Protein AF-0000000081130870 (afdb_homodimer)

Sequence (834 aa):
MVTSLPSNSSTLLGGATMKSNFAAQFRLNAFSKQDESRVDEDEESRIDEEEECDRDNVDITVITSSSFINEKTHLLIKVMASNFSVEDAMNMKMKSSGISIHPYVPGELVIGTIEGIGSEVDSIFFDVELGDRVMGMVHGGGCSCFLSAEADNFVKAPTSSGMSNTAALALMHDWVPAYRALSVAKNAMSGASLFGMNILLTDAISAAGQAAIALASEEGANIYCCAEKTHHEYLKSLGSRITCVDLQPNSWLPELKEKMHIVIDNTCMDGYASSWEALGRDGFLICLPSNSLNDDKLFGLFDVGSLKSKINLTKARYLMSQTIIVDTKEDFKAFNVNKDESSAEKRVNFIRDFQYLAFLHEKGTIQPKISEKISLQELCSFFVIYSVAGRSGYNLFKYGMRGTGGTRVCLPWKNEAMVTSLPSNSSTLLGGATMKSNFAAQFRLNAFSKQDESRVDEDEESRIDEEEECDRDNVDITVITSSSFINEKTHLLIKVMASNFSVEDAMNMKMKSSGISIHPYVPGELVIGTIEGIGSEVDSIFFDVELGDRVMGMVHGGGCSCFLSAEADNFVKAPTSSGMSNTAALALMHDWVPAYRALSVAKNAMSGASLFGMNILLTDAISAAGQAAIALASEEGANIYCCAEKTHHEYLKSLGSRITCVDLQPNSWLPELKEKMHIVIDNTCMDGYASSWEALGRDGFLICLPSNSLNDDKLFGLFDVGSLKSKINLTKARYLMSQTIIVDTKEDFKAFNVNKDESSAEKRVNFIRDFQYLAFLHEKGTIQPKISEKISLQELCSFFVIYSVAGRSGYNLFKYGMRGTGGTRVCLPWKNEA

Radius of gyration: 34.1 Å; Cα contacts (8 Å, |Δi|>4): 1635; chains: 2; bounding box: 72×118×93 Å

Solvent-accessible surface area (backbone atoms only — not comparable to full-atom values): 44769 Å² total; per-residue (Å²): 135,83,77,70,78,80,75,88,73,78,72,78,60,75,91,69,69,64,36,89,18,45,30,28,31,36,36,73,56,74,78,75,81,73,80,79,68,77,78,74,81,74,86,78,84,71,71,78,75,69,71,67,69,75,76,73,50,66,46,55,42,72,40,81,43,78,36,54,64,81,42,47,42,11,27,20,29,42,30,56,29,13,34,66,51,69,64,41,54,44,59,63,62,55,51,72,94,67,70,62,66,67,69,35,29,40,9,34,38,32,33,28,29,32,74,39,75,27,87,60,54,78,56,91,86,52,89,86,50,80,65,40,49,32,31,32,58,48,97,41,38,26,36,11,32,46,38,56,42,57,45,74,40,45,44,75,45,82,74,61,90,75,68,48,69,66,52,52,48,35,40,60,68,24,34,35,46,27,49,48,47,54,35,53,50,23,35,75,56,78,36,48,76,45,44,70,37,33,34,38,28,55,44,26,46,25,36,34,30,44,38,34,48,51,59,40,47,75,42,47,22,33,38,36,30,15,32,57,76,92,46,38,69,63,57,39,69,73,44,92,46,50,43,71,41,50,54,49,58,85,72,37,38,82,80,38,50,45,60,21,43,34,28,43,38,34,34,44,73,66,76,43,48,60,58,55,51,19,31,24,96,87,19,35,35,32,36,32,58,94,69,11,82,54,36,61,83,51,59,71,82,43,51,74,63,48,52,55,44,45,50,46,45,48,47,58,65,39,60,38,97,42,40,47,78,49,51,56,66,56,33,51,47,36,29,72,73,66,68,40,70,69,28,46,51,38,31,51,52,49,50,49,50,40,52,41,52,51,48,37,36,74,71,61,77,47,77,81,53,71,53,42,79,34,28,42,66,52,47,32,53,51,49,47,55,37,57,67,36,52,92,62,12,57,52,37,46,55,47,50,57,33,60,55,53,18,35,53,36,34,24,44,72,51,71,84,124,134,83,77,71,77,78,75,88,74,80,75,81,61,76,89,72,71,68,36,87,18,46,30,28,32,36,35,76,53,77,77,77,82,74,81,80,68,76,77,76,80,71,83,77,82,69,67,82,71,67,72,68,66,75,75,72,50,66,45,56,43,73,41,80,43,76,36,56,65,80,43,48,40,11,25,21,28,42,30,56,30,12,32,66,52,70,64,43,54,45,58,64,62,55,53,70,93,67,70,61,68,65,69,36,29,40,8,36,37,33,33,26,30,30,74,39,75,27,88,60,55,78,56,92,85,50,88,87,49,81,64,40,49,31,32,33,57,48,97,43,38,28,38,11,33,46,37,56,40,57,45,73,39,46,45,75,46,83,72,61,92,74,69,49,69,68,52,51,49,37,39,59,66,26,33,36,46,28,48,48,47,54,34,52,50,23,36,75,56,77,34,47,76,47,45,70,36,34,33,37,29,55,43,27,46,24,36,33,29,42,38,36,48,53,60,40,48,76,43,46,23,34,37,36,30,15,32,55,76,91,48,38,68,62,56,38,68,72,41,92,48,51,45,71,42,50,55,49,58,85,73,38,40,83,80,38,50,45,60,21,42,34,29,43,37,32,35,44,73,67,75,42,48,62,57,55,52,20,31,23,95,89,19,37,36,32,36,32,55,93,70,10,81,54,36,61,83,51,60,69,82,44,51,73,66,49,52,53,45,47,51,47,46,47,47,58,66,38,60,37,95,42,43,46,78,48,51,56,66,57,34,52,49,37,31,71,74,66,70,40,68,70,28,46,49,37,31,52,52,48,51,49,50,40,52,40,51,51,48,37,36,75,73,61,77,48,77,81,53,71,53,42,81,33,29,42,66,52,46,31,53,51,49,46,54,40,58,66,44,48,89,58,11,57,52,37,46,56,46,50,56,34,60,54,54,18,35,54,35,34,24,42,72,52,70,83,122

Foldseek 3Di:
DPPDPDDPPQPCDPPFRWDKKKFWWKDFDPDPPPCPPPDDDDDDPPPDPVVPPPLRDIAIDIDIDTDTQPDLQKFKWQFQWFAFALVQLLLNPPPDPPPNPPRFTGGFKTWGFTQDHHNPHDEPADDDDGGFIKIFGHPGDRRMRIDIDGPLRIDGQDPPVDADPVQLRLLLPAQLLLVVQVQVQCVLVVNDFQAAFEEEELQLLFLNNVSNVLVSQVRHHQYEYEDDPVCQVVSCVSHPRYHYDHNDLVGCLVPQFQPHQEYEAAACQPLCVSVVRSHHPNHAYEYEDVRHPNHLVCPPPHDPVVSVVSVVVSCVVVCPSRYDYGYLVCLCCVCVPPVDPSSVVSNVVSVVSSVVVVVCVVVVSDDFDELEEEESRVVSVVSVVLSVVPSCSSVCCSCVVSVSSGGYMYRHPPDPD/DPPDDDDPPQPCDPPFRWDKKKFWWKDFDPDPPPCPPDDDDDDDPPPDPPPPPPLRDIAIDIDIDTDTQPDLQKFKWQFQWFAFAVVQLLLNPPPDPPPNPPRFTGGFKTWGFTQDHHNPHDEPADDDDGGFIKIFGHPGDRRMRMDIDGPLRIDGQDPPVDADPVQLRLLLPQQLLLVVQVQVQCVLVVNDFQAAFEEEELQLLFLNNVSNVLVSQVRHHQYEYEDDPVCQVVSCVSHPRYHYDHNDLVGCLVPQFQPHQEYEAAACQPVCVSVVRSHHPNHAYEYEDVRHPNHLVCPPPPDPVVSVVSVVVSCVVVCPSRYHYGYLVCLCCVCVPPVDDSSVVSNVVSVVSSVVVVVCVVVVSDDFDEQEEEESRVVSVVSVVLSVVDSCSSVCCSCVVSVSSGGYMYGHPPPPD

pLDDT: mean 75.15, std 22.6, range [20.77, 98.69]

Organism: NCBI:txid267567

Structure (mmCIF, N/CA/C/O backbone):
data_AF-0000000081130870-model_v1
#
loop_
_entity.id
_entity.type
_entity.pdbx_description
1 polymer 'Zinc-binding dehydrogenase'
#
loop_
_atom_site.group_PDB
_atom_site.id
_atom_site.type_symbol
_atom_site.label_atom_id
_atom_site.label_alt_id
_atom_site.label_comp_id
_atom_site.label_asym_id
_atom_site.label_entity_id
_atom_site.label_seq_id
_atom_site.pdbx_PDB_ins_code
_atom_site.Cartn_x
_atom_site.Cartn_y
_atom_site.Cartn_z
_atom_site.occupancy
_atom_site.B_iso_or_equiv
_atom_site.auth_seq_id
_atom_site.auth_comp_id
_atom_site.auth_asym_id
_atom_site.auth_atom_id
_atom_site.pdbx_PDB_model_num
ATOM 1 N N . MET A 1 1 ? -9.312 57.344 -0.333 1 21.02 1 MET A N 1
ATOM 2 C CA . MET A 1 1 ? -7.898 57.656 -0.526 1 21.02 1 MET A CA 1
ATOM 3 C C . MET A 1 1 ? -7.027 56.406 -0.273 1 21.02 1 MET A C 1
ATOM 5 O O . MET A 1 1 ? -6.883 55.969 0.87 1 21.02 1 MET A O 1
ATOM 9 N N . VAL A 1 2 ? -7.027 55.438 -1.19 1 23.48 2 VAL A N 1
ATOM 10 C CA . VAL A 1 2 ? -6.676 54.031 -1.283 1 23.48 2 VAL A CA 1
ATOM 11 C C . VAL A 1 2 ? -5.16 53.875 -1.223 1 23.48 2 VAL A C 1
ATOM 13 O O . VAL A 1 2 ? -4.445 54.312 -2.123 1 23.48 2 VAL A O 1
ATOM 16 N N . THR A 1 3 ? -4.617 54.125 0.065 1 24.2 3 THR A N 1
ATOM 17 C CA . THR A 1 3 ? -3.193 54.219 0.371 1 24.2 3 THR A CA 1
ATOM 18 C C . THR A 1 3 ? -2.424 53.062 -0.253 1 24.2 3 THR A C 1
ATOM 20 O O . THR A 1 3 ? -2.826 51.906 -0.127 1 24.2 3 THR A O 1
ATOM 23 N N . SER A 1 4 ? -1.679 53.375 -1.271 1 26.23 4 SER A N 1
ATOM 24 C CA . SER A 1 4 ? -0.784 52.625 -2.137 1 26.23 4 SER A CA 1
ATOM 25 C C . SER A 1 4 ? 0.223 51.812 -1.321 1 26.23 4 SER A C 1
ATOM 27 O O . SER A 1 4 ? 0.762 52.312 -0.329 1 26.23 4 SER A O 1
ATOM 29 N N . LEU A 1 5 ? 0.053 50.531 -1.299 1 30.38 5 LEU A N 1
ATOM 30 C CA . LEU A 1 5 ? 0.93 49.562 -0.65 1 30.38 5 LEU A CA 1
ATOM 31 C C . LEU A 1 5 ? 2.395 49.875 -0.941 1 30.38 5 LEU A C 1
ATOM 33 O O . LEU A 1 5 ? 2.76 50.156 -2.086 1 30.38 5 LEU A O 1
ATOM 37 N N . PRO A 1 6 ? 3.123 50.5 0.104 1 29.25 6 PRO A N 1
ATOM 38 C CA . PRO A 1 6 ? 4.469 51.031 -0.08 1 29.25 6 PRO A CA 1
ATOM 39 C C . PRO A 1 6 ? 5.363 50.125 -0.922 1 29.25 6 PRO A C 1
ATOM 41 O O . PRO A 1 6 ? 5.129 48.906 -0.998 1 29.25 6 PRO A O 1
ATOM 44 N N . SER A 1 7 ? 5.965 50.719 -1.958 1 28.33 7 SER A N 1
ATOM 45 C CA . SER A 1 7 ? 7.086 50.344 -2.816 1 28.33 7 SER A CA 1
ATOM 46 C C . SER A 1 7 ? 8.25 49.812 -2 1 28.33 7 SER A C 1
ATOM 48 O O . SER A 1 7 ? 8.406 50.156 -0.824 1 28.33 7 SER A O 1
ATOM 50 N N . ASN A 1 8 ? 8.914 48.75 -2.516 1 30.03 8 ASN A N 1
ATOM 51 C CA . ASN A 1 8 ? 10.031 47.906 -2.117 1 30.03 8 ASN A CA 1
ATOM 52 C C . ASN A 1 8 ? 11.266 48.75 -1.783 1 30.03 8 ASN A C 1
ATOM 54 O O . ASN A 1 8 ? 12.156 48.906 -2.621 1 30.03 8 ASN A O 1
ATOM 58 N N . SER A 1 9 ? 11.125 49.906 -1.163 1 27.48 9 SER A N 1
ATOM 59 C CA . SER A 1 9 ? 12.406 50.594 -1.011 1 27.48 9 SER A CA 1
ATOM 60 C C . SER A 1 9 ? 13.312 49.844 -0.036 1 27.48 9 SER A C 1
ATOM 62 O O . SER A 1 9 ? 12.953 49.656 1.129 1 27.48 9 SER A O 1
ATOM 64 N N . SER A 1 10 ? 14.266 48.969 -0.527 1 30.78 10 SER A N 1
ATOM 65 C CA . SER A 1 10 ? 15.375 48.281 0.125 1 30.78 10 SER A CA 1
ATOM 66 C C . SER A 1 10 ? 16.266 49.281 0.87 1 30.78 10 SER A C 1
ATOM 68 O O . SER A 1 10 ? 17.016 50.031 0.25 1 30.78 10 SER A O 1
ATOM 70 N N . THR A 1 11 ? 15.844 50 1.823 1 29.09 11 THR A N 1
ATOM 71 C CA . THR A 1 11 ? 16.891 50.75 2.486 1 29.09 11 THR A CA 1
ATOM 72 C C . THR A 1 11 ? 17.938 49.844 3.102 1 29.09 11 THR A C 1
ATOM 74 O O . THR A 1 11 ? 17.609 48.938 3.873 1 29.09 11 THR A O 1
ATOM 77 N N . LEU A 1 12 ? 19.25 49.781 2.574 1 29.72 12 LEU A N 1
ATOM 78 C CA . LEU A 1 12 ? 20.531 49.156 2.826 1 29.72 12 LEU A CA 1
ATOM 79 C C . LEU A 1 12 ? 21.078 49.531 4.199 1 29.72 12 LEU A C 1
ATOM 81 O O . LEU A 1 12 ? 22.047 50.281 4.305 1 29.72 12 LEU A O 1
ATOM 85 N N . LEU A 1 13 ? 20.5 49.875 5.238 1 29.8 13 LEU A N 1
ATOM 86 C CA . LEU A 1 13 ? 21.469 50.125 6.297 1 29.8 13 LEU A CA 1
ATOM 87 C C . LEU A 1 13 ? 22.297 48.875 6.582 1 29.8 13 LEU A C 1
ATOM 89 O O . LEU A 1 13 ? 21.938 47.75 6.164 1 29.8 13 LEU A O 1
ATOM 93 N N . GLY A 1 14 ? 22.969 48.469 7.695 1 33.72 14 GLY A N 1
ATOM 94 C CA . GLY A 1 14 ? 23.859 47.312 7.766 1 33.72 14 GLY A CA 1
ATOM 95 C C . GLY A 1 14 ? 23.234 46.062 7.199 1 33.72 14 GLY A C 1
ATOM 96 O O . GLY A 1 14 ? 22.031 46.031 6.918 1 33.72 14 GLY A O 1
ATOM 97 N N . GLY A 1 15 ? 24.078 44.906 6.68 1 36.66 15 GLY A N 1
ATOM 98 C CA . GLY A 1 15 ? 23.781 43.875 5.703 1 36.66 15 GLY A CA 1
ATOM 99 C C . GLY A 1 15 ? 22.453 43.188 5.965 1 36.66 15 GLY A C 1
ATOM 100 O O . GLY A 1 15 ? 22.141 42.188 5.312 1 36.66 15 GLY A O 1
ATOM 101 N N . ALA A 1 16 ? 22 43.031 7.184 1 44.94 16 ALA A N 1
ATOM 102 C CA . ALA A 1 16 ? 20.828 42.188 7.418 1 44.94 16 ALA A CA 1
ATOM 103 C C . ALA A 1 16 ? 19.578 42.812 6.801 1 44.94 16 ALA A C 1
ATOM 105 O O . ALA A 1 16 ? 19.266 43.969 7.047 1 44.94 16 ALA A O 1
ATOM 106 N N . THR A 1 17 ? 19.219 42.562 5.594 1 51.56 17 THR A N 1
ATOM 107 C CA . THR A 1 17 ? 18.094 43.031 4.785 1 51.56 17 THR A CA 1
ATOM 108 C C . THR A 1 17 ? 16.797 42.969 5.59 1 51.56 17 THR A C 1
ATOM 110 O O . THR A 1 17 ? 16.375 41.906 6.043 1 51.56 17 THR A O 1
ATOM 113 N N . MET A 1 18 ? 16.531 44.062 6.367 1 61.31 18 MET A N 1
ATOM 114 C CA . MET A 1 18 ? 15.234 44.25 7.016 1 61.31 18 MET A CA 1
ATOM 115 C C . MET A 1 18 ? 14.109 44.25 5.988 1 61.31 18 MET A C 1
ATOM 117 O O . MET A 1 18 ? 14.219 44.906 4.945 1 61.31 18 MET A O 1
ATOM 121 N N . LYS A 1 19 ? 13.242 43.312 6.113 1 71.62 19 LYS A N 1
ATOM 122 C CA . LYS A 1 19 ? 12.086 43.25 5.227 1 71.62 19 LYS A CA 1
ATOM 123 C C . LYS A 1 19 ? 10.812 43.656 5.965 1 71.62 19 LYS A C 1
ATOM 125 O O . LYS A 1 19 ? 10.656 43.375 7.152 1 71.62 19 LYS A O 1
ATOM 130 N N . SER A 1 20 ? 10.031 44.5 5.289 1 71.12 20 SER A N 1
ATOM 131 C CA . SER A 1 20 ? 8.719 44.812 5.852 1 71.12 20 SER A CA 1
ATOM 132 C C . SER A 1 20 ? 7.879 43.531 5.969 1 71.12 20 SER A C 1
ATOM 134 O O . SER A 1 20 ? 7.77 42.75 5.008 1 71.12 20 SER A O 1
ATOM 136 N N . ASN A 1 21 ? 7.527 43.281 7.238 1 80.44 21 ASN A N 1
ATOM 137 C CA . ASN A 1 21 ? 6.77 42.062 7.52 1 80.44 21 ASN A CA 1
ATOM 138 C C . ASN A 1 21 ? 5.336 42.375 7.934 1 80.44 21 ASN A C 1
ATOM 140 O O . ASN A 1 21 ? 5.105 43.281 8.75 1 80.44 21 ASN A O 1
ATOM 144 N N . PHE A 1 22 ? 4.391 41.812 7.27 1 77.12 22 PHE A N 1
ATOM 145 C CA . PHE A 1 22 ? 3 41.812 7.711 1 77.12 22 PHE A CA 1
ATOM 146 C C . PHE A 1 22 ? 2.617 40.469 8.328 1 77.12 22 PHE A C 1
ATOM 148 O O . PHE A 1 22 ? 3.006 39.438 7.828 1 77.12 22 PHE A O 1
ATOM 155 N N . ALA A 1 23 ? 1.972 40.594 9.477 1 79.81 23 ALA A N 1
ATOM 156 C CA . ALA A 1 23 ? 1.58 39.375 10.172 1 79.81 23 ALA A CA 1
ATOM 157 C C . ALA A 1 23 ? 0.214 39.531 10.836 1 79.81 23 ALA A C 1
ATOM 159 O O . ALA A 1 23 ? -0.111 40.594 11.352 1 79.81 23 ALA A O 1
ATOM 160 N N . ALA A 1 24 ? -0.573 38.562 10.773 1 78.56 24 ALA A N 1
ATOM 161 C CA . ALA A 1 24 ? -1.781 38.531 11.594 1 78.56 24 ALA A CA 1
ATOM 162 C C . ALA A 1 24 ? -1.451 38.219 13.047 1 78.56 24 ALA A C 1
ATOM 164 O O . ALA A 1 24 ? -0.944 37.125 13.352 1 78.56 24 ALA A O 1
ATOM 165 N N . GLN A 1 25 ? -1.742 39.125 13.891 1 77.12 25 GLN A N 1
ATOM 166 C CA . GLN A 1 25 ? -1.292 38.938 15.266 1 77.12 25 GLN A CA 1
ATOM 167 C C . GLN A 1 25 ? -2.453 39.062 16.25 1 77.12 25 GLN A C 1
ATOM 169 O O . GLN A 1 25 ? -3.256 40 16.141 1 77.12 25 GLN A O 1
ATOM 174 N N . PHE A 1 26 ? -2.477 38.156 17.172 1 74.44 26 PHE A N 1
ATOM 175 C CA . PHE A 1 26 ? -3.395 38.188 18.312 1 74.44 26 PHE A CA 1
ATOM 176 C C . PHE A 1 26 ? -2.766 38.938 19.484 1 74.44 26 PHE A C 1
ATOM 178 O O . PHE A 1 26 ? -1.587 38.75 19.781 1 74.44 26 PHE A O 1
ATOM 185 N N . ARG A 1 27 ? -3.584 39.844 20.047 1 72.69 27 ARG A N 1
ATOM 186 C CA . ARG A 1 27 ? -3.148 40.562 21.266 1 72.69 27 ARG A CA 1
ATOM 187 C C . ARG A 1 27 ? -4.227 40.5 22.344 1 72.69 27 ARG A C 1
ATOM 189 O O . ARG A 1 27 ? -5.418 40.594 22.031 1 72.69 27 ARG A O 1
ATOM 196 N N . LEU A 1 28 ? -3.773 40.156 23.562 1 63.72 28 LEU A N 1
ATOM 197 C CA . LEU A 1 28 ? -4.699 40.219 24.688 1 63.72 28 LEU A CA 1
ATOM 198 C C . LEU A 1 28 ? -4.871 41.656 25.141 1 63.72 28 LEU A C 1
ATOM 200 O O . LEU A 1 28 ? -3.887 42.375 25.328 1 63.72 28 LEU A O 1
ATOM 204 N N . ASN A 1 29 ? -6.113 42.188 25.078 1 56.41 29 ASN A N 1
ATOM 205 C CA . ASN A 1 29 ? -6.348 43.531 25.609 1 56.41 29 ASN A CA 1
ATOM 206 C C . ASN A 1 29 ? -6.445 43.5 27.141 1 56.41 29 ASN A C 1
ATOM 208 O O . ASN A 1 29 ? -7.113 42.656 27.703 1 56.41 29 ASN A O 1
ATOM 212 N N . ALA A 1 30 ? -5.457 43.875 27.859 1 45 30 ALA A N 1
ATOM 213 C CA . ALA A 1 30 ? -5.512 44.031 29.312 1 45 30 ALA A CA 1
ATOM 214 C C . ALA A 1 30 ? -6.82 44.656 29.75 1 45 30 ALA A C 1
ATOM 216 O O . ALA A 1 30 ? -7.277 45.625 29.141 1 45 30 ALA A O 1
ATOM 217 N N . PHE A 1 31 ? -7.668 44.094 30.469 1 41.19 31 PHE A N 1
ATOM 218 C CA . PHE A 1 31 ? -8.805 44.75 31.125 1 41.19 31 PHE A CA 1
ATOM 219 C C . PHE A 1 31 ? -8.336 45.938 31.969 1 41.19 31 PHE A C 1
ATOM 221 O O . PHE A 1 31 ? -7.43 45.781 32.812 1 41.19 31 PHE A O 1
ATOM 228 N N . SER A 1 32 ? -8.414 47.125 31.594 1 36.19 32 SER A N 1
ATOM 229 C CA . SER A 1 32 ? -8.461 48.156 32.625 1 36.19 32 SER A CA 1
ATOM 230 C C . SER A 1 32 ? -9.656 47.969 33.562 1 36.19 32 SER A C 1
ATOM 232 O O . SER A 1 32 ? -10.797 47.844 33.094 1 36.19 32 SER A O 1
ATOM 234 N N . LYS A 1 33 ? -9.578 47.375 34.812 1 39.06 33 LYS A N 1
ATOM 235 C CA . LYS A 1 33 ? -10.516 47.5 35.938 1 39.06 33 LYS A CA 1
ATOM 236 C C . LYS A 1 33 ? -11.133 48.906 35.969 1 39.06 33 LYS A C 1
ATOM 238 O O . LYS A 1 33 ? -10.5 49.844 36.406 1 39.06 33 LYS A O 1
ATOM 243 N N . GLN A 1 34 ? -11.969 49.25 35.156 1 30.83 34 GLN A N 1
ATOM 244 C CA . GLN A 1 34 ? -12.766 50.344 35.688 1 30.83 34 GLN A CA 1
ATOM 245 C C . GLN A 1 34 ? -13.508 49.875 36.969 1 30.83 34 GLN A C 1
ATOM 247 O O . GLN A 1 34 ? -14.102 48.812 37 1 30.83 34 GLN A O 1
ATOM 252 N N . ASP A 1 35 ? -13.25 50.531 38.188 1 32.91 35 ASP A N 1
ATOM 253 C CA . ASP A 1 35 ? -13.75 50.625 39.531 1 32.91 35 ASP A CA 1
ATOM 254 C C . ASP A 1 35 ? -15.273 50.719 39.562 1 32.91 35 ASP A C 1
ATOM 256 O O . ASP A 1 35 ? -15.82 51.844 39.562 1 32.91 35 ASP A O 1
ATOM 260 N N . GLU A 1 36 ? -16.078 50.094 38.75 1 33.91 36 GLU A N 1
ATOM 261 C CA . GLU A 1 36 ? -17.469 50.344 39.062 1 33.91 36 GLU A CA 1
ATOM 262 C C . GLU A 1 36 ? -17.828 49.781 40.438 1 33.91 36 GLU A C 1
ATOM 264 O O . GLU A 1 36 ? -18.094 48.594 40.562 1 33.91 36 GLU A O 1
ATOM 269 N N . SER A 1 37 ? -17.188 50.25 41.562 1 33.38 37 SER A N 1
ATOM 270 C CA . SER A 1 37 ? -17.484 50 42.969 1 33.38 37 SER A CA 1
ATOM 271 C C . SER A 1 37 ? -18.969 50.156 43.25 1 33.38 37 SER A C 1
ATOM 273 O O . SER A 1 37 ? -19.453 49.719 44.281 1 33.38 37 SER A O 1
ATOM 275 N N . ARG A 1 38 ? -19.672 51.219 42.781 1 32.19 38 ARG A N 1
ATOM 276 C CA . ARG A 1 38 ? -20.672 51.75 43.688 1 32.19 38 ARG A CA 1
ATOM 277 C C . ARG A 1 38 ? -21.922 50.875 43.688 1 32.19 38 ARG A C 1
ATOM 279 O O . ARG A 1 38 ? -23.016 51.344 44.031 1 32.19 38 ARG A O 1
ATOM 286 N N . VAL A 1 39 ? -21.984 49.719 42.938 1 31.97 39 VAL A N 1
ATOM 287 C CA . VAL A 1 39 ? -23.375 49.281 43.031 1 31.97 39 VAL A CA 1
ATOM 288 C C . VAL A 1 39 ? -23.672 48.844 44.469 1 31.97 39 VAL A C 1
ATOM 290 O O . VAL A 1 39 ? -22.844 48.188 45.094 1 31.97 39 VAL A O 1
ATOM 293 N N . ASP A 1 40 ? -24.625 49.375 45.094 1 31.53 40 ASP A N 1
ATOM 294 C CA . ASP A 1 40 ? -25.297 49.219 46.375 1 31.53 40 ASP A CA 1
ATOM 295 C C . ASP A 1 40 ? -25.594 47.781 46.719 1 31.53 40 ASP A C 1
ATOM 297 O O . ASP A 1 40 ? -25.828 46.969 45.812 1 31.53 40 ASP A O 1
ATOM 301 N N . GLU A 1 41 ? -25.422 47.344 47.969 1 31.53 41 GLU A N 1
ATOM 302 C CA . GLU A 1 41 ? -25.469 46.156 48.812 1 31.53 41 GLU A CA 1
ATOM 303 C C . GLU A 1 41 ? -26.781 45.406 48.594 1 31.53 41 GLU A C 1
ATOM 305 O O . GLU A 1 41 ? -27.109 44.5 49.375 1 31.53 41 GLU A O 1
ATOM 310 N N . ASP A 1 42 ? -27.75 45.844 47.844 1 28.5 42 ASP A N 1
ATOM 311 C CA . ASP A 1 42 ? -28.984 45.219 48.281 1 28.5 42 ASP A CA 1
ATOM 312 C C . ASP A 1 42 ? -28.875 43.688 48.188 1 28.5 42 ASP A C 1
ATOM 314 O O . ASP A 1 42 ? -28.047 43.156 47.438 1 28.5 42 ASP A O 1
ATOM 318 N N . GLU A 1 43 ? -29.891 42.938 48.625 1 29.22 43 GLU A N 1
ATOM 319 C CA . GLU A 1 43 ? -30.219 41.656 49.25 1 29.22 43 GLU A CA 1
ATOM 320 C C . GLU A 1 43 ? -29.734 40.5 48.375 1 29.22 43 GLU A C 1
ATOM 322 O O . GLU A 1 43 ? -29.375 40.688 47.219 1 29.22 43 GLU A O 1
ATOM 327 N N . GLU A 1 44 ? -30.516 39.25 48.375 1 29.14 44 GLU A N 1
ATOM 328 C CA . GLU A 1 44 ? -30.5 37.781 48.469 1 29.14 44 GLU A CA 1
ATOM 329 C C . GLU A 1 44 ? -30.188 37.156 47.125 1 29.14 44 GLU A C 1
ATOM 331 O O . GLU A 1 44 ? -29.984 35.938 47 1 29.14 44 GLU A O 1
ATOM 336 N N . SER A 1 45 ? -30.688 37.781 46 1 28.97 45 SER A N 1
ATOM 337 C CA . SER A 1 45 ? -30.875 36.844 44.906 1 28.97 45 SER A CA 1
ATOM 338 C C . SER A 1 45 ? -29.547 36.312 44.375 1 28.97 45 SER A C 1
ATOM 340 O O . SER A 1 45 ? -28.797 37.031 43.719 1 28.97 45 SER A O 1
ATOM 342 N N . ARG A 1 46 ? -28.859 35.531 45.094 1 29.94 46 ARG A N 1
ATOM 343 C CA . ARG A 1 46 ? -27.625 34.781 44.875 1 29.94 46 ARG A CA 1
ATOM 344 C C . ARG A 1 46 ? -27.641 34.062 43.531 1 29.94 46 ARG A C 1
ATOM 346 O O . ARG A 1 46 ? -26.797 33.219 43.25 1 29.94 46 ARG A O 1
ATOM 353 N N . ILE A 1 47 ? -28.844 34 42.875 1 28.58 47 ILE A N 1
ATOM 354 C CA . ILE A 1 47 ? -28.844 32.906 41.906 1 28.58 47 ILE A CA 1
ATOM 355 C C . ILE A 1 47 ? -27.578 32.969 41.062 1 28.58 47 ILE A C 1
ATOM 357 O O . ILE A 1 47 ? -26.797 32 41 1 28.58 47 ILE A O 1
ATOM 361 N N . ASP A 1 48 ? -27.812 32.906 39.688 1 29.14 48 ASP A N 1
ATOM 362 C CA . ASP A 1 48 ? -27.172 32.281 38.5 1 29.14 48 ASP A CA 1
ATOM 363 C C . ASP A 1 48 ? -26.031 33.156 38 1 29.14 48 ASP A C 1
ATOM 365 O O . ASP A 1 48 ? -26.234 34.062 37.188 1 29.14 48 ASP A O 1
ATOM 369 N N . GLU A 1 49 ? -25.266 33.75 38.844 1 29.59 49 GLU A N 1
ATOM 370 C CA . GLU A 1 49 ? -24.141 34.5 38.312 1 29.59 49 GLU A CA 1
ATOM 371 C C . GLU A 1 49 ? -23.375 33.688 37.25 1 29.59 49 GLU A C 1
ATOM 373 O O . GLU A 1 49 ? -22.625 32.781 37.625 1 29.59 49 GLU A O 1
ATOM 378 N N . GLU A 1 50 ? -24.078 33.344 36.156 1 31.03 50 GLU A N 1
ATOM 379 C CA . GLU A 1 50 ? -23.344 32.938 34.969 1 31.03 50 GLU A CA 1
ATOM 380 C C . GLU A 1 50 ? -22 33.656 34.875 1 31.03 50 GLU A C 1
ATOM 382 O O . GLU A 1 50 ? -21.938 34.906 34.906 1 31.03 50 GLU A O 1
ATOM 387 N N . GLU A 1 51 ? -21.047 33.188 35.625 1 31.95 51 GLU A N 1
ATOM 388 C CA . GLU A 1 51 ? -19.656 33.594 35.469 1 31.95 51 GLU A CA 1
ATOM 389 C C . GLU A 1 51 ? -19.438 34.188 34.062 1 31.95 51 GLU A C 1
ATOM 391 O O . GLU A 1 51 ? -19.625 33.5 33.062 1 31.95 51 GLU A O 1
ATOM 396 N N . GLU A 1 52 ? -19.844 35.344 33.812 1 31.44 52 GLU A N 1
ATOM 397 C CA . GLU A 1 52 ? -19.344 36.125 32.688 1 31.44 52 GLU A CA 1
ATOM 398 C C . GLU A 1 52 ? -17.922 35.719 32.312 1 31.44 52 GLU A C 1
ATOM 400 O O . GLU A 1 52 ? -16.984 35.906 33.094 1 31.44 52 GLU A O 1
ATOM 405 N N . CYS A 1 53 ? -17.75 34.438 31.922 1 33.19 53 CYS A N 1
ATOM 406 C CA . CYS A 1 53 ? -16.5 34.219 31.203 1 33.19 53 CYS A CA 1
ATOM 407 C C . CYS A 1 53 ? -15.922 35.562 30.75 1 33.19 53 CYS A C 1
ATOM 409 O O . CYS A 1 53 ? -16.594 36.312 30.031 1 33.19 53 CYS A O 1
ATOM 411 N N . ASP A 1 54 ? -15.352 36.281 31.609 1 36.5 54 ASP A N 1
ATOM 412 C CA . ASP A 1 54 ? -14.484 37.406 31.266 1 36.5 54 ASP A CA 1
ATOM 413 C C . ASP A 1 54 ? -14.109 37.375 29.781 1 36.5 54 ASP A C 1
ATOM 415 O O . ASP A 1 54 ? -13.516 36.406 29.312 1 36.5 54 ASP A O 1
ATOM 419 N N . ARG A 1 55 ? -14.914 37.75 28.828 1 40.19 55 ARG A N 1
ATOM 420 C CA . ARG A 1 55 ? -14.656 38.094 27.438 1 40.19 55 ARG A CA 1
ATOM 421 C C . ARG A 1 55 ? -13.211 38.531 27.25 1 40.19 55 ARG A C 1
ATOM 423 O O . ARG A 1 55 ? -12.898 39.719 27.5 1 40.19 55 ARG A O 1
ATOM 430 N N . ASP A 1 56 ? -12.211 38 27.734 1 46.59 56 ASP A N 1
ATOM 431 C CA . ASP A 1 56 ? -10.844 38.344 27.375 1 46.59 56 ASP A CA 1
ATOM 432 C C . ASP A 1 56 ? -10.75 38.75 25.906 1 46.59 56 ASP A C 1
ATOM 434 O O . ASP A 1 56 ? -11.156 38 25.016 1 46.59 56 ASP A O 1
ATOM 438 N N . ASN A 1 57 ? -10.961 40.031 25.562 1 53.47 57 ASN A N 1
ATOM 439 C CA . ASN A 1 57 ? -10.938 40.781 24.297 1 53.47 57 ASN A CA 1
ATOM 440 C C . ASN A 1 57 ? -9.68 40.469 23.484 1 53.47 57 ASN A C 1
ATOM 442 O O . ASN A 1 57 ? -8.578 40.844 23.891 1 53.47 57 ASN A O 1
ATOM 446 N N . VAL A 1 58 ? -9.516 39.406 22.906 1 61.09 58 VAL A N 1
ATOM 447 C CA . VAL A 1 58 ? -8.461 39.125 21.922 1 61.09 58 VAL A CA 1
ATOM 448 C C . VAL A 1 58 ? -8.734 39.906 20.641 1 61.09 58 VAL A C 1
ATOM 450 O O . VAL A 1 58 ? -9.867 39.938 20.141 1 61.09 58 VAL A O 1
ATOM 453 N N . ASP A 1 59 ? -7.848 40.875 20.469 1 69.56 59 ASP A N 1
ATOM 454 C CA . ASP A 1 59 ? -7.867 41.594 19.203 1 69.56 59 ASP A CA 1
ATOM 455 C C . ASP A 1 59 ? -6.895 40.938 18.203 1 69.56 59 ASP A C 1
ATOM 457 O O . ASP A 1 59 ? -5.82 40.5 18.594 1 69.56 59 ASP A O 1
ATOM 461 N N . ILE A 1 60 ? -7.41 40.688 16.984 1 73.56 60 ILE A N 1
ATOM 462 C CA . ILE A 1 60 ? -6.523 40.219 15.93 1 73.56 60 ILE A CA 1
ATOM 463 C C . ILE A 1 60 ? -6.43 41.281 14.836 1 73.56 60 ILE A C 1
ATOM 465 O O . ILE A 1 60 ? -7.449 41.75 14.344 1 73.56 60 ILE A O 1
ATOM 469 N N . THR A 1 61 ? -5.219 41.688 14.664 1 80.38 61 THR A N 1
ATOM 470 C CA . THR A 1 61 ? -4.973 42.688 13.625 1 80.38 61 THR A CA 1
ATOM 471 C C . THR A 1 61 ? -3.721 42.344 12.828 1 80.38 61 THR A C 1
ATOM 473 O O . THR A 1 61 ? -2.877 41.562 13.289 1 80.38 61 THR A O 1
ATOM 476 N N . VAL A 1 62 ? -3.764 42.844 11.641 1 84.06 62 VAL A N 1
ATOM 477 C CA . VAL A 1 62 ? -2.533 42.75 10.867 1 84.06 62 VAL A CA 1
ATOM 478 C C . VAL A 1 62 ? -1.547 43.812 11.32 1 84.06 62 VAL A C 1
ATOM 480 O O . VAL A 1 62 ? -1.878 45 11.336 1 84.06 62 VAL A O 1
ATOM 483 N N . ILE A 1 63 ? -0.418 43.344 11.609 1 83.19 63 ILE A N 1
ATOM 484 C CA . ILE A 1 63 ? 0.592 44.312 12.078 1 83.19 63 ILE A CA 1
ATOM 485 C C . ILE A 1 63 ? 1.728 44.375 11.062 1 83.19 63 ILE A C 1
ATOM 487 O O . ILE A 1 63 ? 1.936 43.469 10.273 1 83.19 63 ILE A O 1
ATOM 491 N N . THR A 1 64 ? 2.332 45.531 11.102 1 83.12 64 THR A N 1
ATOM 492 C CA . THR A 1 64 ? 3.535 45.719 10.305 1 83.12 64 THR A CA 1
ATOM 493 C C . THR A 1 64 ? 4.777 45.75 11.188 1 83.12 64 THR A C 1
ATOM 495 O O . THR A 1 64 ? 4.77 46.344 12.266 1 83.12 64 THR A O 1
ATOM 498 N N . SER A 1 65 ? 5.672 44.906 10.797 1 79.62 65 SER A N 1
ATOM 499 C CA . SER A 1 65 ? 6.941 44.875 11.516 1 79.62 65 SER A CA 1
ATOM 500 C C . SER A 1 65 ? 8.109 44.656 10.555 1 79.62 65 SER A C 1
ATOM 502 O O . SER A 1 65 ? 7.926 44.625 9.336 1 79.62 65 SER A O 1
ATOM 504 N N . SER A 1 66 ? 9.281 44.875 11.148 1 75.5 66 SER A N 1
ATOM 505 C CA . SER A 1 66 ? 10.477 44.5 10.406 1 75.5 66 SER A CA 1
ATOM 506 C C . SER A 1 66 ? 10.906 43.062 10.727 1 75.5 66 SER A C 1
ATOM 508 O O . SER A 1 66 ? 10.805 42.625 11.875 1 75.5 66 SER A O 1
ATOM 510 N N . SER A 1 67 ? 11.109 42.344 9.664 1 73.75 67 SER A N 1
ATOM 511 C CA . SER A 1 67 ? 11.562 40.969 9.906 1 73.75 67 SER A CA 1
ATOM 512 C C . SER A 1 67 ? 13.039 40.812 9.555 1 73.75 67 SER A C 1
ATOM 514 O O . SER A 1 67 ? 13.5 41.344 8.531 1 73.75 67 SER A O 1
ATOM 516 N N . PHE A 1 68 ? 13.805 40.219 10.508 1 75.25 68 PHE A N 1
ATOM 517 C CA . PHE A 1 68 ? 15.203 39.844 10.359 1 75.25 68 PHE A CA 1
ATOM 518 C C . PHE A 1 68 ? 15.477 38.469 10.977 1 75.25 68 PHE A C 1
ATOM 520 O O . PHE A 1 68 ? 14.57 37.844 11.531 1 75.25 68 PHE A O 1
ATOM 527 N N . ILE A 1 69 ? 16.578 38 10.648 1 81 69 ILE A N 1
ATOM 528 C CA . ILE A 1 69 ? 17.016 36.75 11.297 1 81 69 ILE A CA 1
ATOM 529 C C . ILE A 1 69 ? 17.188 37 12.797 1 81 69 ILE A C 1
ATOM 531 O O . ILE A 1 69 ? 18.078 37.75 13.211 1 81 69 ILE A O 1
ATOM 535 N N . ASN A 1 70 ? 16.328 36.375 13.57 1 81.06 70 ASN A N 1
ATOM 536 C CA . ASN A 1 70 ? 16.297 36.625 15.008 1 81.06 70 ASN A CA 1
ATOM 537 C C . ASN A 1 70 ? 17.438 35.906 15.719 1 81.06 70 ASN A C 1
ATOM 539 O O . ASN A 1 70 ? 17.922 36.344 16.766 1 81.06 70 ASN A O 1
ATOM 543 N N . GLU A 1 71 ? 17.719 34.781 15.273 1 89.44 71 GLU A N 1
ATOM 544 C CA . GLU A 1 71 ? 18.75 33.938 15.875 1 89.44 71 GLU A CA 1
ATOM 545 C C . GLU A 1 71 ? 19.734 33.438 14.828 1 89.44 71 GLU A C 1
ATOM 547 O O . GLU A 1 71 ? 19.375 33.25 13.664 1 89.44 71 GLU A O 1
ATOM 552 N N . LYS A 1 72 ? 20.922 33.125 15.258 1 91.62 72 LYS A N 1
ATOM 553 C CA . LYS A 1 72 ? 22 32.719 14.359 1 91.62 72 LYS A CA 1
ATOM 554 C C . LYS A 1 72 ? 21.672 31.359 13.727 1 91.62 72 LYS A C 1
ATOM 556 O O . LYS A 1 72 ? 22.219 31 12.68 1 91.62 72 LYS A O 1
ATOM 561 N N . THR A 1 73 ? 20.812 30.625 14.336 1 91.81 73 THR A N 1
ATOM 562 C CA . THR A 1 73 ? 20.484 29.297 13.82 1 91.81 73 THR A CA 1
ATOM 563 C C . THR A 1 73 ? 19.188 29.344 13.008 1 91.81 73 THR A C 1
ATOM 565 O O . THR A 1 73 ? 18.703 28.312 12.562 1 91.81 73 THR A O 1
ATOM 568 N N . HIS A 1 74 ? 18.641 30.531 12.805 1 93.44 74 HIS A N 1
ATOM 569 C CA . HIS A 1 74 ? 17.344 30.672 12.164 1 93.44 74 HIS A CA 1
ATOM 570 C C . HIS A 1 74 ? 17.484 30.875 10.656 1 93.44 74 HIS A C 1
ATOM 572 O O . HIS A 1 74 ? 18.531 31.297 10.18 1 93.44 74 HIS A O 1
ATOM 578 N N . LEU A 1 75 ? 16.469 30.484 9.977 1 93.94 75 LEU A N 1
ATOM 579 C CA . LEU A 1 75 ? 16.219 30.906 8.602 1 93.94 75 LEU A CA 1
ATOM 580 C C . LEU A 1 75 ? 15.188 32.031 8.555 1 93.94 75 LEU A C 1
ATOM 582 O O . LEU A 1 75 ? 14.312 32.125 9.414 1 93.94 75 LEU A O 1
ATOM 586 N N . LEU A 1 76 ? 15.398 32.875 7.648 1 94.31 76 LEU A N 1
ATOM 587 C CA . LEU A 1 76 ? 14.336 33.812 7.285 1 94.31 76 LEU A CA 1
ATOM 588 C C . LEU A 1 76 ? 13.562 33.312 6.07 1 94.31 76 LEU A C 1
ATOM 590 O O . LEU A 1 76 ? 14.125 33.188 4.98 1 94.31 76 LEU A O 1
ATOM 594 N N . ILE A 1 77 ? 12.336 33.062 6.25 1 95.12 77 ILE A N 1
ATOM 595 C CA . ILE A 1 77 ? 11.492 32.469 5.219 1 95.12 77 ILE A CA 1
ATOM 596 C C . ILE A 1 77 ? 10.516 33.531 4.68 1 95.12 77 ILE A C 1
ATOM 598 O O . ILE A 1 77 ? 9.828 34.188 5.453 1 95.12 77 ILE A O 1
ATOM 602 N N . LYS A 1 78 ? 10.516 33.719 3.404 1 95.19 78 LYS A N 1
ATOM 603 C CA . LYS A 1 78 ? 9.375 34.375 2.76 1 95.19 78 LYS A CA 1
ATOM 604 C C . LYS A 1 78 ? 8.188 33.406 2.646 1 95.19 78 LYS A C 1
ATOM 606 O O . LYS A 1 78 ? 8.188 32.5 1.81 1 95.19 78 LYS A O 1
ATOM 611 N N . VAL A 1 79 ? 7.191 33.625 3.432 1 95.75 79 VAL A N 1
ATOM 612 C CA . VAL A 1 79 ? 6.086 32.656 3.553 1 95.75 79 VAL A CA 1
ATOM 613 C C . VAL A 1 79 ? 5.156 32.812 2.35 1 95.75 79 VAL A C 1
ATOM 615 O O . VAL A 1 79 ? 4.617 33.875 2.092 1 95.75 79 VAL A O 1
ATOM 618 N N . MET A 1 80 ? 5.035 31.75 1.641 1 95 80 MET A N 1
ATOM 619 C CA . MET A 1 80 ? 4.145 31.75 0.484 1 95 80 MET A CA 1
ATOM 620 C C . MET A 1 80 ? 2.74 31.297 0.876 1 95 80 MET A C 1
ATOM 622 O O . MET A 1 80 ? 1.751 31.797 0.335 1 95 80 MET A O 1
ATOM 626 N N . ALA A 1 81 ? 2.656 30.422 1.734 1 95.31 81 ALA A N 1
ATOM 627 C CA . ALA A 1 81 ? 1.39 29.938 2.275 1 95.31 81 ALA A CA 1
ATOM 628 C C . ALA A 1 81 ? 1.583 29.328 3.666 1 95.31 81 ALA A C 1
ATOM 630 O O . ALA A 1 81 ? 2.678 28.875 4.004 1 95.31 81 ALA A O 1
ATOM 631 N N . SER A 1 82 ? 0.573 29.391 4.473 1 94.31 82 SER A N 1
ATOM 632 C CA . SER A 1 82 ? 0.539 28.797 5.805 1 94.31 82 SER A CA 1
ATOM 633 C C . SER A 1 82 ? -0.855 28.266 6.141 1 94.31 82 SER A C 1
ATOM 635 O O . SER A 1 82 ? -1.817 28.547 5.422 1 94.31 82 SER A O 1
ATOM 637 N N . ASN A 1 83 ? -0.856 27.453 7.129 1 87.12 83 ASN A N 1
ATOM 638 C CA . ASN A 1 83 ? -2.162 27 7.59 1 87.12 83 ASN A CA 1
ATOM 639 C C . ASN A 1 83 ? -2.635 27.797 8.805 1 87.12 83 ASN A C 1
ATOM 641 O O . ASN A 1 83 ? -1.896 28.625 9.336 1 87.12 83 ASN A O 1
ATOM 645 N N . PHE A 1 84 ? -3.811 27.672 9.164 1 79.5 84 PHE A N 1
ATOM 646 C CA . PHE A 1 84 ? -4.363 28.094 10.453 1 79.5 84 PHE A CA 1
ATOM 647 C C . PHE A 1 84 ? -5.309 27.031 11 1 79.5 84 PHE A C 1
ATOM 649 O O . PHE A 1 84 ? -6.027 26.375 10.242 1 79.5 84 PHE A O 1
ATOM 656 N N . SER A 1 85 ? -5.129 26.75 12.234 1 69.19 85 SER A N 1
ATOM 657 C CA . SER A 1 85 ? -5.797 25.562 12.789 1 69.19 85 SER A CA 1
ATOM 658 C C . SER A 1 85 ? -6.594 25.922 14.039 1 69.19 85 SER A C 1
ATOM 660 O O . SER A 1 85 ? -6.551 27.062 14.5 1 69.19 85 SER A O 1
ATOM 662 N N . VAL A 1 86 ? -7.316 24.906 14.461 1 63.31 86 VAL A N 1
ATOM 663 C CA . VAL A 1 86 ? -8.055 25.016 15.711 1 63.31 86 VAL A CA 1
ATOM 664 C C . VAL A 1 86 ? -7.09 25.25 16.859 1 63.31 86 VAL A C 1
ATOM 666 O O . VAL A 1 86 ? -7.402 25.969 17.812 1 63.31 86 VAL A O 1
ATOM 669 N N . GLU A 1 87 ? -5.977 24.641 16.688 1 65.56 87 GLU A N 1
ATOM 670 C CA . GLU A 1 87 ? -4.961 24.844 17.719 1 65.56 87 GLU A CA 1
ATOM 671 C C . GLU A 1 87 ? -4.57 26.328 17.828 1 65.56 87 GLU A C 1
ATOM 673 O O . GLU A 1 87 ? -4.309 26.812 18.922 1 65.56 87 GLU A O 1
ATOM 678 N N . ASP A 1 88 ? -4.492 27 16.781 1 70 88 ASP A N 1
ATOM 679 C CA . ASP A 1 88 ? -4.223 28.438 16.797 1 70 88 ASP A CA 1
ATOM 680 C C . ASP A 1 88 ? -5.293 29.188 17.578 1 70 88 ASP A C 1
ATOM 682 O O . ASP A 1 88 ? -4.984 30.109 18.328 1 70 88 ASP A O 1
ATOM 686 N N . ALA A 1 89 ? -6.461 28.75 17.312 1 63.28 89 ALA A N 1
ATOM 687 C CA . ALA A 1 89 ? -7.566 29.391 18.031 1 63.28 89 ALA A CA 1
ATOM 688 C C . ALA A 1 89 ? -7.477 29.125 19.531 1 63.28 89 ALA A C 1
ATOM 690 O O . ALA A 1 89 ? -7.754 30.016 20.328 1 63.28 89 ALA A O 1
ATOM 691 N N . MET A 1 90 ? -7.051 27.938 19.781 1 62.94 90 MET A N 1
ATOM 692 C CA . MET A 1 90 ? -6.891 27.578 21.188 1 62.94 90 MET A CA 1
ATOM 693 C C . MET A 1 90 ? -5.762 28.375 21.828 1 62.94 90 MET A C 1
ATOM 695 O O . MET A 1 90 ? -5.887 28.828 22.969 1 62.94 90 MET A O 1
ATOM 699 N N . ASN A 1 91 ? -4.793 28.422 21.141 1 64.69 91 ASN A N 1
ATOM 700 C CA . ASN A 1 91 ? -3.652 29.188 21.641 1 64.69 91 ASN A CA 1
ATOM 701 C C . ASN A 1 91 ? -4.008 30.656 21.875 1 64.69 91 ASN A C 1
ATOM 703 O O . ASN A 1 91 ? -3.455 31.297 22.766 1 64.69 91 ASN A O 1
ATOM 707 N N . MET A 1 92 ? -4.922 31.094 21.109 1 62.75 92 MET A N 1
ATOM 708 C CA . MET A 1 92 ? -5.363 32.5 21.25 1 62.75 92 MET A CA 1
ATOM 709 C C . MET A 1 92 ? -6.148 32.688 22.531 1 62.75 92 MET A C 1
ATOM 711 O O . MET A 1 92 ? -6.039 33.719 23.172 1 62.75 92 MET A O 1
ATOM 715 N N . LYS A 1 93 ? -6.977 31.672 22.719 1 56.28 93 LYS A N 1
ATOM 716 C CA . LYS A 1 93 ? -7.855 31.797 23.875 1 56.28 93 LYS A CA 1
ATOM 717 C C . LYS A 1 93 ? -7.121 31.422 25.172 1 56.28 93 LYS A C 1
ATOM 719 O O . LYS A 1 93 ? -7.539 31.812 26.266 1 56.28 93 LYS A O 1
ATOM 724 N N . MET A 1 94 ? -6.223 30.547 25 1 49.91 94 MET A N 1
ATOM 725 C CA . MET A 1 94 ? -5.52 30.109 26.203 1 49.91 94 MET A CA 1
ATOM 726 C C . MET A 1 94 ? -4.836 31.281 26.891 1 49.91 94 MET A C 1
ATOM 728 O O . MET A 1 94 ? -3.867 31.844 26.375 1 49.91 94 MET A O 1
ATOM 732 N N . LYS A 1 95 ? -5.691 32.281 27.281 1 43.88 95 LYS A N 1
ATOM 733 C CA . LYS A 1 95 ? -5.293 33.312 28.234 1 43.88 95 LYS A CA 1
ATOM 734 C C . LYS A 1 95 ? -4.188 32.812 29.156 1 43.88 95 LYS A C 1
ATOM 736 O O . LYS A 1 95 ? -3.168 33.469 29.328 1 43.88 95 LYS A O 1
ATOM 741 N N . SER A 1 96 ? -4.758 32.438 30.469 1 36.19 96 SER A N 1
ATOM 742 C CA . SER A 1 96 ? -4.707 32.594 31.922 1 36.19 96 SER A CA 1
ATOM 743 C C . SER A 1 96 ? -3.658 31.656 32.531 1 36.19 96 SER A C 1
ATOM 745 O O . SER A 1 96 ? -3.346 31.766 33.719 1 36.19 96 SER A O 1
ATOM 747 N N . SER A 1 97 ? -3.684 30.406 31.984 1 37.19 97 SER A N 1
ATOM 748 C CA . SER A 1 97 ? -3.023 29.672 33.062 1 37.19 97 SER A CA 1
ATOM 749 C C . SER A 1 97 ? -1.531 29.984 33.094 1 37.19 97 SER A C 1
ATOM 751 O O . SER A 1 97 ? -0.723 29.125 33.469 1 37.19 97 SER A O 1
ATOM 753 N N . GLY A 1 98 ? -1.222 31.266 32.812 1 41.84 98 GLY A N 1
ATOM 754 C CA . GLY A 1 98 ? 0.097 31.797 33.125 1 41.84 98 GLY A CA 1
ATOM 755 C C . GLY A 1 98 ? 1.001 31.938 31.922 1 41.84 98 GLY A C 1
ATOM 756 O O . GLY A 1 98 ? 2.004 32.656 31.969 1 41.84 98 GLY A O 1
ATOM 757 N N . ILE A 1 99 ? 1.067 31.031 31.016 1 42.03 99 ILE A N 1
ATOM 758 C CA . ILE A 1 99 ? 2.088 31.188 29.984 1 42.03 99 ILE A CA 1
ATOM 759 C C . ILE A 1 99 ? 1.529 32 28.828 1 42.03 99 ILE A C 1
ATOM 761 O O . ILE A 1 99 ? 0.648 31.547 28.094 1 42.03 99 ILE A O 1
ATOM 765 N N . SER A 1 100 ? 1.437 33.312 29.016 1 47.97 100 SER A N 1
ATOM 766 C CA . SER A 1 100 ? 0.94 34.219 28 1 47.97 100 SER A CA 1
ATOM 767 C C . SER A 1 100 ? 1.772 34.156 26.719 1 47.97 100 SER A C 1
ATOM 769 O O . SER A 1 100 ? 2.984 34.375 26.75 1 47.97 100 SER A O 1
ATOM 771 N N . ILE A 1 101 ? 1.492 33.438 25.594 1 58.44 101 ILE A N 1
ATOM 772 C CA . ILE A 1 101 ? 2.252 33.375 24.344 1 58.44 101 ILE A CA 1
ATOM 773 C C . ILE A 1 101 ? 1.899 34.594 23.469 1 58.44 101 ILE A C 1
ATOM 775 O O . ILE A 1 101 ? 2.254 34.625 22.281 1 58.44 101 ILE A O 1
ATOM 779 N N . HIS A 1 102 ? 1.15 35.656 24.141 1 65.88 102 HIS A N 1
ATOM 780 C CA . HIS A 1 102 ? 0.861 36.812 23.344 1 65.88 102 HIS A CA 1
ATOM 781 C C . HIS A 1 102 ? 2.016 37.812 23.391 1 65.88 102 HIS A C 1
ATOM 783 O O . HIS A 1 102 ? 2.715 37.906 24.406 1 65.88 102 HIS A O 1
ATOM 789 N N . PRO A 1 103 ? 2.078 38.5 22.281 1 77.31 103 PRO A N 1
ATOM 790 C CA . PRO A 1 103 ? 1.376 38.406 21 1 77.31 103 PRO A CA 1
ATOM 791 C C . PRO A 1 103 ? 1.642 37.094 20.266 1 77.31 103 PRO A C 1
ATOM 793 O O . PRO A 1 103 ? 2.744 36.531 20.344 1 77.31 103 PRO A O 1
ATOM 796 N N . TYR A 1 104 ? 0.598 36.688 19.656 1 82.25 104 TYR A N 1
ATOM 797 C CA . TYR A 1 104 ? 0.672 35.375 18.969 1 82.25 104 TYR A CA 1
ATOM 798 C C . TYR A 1 104 ? 0.29 35.531 17.5 1 82.25 104 TYR A C 1
ATOM 800 O O . TYR A 1 104 ? -0.723 36.156 17.172 1 82.25 104 TYR A O 1
ATOM 808 N N . VAL A 1 105 ? 1.17 35.156 16.625 1 86.19 105 VAL A N 1
ATOM 809 C CA . VAL A 1 105 ? 0.876 35.062 15.195 1 86.19 105 VAL A CA 1
ATOM 810 C C . VAL A 1 105 ? 0.549 33.594 14.828 1 86.19 105 VAL A C 1
ATOM 812 O O . VAL A 1 105 ? 1.386 32.719 15 1 86.19 105 VAL A O 1
ATOM 815 N N . PRO A 1 106 ? -0.642 33.312 14.328 1 86.5 106 PRO A N 1
ATOM 816 C CA . PRO A 1 106 ? -1.042 31.953 14.008 1 86.5 106 PRO A CA 1
ATOM 817 C C . PRO A 1 106 ? -0.239 31.359 12.852 1 86.5 106 PRO A C 1
ATOM 819 O O . PRO A 1 106 ? 0.569 32.062 12.234 1 86.5 106 PRO A O 1
ATOM 822 N N . GLY A 1 107 ? -0.477 30.094 12.641 1 88.69 107 GLY A N 1
ATOM 823 C CA . GLY A 1 107 ? 0.155 29.375 11.547 1 88.69 107 GLY A CA 1
ATOM 824 C C . GLY A 1 107 ? 1.301 28.484 12.008 1 88.69 107 GLY A C 1
ATOM 825 O O . GLY A 1 107 ? 2.375 28.984 12.344 1 88.69 107 GLY A O 1
ATOM 826 N N . GLU A 1 108 ? 1.047 27.266 11.961 1 87.75 108 GLU A N 1
ATOM 827 C CA . GLU A 1 108 ? 2.074 26.344 12.438 1 87.75 108 GLU A CA 1
ATOM 828 C C . GLU A 1 108 ? 2.734 25.609 11.273 1 87.75 108 GLU A C 1
ATOM 830 O O . GLU A 1 108 ? 3.816 25.031 11.43 1 87.75 108 GLU A O 1
ATOM 835 N N . LEU A 1 109 ? 2.086 25.547 10.211 1 92.19 109 LEU A N 1
ATOM 836 C CA . LEU A 1 109 ? 2.633 24.922 9.008 1 92.19 109 LEU A CA 1
ATOM 837 C C . LEU A 1 109 ? 2.908 25.984 7.938 1 92.19 109 LEU A C 1
ATOM 839 O O . LEU A 1 109 ? 2.025 26.766 7.598 1 92.19 109 LEU A O 1
ATOM 843 N N . VAL A 1 110 ? 4.141 25.953 7.449 1 94.69 110 VAL A N 1
ATOM 844 C CA . VAL A 1 110 ? 4.559 27.031 6.555 1 94.69 110 VAL A CA 1
ATOM 845 C C . VAL A 1 110 ? 5.266 26.453 5.336 1 94.69 110 VAL A C 1
ATOM 847 O O . VAL A 1 110 ? 6.016 25.469 5.453 1 94.69 110 VAL A O 1
ATOM 850 N N . ILE A 1 111 ? 4.973 26.969 4.203 1 95.31 111 ILE A N 1
ATOM 851 C CA . ILE A 1 111 ? 5.777 26.75 3.004 1 95.31 111 ILE A CA 1
ATOM 852 C C . ILE A 1 111 ? 6.234 28.094 2.445 1 95.31 111 ILE A C 1
ATOM 854 O O . ILE A 1 111 ? 5.473 29.062 2.443 1 95.31 111 ILE A O 1
ATOM 858 N N . GLY A 1 112 ? 7.492 28.156 2.049 1 94.94 112 GLY A N 1
ATOM 859 C CA . GLY A 1 112 ? 8.047 29.406 1.531 1 94.94 112 GLY A CA 1
ATOM 860 C C . GLY A 1 112 ? 9.438 29.234 0.946 1 94.94 112 GLY A C 1
ATOM 861 O O . GLY A 1 112 ? 9.844 28.125 0.605 1 94.94 112 GLY A O 1
ATOM 862 N N . THR A 1 113 ? 10.047 30.328 0.762 1 94.81 113 THR A N 1
ATOM 863 C CA . THR A 1 113 ? 11.391 30.375 0.203 1 94.81 113 THR A CA 1
ATOM 864 C C . THR A 1 113 ? 12.375 30.984 1.196 1 94.81 113 THR A C 1
ATOM 866 O O . THR A 1 113 ? 12.047 31.938 1.892 1 94.81 113 THR A O 1
ATOM 869 N N . ILE A 1 114 ? 13.586 30.422 1.197 1 94.5 114 ILE A N 1
ATOM 870 C CA . ILE A 1 114 ? 14.609 30.938 2.098 1 94.5 114 ILE A CA 1
ATOM 871 C C . ILE A 1 114 ? 15.109 32.281 1.589 1 94.5 114 ILE A C 1
ATOM 873 O O . ILE A 1 114 ? 15.641 32.375 0.478 1 94.5 114 ILE A O 1
ATOM 877 N N . GLU A 1 115 ? 15 33.281 2.379 1 94.56 115 GLU A N 1
ATOM 878 C CA . GLU A 1 115 ? 15.438 34.656 2.037 1 94.56 115 GLU A CA 1
ATOM 879 C C . GLU A 1 115 ? 16.672 35.031 2.852 1 94.56 115 GLU A C 1
ATOM 881 O O . GLU A 1 115 ? 17.344 36.031 2.518 1 94.56 115 GLU A O 1
ATOM 886 N N . GLY A 1 116 ? 16.906 34.344 3.928 1 94.12 116 GLY A N 1
ATOM 887 C CA . GLY A 1 116 ? 18.047 34.594 4.785 1 94.12 116 GLY A CA 1
ATOM 888 C C . GLY A 1 116 ? 18.5 33.375 5.543 1 94.12 116 GLY A C 1
ATOM 889 O O . GLY A 1 116 ? 17.672 32.5 5.891 1 94.12 116 GLY A O 1
ATOM 890 N N . ILE A 1 117 ? 19.797 33.312 5.773 1 94.5 117 ILE A N 1
ATOM 891 C CA . ILE A 1 117 ? 20.375 32.188 6.496 1 94.5 117 ILE A CA 1
ATOM 892 C C . ILE A 1 117 ? 21.219 32.719 7.664 1 94.5 117 ILE A C 1
ATOM 894 O O . ILE A 1 117 ? 22.156 33.5 7.469 1 94.5 117 ILE A O 1
ATOM 898 N N . GLY A 1 118 ? 20.844 32.219 8.805 1 92.88 118 GLY A N 1
ATOM 899 C CA . GLY A 1 118 ? 21.641 32.562 9.977 1 92.88 118 GLY A CA 1
ATOM 900 C C . GLY A 1 118 ? 23.078 32.094 9.883 1 92.88 118 GLY A C 1
ATOM 901 O O . GLY A 1 118 ? 23.375 31.141 9.18 1 92.88 118 GLY A O 1
ATOM 902 N N . SER A 1 119 ? 23.938 32.625 10.719 1 91.69 119 SER A N 1
ATOM 903 C CA . SER A 1 119 ? 25.375 32.406 10.633 1 91.69 119 SER A CA 1
ATOM 904 C C . SER A 1 119 ? 25.75 31.031 11.195 1 91.69 119 SER A C 1
ATOM 906 O O . SER A 1 119 ? 26.828 30.516 10.914 1 91.69 119 SER A O 1
ATOM 908 N N . GLU A 1 120 ? 24.859 30.391 11.945 1 92.44 120 GLU A N 1
ATOM 909 C CA . GLU A 1 120 ? 25.188 29.125 12.586 1 92.44 120 GLU A CA 1
ATOM 910 C C . GLU A 1 120 ? 24.234 28.016 12.164 1 92.44 120 GLU A C 1
ATOM 912 O O . GLU A 1 120 ? 24.031 27.047 12.891 1 92.44 120 GLU A O 1
ATOM 917 N N . VAL A 1 121 ? 23.594 28.281 11.078 1 91.25 121 VAL A N 1
ATOM 918 C CA . VAL A 1 121 ? 22.688 27.266 10.578 1 91.25 121 VAL A CA 1
ATOM 919 C C . VAL A 1 121 ? 23.469 26.047 10.086 1 91.25 121 VAL A C 1
ATOM 921 O O . VAL A 1 121 ? 24.422 26.188 9.312 1 91.25 121 VAL A O 1
ATOM 924 N N . ASP A 1 122 ? 23.219 24.828 10.594 1 83.5 122 ASP A N 1
ATOM 925 C CA . ASP A 1 122 ? 23.766 23.547 10.195 1 83.5 122 ASP A CA 1
ATOM 926 C C . ASP A 1 122 ? 22.688 22.453 10.18 1 83.5 122 ASP A C 1
ATOM 928 O O . ASP A 1 122 ? 22.547 21.703 11.141 1 83.5 122 ASP A O 1
ATOM 932 N N . SER A 1 123 ? 22.016 22.391 9.078 1 78.12 123 SER A N 1
ATOM 933 C CA . SER A 1 123 ? 20.953 21.406 9.016 1 78.12 123 SER A CA 1
ATOM 934 C C . SER A 1 123 ? 21.484 20.047 8.609 1 78.12 123 SER A C 1
ATOM 936 O O . SER A 1 123 ? 22.312 19.938 7.707 1 78.12 123 SER A O 1
ATOM 938 N N . ILE A 1 124 ? 21.047 18.984 9.289 1 72.56 124 ILE A N 1
ATOM 939 C CA . ILE A 1 124 ? 21.469 17.641 8.961 1 72.56 124 ILE A CA 1
ATOM 940 C C . ILE A 1 124 ? 20.547 17.047 7.898 1 72.56 124 ILE A C 1
ATOM 942 O O . ILE A 1 124 ? 20.812 15.977 7.352 1 72.56 124 ILE A O 1
ATOM 946 N N . PHE A 1 125 ? 19.469 17.734 7.586 1 76.06 125 PHE A N 1
ATOM 947 C CA . PHE A 1 125 ? 18.484 17.141 6.707 1 76.06 125 PHE A CA 1
ATOM 948 C C . PHE A 1 125 ? 18.672 17.594 5.27 1 76.06 125 PHE A C 1
ATOM 950 O O . PHE A 1 125 ? 18.281 16.906 4.328 1 76.06 125 PHE A O 1
ATOM 957 N N . PHE A 1 126 ? 19.141 18.828 5.109 1 75.38 126 PHE A N 1
ATOM 958 C CA . PHE A 1 126 ? 19.359 19.312 3.75 1 75.38 126 PHE A CA 1
ATOM 959 C C . PHE A 1 126 ? 20.391 20.422 3.727 1 75.38 126 PHE A C 1
ATOM 961 O O . PHE A 1 126 ? 20.656 21.047 4.754 1 75.38 126 PHE A O 1
ATOM 968 N N . ASP A 1 127 ? 20.922 20.516 2.535 1 82.88 127 ASP A N 1
ATOM 969 C CA . ASP A 1 127 ? 21.828 21.641 2.301 1 82.88 127 ASP A CA 1
ATOM 970 C C . ASP A 1 127 ? 21.047 22.938 2.064 1 82.88 127 ASP A C 1
ATOM 972 O O . ASP A 1 127 ? 20.438 23.109 1.002 1 82.88 127 ASP A O 1
ATOM 976 N N . VAL A 1 128 ? 21.172 23.859 2.959 1 87.5 128 VAL A N 1
ATOM 977 C CA . VAL A 1 128 ? 20.375 25.078 2.967 1 87.5 128 VAL A CA 1
ATOM 978 C C . VAL A 1 128 ? 21 26.109 2.025 1 87.5 128 VAL A C 1
ATOM 980 O O . VAL A 1 128 ? 22.188 26.422 2.137 1 87.5 128 VAL A O 1
ATOM 983 N N . GLU A 1 129 ? 20.266 26.531 1.102 1 91.62 129 GLU A N 1
ATOM 984 C CA . GLU A 1 129 ? 20.672 27.594 0.193 1 91.62 129 GLU A CA 1
ATOM 985 C C . GLU A 1 129 ? 19.594 28.656 0.061 1 91.62 129 GLU A C 1
ATOM 987 O O . GLU A 1 129 ? 18.406 28.359 0.196 1 91.62 129 GLU A O 1
ATOM 992 N N . LEU A 1 130 ? 20.047 29.891 -0.193 1 93.62 130 LEU A N 1
ATOM 993 C CA . LEU A 1 130 ? 19.094 30.953 -0.48 1 93.62 130 LEU A CA 1
ATOM 994 C C . LEU A 1 130 ? 18.25 30.609 -1.699 1 93.62 130 LEU A C 1
ATOM 996 O O . LEU A 1 130 ? 18.766 30.078 -2.688 1 93.62 130 LEU A O 1
ATOM 1000 N N . GLY A 1 131 ? 16.953 30.812 -1.579 1 92.81 131 GLY A N 1
ATOM 1001 C CA . GLY A 1 131 ? 16.062 30.547 -2.701 1 92.81 131 GLY A CA 1
ATOM 1002 C C . GLY A 1 131 ? 15.43 29.172 -2.646 1 92.81 131 GLY A C 1
ATOM 1003 O O . GLY A 1 131 ? 14.469 28.906 -3.367 1 92.81 131 GLY A O 1
ATOM 1004 N N . ASP A 1 132 ? 15.898 28.344 -1.745 1 91.88 132 ASP A N 1
ATOM 1005 C CA . ASP A 1 132 ? 15.305 27.016 -1.599 1 91.88 132 ASP A CA 1
ATOM 1006 C C . ASP A 1 132 ? 13.844 27.109 -1.164 1 91.88 132 ASP A C 1
ATOM 1008 O O . ASP A 1 132 ? 13.5 27.938 -0.312 1 91.88 132 ASP A O 1
ATOM 1012 N N . ARG A 1 133 ? 13.023 26.328 -1.817 1 92.75 133 ARG A N 1
ATOM 1013 C CA . ARG A 1 133 ? 11.656 26.156 -1.344 1 92.75 133 ARG A CA 1
ATOM 1014 C C . ARG A 1 133 ? 11.609 25.172 -0.179 1 92.75 133 ARG A C 1
ATOM 1016 O O . ARG A 1 133 ? 12.07 24.031 -0.3 1 92.75 133 ARG A O 1
ATOM 1023 N N . VAL A 1 134 ? 11.086 25.594 0.976 1 93.5 134 VAL A N 1
ATOM 1024 C CA . VAL A 1 134 ? 11.109 24.766 2.17 1 93.5 134 VAL A CA 1
ATOM 1025 C C . VAL A 1 134 ? 9.719 24.719 2.797 1 93.5 134 VAL A C 1
ATOM 1027 O O . VAL A 1 134 ? 8.891 25.609 2.553 1 93.5 134 VAL A O 1
ATOM 1030 N N . MET A 1 135 ? 9.469 23.719 3.475 1 93.19 135 MET A N 1
ATOM 1031 C CA . MET A 1 135 ? 8.266 23.547 4.285 1 93.19 135 MET A CA 1
ATOM 1032 C C . MET A 1 135 ? 8.633 23.141 5.711 1 93.19 135 MET A C 1
ATOM 1034 O O . MET A 1 135 ? 9.617 22.438 5.93 1 93.19 135 MET A O 1
ATOM 1038 N N . GLY A 1 136 ? 7.793 23.656 6.629 1 91.5 136 GLY A N 1
ATOM 1039 C CA . GLY A 1 136 ? 8.109 23.328 8.008 1 91.5 136 GLY A CA 1
ATOM 1040 C C . GLY A 1 136 ? 6.949 23.547 8.961 1 91.5 136 GLY A C 1
ATOM 1041 O O . GLY A 1 136 ? 5.898 24.047 8.562 1 91.5 136 GLY A O 1
ATOM 1042 N N . MET A 1 137 ? 7.152 23.016 10.164 1 89.81 137 MET A N 1
ATOM 1043 C CA . MET A 1 137 ? 6.223 23.234 11.273 1 89.81 137 MET A CA 1
ATOM 1044 C C . MET A 1 137 ? 6.867 24.078 12.367 1 89.81 137 MET A C 1
ATOM 1046 O O . MET A 1 137 ? 7.973 23.781 12.82 1 89.81 137 MET A O 1
ATOM 1050 N N . VAL A 1 138 ? 6.18 25.125 12.703 1 87.88 138 VAL A N 1
ATOM 1051 C CA . VAL A 1 138 ? 6.68 26.109 13.664 1 87.88 138 VAL A CA 1
ATOM 1052 C C . VAL A 1 138 ? 5.68 26.266 14.805 1 87.88 138 VAL A C 1
ATOM 1054 O O . VAL A 1 138 ? 4.555 25.766 14.727 1 87.88 138 VAL A O 1
ATOM 1057 N N . HIS A 1 139 ? 6.176 26.828 15.922 1 80.44 139 HIS A N 1
ATOM 1058 C CA . HIS A 1 139 ? 5.312 27.125 17.062 1 80.44 139 HIS A CA 1
ATOM 1059 C C . HIS A 1 139 ? 4.652 28.484 16.906 1 80.44 139 HIS A C 1
ATOM 1061 O O . HIS A 1 139 ? 4.879 29.391 17.719 1 80.44 139 HIS A O 1
ATOM 1067 N N . GLY A 1 140 ? 3.949 28.641 15.789 1 83.81 140 GLY A N 1
ATOM 1068 C CA . GLY A 1 140 ? 3.332 29.922 15.477 1 83.81 140 GLY A CA 1
ATOM 1069 C C . GLY A 1 140 ? 4.203 30.797 14.602 1 83.81 140 GLY A C 1
ATOM 1070 O O . GLY A 1 140 ? 5.379 30.5 14.383 1 83.81 140 GLY A O 1
ATOM 1071 N N . GLY A 1 141 ? 3.557 31.875 13.977 1 88.5 141 GLY A N 1
ATOM 1072 C CA . GLY A 1 141 ? 4.285 32.844 13.18 1 88.5 141 GLY A CA 1
ATOM 1073 C C . GLY A 1 141 ? 4.094 32.656 11.688 1 88.5 141 GLY A C 1
ATOM 1074 O O . GLY A 1 141 ? 4.496 33.5 10.891 1 88.5 141 GLY A O 1
ATOM 1075 N N . GLY A 1 142 ? 3.441 31.641 11.328 1 92.5 142 GLY A N 1
ATOM 1076 C CA . GLY A 1 142 ? 3.346 31.281 9.922 1 92.5 142 GLY A CA 1
ATOM 1077 C C . GLY A 1 142 ? 2.447 32.219 9.133 1 92.5 142 GLY A C 1
ATOM 1078 O O . GLY A 1 142 ? 2.619 32.375 7.922 1 92.5 142 GLY A O 1
ATOM 1079 N N . CYS A 1 143 ? 1.496 32.781 9.789 1 91.56 143 CYS A N 1
ATOM 1080 C CA . CYS A 1 143 ? 0.616 33.719 9.102 1 91.56 143 CYS A CA 1
ATOM 1081 C C . CYS A 1 143 ? 1.236 35.125 9.055 1 91.56 143 CYS A C 1
ATOM 1083 O O . CYS A 1 143 ? 0.672 36.062 9.586 1 91.56 143 CYS A O 1
ATOM 1085 N N . SER A 1 144 ? 2.309 35.156 8.445 1 92.81 144 SER A N 1
ATOM 1086 C CA 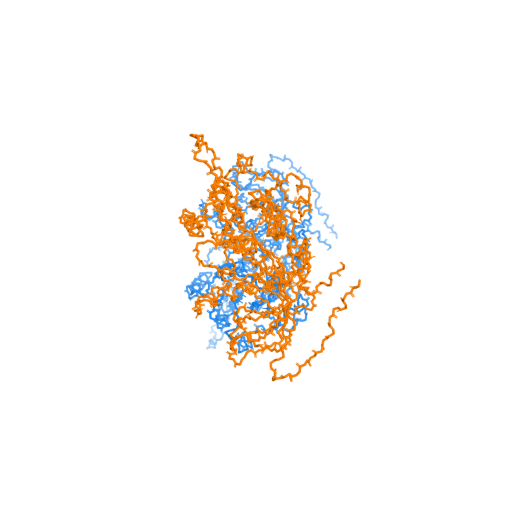. SER A 1 144 ? 3.111 36.375 8.227 1 92.81 144 SER A CA 1
ATOM 1087 C C . SER A 1 144 ? 3.818 36.312 6.875 1 92.81 144 SER A C 1
ATOM 1089 O O . SER A 1 144 ? 3.943 35.25 6.273 1 92.81 144 SER A O 1
ATOM 1091 N N . CYS A 1 145 ? 4.191 37.5 6.426 1 92.88 145 CYS A N 1
ATOM 1092 C CA . CYS A 1 145 ? 4.895 37.531 5.152 1 92.88 145 CYS A CA 1
ATOM 1093 C C . CYS A 1 145 ? 6.301 36.969 5.277 1 92.88 145 CYS A C 1
ATOM 1095 O O . CYS A 1 145 ? 6.789 36.312 4.359 1 92.88 145 CYS A O 1
ATOM 1097 N N . PHE A 1 146 ? 6.91 37.25 6.391 1 93.12 146 PHE A N 1
ATOM 1098 C CA . PHE A 1 146 ? 8.234 36.719 6.68 1 93.12 146 PHE A CA 1
ATOM 1099 C C . PHE A 1 146 ? 8.273 36.062 8.055 1 93.12 146 PHE A C 1
ATOM 1101 O O . PHE A 1 146 ? 7.664 36.562 9 1 93.12 146 PHE A O 1
ATOM 1108 N N . LEU A 1 147 ? 9.016 34.969 8.188 1 93.5 147 LEU A N 1
ATOM 1109 C CA . LEU A 1 147 ? 9.125 34.219 9.422 1 93.5 147 LEU A CA 1
ATOM 1110 C C . LEU A 1 147 ? 10.578 33.844 9.703 1 93.5 147 LEU A C 1
ATOM 1112 O O . LEU A 1 147 ? 11.266 33.312 8.828 1 93.5 147 LEU A O 1
ATOM 1116 N N . SER A 1 148 ? 11.094 34.25 10.828 1 92.94 148 SER A N 1
ATOM 1117 C CA . SER A 1 148 ? 12.375 33.781 11.328 1 92.94 148 SER A CA 1
ATOM 1118 C C . SER A 1 148 ? 12.188 32.562 12.242 1 92.94 148 SER A C 1
ATOM 1120 O O . SER A 1 148 ? 11.516 32.656 13.273 1 92.94 148 SER A O 1
ATOM 1122 N N . ALA A 1 149 ? 12.711 31.484 11.883 1 92.06 149 ALA A N 1
ATOM 1123 C CA . ALA A 1 149 ? 12.531 30.266 12.688 1 92.06 149 ALA A CA 1
ATOM 1124 C C . ALA A 1 149 ? 13.742 29.344 12.57 1 92.06 149 ALA A C 1
ATOM 1126 O O . ALA A 1 149 ? 14.547 29.5 11.648 1 92.06 149 ALA A O 1
ATOM 1127 N N . GLU A 1 150 ? 13.828 28.453 13.531 1 91.31 150 GLU A N 1
ATOM 1128 C CA . GLU A 1 150 ? 14.922 27.484 13.562 1 91.31 150 GLU A CA 1
ATOM 1129 C C . GLU A 1 150 ? 15.008 26.703 12.258 1 91.31 150 GLU A C 1
ATOM 1131 O O . GLU A 1 150 ? 13.992 26.219 11.75 1 91.31 150 GLU A O 1
ATOM 1136 N N . ALA A 1 151 ? 16.234 26.547 11.758 1 91.12 151 ALA A N 1
ATOM 1137 C CA . ALA A 1 151 ? 16.453 25.844 10.492 1 91.12 151 ALA A CA 1
ATOM 1138 C C . ALA A 1 151 ? 15.945 24.406 10.562 1 91.12 151 ALA A C 1
ATOM 1140 O O . ALA A 1 151 ? 15.383 23.891 9.594 1 91.12 151 ALA A O 1
ATOM 1141 N N . ASP A 1 152 ? 16.047 23.812 11.688 1 87.75 152 ASP A N 1
ATOM 1142 C CA . ASP A 1 152 ? 15.711 22.406 11.867 1 87.75 152 ASP A CA 1
ATOM 1143 C C . ASP A 1 152 ? 14.203 22.188 11.844 1 87.75 152 ASP A C 1
ATOM 1145 O O . ASP A 1 152 ? 13.734 21.047 11.789 1 87.75 152 ASP A O 1
ATOM 1149 N N . ASN A 1 153 ? 13.445 23.25 11.789 1 89.38 153 ASN A N 1
ATOM 1150 C CA . ASN A 1 153 ? 11.992 23.141 11.688 1 89.38 153 ASN A CA 1
ATOM 1151 C C . ASN A 1 153 ? 11.555 22.859 10.25 1 89.38 153 ASN A C 1
ATOM 1153 O O . ASN A 1 153 ? 10.383 22.578 10 1 89.38 153 ASN A O 1
ATOM 1157 N N . PHE A 1 154 ? 12.555 22.891 9.359 1 91 154 PHE A N 1
ATOM 1158 C CA . PHE A 1 154 ? 12.172 22.891 7.949 1 91 154 PHE A CA 1
ATOM 1159 C C . PHE A 1 154 ? 12.812 21.719 7.219 1 91 154 PHE A C 1
ATOM 1161 O O . PHE A 1 154 ? 13.828 21.172 7.668 1 91 154 PHE A O 1
ATOM 1168 N N . VAL A 1 155 ? 12.148 21.359 6.129 1 88.69 155 VAL A N 1
ATOM 1169 C CA . VAL A 1 155 ? 12.672 20.438 5.133 1 88.69 155 VAL A CA 1
ATOM 1170 C C . VAL A 1 155 ? 12.484 21.016 3.734 1 88.69 155 VAL A C 1
ATOM 1172 O O . VAL A 1 155 ? 11.695 21.938 3.543 1 88.69 155 VAL A O 1
ATOM 1175 N N . LYS A 1 156 ? 13.211 20.531 2.828 1 88.12 156 LYS A N 1
ATOM 1176 C CA . LYS A 1 156 ? 13.031 20.984 1.452 1 88.12 156 LYS A CA 1
ATOM 1177 C C . LYS A 1 156 ? 11.695 20.531 0.886 1 88.12 156 LYS A C 1
ATOM 1179 O O . LYS A 1 156 ? 11.273 19.391 1.113 1 88.12 156 LYS A O 1
ATOM 1184 N N . ALA A 1 157 ? 11.023 21.438 0.25 1 87.69 157 ALA A N 1
ATOM 1185 C CA . ALA A 1 157 ? 9.781 21.078 -0.43 1 87.69 157 ALA A CA 1
ATOM 1186 C C . ALA A 1 157 ? 10.055 20.25 -1.677 1 87.69 157 ALA A C 1
ATOM 1188 O O . ALA A 1 157 ? 11.117 20.375 -2.291 1 87.69 157 ALA A O 1
ATOM 1189 N N . PRO A 1 158 ? 9.109 19.234 -1.957 1 76.19 158 PRO A N 1
ATOM 1190 C CA . PRO A 1 158 ? 9.312 18.5 -3.207 1 76.19 158 PRO A CA 1
ATOM 1191 C C . PRO A 1 158 ? 9.445 19.422 -4.418 1 76.19 158 PRO A C 1
ATOM 1193 O O . PRO A 1 158 ? 8.797 20.469 -4.473 1 76.19 158 PRO A O 1
ATOM 1196 N N . THR A 1 159 ? 10.438 19.172 -5.238 1 65.06 159 THR A N 1
ATOM 1197 C CA . THR A 1 159 ? 10.75 20.016 -6.391 1 65.06 159 THR A CA 1
ATOM 1198 C C . THR A 1 159 ? 9.891 19.625 -7.59 1 65.06 159 THR A C 1
ATOM 1200 O O . THR A 1 159 ? 10.062 20.156 -8.688 1 65.06 159 THR A O 1
ATOM 1203 N N . SER A 1 160 ? 9.016 18.797 -7.332 1 63.28 160 SER A N 1
ATOM 1204 C CA . SER A 1 160 ? 8.281 18.453 -8.547 1 63.28 160 SER A CA 1
ATOM 1205 C C . SER A 1 160 ? 7.645 19.688 -9.172 1 63.28 160 SER A C 1
ATOM 1207 O O . SER A 1 160 ? 7.047 20.5 -8.469 1 63.28 160 SER A O 1
ATOM 1209 N N . SER A 1 161 ? 8.086 20.047 -10.32 1 62.06 161 SER A N 1
ATOM 1210 C CA . SER A 1 161 ? 7.832 21.266 -11.078 1 62.06 161 SER A CA 1
ATOM 1211 C C . SER A 1 161 ? 6.348 21.609 -11.07 1 62.06 161 SER A C 1
ATOM 1213 O O . SER A 1 161 ? 5.988 22.797 -11.188 1 62.06 161 SER A O 1
ATOM 1215 N N . GLY A 1 162 ? 5.57 20.812 -10.492 1 74.5 162 GLY A N 1
ATOM 1216 C CA . GLY A 1 162 ? 4.188 21.188 -10.75 1 74.5 162 GLY A CA 1
ATOM 1217 C C . GLY A 1 162 ? 3.332 21.219 -9.5 1 74.5 162 GLY A C 1
ATOM 1218 O O . GLY A 1 162 ? 2.174 21.641 -9.547 1 74.5 162 GLY A O 1
ATOM 1219 N N . MET A 1 163 ? 3.912 21.172 -8.414 1 87 163 MET A N 1
ATOM 1220 C CA . MET A 1 163 ? 3.043 21.156 -7.242 1 87 163 MET A CA 1
ATOM 1221 C C . MET A 1 163 ? 2.926 22.562 -6.648 1 87 163 MET A C 1
ATOM 1223 O O . MET A 1 163 ? 3.934 23.188 -6.305 1 87 163 MET A O 1
ATOM 1227 N N . SER A 1 164 ? 1.728 23.094 -6.535 1 90.94 164 SER A N 1
ATOM 1228 C CA . SER A 1 164 ? 1.482 24.406 -5.934 1 90.94 164 SER A CA 1
ATOM 1229 C C . SER A 1 164 ? 1.804 24.391 -4.441 1 90.94 164 SER A C 1
ATOM 1231 O O . SER A 1 164 ? 1.827 23.328 -3.812 1 90.94 164 SER A O 1
ATOM 1233 N N . ASN A 1 165 ? 2.074 25.594 -3.902 1 92.25 165 ASN A N 1
ATOM 1234 C CA . ASN A 1 165 ? 2.332 25.719 -2.473 1 92.25 165 ASN A CA 1
ATOM 1235 C C . ASN A 1 165 ? 1.143 25.25 -1.643 1 92.25 165 ASN A C 1
ATOM 1237 O O . ASN A 1 165 ? 1.32 24.594 -0.618 1 92.25 165 ASN A O 1
ATOM 1241 N N . THR A 1 166 ? -0.047 25.531 -2.113 1 93 166 THR A N 1
ATOM 1242 C CA . THR A 1 166 ? -1.236 25.172 -1.35 1 93 166 THR A CA 1
ATOM 1243 C C . THR A 1 166 ? -1.448 23.656 -1.359 1 93 166 THR A C 1
ATOM 1245 O O . THR A 1 166 ? -1.844 23.078 -0.347 1 93 166 THR A O 1
ATOM 1248 N N . ALA A 1 167 ? -1.174 23.062 -2.475 1 93 167 ALA A N 1
ATOM 1249 C CA . ALA A 1 167 ? -1.276 21.609 -2.543 1 93 167 ALA A CA 1
ATOM 1250 C C . ALA A 1 167 ? -0.256 20.938 -1.625 1 93 167 ALA A C 1
ATOM 1252 O O . ALA A 1 167 ? -0.577 19.969 -0.927 1 93 167 ALA A O 1
ATOM 1253 N N . ALA A 1 168 ? 0.925 21.469 -1.686 1 93.31 168 ALA A N 1
ATOM 1254 C CA . ALA A 1 168 ? 1.975 20.938 -0.827 1 93.31 168 ALA A CA 1
ATOM 1255 C C . ALA A 1 168 ? 1.585 21.031 0.645 1 93.31 168 ALA A C 1
ATOM 1257 O O . ALA A 1 168 ? 1.78 20.094 1.411 1 93.31 168 ALA A O 1
ATOM 1258 N N . LEU A 1 169 ? 1.021 22.141 1.02 1 92.38 169 LEU A N 1
ATOM 1259 C CA . LEU A 1 169 ? 0.595 22.328 2.4 1 92.38 169 LEU A CA 1
ATOM 1260 C C . LEU A 1 169 ? -0.495 21.328 2.777 1 92.38 169 LEU A C 1
ATOM 1262 O O . LEU A 1 169 ? -0.469 20.766 3.871 1 92.38 169 LEU A O 1
ATOM 1266 N N . ALA A 1 170 ? -1.417 21.188 1.89 1 92.06 170 ALA A N 1
ATOM 1267 C CA . ALA A 1 170 ? -2.508 20.25 2.135 1 92.06 170 ALA A CA 1
ATOM 1268 C C . ALA A 1 170 ? -1.98 18.828 2.299 1 92.06 170 ALA A C 1
ATOM 1270 O O . ALA A 1 170 ? -2.459 18.078 3.152 1 92.06 170 ALA A O 1
ATOM 1271 N N . LEU A 1 171 ? -1.04 18.453 1.437 1 94 171 LEU A N 1
ATOM 1272 C CA . LEU A 1 171 ? -0.447 17.125 1.54 1 94 171 LEU A CA 1
ATOM 1273 C C . LEU A 1 171 ? 0.206 16.922 2.904 1 94 171 LEU A C 1
ATOM 1275 O O . LEU A 1 171 ? -0.043 15.922 3.576 1 94 171 LEU A O 1
ATOM 1279 N N . MET A 1 172 ? 0.98 17.875 3.305 1 91.62 172 MET A N 1
ATOM 1280 C CA . MET A 1 172 ? 1.723 17.766 4.555 1 91.62 172 MET A CA 1
ATOM 1281 C C . MET A 1 172 ? 0.777 17.766 5.75 1 91.62 172 MET A C 1
ATOM 1283 O O . MET A 1 172 ? 0.946 16.969 6.68 1 91.62 172 MET A O 1
ATOM 1287 N N . HIS A 1 173 ? -0.207 18.547 5.691 1 88.56 173 HIS A N 1
ATOM 1288 C CA . HIS A 1 173 ? -1.07 18.766 6.848 1 88.56 173 HIS A CA 1
ATOM 1289 C C . HIS A 1 173 ? -2.111 17.656 6.977 1 88.56 173 HIS A C 1
ATOM 1291 O O . HIS A 1 173 ? -2.377 17.172 8.078 1 88.56 173 HIS A O 1
ATOM 1297 N N . ASP A 1 174 ? -2.732 17.328 5.891 1 90.56 174 ASP A N 1
ATOM 1298 C CA . ASP A 1 174 ? -3.92 16.484 5.965 1 90.56 174 ASP A CA 1
ATOM 1299 C C . ASP A 1 174 ? -3.643 15.094 5.402 1 90.56 174 ASP A C 1
ATOM 1301 O O . ASP A 1 174 ? -4.082 14.094 5.965 1 90.56 174 ASP A O 1
ATOM 1305 N N . TRP A 1 175 ? -2.904 14.992 4.398 1 94.94 175 TRP A N 1
ATOM 1306 C CA . TRP A 1 175 ? -2.771 13.727 3.676 1 94.94 175 TRP A CA 1
ATOM 1307 C C . TRP A 1 175 ? -1.746 12.82 4.348 1 94.94 175 TRP A C 1
ATOM 1309 O O . TRP A 1 175 ? -1.904 11.602 4.359 1 94.94 175 TRP A O 1
ATOM 1319 N N . VAL A 1 176 ? -0.623 13.43 4.879 1 93.94 176 VAL A N 1
ATOM 1320 C CA . VAL A 1 176 ? 0.38 12.594 5.535 1 93.94 176 VAL A CA 1
ATOM 1321 C C . VAL A 1 176 ? -0.246 11.875 6.73 1 93.94 176 VAL A C 1
ATOM 1323 O O . VAL A 1 176 ? -0.133 10.656 6.859 1 93.94 176 VAL A O 1
ATOM 1326 N N . PRO A 1 177 ? -1.001 12.586 7.562 1 91.69 177 PRO A N 1
ATOM 1327 C CA . PRO A 1 177 ? -1.642 11.867 8.672 1 91.69 177 PRO A CA 1
ATOM 1328 C C . PRO A 1 177 ? -2.623 10.805 8.188 1 91.69 177 PRO A C 1
ATOM 1330 O O . PRO A 1 177 ? -2.682 9.711 8.758 1 91.69 177 PRO A O 1
ATOM 1333 N N . ALA A 1 178 ? -3.428 11.102 7.238 1 94.88 178 ALA A N 1
ATOM 1334 C CA . ALA A 1 178 ? -4.379 10.133 6.699 1 94.88 178 ALA A CA 1
ATOM 1335 C C . ALA A 1 178 ? -3.662 8.898 6.16 1 94.88 178 ALA A C 1
ATOM 1337 O O . ALA A 1 178 ? -4.07 7.77 6.434 1 94.88 178 ALA A O 1
ATOM 1338 N N . TYR A 1 179 ? -2.611 9.133 5.391 1 96.75 179 TYR A N 1
ATOM 1339 C CA . TYR A 1 179 ? -1.831 8.039 4.828 1 96.75 179 TYR A CA 1
ATOM 1340 C C . TYR A 1 179 ? -1.226 7.176 5.93 1 96.75 179 TYR A C 1
ATOM 1342 O O . TYR A 1 179 ? -1.283 5.945 5.867 1 96.75 179 TYR A O 1
ATOM 1350 N N . ARG A 1 180 ? -0.625 7.848 6.863 1 93.44 180 ARG A N 1
ATOM 1351 C CA . ARG A 1 180 ? 0.012 7.125 7.957 1 93.44 180 ARG A CA 1
ATOM 1352 C C . ARG A 1 180 ? -1.008 6.297 8.734 1 93.44 180 ARG A C 1
ATOM 1354 O O . ARG A 1 180 ? -0.718 5.172 9.148 1 93.44 180 ARG A O 1
ATOM 1361 N N . ALA A 1 181 ? -2.168 6.84 8.953 1 94.25 181 ALA A N 1
ATOM 1362 C CA . ALA A 1 181 ? -3.23 6.113 9.641 1 94.25 181 ALA A CA 1
ATOM 1363 C C . ALA A 1 181 ? -3.551 4.805 8.922 1 94.25 181 ALA A C 1
ATOM 1365 O O . ALA A 1 181 ? -3.609 3.744 9.555 1 94.25 181 ALA A O 1
ATOM 1366 N N . LEU A 1 182 ? -3.707 4.863 7.629 1 96.38 182 LEU A N 1
ATOM 1367 C CA . LEU A 1 182 ? -4.023 3.676 6.84 1 96.38 182 LEU A CA 1
ATOM 1368 C C . LEU A 1 182 ? -2.84 2.715 6.809 1 96.38 182 LEU A C 1
ATOM 1370 O O . LEU A 1 182 ? -3.018 1.499 6.922 1 96.38 182 LEU A O 1
ATOM 1374 N N . SER A 1 183 ? -1.661 3.285 6.66 1 94.06 183 SER A N 1
ATOM 1375 C CA . SER A 1 183 ? -0.455 2.471 6.562 1 94.06 183 SER A CA 1
ATOM 1376 C C . SER A 1 183 ? -0.222 1.671 7.84 1 94.06 183 SER A C 1
ATOM 1378 O O . SER A 1 183 ? 0.072 0.475 7.785 1 94.06 183 SER A O 1
ATOM 1380 N N . VAL A 1 184 ? -0.356 2.328 9 1 91.12 184 VAL A N 1
ATOM 1381 C CA . VAL A 1 184 ? -0.102 1.647 10.266 1 91.12 184 VAL A CA 1
ATOM 1382 C C . VAL A 1 184 ? -1.173 0.586 10.5 1 91.12 184 VAL A C 1
ATOM 1384 O O . VAL A 1 184 ? -0.893 -0.468 11.078 1 91.12 184 VAL A O 1
ATOM 1387 N N . ALA A 1 185 ? -2.396 0.841 10.117 1 93.19 185 ALA A N 1
ATOM 1388 C CA . ALA A 1 185 ? -3.451 -0.164 10.227 1 93.19 185 ALA A CA 1
ATOM 1389 C C . ALA A 1 185 ? -3.121 -1.397 9.391 1 93.19 185 ALA A C 1
ATOM 1391 O O . ALA A 1 185 ? -3.215 -2.527 9.875 1 93.19 185 ALA A O 1
ATOM 1392 N N . LYS A 1 186 ? -2.689 -1.18 8.141 1 92.69 186 LYS A N 1
ATOM 1393 C CA . LYS A 1 186 ? -2.311 -2.283 7.262 1 92.69 186 LYS A CA 1
ATOM 1394 C C . LYS A 1 186 ? -1.16 -3.09 7.855 1 92.69 186 LYS A C 1
ATOM 1396 O O . LYS A 1 186 ? -1.182 -4.324 7.832 1 92.69 186 LYS A O 1
ATOM 1401 N N . ASN A 1 187 ? -0.219 -2.34 8.336 1 89.81 187 ASN A N 1
ATOM 1402 C CA . ASN A 1 187 ? 0.93 -3.006 8.938 1 89.81 187 ASN A CA 1
ATOM 1403 C C . ASN A 1 187 ? 0.516 -3.877 10.125 1 89.81 187 ASN A C 1
ATOM 1405 O O . ASN A 1 187 ? 1.003 -5 10.273 1 89.81 187 ASN A O 1
ATOM 1409 N N . ALA A 1 188 ? -0.388 -3.33 10.93 1 87.06 188 ALA A N 1
ATOM 1410 C CA . ALA A 1 188 ? -0.877 -4.074 12.086 1 87.06 188 ALA A CA 1
ATOM 1411 C C . ALA A 1 188 ? -1.64 -5.324 11.656 1 87.06 188 ALA A C 1
ATOM 1413 O O . ALA A 1 188 ? -1.726 -6.297 12.406 1 87.06 188 ALA A O 1
ATOM 1414 N N . MET A 1 189 ? -2.148 -5.297 10.5 1 87.62 189 MET A N 1
ATOM 1415 C CA . MET A 1 189 ? -2.9 -6.426 9.961 1 87.62 189 MET A CA 1
ATOM 1416 C C . MET A 1 189 ? -2.047 -7.238 8.992 1 87.62 189 MET A C 1
ATOM 1418 O O . MET A 1 189 ? -2.535 -7.691 7.957 1 87.62 189 MET A O 1
ATOM 1422 N N . SER A 1 190 ? -0.714 -7.238 9.18 1 81.5 190 SER A N 1
ATOM 1423 C CA . SER A 1 190 ? 0.262 -8.078 8.5 1 81.5 190 SER A CA 1
ATOM 1424 C C . SER A 1 190 ? 0.409 -7.676 7.031 1 81.5 190 SER A C 1
ATOM 1426 O O . SER A 1 190 ? 0.594 -8.531 6.164 1 81.5 190 SER A O 1
ATOM 1428 N N . GLY A 1 191 ? 0.148 -6.426 6.793 1 85.38 191 GLY A N 1
ATOM 1429 C CA . GLY A 1 191 ? 0.407 -5.906 5.461 1 85.38 191 GLY A CA 1
ATOM 1430 C C . GLY A 1 191 ? -0.732 -6.152 4.488 1 85.38 191 GLY A C 1
ATOM 1431 O O . GLY A 1 191 ? -0.538 -6.117 3.271 1 85.38 191 GLY A O 1
ATOM 1432 N N . ALA A 1 192 ? -1.904 -6.414 4.922 1 86.88 192 ALA A N 1
ATOM 1433 C CA . ALA A 1 192 ? -3.068 -6.66 4.078 1 86.88 192 ALA A CA 1
ATOM 1434 C C . ALA A 1 192 ? -3.443 -5.414 3.285 1 86.88 192 ALA A C 1
ATOM 1436 O O . ALA A 1 192 ? -3.264 -4.289 3.762 1 86.88 192 ALA A O 1
ATOM 1437 N N . SER A 1 193 ? -3.881 -5.656 2.043 1 92.62 193 SER A N 1
ATOM 1438 C CA . SER A 1 193 ? -4.48 -4.543 1.314 1 92.62 193 SER A CA 1
ATOM 1439 C C . SER A 1 193 ? -5.797 -4.113 1.949 1 92.62 193 SER A C 1
ATOM 1441 O O . SER A 1 193 ? -6.348 -4.82 2.795 1 92.62 193 SER A O 1
ATOM 1443 N N . LEU A 1 194 ? -6.293 -2.967 1.524 1 96.31 194 LEU A N 1
ATOM 1444 C CA . LEU A 1 194 ? -7.543 -2.449 2.072 1 96.31 194 LEU A CA 1
ATOM 1445 C C . LEU A 1 194 ? -8.742 -3.004 1.308 1 96.31 194 LEU A C 1
ATOM 1447 O O . LEU A 1 194 ? -9.891 -2.748 1.676 1 96.31 194 LEU A O 1
ATOM 1451 N N . PHE A 1 195 ? -8.492 -3.814 0.338 1 94.38 195 PHE A N 1
ATOM 1452 C CA . PHE A 1 195 ? -9.586 -4.273 -0.517 1 94.38 195 PHE A CA 1
ATOM 1453 C C . PHE A 1 195 ? -10.641 -5.004 0.301 1 94.38 195 PHE A C 1
ATOM 1455 O O . PHE A 1 195 ? -10.328 -5.949 1.031 1 94.38 195 PHE A O 1
ATOM 1462 N N . GLY A 1 196 ? -11.844 -4.488 0.232 1 94.31 196 GLY A N 1
ATOM 1463 C CA . GLY A 1 196 ? -12.984 -5.133 0.863 1 94.31 196 GLY A CA 1
ATOM 1464 C C . GLY A 1 196 ? -13.078 -4.855 2.352 1 94.31 196 GLY A C 1
ATOM 1465 O O . GLY A 1 196 ? -14.039 -5.266 3.004 1 94.31 196 GLY A O 1
ATOM 1466 N N . MET A 1 197 ? -12.102 -4.238 2.932 1 96.44 197 MET A N 1
ATOM 1467 C CA . MET A 1 197 ? -12.141 -3.914 4.355 1 96.44 197 MET A CA 1
ATOM 1468 C C . MET A 1 197 ? -13.18 -2.83 4.629 1 96.44 197 MET A C 1
ATOM 1470 O O . MET A 1 197 ? -13.328 -1.891 3.846 1 96.44 197 MET A O 1
ATOM 1474 N N . ASN A 1 198 ? -13.875 -2.994 5.754 1 98.25 198 ASN A N 1
ATOM 1475 C CA . ASN A 1 198 ? -14.758 -1.947 6.254 1 98.25 198 ASN A CA 1
ATOM 1476 C C . ASN A 1 198 ? -13.992 -0.907 7.066 1 98.25 198 ASN A C 1
ATOM 1478 O O . ASN A 1 198 ? -13.406 -1.231 8.102 1 98.25 198 ASN A O 1
ATOM 1482 N N . ILE A 1 199 ? -14.008 0.353 6.578 1 98.62 199 ILE A N 1
ATOM 1483 C CA . ILE A 1 199 ? -13.305 1.444 7.242 1 98.62 199 ILE A CA 1
ATOM 1484 C C . ILE A 1 199 ? -14.297 2.521 7.664 1 98.62 199 ILE A C 1
ATOM 1486 O O . ILE A 1 199 ? -15.062 3.023 6.836 1 98.62 199 ILE A O 1
ATOM 1490 N N . LEU A 1 200 ? -14.328 2.834 8.953 1 98.5 200 LEU A N 1
ATOM 1491 C CA . LEU A 1 200 ? -15.172 3.908 9.469 1 98.5 200 LEU A CA 1
ATOM 1492 C C . LEU A 1 200 ? -14.359 5.176 9.695 1 98.5 200 LEU A C 1
ATOM 1494 O O . LEU A 1 200 ? -13.312 5.141 10.344 1 98.5 200 LEU A O 1
ATOM 1498 N N . LEU A 1 201 ? -14.82 6.246 9.125 1 96.31 201 LEU A N 1
ATOM 1499 C CA . LEU A 1 201 ? -14.258 7.574 9.344 1 96.31 201 LEU A CA 1
ATOM 1500 C C . LEU A 1 201 ? -15.219 8.438 10.156 1 96.31 201 LEU A C 1
ATOM 1502 O O . LEU A 1 201 ? -16.312 8.758 9.695 1 96.31 201 LEU A O 1
ATOM 1506 N N . THR A 1 202 ? -14.812 8.867 11.305 1 92.06 202 THR A N 1
ATOM 1507 C CA . THR A 1 202 ? -15.719 9.555 12.219 1 92.06 202 THR A CA 1
ATOM 1508 C C . THR A 1 202 ? -15.906 11.008 11.797 1 92.06 202 THR A C 1
ATOM 1510 O O . THR A 1 202 ? -16.828 11.68 12.25 1 92.06 202 THR A O 1
ATOM 1513 N N . ASP A 1 203 ? -15.055 11.547 11.008 1 88.88 203 ASP A N 1
ATOM 1514 C CA . ASP A 1 203 ? -15.156 12.875 10.414 1 88.88 203 ASP A CA 1
ATOM 1515 C C . ASP A 1 203 ? -14.734 12.852 8.945 1 88.88 203 ASP A C 1
ATOM 1517 O O . ASP A 1 203 ? -13.695 13.406 8.586 1 88.88 203 ASP A O 1
ATOM 1521 N N . ALA A 1 204 ? -15.672 12.445 8.125 1 92.44 204 ALA A N 1
ATOM 1522 C CA . ALA A 1 204 ? -15.328 12.148 6.734 1 92.44 204 ALA A CA 1
ATOM 1523 C C . ALA A 1 204 ? -15.195 13.438 5.922 1 92.44 204 ALA A C 1
ATOM 1525 O O . ALA A 1 204 ? -14.43 13.484 4.953 1 92.44 204 ALA A O 1
ATOM 1526 N N . ILE A 1 205 ? -15.867 14.492 6.34 1 89.69 205 ILE A N 1
ATOM 1527 C CA . ILE A 1 205 ? -15.922 15.703 5.523 1 89.69 205 ILE A CA 1
ATOM 1528 C C . ILE A 1 205 ? -14.648 16.516 5.727 1 89.69 205 ILE A C 1
ATOM 1530 O O . ILE A 1 205 ? -14.336 17.406 4.938 1 89.69 205 ILE A O 1
ATOM 1534 N N . SER A 1 206 ? -13.938 16.266 6.797 1 86.44 206 SER A N 1
ATOM 1535 C CA . SER A 1 206 ? -12.695 16.984 7.035 1 86.44 206 SER A CA 1
ATOM 1536 C C . SER A 1 206 ? -11.68 16.734 5.922 1 86.44 206 SER A C 1
ATOM 1538 O O . SER A 1 206 ? -11.82 15.781 5.156 1 86.44 206 SER A O 1
ATOM 1540 N N . ALA A 1 207 ? -10.664 17.594 5.812 1 88.62 207 ALA A N 1
ATOM 1541 C CA . ALA A 1 207 ? -9.609 17.406 4.816 1 88.62 207 ALA A CA 1
ATOM 1542 C C . ALA A 1 207 ? -8.922 16.062 4.984 1 88.62 207 ALA A C 1
ATOM 1544 O O . ALA A 1 207 ? -8.703 15.344 4.008 1 88.62 207 ALA A O 1
ATOM 1545 N N . ALA A 1 208 ? -8.625 15.719 6.184 1 89.88 208 ALA A N 1
ATOM 1546 C CA . ALA A 1 208 ? -7.996 14.43 6.457 1 89.88 208 ALA A CA 1
ATOM 1547 C C . ALA A 1 208 ? -8.945 13.281 6.141 1 89.88 208 ALA A C 1
ATOM 1549 O O . ALA A 1 208 ? -8.523 12.227 5.656 1 89.88 208 ALA A O 1
ATOM 1550 N N . GLY A 1 209 ? -10.203 13.5 6.496 1 92.75 209 GLY A N 1
ATOM 1551 C CA . GLY A 1 209 ? -11.195 12.492 6.152 1 92.75 209 GLY A CA 1
ATOM 1552 C C . GLY A 1 209 ? -11.297 12.242 4.66 1 92.75 209 GLY A C 1
ATOM 1553 O O . GLY A 1 209 ? -11.305 11.086 4.219 1 92.75 209 GLY A O 1
ATOM 1554 N N . GLN A 1 210 ? -11.336 13.273 3.934 1 94 210 GLN A N 1
ATOM 1555 C CA . GLN A 1 210 ? -11.438 13.148 2.484 1 94 210 GLN A CA 1
ATOM 1556 C C . GLN A 1 210 ? -10.156 12.555 1.896 1 94 210 GLN A C 1
ATOM 1558 O O . GLN A 1 210 ? -10.203 11.82 0.908 1 94 210 GLN A O 1
ATOM 1563 N N . ALA A 1 211 ? -9.023 12.938 2.469 1 95.56 211 ALA A N 1
ATOM 1564 C CA . ALA A 1 211 ? -7.77 12.312 2.068 1 95.56 211 ALA A CA 1
ATOM 1565 C C . ALA A 1 211 ? -7.82 10.797 2.287 1 95.56 211 ALA A C 1
ATOM 1567 O O . ALA A 1 211 ? -7.438 10.023 1.408 1 95.56 211 ALA A O 1
ATOM 1568 N N . ALA A 1 212 ? -8.32 10.367 3.449 1 96.75 212 ALA A N 1
ATOM 1569 C CA . ALA A 1 212 ? -8.453 8.945 3.76 1 96.75 212 ALA A CA 1
ATOM 1570 C C . ALA A 1 212 ? -9.391 8.25 2.779 1 96.75 212 ALA A C 1
ATOM 1572 O O . ALA A 1 212 ? -9.133 7.125 2.35 1 96.75 212 ALA A O 1
ATOM 1573 N N . ILE A 1 213 ? -10.484 8.93 2.436 1 97.38 213 ILE A N 1
ATOM 1574 C CA . ILE A 1 213 ? -11.43 8.391 1.467 1 97.38 213 ILE A CA 1
ATOM 1575 C C . ILE A 1 213 ? -10.719 8.141 0.138 1 97.38 213 ILE A C 1
ATOM 1577 O O . ILE A 1 213 ? -10.82 7.047 -0.428 1 97.38 213 ILE A O 1
ATOM 1581 N N . ALA A 1 214 ? -10.031 9.141 -0.338 1 97.25 214 ALA A N 1
ATOM 1582 C CA . ALA A 1 214 ? -9.367 9.023 -1.63 1 97.25 214 ALA A CA 1
ATOM 1583 C C . ALA A 1 214 ? -8.367 7.867 -1.633 1 97.25 214 ALA A C 1
ATOM 1585 O O . ALA A 1 214 ? -8.367 7.047 -2.555 1 97.25 214 ALA A O 1
ATOM 1586 N N . LEU A 1 215 ? -7.547 7.773 -0.625 1 97.5 215 LEU A N 1
ATOM 1587 C CA . LEU A 1 215 ? -6.504 6.758 -0.539 1 97.5 215 LEU A CA 1
ATOM 1588 C C . LEU A 1 215 ? -7.105 5.371 -0.374 1 97.5 215 LEU A C 1
ATOM 1590 O O . LEU A 1 215 ? -6.68 4.418 -1.032 1 97.5 215 LEU A O 1
ATOM 1594 N N . ALA A 1 216 ? -8.094 5.227 0.487 1 97.81 216 ALA A N 1
ATOM 1595 C CA . ALA A 1 216 ? -8.727 3.934 0.742 1 97.81 216 ALA A CA 1
ATOM 1596 C C . ALA A 1 216 ? -9.516 3.459 -0.475 1 97.81 216 ALA A C 1
ATOM 1598 O O . ALA A 1 216 ? -9.57 2.26 -0.759 1 97.81 216 ALA A O 1
ATOM 1599 N N . SER A 1 217 ? -10.18 4.406 -1.162 1 96.56 217 SER A N 1
ATOM 1600 C CA . SER A 1 217 ? -10.93 4.066 -2.365 1 96.56 217 SER A CA 1
ATOM 1601 C C . SER A 1 217 ? -10.016 3.506 -3.449 1 96.56 217 SER A C 1
ATOM 1603 O O . SER A 1 217 ? -10.406 2.607 -4.195 1 96.56 217 SER A O 1
ATOM 1605 N N . GLU A 1 218 ? -8.781 4.062 -3.545 1 94.19 218 GLU A N 1
ATOM 1606 C CA . GLU A 1 218 ? -7.82 3.58 -4.527 1 94.19 218 GLU A CA 1
ATOM 1607 C C . GLU A 1 218 ? -7.516 2.1 -4.328 1 94.19 218 GLU A C 1
ATOM 1609 O O . GLU A 1 218 ? -7.164 1.397 -5.277 1 94.19 218 GLU A O 1
ATOM 1614 N N . GLU A 1 219 ? -7.719 1.623 -3.111 1 95.06 219 GLU A N 1
ATOM 1615 C CA . GLU A 1 219 ? -7.398 0.232 -2.807 1 95.06 219 GLU A CA 1
ATOM 1616 C C . GLU A 1 219 ? -8.664 -0.613 -2.689 1 95.06 219 GLU A C 1
ATOM 1618 O O . GLU A 1 219 ? -8.602 -1.784 -2.312 1 95.06 219 GLU A O 1
ATOM 1623 N N . GLY A 1 220 ? -9.875 -0.02 -2.869 1 95.06 220 GLY A N 1
ATOM 1624 C CA . GLY A 1 220 ? -11.109 -0.78 -2.98 1 95.06 220 GLY A CA 1
ATOM 1625 C C . GLY A 1 220 ? -11.75 -1.071 -1.639 1 95.06 220 GLY A C 1
ATOM 1626 O O . GLY A 1 220 ? -12.469 -2.061 -1.492 1 95.06 220 GLY A O 1
ATOM 1627 N N . ALA A 1 221 ? -11.523 -0.281 -0.662 1 97.62 221 ALA A N 1
ATOM 1628 C CA . ALA A 1 221 ? -12.133 -0.44 0.656 1 97.62 221 ALA A CA 1
ATOM 1629 C C . ALA A 1 221 ? -13.617 -0.073 0.623 1 97.62 221 ALA A C 1
ATOM 1631 O O . ALA A 1 221 ? -14.062 0.649 -0.271 1 97.62 221 ALA A O 1
ATOM 1632 N N . ASN A 1 222 ? -14.367 -0.676 1.587 1 98.25 222 ASN A N 1
ATOM 1633 C CA . ASN A 1 222 ? -15.703 -0.195 1.931 1 98.25 222 ASN A CA 1
ATOM 1634 C C . ASN A 1 222 ? -15.648 0.904 2.988 1 98.25 222 ASN A C 1
ATOM 1636 O O . ASN A 1 222 ? -15.289 0.647 4.137 1 98.25 222 ASN A O 1
ATOM 1640 N N . ILE A 1 223 ? -16.062 2.111 2.615 1 98.69 223 ILE A N 1
ATOM 1641 C CA . ILE A 1 223 ? -15.805 3.244 3.498 1 98.69 223 ILE A CA 1
ATOM 1642 C C . ILE A 1 223 ? -17.125 3.748 4.086 1 98.69 223 ILE A C 1
ATOM 1644 O O . ILE A 1 223 ? -18.047 4.082 3.348 1 98.69 223 ILE A O 1
ATOM 1648 N N . TYR A 1 224 ? -17.25 3.742 5.363 1 98.62 224 TYR A N 1
ATOM 1649 C CA . TYR A 1 224 ? -18.359 4.328 6.109 1 98.62 224 TYR A CA 1
ATOM 1650 C C . TYR A 1 224 ? -18 5.727 6.598 1 98.62 224 TYR A C 1
ATOM 1652 O O . TYR A 1 224 ? -17.094 5.898 7.406 1 98.62 224 TYR A O 1
ATOM 1660 N N . CYS A 1 225 ? -18.797 6.711 6.141 1 96.94 225 CYS A N 1
ATOM 1661 C CA . CYS A 1 225 ? -18.484 8.117 6.367 1 96.94 225 CYS A CA 1
ATOM 1662 C C . CYS A 1 225 ? -19.469 8.742 7.344 1 96.94 225 CYS A C 1
ATOM 1664 O O . CYS A 1 225 ? -20.656 8.898 7.027 1 96.94 225 CYS A O 1
ATOM 1666 N N . CYS A 1 226 ? -18.984 9.094 8.5 1 94.38 226 CYS A N 1
ATOM 1667 C CA . CYS A 1 226 ? -19.797 9.883 9.414 1 94.38 226 CYS A CA 1
ATOM 1668 C C . CYS A 1 226 ? -19.781 11.359 9.016 1 94.38 226 CYS A C 1
ATOM 1670 O O . CYS A 1 226 ? -18.719 11.961 8.898 1 94.38 226 CYS A O 1
ATOM 1672 N N . ALA A 1 227 ? -20.906 11.914 8.82 1 90.88 227 ALA A N 1
ATOM 1673 C CA . ALA A 1 227 ? -21.047 13.32 8.445 1 90.88 227 ALA A CA 1
ATOM 1674 C C . ALA A 1 227 ? -22.484 13.789 8.586 1 90.88 227 ALA A C 1
ATOM 1676 O O . ALA A 1 227 ? -23.406 12.969 8.719 1 90.88 227 ALA A O 1
ATOM 1677 N N . GLU A 1 228 ? -22.609 15.07 8.617 1 88.88 228 GLU A N 1
ATOM 1678 C CA . GLU A 1 228 ? -23.953 15.633 8.539 1 88.88 228 GLU A CA 1
ATOM 1679 C C . GLU A 1 228 ? -24.609 15.297 7.203 1 88.88 228 GLU A C 1
ATOM 1681 O O . GLU A 1 228 ? -23.938 15.164 6.184 1 88.88 228 GLU A O 1
ATOM 1686 N N . LYS A 1 229 ? -25.938 15.211 7.23 1 91.12 229 LYS A N 1
ATOM 1687 C CA . LYS A 1 229 ? -26.703 14.805 6.059 1 91.12 229 LYS A CA 1
ATOM 1688 C C . LYS A 1 229 ? -26.422 15.727 4.871 1 91.12 229 LYS A C 1
ATOM 1690 O O . LYS A 1 229 ? -26.422 15.281 3.723 1 91.12 229 LYS A O 1
ATOM 1695 N N . THR A 1 230 ? -26.156 16.984 5.145 1 89.25 230 THR A N 1
ATOM 1696 C CA . THR A 1 230 ? -25.953 17.969 4.098 1 89.25 230 THR A CA 1
ATOM 1697 C C . THR A 1 230 ? -24.719 17.625 3.264 1 89.25 230 THR A C 1
ATOM 1699 O O . THR A 1 230 ? -24.578 18.094 2.133 1 89.25 230 THR A O 1
ATOM 1702 N N . HIS A 1 231 ? -23.844 16.719 3.789 1 91.56 231 HIS A N 1
ATOM 1703 C CA . HIS A 1 231 ? -22.594 16.406 3.094 1 91.56 231 HIS A CA 1
ATOM 1704 C C . HIS A 1 231 ? -22.641 15.023 2.453 1 91.56 231 HIS A C 1
ATOM 1706 O O . HIS A 1 231 ? -21.703 14.625 1.767 1 91.56 231 HIS A O 1
ATOM 1712 N N . HIS A 1 232 ? -23.703 14.328 2.58 1 95.25 232 HIS A N 1
ATOM 1713 C CA . HIS A 1 232 ? -23.766 12.922 2.18 1 95.25 232 HIS A CA 1
ATOM 1714 C C . HIS A 1 232 ? -23.609 12.773 0.67 1 95.25 232 HIS A C 1
ATOM 1716 O O . HIS A 1 232 ? -22.844 11.938 0.195 1 95.25 232 HIS A O 1
ATOM 1722 N N . GLU A 1 233 ? -24.328 13.555 -0.082 1 95.06 233 GLU A N 1
ATOM 1723 C CA . GLU A 1 233 ? -24.297 13.422 -1.535 1 95.06 233 GLU A CA 1
ATOM 1724 C C . GLU A 1 233 ? -22.891 13.695 -2.078 1 95.06 233 GLU A C 1
ATOM 1726 O O . GLU A 1 233 ? -22.406 12.969 -2.951 1 95.06 233 GLU A O 1
ATOM 1731 N N . TYR A 1 234 ? -22.297 14.703 -1.553 1 93.69 234 TYR A N 1
ATOM 1732 C CA . TYR A 1 234 ? -20.938 15.031 -1.976 1 93.69 234 TYR A CA 1
ATOM 1733 C C . TYR A 1 234 ? -19.969 13.898 -1.64 1 93.69 234 TYR A C 1
ATOM 1735 O O . TYR A 1 234 ? -19.203 13.461 -2.492 1 93.69 234 TYR A O 1
ATOM 1743 N N . LEU A 1 235 ? -20.078 13.383 -0.439 1 95.31 235 LEU A N 1
ATOM 1744 C CA . LEU A 1 235 ? -19.172 12.328 -0.004 1 95.31 235 LEU A CA 1
ATOM 1745 C C . LEU A 1 235 ? -19.344 11.07 -0.844 1 95.31 235 LEU A C 1
ATOM 1747 O O . LEU A 1 235 ? -18.359 10.43 -1.229 1 95.31 235 LEU A O 1
ATOM 1751 N N . LYS A 1 236 ? -20.547 10.727 -1.168 1 96.25 236 LYS A N 1
ATOM 1752 C CA . LYS A 1 236 ? -20.828 9.555 -1.988 1 96.25 236 LYS A CA 1
ATOM 1753 C C . LYS A 1 236 ? -20.234 9.703 -3.387 1 96.25 236 LYS A C 1
ATOM 1755 O O . LYS A 1 236 ? -19.891 8.711 -4.031 1 96.25 236 LYS A O 1
ATOM 1760 N N . SER A 1 237 ? -20.078 10.898 -3.805 1 95.19 237 SER A N 1
ATOM 1761 C CA . SER A 1 237 ? -19.547 11.148 -5.141 1 95.19 237 SER A CA 1
ATOM 1762 C C . SER A 1 237 ? -18.047 10.93 -5.184 1 95.19 237 SER A C 1
ATOM 1764 O O . SER A 1 237 ? -17.453 10.844 -6.266 1 95.19 237 SER A O 1
ATOM 1766 N N . LEU A 1 238 ? -17.406 10.828 -4.074 1 94.31 238 LEU A N 1
ATOM 1767 C CA . LEU A 1 238 ? -15.945 10.711 -4.023 1 94.31 238 LEU A CA 1
ATOM 1768 C C . LEU A 1 238 ? -15.508 9.281 -4.324 1 94.31 238 LEU A C 1
ATOM 1770 O O . LEU A 1 238 ? -14.328 9.039 -4.578 1 94.31 238 LEU A O 1
ATOM 1774 N N . GLY A 1 239 ? -16.406 8.305 -4.332 1 92.06 239 GLY A N 1
ATOM 1775 C CA . GLY A 1 239 ? -16.062 6.922 -4.602 1 92.06 239 GLY A CA 1
ATOM 1776 C C . GLY A 1 239 ? -17.281 6.023 -4.75 1 92.06 239 GLY A C 1
ATOM 1777 O O . GLY A 1 239 ? -18.391 6.41 -4.383 1 92.06 239 GLY A O 1
ATOM 1778 N N . SER A 1 240 ? -17.062 4.781 -5.188 1 89.81 240 SER A N 1
ATOM 1779 C CA . SER A 1 240 ? -18.156 3.883 -5.504 1 89.81 240 SER A CA 1
ATOM 1780 C C . SER A 1 240 ? -18.547 3.037 -4.293 1 89.81 240 SER A C 1
ATOM 1782 O O . SER A 1 240 ? -19.641 2.475 -4.25 1 89.81 240 SER A O 1
ATOM 1784 N N . ARG A 1 241 ? -17.766 2.918 -3.365 1 96.12 241 ARG A N 1
ATOM 1785 C CA . ARG A 1 241 ? -18 2.035 -2.229 1 96.12 241 ARG A CA 1
ATOM 1786 C C . ARG A 1 241 ? -18.125 2.832 -0.933 1 96.12 241 ARG A C 1
ATOM 1788 O O . ARG A 1 241 ? -17.516 2.475 0.079 1 96.12 241 ARG A O 1
ATOM 1795 N N . ILE A 1 242 ? -18.875 3.945 -1.007 1 98 242 ILE A N 1
ATOM 1796 C CA . ILE A 1 242 ? -19.031 4.836 0.139 1 98 242 ILE A CA 1
ATOM 1797 C C . ILE A 1 242 ? -20.453 4.754 0.683 1 98 242 ILE A C 1
ATOM 1799 O O . ILE A 1 242 ? -21.422 4.836 -0.078 1 98 242 ILE A O 1
ATOM 1803 N N . THR A 1 243 ? -20.594 4.535 1.966 1 98.19 243 THR A N 1
ATOM 1804 C CA . THR A 1 243 ? -21.844 4.629 2.709 1 98.19 243 THR A CA 1
ATOM 1805 C C . THR A 1 243 ? -21.781 5.75 3.74 1 98.19 243 THR A C 1
ATOM 1807 O O . THR A 1 243 ? -20.859 5.793 4.562 1 98.19 243 THR A O 1
ATOM 1810 N N . CYS A 1 244 ? -22.719 6.637 3.666 1 97.56 244 CYS A N 1
ATOM 1811 C CA . CYS A 1 244 ? -22.734 7.727 4.637 1 97.56 244 CYS A CA 1
ATOM 1812 C C . CYS A 1 244 ? -23.688 7.41 5.789 1 97.56 244 CYS A C 1
ATOM 1814 O O . CYS A 1 244 ? -24.766 6.867 5.578 1 97.56 244 CYS A O 1
ATOM 1816 N N . VAL A 1 245 ? -23.266 7.715 6.953 1 97.25 245 VAL A N 1
ATOM 1817 C CA . VAL A 1 245 ? -24.062 7.566 8.156 1 97.25 245 VAL A CA 1
ATOM 1818 C C . VAL A 1 245 ? -24.094 8.891 8.922 1 97.25 245 VAL A C 1
ATOM 1820 O O . VAL A 1 245 ? -23.406 9.844 8.555 1 97.25 245 VAL A O 1
ATOM 1823 N N . ASP A 1 246 ? -24.875 8.891 9.984 1 93.31 246 ASP A N 1
ATOM 1824 C CA . ASP A 1 246 ? -25.047 10.109 10.781 1 93.31 246 ASP A CA 1
ATOM 1825 C C . ASP A 1 246 ? -23.75 10.461 11.508 1 93.31 246 ASP A C 1
ATOM 1827 O O . ASP A 1 246 ? -22.922 9.594 11.789 1 93.31 246 ASP A O 1
ATOM 1831 N N . LEU A 1 247 ? -23.656 11.727 11.836 1 87.81 247 LEU A N 1
ATOM 1832 C CA . LEU A 1 247 ? -22.469 12.203 12.531 1 87.81 247 LEU A CA 1
ATOM 1833 C C . LEU A 1 247 ? -22.422 11.672 13.961 1 87.81 247 LEU A C 1
ATOM 1835 O O . LEU A 1 247 ? -21.344 11.406 14.484 1 87.81 247 LEU A O 1
ATOM 1839 N N . GLN A 1 248 ? -23.531 11.43 14.539 1 88.31 248 GLN A N 1
ATOM 1840 C CA . GLN A 1 248 ? -23.625 11.047 15.945 1 88.31 248 GLN A CA 1
ATOM 1841 C C . GLN A 1 248 ? -23.438 9.547 16.125 1 88.31 248 GLN A C 1
ATOM 1843 O O . GLN A 1 248 ? -24.141 8.75 15.492 1 88.31 248 GLN A O 1
ATOM 1848 N N . PRO A 1 249 ? -22.562 9.133 17.016 1 91.31 249 PRO A N 1
ATOM 1849 C CA . PRO A 1 249 ? -22.266 7.715 17.203 1 91.31 249 PRO A CA 1
ATOM 1850 C C . PRO A 1 249 ? -23.484 6.891 17.594 1 91.31 249 PRO A C 1
ATOM 1852 O O . PRO A 1 249 ? -23.625 5.746 17.172 1 91.31 249 PRO A O 1
ATOM 1855 N N . ASN A 1 250 ? -24.328 7.449 18.453 1 91.62 250 ASN A N 1
ATOM 1856 C CA . ASN A 1 250 ? -25.516 6.715 18.891 1 91.62 250 ASN A CA 1
ATOM 1857 C C . ASN A 1 250 ? -26.406 6.309 17.719 1 91.62 250 ASN A C 1
ATOM 1859 O O . ASN A 1 250 ? -27.125 5.312 17.797 1 91.62 250 ASN A O 1
ATOM 1863 N N . SER A 1 251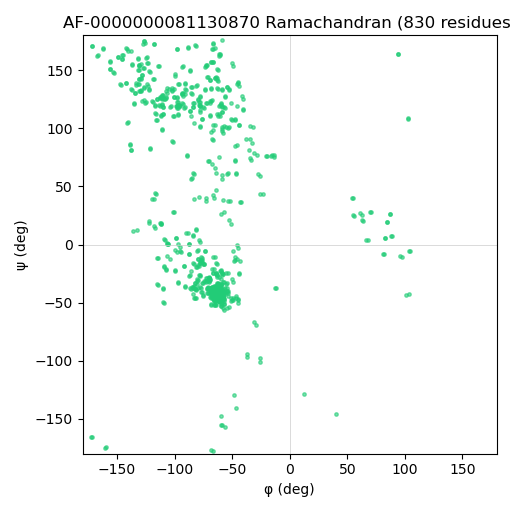 ? -26.328 7.02 16.672 1 92.81 251 SER A N 1
ATOM 1864 C CA . SER A 1 251 ? -27.188 6.777 15.508 1 92.81 251 SER A CA 1
ATOM 1865 C C . SER A 1 251 ? -26.625 5.652 14.641 1 92.81 251 SER A C 1
ATOM 1867 O O . SER A 1 251 ? -27.375 4.84 14.109 1 92.81 251 SER A O 1
ATOM 1869 N N . TRP A 1 252 ? -25.328 5.578 14.477 1 94.5 252 TRP A N 1
ATOM 1870 C CA . TRP A 1 252 ? -24.766 4.633 13.516 1 94.5 252 TRP A CA 1
ATOM 1871 C C . TRP A 1 252 ? -24.266 3.379 14.219 1 94.5 252 TRP A C 1
ATOM 1873 O O . TRP A 1 252 ? -24.062 2.34 13.586 1 94.5 252 TRP A O 1
ATOM 1883 N N . LEU A 1 253 ? -23.938 3.367 15.508 1 95.88 253 LEU A N 1
ATOM 1884 C CA . LEU A 1 253 ? -23.266 2.277 16.219 1 95.88 253 LEU A CA 1
ATOM 1885 C C . LEU A 1 253 ? -24.109 1.003 16.172 1 95.88 253 LEU A C 1
ATOM 1887 O O . LEU A 1 253 ? -23.578 -0.085 15.938 1 95.88 253 LEU A O 1
ATOM 1891 N N . PRO A 1 254 ? -25.438 1.021 16.375 1 96.31 254 PRO A N 1
ATOM 1892 C CA . PRO A 1 254 ? -26.219 -0.224 16.344 1 96.31 254 PRO A CA 1
ATOM 1893 C C . PRO A 1 254 ? -26.031 -0.995 15.039 1 96.31 254 PRO A C 1
ATOM 1895 O O . PRO A 1 254 ? -25.984 -2.229 15.047 1 96.31 254 PRO A O 1
ATOM 1898 N N . GLU A 1 255 ? -25.859 -0.313 13.961 1 96.12 255 GLU A N 1
ATOM 1899 C CA . GLU A 1 255 ? -25.75 -0.961 12.656 1 96.12 255 GLU A CA 1
ATOM 1900 C C . GLU A 1 255 ? -24.312 -1.372 12.359 1 96.12 255 GLU A C 1
ATOM 1902 O O . GLU A 1 255 ? -24.078 -2.32 11.609 1 96.12 255 GLU A O 1
ATOM 1907 N N . LEU A 1 256 ? -23.391 -0.688 12.938 1 97.38 256 LEU A N 1
ATOM 1908 C CA . LEU A 1 256 ? -22 -0.893 12.547 1 97.38 256 LEU A CA 1
ATOM 1909 C C . LEU A 1 256 ? -21.234 -1.615 13.648 1 97.38 256 LEU A C 1
ATOM 1911 O O . LEU A 1 256 ? -20.031 -1.857 13.523 1 97.38 256 LEU A O 1
ATOM 1915 N N . LYS A 1 257 ? -21.891 -2.004 14.703 1 96.62 257 LYS A N 1
ATOM 1916 C CA . LYS A 1 257 ? -21.234 -2.648 15.844 1 96.62 257 LYS A CA 1
ATOM 1917 C C . LYS A 1 257 ? -20.469 -3.891 15.406 1 96.62 257 LYS A C 1
ATOM 1919 O O . LYS A 1 257 ? -21 -4.73 14.672 1 96.62 257 LYS A O 1
ATOM 1924 N N . GLU A 1 258 ? -19.141 -3.994 15.766 1 94.69 258 GLU A N 1
ATOM 1925 C CA . GLU A 1 258 ? -18.266 -5.145 15.594 1 94.69 258 GLU A CA 1
ATOM 1926 C C . GLU A 1 258 ? -18.078 -5.488 14.117 1 94.69 258 GLU A C 1
ATOM 1928 O O . GLU A 1 258 ? -17.797 -6.637 13.773 1 94.69 258 GLU A O 1
ATOM 1933 N N . LYS A 1 259 ? -18.234 -4.52 13.227 1 97.06 259 LYS A N 1
ATOM 1934 C CA . LYS A 1 259 ? -18.203 -4.832 11.805 1 97.06 259 LYS A CA 1
ATOM 1935 C C . LYS A 1 259 ? -17 -4.18 11.125 1 97.06 259 LYS A C 1
ATOM 1937 O O . LYS A 1 259 ? -16.656 -4.523 9.992 1 97.06 259 LYS A O 1
ATOM 1942 N N . MET A 1 260 ? -16.359 -3.309 11.812 1 97.5 260 MET A N 1
ATOM 1943 C CA . MET A 1 260 ? -15.32 -2.51 11.172 1 97.5 260 MET A CA 1
ATOM 1944 C C . MET A 1 260 ? -13.953 -3.182 11.305 1 97.5 260 MET A C 1
ATOM 1946 O O . MET A 1 260 ? -13.633 -3.736 12.359 1 97.5 260 MET A O 1
ATOM 1950 N N . HIS A 1 261 ? -13.211 -3.143 10.242 1 96.94 261 HIS A N 1
ATOM 1951 C CA . HIS A 1 261 ? -11.828 -3.602 10.281 1 96.94 261 HIS A CA 1
ATOM 1952 C C . HIS A 1 261 ? -10.891 -2.486 10.734 1 96.94 261 HIS A C 1
ATOM 1954 O O . HIS A 1 261 ? -9.898 -2.744 11.422 1 96.94 261 HIS A O 1
ATOM 1960 N N . ILE A 1 262 ? -11.141 -1.279 10.312 1 97.5 262 ILE A N 1
ATOM 1961 C CA . ILE A 1 262 ? -10.375 -0.096 10.688 1 97.5 262 ILE A CA 1
ATOM 1962 C C . ILE A 1 262 ? -11.32 1.041 11.055 1 97.5 262 ILE A C 1
ATOM 1964 O O . ILE A 1 262 ? -12.305 1.292 10.344 1 97.5 262 ILE A O 1
ATOM 1968 N N . VAL A 1 263 ? -11.094 1.657 12.188 1 96.69 263 VAL A N 1
ATOM 1969 C CA . VAL A 1 263 ? -11.766 2.906 12.531 1 96.69 263 VAL A CA 1
ATOM 1970 C C . VAL A 1 263 ? -10.734 4.023 12.68 1 96.69 263 VAL A C 1
ATOM 1972 O O . VAL A 1 263 ? -9.773 3.895 13.438 1 96.69 263 VAL A O 1
ATOM 1975 N N . ILE A 1 264 ? -10.875 5.016 11.867 1 95.5 264 ILE A N 1
ATOM 1976 C CA . ILE A 1 264 ? -10.07 6.223 12.031 1 95.5 264 ILE A CA 1
ATOM 1977 C C . ILE A 1 264 ? -10.898 7.309 12.719 1 95.5 264 ILE A C 1
ATOM 1979 O O . ILE A 1 264 ? -11.859 7.82 12.141 1 95.5 264 ILE A O 1
ATOM 1983 N N . ASP A 1 265 ? -10.516 7.578 13.906 1 88.69 265 ASP A N 1
ATOM 1984 C CA . ASP A 1 265 ? -11.266 8.531 14.719 1 88.69 265 ASP A CA 1
ATOM 1985 C C . ASP A 1 265 ? -10.453 9.797 14.961 1 88.69 265 ASP A C 1
ATOM 1987 O O . ASP A 1 265 ? -9.445 9.773 15.672 1 88.69 265 ASP A O 1
ATOM 1991 N N . ASN A 1 266 ? -10.93 10.812 14.359 1 80.25 266 ASN A N 1
ATOM 1992 C CA . ASN A 1 266 ? -10.281 12.102 14.562 1 80.25 266 ASN A CA 1
ATOM 1993 C C . ASN A 1 266 ? -11.172 13.062 15.344 1 80.25 266 ASN A C 1
ATOM 1995 O O . ASN A 1 266 ? -10.953 14.273 15.328 1 80.25 266 ASN A O 1
ATOM 1999 N N . THR A 1 267 ? -12.172 12.562 16.016 1 76.5 267 THR A N 1
ATOM 2000 C CA . THR A 1 267 ? -13.117 13.406 16.75 1 76.5 267 THR A CA 1
ATOM 2001 C C . THR A 1 267 ? -13.023 13.156 18.25 1 76.5 267 THR A C 1
ATOM 2003 O O . THR A 1 267 ? -13.305 14.047 19.047 1 76.5 267 THR A O 1
ATOM 2006 N N . CYS A 1 268 ? -12.773 11.969 18.578 1 74.75 268 CYS A N 1
ATOM 2007 C CA . CYS A 1 268 ? -12.734 11.555 19.969 1 74.75 268 CYS A CA 1
ATOM 2008 C C . CYS A 1 268 ? -14.039 11.891 20.688 1 74.75 268 CYS A C 1
ATOM 2010 O O . CYS A 1 268 ? -14.039 12.242 21.859 1 74.75 268 CYS A O 1
ATOM 2012 N N . MET A 1 269 ? -15.164 12.039 20.094 1 71.94 269 MET A N 1
ATOM 2013 C CA . MET A 1 269 ? -16.453 12.531 20.594 1 71.94 269 MET A CA 1
ATOM 2014 C C . MET A 1 269 ? -16.844 11.828 21.891 1 71.94 269 MET A C 1
ATOM 2016 O O . MET A 1 269 ? -17.312 12.469 22.828 1 71.94 269 MET A O 1
ATOM 2020 N N . ASP A 1 270 ? -16.812 10.484 22.094 1 76.5 270 ASP A N 1
ATOM 2021 C CA . ASP A 1 270 ? -17.172 9.766 23.312 1 76.5 270 ASP A CA 1
ATOM 2022 C C . ASP A 1 270 ? -15.984 9.008 23.891 1 76.5 270 ASP A C 1
ATOM 2024 O O . ASP A 1 270 ? -16.141 7.906 24.406 1 76.5 270 ASP A O 1
ATOM 2028 N N . GLY A 1 271 ? -14.844 9.766 23.766 1 73.12 271 GLY A N 1
ATOM 2029 C CA . GLY A 1 271 ? -13.633 9.117 24.25 1 73.12 271 GLY A CA 1
ATOM 2030 C C . GLY A 1 271 ? -13.266 7.871 23.469 1 73.12 271 GLY A C 1
ATOM 2031 O O . GLY A 1 271 ? -12.766 6.902 24.031 1 73.12 271 GLY A O 1
ATOM 2032 N N . TYR A 1 272 ? -13.734 7.738 22.344 1 82.31 272 TYR A N 1
ATOM 2033 C CA . TYR A 1 272 ? -13.43 6.664 21.406 1 82.31 272 TYR A CA 1
ATOM 2034 C C . TYR A 1 272 ? -14.258 5.422 21.703 1 82.31 272 TYR A C 1
ATOM 2036 O O . TYR A 1 272 ? -14.039 4.359 21.125 1 82.31 272 TYR A O 1
ATOM 2044 N N . ALA A 1 273 ? -15.188 5.473 22.641 1 84.12 273 ALA A N 1
ATOM 2045 C CA . ALA A 1 273 ? -15.938 4.293 23.047 1 84.12 273 ALA A CA 1
ATOM 2046 C C . ALA A 1 273 ? -16.703 3.684 21.875 1 84.12 273 ALA A C 1
ATOM 2048 O O . ALA A 1 273 ? -16.609 2.48 21.625 1 84.12 273 ALA A O 1
ATOM 2049 N N . SER A 1 274 ? -17.469 4.484 21.219 1 90.38 274 SER A N 1
ATOM 2050 C CA . SER A 1 274 ? -18.25 3.996 20.094 1 90.38 274 SER A CA 1
ATOM 2051 C C . SER A 1 274 ? -17.344 3.482 18.969 1 90.38 274 SER A C 1
ATOM 2053 O O . SER A 1 274 ? -17.641 2.467 18.344 1 90.38 274 SER A O 1
ATOM 2055 N N . SER A 1 275 ? -16.266 4.215 18.734 1 91.06 275 SER A N 1
ATOM 2056 C CA . SER A 1 275 ? -15.297 3.787 17.719 1 91.06 275 SER A CA 1
ATOM 2057 C C . SER A 1 275 ? -14.742 2.406 18.047 1 91.06 275 SER A C 1
ATOM 2059 O O . SER A 1 275 ? -14.594 1.565 17.156 1 91.06 275 SER A O 1
ATOM 2061 N N . TRP A 1 276 ? -14.445 2.201 19.266 1 88.75 276 TRP A N 1
ATOM 2062 C CA . TRP A 1 276 ? -13.914 0.915 19.703 1 88.75 276 TRP A CA 1
ATOM 2063 C C . TRP A 1 276 ? -14.961 -0.185 19.562 1 88.75 276 TRP A C 1
ATOM 2065 O O . TRP A 1 276 ? -14.656 -1.282 19.094 1 88.75 276 TRP A O 1
ATOM 2075 N N . GLU A 1 277 ? -16.172 0.108 19.922 1 91.88 277 GLU A N 1
ATOM 2076 C CA . GLU A 1 277 ? -17.25 -0.871 19.875 1 91.88 277 GLU A CA 1
ATOM 2077 C C . GLU A 1 277 ? -17.578 -1.265 18.438 1 91.88 277 GLU A C 1
ATOM 2079 O O . GLU A 1 277 ? -18.109 -2.35 18.203 1 91.88 277 GLU A O 1
ATOM 2084 N N . ALA A 1 278 ? -17.281 -0.403 17.547 1 95.69 278 ALA A N 1
ATOM 2085 C CA . ALA A 1 278 ? -17.562 -0.672 16.141 1 95.69 278 ALA A CA 1
ATOM 2086 C C . ALA A 1 278 ? -16.578 -1.68 15.562 1 95.69 278 ALA A C 1
ATOM 2088 O O . ALA A 1 278 ? -16.812 -2.256 14.5 1 95.69 278 ALA A O 1
ATOM 2089 N N . LEU A 1 279 ? -15.477 -1.909 16.219 1 93.69 279 LEU A N 1
ATOM 2090 C CA . LEU A 1 279 ? -14.414 -2.771 15.711 1 93.69 279 LEU A CA 1
ATOM 2091 C C . LEU A 1 279 ? -14.82 -4.238 15.789 1 93.69 279 LEU A C 1
ATOM 2093 O O . LEU A 1 279 ? -15.406 -4.676 16.781 1 93.69 279 LEU A O 1
ATOM 2097 N N . GLY A 1 280 ? -14.555 -4.891 14.68 1 91.56 280 GLY A N 1
ATOM 2098 C CA . GLY A 1 280 ? -14.562 -6.344 14.773 1 91.56 280 GLY A CA 1
ATOM 2099 C C . GLY A 1 280 ? -13.422 -6.887 15.609 1 91.56 280 GLY A C 1
ATOM 2100 O O . GLY A 1 280 ? -12.555 -6.129 16.062 1 91.56 280 GLY A O 1
ATOM 2101 N N . ARG A 1 281 ? -13.312 -8.188 15.703 1 86.19 281 ARG A N 1
ATOM 2102 C CA . ARG A 1 281 ? -12.359 -8.883 16.562 1 86.19 281 ARG A CA 1
ATOM 2103 C C . ARG A 1 281 ? -10.922 -8.578 16.156 1 86.19 281 ARG A C 1
ATOM 2105 O O . ARG A 1 281 ? -10.055 -8.391 17.016 1 86.19 281 ARG A O 1
ATOM 2112 N N . ASP A 1 282 ? -10.617 -8.414 14.898 1 86.75 282 ASP A N 1
ATOM 2113 C CA . ASP A 1 282 ? -9.25 -8.234 14.414 1 86.75 282 ASP A CA 1
ATOM 2114 C C . ASP A 1 282 ? -9.047 -6.824 13.859 1 86.75 282 ASP A C 1
ATOM 2116 O O . ASP A 1 282 ? -8.117 -6.582 13.094 1 86.75 282 ASP A O 1
ATOM 2120 N N . GLY A 1 283 ? -9.992 -5.969 14.281 1 92.19 283 GLY A N 1
ATOM 2121 C CA . GLY A 1 283 ? -9.906 -4.617 13.75 1 92.19 283 GLY A CA 1
ATOM 2122 C C . GLY A 1 283 ? -9.023 -3.705 14.578 1 92.19 283 GLY A C 1
ATOM 2123 O O . GLY A 1 283 ? -8.586 -4.074 15.672 1 92.19 283 GLY A O 1
ATOM 2124 N N . PHE A 1 284 ? -8.711 -2.5 14.031 1 93.12 284 PHE A N 1
ATOM 2125 C CA . PHE A 1 284 ? -7.848 -1.543 14.719 1 93.12 284 PHE A CA 1
ATOM 2126 C C . PHE A 1 284 ? -8.477 -0.156 14.734 1 93.12 284 PHE A C 1
ATOM 2128 O O . PHE A 1 284 ? -9.055 0.278 13.734 1 93.12 284 PHE A O 1
ATOM 2135 N N . LEU A 1 285 ? -8.359 0.485 15.906 1 92.88 285 LEU A N 1
ATOM 2136 C CA . LEU A 1 285 ? -8.727 1.886 16.078 1 92.88 285 LEU A CA 1
ATOM 2137 C C . LEU A 1 285 ? -7.512 2.791 15.93 1 92.88 285 LEU A C 1
ATOM 2139 O O . LEU A 1 285 ? -6.527 2.635 16.656 1 92.88 285 LEU A O 1
ATOM 2143 N N . ILE A 1 286 ? -7.535 3.674 14.961 1 93.12 286 ILE A N 1
ATOM 2144 C CA . ILE A 1 286 ? -6.484 4.664 14.758 1 93.12 286 ILE A CA 1
ATOM 2145 C C . ILE A 1 286 ? -6.961 6.027 15.25 1 93.12 286 ILE A C 1
ATOM 2147 O O . ILE A 1 286 ? -7.922 6.586 14.719 1 93.12 286 ILE A O 1
ATOM 2151 N N . CYS A 1 287 ? -6.301 6.551 16.188 1 86.81 287 CYS A N 1
ATOM 2152 C CA . CYS A 1 287 ? -6.629 7.855 16.75 1 86.81 287 CYS A CA 1
ATOM 2153 C C . CYS A 1 287 ? -5.75 8.945 16.156 1 86.81 287 CYS A C 1
ATOM 2155 O O . CYS A 1 287 ? -4.52 8.859 16.203 1 86.81 287 CYS A O 1
ATOM 2157 N N . LEU A 1 288 ? -6.355 9.875 15.531 1 83.44 288 LEU A N 1
ATOM 2158 C CA . LEU A 1 288 ? -5.656 11.039 15 1 83.44 288 LEU A CA 1
ATOM 2159 C C . LEU A 1 288 ? -5.867 12.258 15.906 1 83.44 288 LEU A C 1
ATOM 2161 O O . LEU A 1 288 ? -6.902 12.914 15.828 1 83.44 288 LEU A O 1
ATOM 2165 N N . PRO A 1 289 ? -5.051 12.469 16.891 1 61.56 289 PRO A N 1
ATOM 2166 C CA . PRO A 1 289 ? -5.281 13.516 17.891 1 61.56 289 PRO A CA 1
ATOM 2167 C C . PRO A 1 289 ? -5.387 14.906 17.266 1 61.56 289 PRO A C 1
ATOM 2169 O O . PRO A 1 289 ? -6.117 15.758 17.781 1 61.56 289 PRO A O 1
ATOM 2172 N N . SER A 1 290 ? -4.336 15.219 16.516 1 53.62 290 SER A N 1
ATOM 2173 C CA . SER A 1 290 ? -4.207 16.625 16.141 1 53.62 290 SER A CA 1
ATOM 2174 C C . SER A 1 290 ? -5.547 17.203 15.695 1 53.62 290 SER A C 1
ATOM 2176 O O . SER A 1 290 ? -5.777 18.406 15.805 1 53.62 290 SER A O 1
ATOM 2178 N N . ASN A 1 291 ? -6.473 16.266 15.211 1 45.59 291 ASN A N 1
ATOM 2179 C CA . ASN A 1 291 ? -7.723 16.797 14.672 1 45.59 291 ASN A CA 1
ATOM 2180 C C . ASN A 1 291 ? -8.891 16.547 15.617 1 45.59 291 ASN A C 1
ATOM 2182 O O . ASN A 1 291 ? -10 17.031 15.383 1 45.59 291 ASN A O 1
ATOM 2186 N N . SER A 1 292 ? -8.766 15.758 16.672 1 40.94 292 SER A N 1
ATOM 2187 C CA . SER A 1 292 ? -9.875 15.148 17.391 1 40.94 292 SER A CA 1
ATOM 2188 C C . SER A 1 292 ? -10.281 15.984 18.609 1 40.94 292 SER A C 1
ATOM 2190 O O . SER A 1 292 ? -11.219 15.633 19.312 1 40.94 292 SER A O 1
ATOM 2192 N N . LEU A 1 293 ? -9.648 16.969 18.953 1 40.62 293 LEU A N 1
ATOM 2193 C CA . LEU A 1 293 ? -9.938 17.547 20.25 1 40.62 293 LEU A CA 1
ATOM 2194 C C . LEU A 1 293 ? -11.344 18.141 20.281 1 40.62 293 LEU A C 1
ATOM 2196 O O . LEU A 1 293 ? -11.5 19.359 20.344 1 40.62 293 LEU A O 1
ATOM 2200 N N . ASN A 1 294 ? -12.32 17.484 19.734 1 35.31 294 ASN A N 1
ATOM 2201 C CA . ASN A 1 294 ? -13.656 18.062 19.688 1 35.31 294 ASN A CA 1
ATOM 2202 C C . ASN A 1 294 ? -14.359 17.953 21.047 1 35.31 294 ASN A C 1
ATOM 2204 O O . ASN A 1 294 ? -15.562 18.203 21.141 1 35.31 294 ASN A O 1
ATOM 2208 N N . ASP A 1 295 ? -13.984 17.328 21.953 1 36.22 295 ASP A N 1
ATOM 2209 C CA . ASP A 1 295 ? -14.984 17.25 23.016 1 36.22 295 ASP A CA 1
ATOM 2210 C C . ASP A 1 295 ? -15.219 18.609 23.641 1 36.22 295 ASP A C 1
ATOM 2212 O O . ASP A 1 295 ? -14.289 19.234 24.156 1 36.22 295 ASP A O 1
ATOM 2216 N N . ASP A 1 296 ? -16.297 19.25 23.297 1 37.03 296 ASP A N 1
ATOM 2217 C CA . ASP A 1 296 ? -16.812 20.469 23.906 1 37.03 296 ASP A CA 1
ATOM 2218 C C . ASP A 1 296 ? -16.453 20.547 25.391 1 37.03 296 ASP A C 1
ATOM 2220 O O . ASP A 1 296 ? -16.094 21.609 25.891 1 37.03 296 ASP A O 1
ATOM 2224 N N . LYS A 1 297 ? -17.016 19.672 26.141 1 36.22 297 LYS A N 1
ATOM 2225 C CA . LYS A 1 297 ? -16.875 19.688 27.594 1 36.22 297 LYS A CA 1
ATOM 2226 C C . LYS A 1 297 ? -15.406 19.672 28.016 1 36.22 297 LYS A C 1
ATOM 2228 O O . LYS A 1 297 ? -15.086 19.859 29.188 1 36.22 297 LYS A O 1
ATOM 2233 N N . LEU A 1 298 ? -14.594 19.172 27.172 1 33.91 298 LEU A N 1
ATOM 2234 C CA . LEU A 1 298 ? -13.164 19.172 27.453 1 33.91 298 LEU A CA 1
ATOM 2235 C C . LEU A 1 298 ? -12.562 20.562 27.25 1 33.91 298 LEU A C 1
ATOM 2237 O O . LEU A 1 298 ? -11.633 20.953 27.953 1 33.91 298 LEU A O 1
ATOM 2241 N N . PHE A 1 299 ? -12.906 21.297 26.281 1 33.31 299 PHE A N 1
ATOM 2242 C CA . PHE A 1 299 ? -12.336 22.625 26.031 1 33.31 299 PHE A CA 1
ATOM 2243 C C . PHE A 1 299 ? -12.906 23.641 27.016 1 33.31 299 PHE A C 1
ATOM 2245 O O . PHE A 1 299 ? -12.352 24.719 27.188 1 33.31 299 PHE A O 1
ATOM 2252 N N . GLY A 1 300 ? -14.188 23.703 27.328 1 33.06 300 GLY A N 1
ATOM 2253 C CA . GLY A 1 300 ? -14.477 24.75 28.281 1 33.06 300 GLY A CA 1
ATOM 2254 C C . GLY A 1 300 ? -13.391 24.922 29.328 1 33.06 300 GLY A C 1
ATOM 2255 O O . GLY A 1 300 ? -12.93 26.031 29.578 1 33.06 300 GLY A O 1
ATOM 2256 N N . LEU A 1 301 ? -13.578 24.25 30.5 1 31.91 301 LEU A N 1
ATOM 2257 C CA . LEU A 1 301 ? -12.82 24.359 31.734 1 31.91 301 LEU A CA 1
ATOM 2258 C C . LEU A 1 301 ? -11.398 23.844 31.562 1 31.91 301 LEU A C 1
ATOM 2260 O O . LEU A 1 301 ? -10.656 23.703 32.531 1 31.91 301 LEU A O 1
ATOM 2264 N N . PHE A 1 302 ? -10.961 23.172 30.5 1 34 302 PHE A N 1
ATOM 2265 C CA . PHE A 1 302 ? -9.797 22.312 30.688 1 34 302 PHE A CA 1
ATOM 2266 C C . PHE A 1 302 ? -8.508 23.109 30.531 1 34 302 PHE A C 1
ATOM 2268 O O . PHE A 1 302 ? -8.383 23.906 29.594 1 34 302 PHE A O 1
ATOM 2275 N N . ASP A 1 303 ? -7.898 23.281 31.453 1 36.72 303 ASP A N 1
ATOM 2276 C CA . ASP A 1 303 ? -6.457 23.422 31.641 1 36.72 303 ASP A CA 1
ATOM 2277 C C . ASP A 1 303 ? -5.691 22.531 30.656 1 36.72 303 ASP A C 1
ATOM 2279 O O . ASP A 1 303 ? -6.047 21.375 30.453 1 36.72 303 ASP A O 1
ATOM 2283 N N . VAL A 1 304 ? -5.102 23.109 29.5 1 42.25 304 VAL A N 1
ATOM 2284 C CA . VAL A 1 304 ? -4.172 22.438 28.609 1 42.25 304 VAL A CA 1
ATOM 2285 C C . VAL A 1 304 ? -3.67 21.156 29.266 1 42.25 304 VAL A C 1
ATOM 2287 O O . VAL A 1 304 ? -3.475 20.141 28.594 1 42.25 304 VAL A O 1
ATOM 2290 N N . GLY A 1 305 ? -3.49 21.266 30.531 1 42.5 305 GLY A N 1
ATOM 2291 C CA . GLY A 1 305 ? -3.027 20.125 31.281 1 42.5 305 GLY A CA 1
ATOM 2292 C C . GLY A 1 305 ? -4.016 18.969 31.297 1 42.5 305 GLY A C 1
ATOM 2293 O O . GLY A 1 305 ? -3.627 17.812 31.172 1 42.5 305 GLY A O 1
ATOM 2294 N N . SER A 1 306 ? -5.207 19.344 31.328 1 46.78 306 SER A N 1
ATOM 2295 C CA . SER A 1 306 ? -6.238 18.312 31.422 1 46.78 306 SER A CA 1
ATOM 2296 C C . SER A 1 306 ? -6.438 17.609 30.094 1 46.78 306 SER A C 1
ATOM 2298 O O . SER A 1 306 ? -6.695 16.406 30.047 1 46.78 306 SER A O 1
ATOM 2300 N N . LEU A 1 307 ? -6.277 18.328 29.016 1 48.12 307 LEU A N 1
ATOM 2301 C CA . LEU A 1 307 ? -6.391 17.719 27.703 1 48.12 307 LEU A CA 1
ATOM 2302 C C . LEU A 1 307 ? -5.289 16.688 27.484 1 48.12 307 LEU A C 1
ATOM 2304 O O . LEU A 1 307 ? -5.551 15.594 26.984 1 48.12 307 LEU A O 1
ATOM 2308 N N . LYS A 1 308 ? -4.121 17.172 27.734 1 48.97 308 LYS A N 1
ATOM 2309 C CA . LYS A 1 308 ? -3.016 16.219 27.641 1 48.97 308 LYS A CA 1
ATOM 2310 C C . LYS A 1 308 ? -3.264 15 28.516 1 48.97 308 LYS A C 1
ATOM 2312 O O . LYS A 1 308 ? -2.943 13.875 28.125 1 48.97 308 LYS A O 1
ATOM 2317 N N . SER A 1 309 ? -3.791 15.305 29.656 1 51.75 309 SER A N 1
ATOM 2318 C CA . SER A 1 309 ? -4.094 14.203 30.562 1 51.75 309 SER A CA 1
ATOM 2319 C C . SER A 1 309 ? -5.145 13.273 29.969 1 51.75 309 SER A C 1
ATOM 2321 O O . SER A 1 309 ? -5.031 12.047 30.062 1 51.75 309 SER A O 1
ATOM 2323 N N . LYS A 1 310 ? -6.062 13.789 29.438 1 49.59 310 LYS A N 1
ATOM 2324 C CA . LYS A 1 310 ? -7.098 12.953 28.844 1 49.59 310 LYS A CA 1
ATOM 2325 C C . LYS A 1 310 ? -6.562 12.195 27.625 1 49.59 310 LYS A C 1
ATOM 2327 O O . LYS A 1 310 ? -6.879 11.016 27.438 1 49.59 310 LYS A O 1
ATOM 2332 N N . ILE A 1 311 ? -5.801 12.914 26.875 1 52.66 311 ILE A N 1
ATOM 2333 C CA . ILE A 1 311 ? -5.152 12.234 25.766 1 52.66 311 ILE A CA 1
ATOM 2334 C C . ILE A 1 311 ? -4.316 11.07 26.281 1 52.66 311 ILE A C 1
ATOM 2336 O O . ILE A 1 311 ? -4.359 9.969 25.734 1 52.66 311 ILE A O 1
ATOM 2340 N N . ASN A 1 312 ? -3.691 11.445 27.375 1 53.59 312 ASN A N 1
ATOM 2341 C CA . ASN A 1 312 ? -2.863 10.406 27.969 1 53.59 312 ASN A CA 1
ATOM 2342 C C . ASN A 1 312 ? -3.713 9.266 28.531 1 53.59 312 ASN A C 1
ATOM 2344 O O . ASN A 1 312 ? -3.338 8.102 28.438 1 53.59 312 ASN A O 1
ATOM 2348 N N . LEU A 1 313 ? -4.754 9.641 29.125 1 53.53 313 LEU A N 1
ATOM 2349 C CA . LEU A 1 313 ? -5.641 8.617 29.672 1 53.53 313 LEU A CA 1
ATOM 2350 C C . LEU A 1 313 ? -6.246 7.773 28.562 1 53.53 313 LEU A C 1
ATOM 2352 O O . LEU A 1 313 ? -6.379 6.555 28.703 1 53.53 313 LEU A O 1
ATOM 2356 N N . THR A 1 314 ? -6.648 8.438 27.609 1 53.25 314 THR A N 1
ATOM 2357 C CA . THR A 1 314 ? -7.199 7.727 26.469 1 53.25 314 THR A CA 1
ATOM 2358 C C . THR A 1 314 ? -6.148 6.812 25.844 1 53.25 314 THR A C 1
ATOM 2360 O O . THR A 1 314 ? -6.441 5.66 25.516 1 53.25 314 THR A O 1
ATOM 2363 N N . LYS A 1 315 ? -5 7.492 25.719 1 54.97 315 LYS A N 1
ATOM 2364 C CA . LYS A 1 315 ? -3.893 6.66 25.25 1 54.97 315 LYS A CA 1
ATOM 2365 C C . LYS A 1 315 ? -3.734 5.426 26.141 1 54.97 315 LYS A C 1
ATOM 2367 O O . LYS A 1 315 ? -3.527 4.316 25.641 1 54.97 315 LYS A O 1
ATOM 2372 N N . ALA A 1 316 ? -3.811 5.742 27.359 1 52.56 316 ALA A N 1
ATOM 2373 C CA . ALA A 1 316 ? -3.629 4.656 28.328 1 52.56 316 ALA A CA 1
ATOM 2374 C C . ALA A 1 316 ? -4.754 3.633 28.219 1 52.56 316 ALA A C 1
ATOM 2376 O O . ALA A 1 316 ? -4.52 2.428 28.344 1 52.56 316 ALA A O 1
ATOM 2377 N N . ARG A 1 317 ? -5.891 4.145 28.172 1 52.22 317 ARG A N 1
ATOM 2378 C CA . ARG A 1 317 ? -7.039 3.25 28.109 1 52.22 317 ARG A CA 1
ATOM 2379 C C . ARG A 1 317 ? -7.02 2.41 26.828 1 52.22 317 ARG A C 1
ATOM 2381 O O . ARG A 1 317 ? -7.395 1.237 26.859 1 52.22 317 ARG A O 1
ATOM 2388 N N . TYR A 1 318 ? -6.711 3.107 25.828 1 51 318 TYR A N 1
ATOM 2389 C CA . TYR A 1 318 ? -6.852 2.379 24.578 1 51 318 TYR A CA 1
ATOM 2390 C C . TYR A 1 318 ? -5.512 1.812 24.125 1 51 318 TYR A C 1
ATOM 2392 O O . TYR A 1 318 ? -5.359 1.415 22.969 1 51 318 TYR A O 1
ATOM 2400 N N . LEU A 1 319 ? -4.555 2.094 24.938 1 52.75 319 LEU A N 1
ATOM 2401 C CA . LEU A 1 319 ? -3.346 1.314 24.703 1 52.75 319 LEU A CA 1
ATOM 2402 C C . LEU A 1 319 ? -3.658 -0.178 24.672 1 52.75 319 LEU A C 1
ATOM 2404 O O . LEU A 1 319 ? -2.746 -1.008 24.641 1 52.75 319 LEU A O 1
ATOM 2408 N N . MET A 1 320 ? -4.93 -0.332 24.406 1 57.97 320 MET A N 1
ATOM 2409 C CA . MET A 1 320 ? -5.316 -1.726 24.219 1 57.97 320 MET A CA 1
ATOM 2410 C C . MET A 1 320 ? -4.82 -2.25 22.875 1 57.97 320 MET A C 1
ATOM 2412 O O . MET A 1 320 ? -4.43 -1.468 22 1 57.97 320 MET A O 1
ATOM 2416 N N . SER A 1 321 ? -4.59 -3.428 22.703 1 66.19 321 SER A N 1
ATOM 2417 C CA . SER A 1 321 ? -3.973 -4.203 21.625 1 66.19 321 SER A CA 1
ATOM 2418 C C . SER A 1 321 ? -4.543 -3.816 20.266 1 66.19 321 SER A C 1
ATOM 2420 O O . SER A 1 321 ? -3.854 -3.904 19.25 1 66.19 321 SER A O 1
ATOM 2422 N N . GLN A 1 322 ? -5.73 -3.041 20.266 1 77.69 322 GLN A N 1
ATOM 2423 C CA . GLN A 1 322 ? -6.328 -2.738 18.969 1 77.69 322 GLN A CA 1
ATOM 2424 C C . GLN A 1 322 ? -6.324 -1.237 18.703 1 77.69 322 GLN A C 1
ATOM 2426 O O . GLN A 1 322 ? -7 -0.764 17.781 1 77.69 322 GLN A O 1
ATOM 2431 N N . THR A 1 323 ? -5.527 -0.501 19.516 1 78.5 323 THR A N 1
ATOM 2432 C CA . THR A 1 323 ? -5.551 0.945 19.328 1 78.5 323 THR A CA 1
ATOM 2433 C C . THR A 1 323 ? -4.156 1.472 19.016 1 78.5 323 THR A C 1
ATOM 2435 O O . THR A 1 323 ? -3.176 1.071 19.641 1 78.5 323 THR A O 1
ATOM 2438 N N . ILE A 1 324 ? -4.082 2.348 17.969 1 80.81 324 ILE A N 1
ATOM 2439 C CA . ILE A 1 324 ? -2.83 2.979 17.578 1 80.81 324 ILE A CA 1
ATOM 2440 C C . ILE A 1 324 ? -3.021 4.488 17.469 1 80.81 324 ILE A C 1
ATOM 2442 O O . ILE A 1 324 ? -3.998 4.961 16.875 1 80.81 324 ILE A O 1
ATOM 2446 N N . ILE A 1 325 ? -2.186 5.277 18.016 1 76.12 325 ILE A N 1
ATOM 2447 C CA . ILE A 1 325 ? -2.211 6.734 17.938 1 76.12 325 ILE A CA 1
ATOM 2448 C C . ILE A 1 325 ? -1.243 7.207 16.859 1 76.12 325 ILE A C 1
ATOM 2450 O O . ILE A 1 325 ? -0.08 6.797 16.828 1 76.12 325 ILE A O 1
ATOM 2454 N N . VAL A 1 326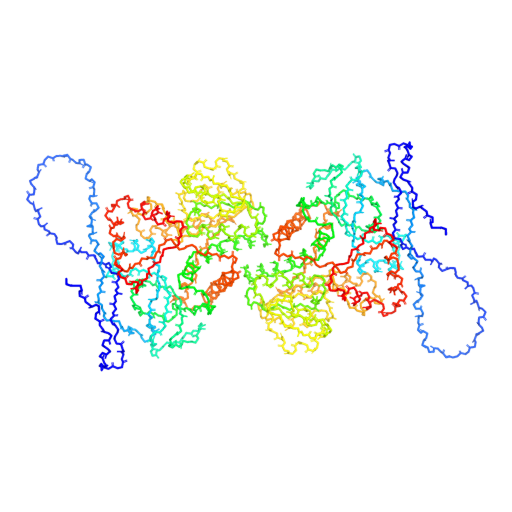 ? -1.734 7.961 15.977 1 77.94 326 VAL A N 1
ATOM 2455 C CA . VAL A 1 326 ? -0.92 8.531 14.906 1 77.94 326 VAL A CA 1
ATOM 2456 C C . VAL A 1 326 ? -0.875 10.055 15.055 1 77.94 326 VAL A C 1
ATOM 2458 O O . VAL A 1 326 ? -1.876 10.734 14.82 1 77.94 326 VAL A O 1
ATOM 2461 N N . ASP A 1 327 ? 0.222 10.547 15.461 1 79.19 327 ASP A N 1
ATOM 2462 C CA . ASP A 1 327 ? 0.461 11.984 15.594 1 79.19 327 ASP A CA 1
ATOM 2463 C C . ASP A 1 327 ? 1.653 12.422 14.742 1 79.19 327 ASP A C 1
ATOM 2465 O O . ASP A 1 327 ? 2.754 12.617 15.266 1 79.19 327 ASP A O 1
ATOM 2469 N N . THR A 1 328 ? 1.383 12.625 13.523 1 81.31 328 THR A N 1
ATOM 2470 C CA . THR A 1 328 ? 2.453 12.906 12.578 1 81.31 328 THR A CA 1
ATOM 2471 C C . THR A 1 328 ? 3.066 14.281 12.844 1 81.31 328 THR A C 1
ATOM 2473 O O . THR A 1 328 ? 4.242 14.508 12.547 1 81.31 328 THR A O 1
ATOM 2476 N N . LYS A 1 329 ? 2.248 15.203 13.344 1 79.94 329 LYS A N 1
ATOM 2477 C CA . LYS A 1 329 ? 2.781 16.516 13.688 1 79.94 329 LYS A CA 1
ATOM 2478 C C . LYS A 1 329 ? 3.844 16.406 14.781 1 79.94 329 LYS A C 1
ATOM 2480 O O . LYS A 1 329 ? 4.93 16.984 14.656 1 79.94 329 LYS A O 1
ATOM 2485 N N . GLU A 1 330 ? 3.471 15.703 15.766 1 78.44 330 GLU A N 1
ATOM 2486 C CA . GLU A 1 330 ? 4.43 15.477 16.844 1 78.44 330 GLU A CA 1
ATOM 2487 C C . GLU A 1 330 ? 5.668 14.75 16.328 1 78.44 330 GLU A C 1
ATOM 2489 O O . GLU A 1 330 ? 6.789 15.047 16.75 1 78.44 330 GLU A O 1
ATOM 2494 N N . ASP A 1 331 ? 5.445 13.797 15.484 1 81.88 331 ASP A N 1
ATOM 2495 C CA . ASP A 1 331 ? 6.566 13.047 14.922 1 81.88 331 ASP A CA 1
ATOM 2496 C C . ASP A 1 331 ? 7.516 13.969 14.156 1 81.88 331 ASP A C 1
ATOM 2498 O O . ASP A 1 331 ? 8.734 13.859 14.297 1 81.88 331 ASP A O 1
ATOM 2502 N N . PHE A 1 332 ? 6.969 14.828 13.477 1 83.25 332 PHE A N 1
ATOM 2503 C CA . PHE A 1 332 ? 7.777 15.773 12.719 1 83.25 332 PHE A CA 1
ATOM 2504 C C . PHE A 1 332 ? 8.523 16.719 13.648 1 83.25 332 PHE A C 1
ATOM 2506 O O . PHE A 1 332 ? 9.719 16.969 13.461 1 83.25 332 PHE A O 1
ATOM 2513 N N . LYS A 1 333 ? 7.879 17.172 14.711 1 84 333 LYS A N 1
ATOM 2514 C CA . LYS A 1 333 ? 8.43 18.188 15.594 1 84 333 LYS A CA 1
ATOM 2515 C C . LYS A 1 333 ? 9.383 17.578 16.625 1 84 333 LYS A C 1
ATOM 2517 O O . LYS A 1 333 ? 10.164 18.297 17.25 1 84 333 LYS A O 1
ATOM 2522 N N . ALA A 1 334 ? 9.273 16.297 16.766 1 82.62 334 ALA A N 1
ATOM 2523 C CA . ALA A 1 334 ? 10.016 15.633 17.828 1 82.62 334 ALA A CA 1
ATOM 2524 C C . ALA A 1 334 ? 11.508 15.945 17.734 1 82.62 334 ALA A C 1
ATOM 2526 O O . ALA A 1 334 ? 12.172 16.125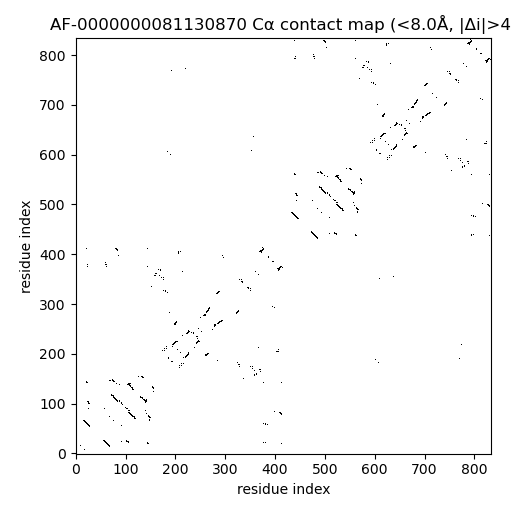 18.766 1 82.62 334 ALA A O 1
ATOM 2527 N N . PHE A 1 335 ? 11.977 16.016 16.594 1 84.06 335 PHE A N 1
ATOM 2528 C CA . PHE A 1 335 ? 13.406 16.25 16.422 1 84.06 335 PHE A CA 1
ATOM 2529 C C . PHE A 1 335 ? 13.781 17.672 16.844 1 84.06 335 PHE A C 1
ATOM 2531 O O . PHE A 1 335 ? 14.93 17.938 17.203 1 84.06 335 PHE A O 1
ATOM 2538 N N . ASN A 1 3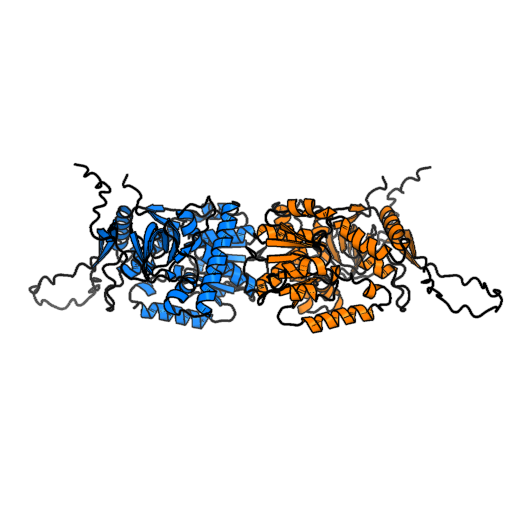36 ? 12.859 18.641 16.719 1 80.06 336 ASN A N 1
ATOM 2539 C CA . ASN A 1 336 ? 13.117 20.016 17.109 1 80.06 336 ASN A CA 1
ATOM 2540 C C . ASN A 1 336 ? 13.469 20.141 18.594 1 80.06 336 ASN A C 1
ATOM 2542 O O . ASN A 1 336 ? 14.188 21.047 19 1 80.06 336 ASN A O 1
ATOM 2546 N N . VAL A 1 337 ? 13.047 19.172 19.328 1 79.94 337 VAL A N 1
ATOM 2547 C CA . VAL A 1 337 ? 13.203 19.234 20.766 1 79.94 337 VAL A CA 1
ATOM 2548 C C . VAL A 1 337 ? 14.25 18.219 21.234 1 79.94 337 VAL A C 1
ATOM 2550 O O . VAL A 1 337 ? 15.188 18.578 21.938 1 79.94 337 VAL A O 1
ATOM 2553 N N . ASN A 1 338 ? 14.125 16.969 20.781 1 84.44 338 ASN A N 1
ATOM 2554 C CA . ASN A 1 338 ? 14.898 15.867 21.328 1 84.44 338 ASN A CA 1
ATOM 2555 C C . ASN A 1 338 ? 16.281 15.758 20.688 1 84.44 338 ASN A C 1
ATOM 2557 O O . ASN A 1 338 ? 17.25 15.375 21.344 1 84.44 338 ASN A O 1
ATOM 2561 N N . LYS A 1 339 ? 16.391 16.016 19.484 1 84 339 LYS A N 1
ATOM 2562 C CA . LYS A 1 339 ? 17.641 15.984 18.703 1 84 339 LYS A CA 1
ATOM 2563 C C . LYS A 1 339 ? 18.328 14.633 18.844 1 84 339 LYS A C 1
ATOM 2565 O O . LYS A 1 339 ? 19.531 14.57 19.078 1 84 339 LYS A O 1
ATOM 2570 N N . ASP A 1 340 ? 17.578 13.555 18.844 1 87.06 340 ASP A N 1
ATOM 2571 C CA . ASP A 1 340 ? 18.109 12.203 18.969 1 87.06 340 ASP A CA 1
ATOM 2572 C C . ASP A 1 340 ? 17.797 11.375 17.719 1 87.06 340 ASP A C 1
ATOM 2574 O O . ASP A 1 340 ? 17.141 11.859 16.797 1 87.06 340 ASP A O 1
ATOM 2578 N N . GLU A 1 341 ? 18.391 10.242 17.75 1 83.44 341 GLU A N 1
ATOM 2579 C CA . GLU A 1 341 ? 18.297 9.375 16.578 1 83.44 341 GLU A CA 1
ATOM 2580 C C . GLU A 1 341 ? 16.859 8.938 16.328 1 83.44 341 GLU A C 1
ATOM 2582 O O . GLU A 1 341 ? 16.406 8.891 15.188 1 83.44 341 GLU A O 1
ATOM 2587 N N . SER A 1 342 ? 16.234 8.641 17.359 1 85.12 342 SER A N 1
ATOM 2588 C CA . SER A 1 342 ? 14.859 8.195 17.234 1 85.12 342 SER A CA 1
ATOM 2589 C C . SER A 1 342 ? 13.977 9.281 16.625 1 85.12 342 SER A C 1
ATOM 2591 O O . SER A 1 342 ? 13.164 9 15.734 1 85.12 342 SER A O 1
ATOM 2593 N N . SER A 1 343 ? 14.148 10.516 17.094 1 87.5 343 SER A N 1
ATOM 2594 C CA . SER A 1 343 ? 13.367 11.617 16.562 1 87.5 343 SER A CA 1
ATOM 2595 C C . SER A 1 343 ? 13.789 11.953 15.133 1 87.5 343 SER A C 1
ATOM 2597 O O . SER A 1 343 ? 12.961 12.367 14.312 1 87.5 343 SER A O 1
ATOM 2599 N N . ALA A 1 344 ? 15 11.766 14.828 1 86.31 344 ALA A N 1
ATOM 2600 C CA . ALA A 1 344 ? 15.469 11.969 13.461 1 86.31 344 ALA A CA 1
ATOM 2601 C C . ALA A 1 344 ? 14.82 10.969 12.508 1 86.31 344 ALA A C 1
ATOM 2603 O O . ALA A 1 344 ? 14.414 11.328 11.406 1 86.31 344 ALA A O 1
ATOM 2604 N N . GLU A 1 345 ? 14.695 9.781 13 1 84.81 345 GLU A N 1
ATOM 2605 C CA . GLU A 1 345 ? 14.078 8.734 12.195 1 84.81 345 GLU A CA 1
ATOM 2606 C C . GLU A 1 345 ? 12.609 9.047 11.914 1 84.81 345 GLU A C 1
ATOM 2608 O O . GLU A 1 345 ? 12.125 8.828 10.805 1 84.81 345 GLU A O 1
ATOM 2613 N N . LYS A 1 346 ? 11.961 9.547 12.883 1 86.69 346 LYS A N 1
ATOM 2614 C CA . LYS A 1 346 ? 10.562 9.93 12.711 1 86.69 346 LYS A CA 1
ATOM 2615 C C . LYS A 1 346 ? 10.414 11.023 11.648 1 86.69 346 LYS A C 1
ATOM 2617 O O . LYS A 1 346 ? 9.492 10.984 10.836 1 86.69 346 LYS A O 1
ATOM 2622 N N . ARG A 1 347 ? 11.289 11.914 11.68 1 87.44 347 ARG A N 1
ATOM 2623 C CA . ARG A 1 347 ? 11.273 12.984 10.688 1 87.44 347 ARG A CA 1
ATOM 2624 C C . ARG A 1 347 ? 11.516 12.438 9.281 1 87.44 347 ARG A C 1
ATOM 2626 O O . ARG A 1 347 ? 10.844 12.844 8.328 1 87.44 347 ARG A O 1
ATOM 2633 N N . VAL A 1 348 ? 12.438 11.57 9.195 1 85.38 348 VAL A N 1
ATOM 2634 C CA . VAL A 1 348 ? 12.766 10.969 7.91 1 85.38 348 VAL A CA 1
ATOM 2635 C C . VAL A 1 348 ? 11.562 10.203 7.367 1 85.38 348 VAL A C 1
ATOM 2637 O O . VAL A 1 348 ? 11.234 10.32 6.184 1 85.38 348 VAL A O 1
ATOM 2640 N N . ASN A 1 349 ? 10.906 9.484 8.242 1 86.38 349 ASN A N 1
ATOM 2641 C CA . ASN A 1 349 ? 9.703 8.75 7.84 1 86.38 349 ASN A CA 1
ATOM 2642 C C . ASN A 1 349 ? 8.609 9.695 7.359 1 86.38 349 ASN A C 1
ATOM 2644 O O . ASN A 1 349 ? 7.914 9.398 6.383 1 86.38 349 ASN A O 1
ATOM 2648 N N . PHE A 1 350 ? 8.469 10.758 8.047 1 89.88 350 PHE A N 1
ATOM 2649 C CA . PHE A 1 350 ? 7.488 11.766 7.648 1 89.88 350 PHE A CA 1
ATOM 2650 C C . PHE A 1 350 ? 7.785 12.289 6.25 1 89.88 350 PHE A C 1
ATOM 2652 O O . PHE A 1 350 ? 6.887 12.375 5.41 1 89.88 350 PHE A O 1
ATOM 2659 N N . ILE A 1 351 ? 9.031 12.617 6.008 1 88.31 351 ILE A N 1
ATOM 2660 C CA . ILE A 1 351 ? 9.453 13.172 4.727 1 88.31 351 ILE A CA 1
ATOM 2661 C C . ILE A 1 351 ? 9.195 12.156 3.615 1 88.31 351 ILE A C 1
ATOM 2663 O O . ILE A 1 351 ? 8.727 12.516 2.533 1 88.31 351 ILE A O 1
ATOM 2667 N N . ARG A 1 352 ? 9.43 10.945 3.926 1 89.38 352 ARG A N 1
ATOM 2668 C CA . ARG A 1 352 ? 9.203 9.883 2.945 1 89.38 352 ARG A CA 1
ATOM 2669 C C . ARG A 1 352 ? 7.727 9.773 2.586 1 89.38 352 ARG A C 1
ATOM 2671 O O . ARG A 1 352 ? 7.375 9.656 1.41 1 89.38 352 ARG A O 1
ATOM 2678 N N . ASP A 1 353 ? 6.879 9.734 3.605 1 92.06 353 ASP A N 1
ATOM 2679 C CA . ASP A 1 353 ? 5.441 9.703 3.363 1 92.06 353 ASP A CA 1
ATOM 2680 C C . ASP A 1 353 ? 4.996 10.898 2.521 1 92.06 353 ASP A C 1
ATOM 2682 O O . ASP A 1 353 ? 4.215 10.742 1.58 1 92.06 353 ASP A O 1
ATOM 2686 N N . PHE A 1 354 ? 5.535 12.039 2.846 1 92.25 354 PHE A N 1
ATOM 2687 C CA . PHE A 1 354 ? 5.207 13.266 2.129 1 92.25 354 PHE A CA 1
ATOM 2688 C C . PHE A 1 354 ? 5.633 13.172 0.669 1 92.25 354 PHE A C 1
ATOM 2690 O O . PHE A 1 354 ? 4.871 13.531 -0.23 1 92.25 354 PHE A O 1
ATOM 2697 N N . GLN A 1 355 ? 6.828 12.75 0.421 1 91.12 355 GLN A N 1
ATOM 2698 C CA . GLN A 1 355 ? 7.348 12.625 -0.937 1 91.12 355 GLN A CA 1
ATOM 2699 C C . GLN A 1 355 ? 6.535 11.617 -1.747 1 91.12 355 GLN A C 1
ATOM 2701 O O . GLN A 1 355 ? 6.301 11.82 -2.941 1 91.12 355 GLN A O 1
ATOM 2706 N N . TYR A 1 356 ? 6.129 10.555 -1.131 1 94.19 356 TYR A N 1
ATOM 2707 C CA . TYR A 1 356 ? 5.285 9.578 -1.805 1 94.19 356 TYR A CA 1
ATOM 2708 C C . TYR A 1 356 ? 3.959 10.203 -2.23 1 94.19 356 TYR A C 1
ATOM 2710 O O . TYR A 1 356 ? 3.51 10.008 -3.361 1 94.19 356 TYR A O 1
ATOM 2718 N N . LEU A 1 357 ? 3.361 10.883 -1.338 1 94.94 357 LEU A N 1
ATOM 2719 C CA . LEU A 1 357 ? 2.098 11.539 -1.648 1 94.94 357 LEU A CA 1
ATOM 2720 C C . LEU A 1 357 ? 2.283 12.586 -2.746 1 94.94 357 LEU A C 1
ATOM 2722 O O . LEU A 1 357 ? 1.409 12.758 -3.598 1 94.94 357 LEU A O 1
ATOM 2726 N N . ALA A 1 358 ? 3.41 13.336 -2.709 1 93.25 358 ALA A N 1
ATOM 2727 C CA . ALA A 1 358 ? 3.723 14.281 -3.779 1 93.25 358 ALA A CA 1
ATOM 2728 C C . ALA A 1 358 ? 3.824 13.57 -5.125 1 93.25 358 ALA A C 1
ATOM 2730 O O . ALA A 1 358 ? 3.35 14.078 -6.145 1 93.25 358 ALA A O 1
ATOM 2731 N N . PHE A 1 359 ? 4.422 12.445 -5.094 1 92.88 359 PHE A N 1
ATOM 2732 C CA . PHE A 1 359 ? 4.547 11.625 -6.293 1 92.88 359 PHE A CA 1
ATOM 2733 C C . PHE A 1 359 ? 3.172 11.234 -6.824 1 92.88 359 PHE A C 1
ATOM 2735 O O . PHE A 1 359 ? 2.904 11.359 -8.023 1 92.88 359 PHE A O 1
ATOM 2742 N N . LEU A 1 360 ? 2.275 10.727 -5.977 1 94.44 360 LEU A N 1
ATOM 2743 C CA . LEU A 1 360 ? 0.923 10.359 -6.379 1 94.44 360 LEU A CA 1
ATOM 2744 C C . LEU A 1 360 ? 0.181 11.562 -6.957 1 94.44 360 LEU A C 1
ATOM 2746 O O . LEU A 1 360 ? -0.603 11.422 -7.898 1 94.44 360 LEU A O 1
ATOM 2750 N N . HIS A 1 361 ? 0.406 12.711 -6.324 1 94.19 361 HIS A N 1
ATOM 2751 C CA . HIS A 1 361 ? -0.198 13.938 -6.828 1 94.19 361 HIS A CA 1
ATOM 2752 C C . HIS A 1 361 ? 0.292 14.25 -8.234 1 94.19 361 HIS A C 1
ATOM 2754 O O . HIS A 1 361 ? -0.504 14.602 -9.109 1 94.19 361 HIS A O 1
ATOM 2760 N N . GLU A 1 362 ? 1.552 14.164 -8.43 1 90.75 362 GLU A N 1
ATOM 2761 C CA . GLU A 1 362 ? 2.145 14.43 -9.734 1 90.75 362 GLU A CA 1
ATOM 2762 C C . GLU A 1 362 ? 1.595 13.484 -10.797 1 90.75 362 GLU A C 1
ATOM 2764 O O . GLU A 1 362 ? 1.399 13.875 -11.953 1 90.75 362 GLU A O 1
ATOM 2769 N N . LYS A 1 363 ? 1.329 12.273 -10.383 1 90.25 363 LYS A N 1
ATOM 2770 C CA . LYS A 1 363 ? 0.798 11.258 -11.297 1 90.25 363 LYS A CA 1
ATOM 2771 C C . LYS A 1 363 ? -0.692 11.477 -11.547 1 90.25 363 LYS A C 1
ATOM 2773 O O . LYS A 1 363 ? -1.277 10.836 -12.422 1 90.25 363 LYS A O 1
ATOM 2778 N N . GLY A 1 364 ? -1.319 12.305 -10.734 1 91.69 364 GLY A N 1
ATOM 2779 C CA . GLY A 1 364 ? -2.734 12.602 -10.891 1 91.69 364 GLY A CA 1
ATOM 2780 C C . GLY A 1 364 ? -3.633 11.633 -10.141 1 91.69 364 GLY A C 1
ATOM 2781 O O . GLY A 1 364 ? -4.855 11.68 -10.281 1 91.69 364 GLY A O 1
ATOM 2782 N N . THR A 1 365 ? -3.045 10.789 -9.375 1 92.38 365 THR A N 1
ATOM 2783 C CA . THR A 1 365 ? -3.803 9.789 -8.625 1 92.38 365 THR A CA 1
ATOM 2784 C C . THR A 1 365 ? -4.594 10.438 -7.496 1 92.38 365 THR A C 1
ATOM 2786 O O . THR A 1 365 ? -5.699 10 -7.172 1 92.38 365 THR A O 1
ATOM 2789 N N . ILE A 1 366 ? -3.953 11.5 -6.832 1 94.19 366 ILE A N 1
ATOM 2790 C CA . ILE A 1 366 ? -4.656 12.188 -5.758 1 94.19 366 ILE A CA 1
ATOM 2791 C C . ILE A 1 366 ? -4.66 13.695 -6.023 1 94.19 366 ILE A C 1
ATOM 2793 O O . ILE A 1 366 ? -3.766 14.211 -6.695 1 94.19 366 ILE A O 1
ATOM 2797 N N . GLN A 1 367 ? -5.676 14.32 -5.516 1 93.44 367 GLN A N 1
ATOM 2798 C CA . GLN A 1 367 ? -5.84 15.758 -5.648 1 93.44 367 GLN A CA 1
ATOM 2799 C C . GLN A 1 367 ? -6.387 16.375 -4.367 1 93.44 367 GLN A C 1
ATOM 2801 O O . GLN A 1 367 ? -7.574 16.234 -4.062 1 93.44 367 GLN A O 1
ATOM 2806 N N . PRO A 1 368 ? -5.5 17.031 -3.664 1 93.81 368 PRO A N 1
ATOM 2807 C CA . PRO A 1 368 ? -6.004 17.688 -2.455 1 93.81 368 PRO A CA 1
ATOM 2808 C C . PRO A 1 368 ? -7.023 18.781 -2.762 1 93.81 368 PRO A C 1
ATOM 2810 O O . PRO A 1 368 ? -6.883 19.5 -3.754 1 93.81 368 PRO A O 1
ATOM 2813 N N . LYS A 1 369 ? -8.047 18.891 -1.955 1 91.56 369 LYS A N 1
ATOM 2814 C CA . LYS A 1 369 ? -9.055 19.938 -2.057 1 91.56 369 LYS A CA 1
ATOM 2815 C C . LYS A 1 369 ? -8.703 21.125 -1.15 1 91.56 369 LYS A C 1
ATOM 2817 O O . LYS A 1 369 ? -8.531 20.953 0.058 1 91.56 369 LYS A O 1
ATOM 2822 N N . ILE A 1 370 ? -8.562 22.281 -1.734 1 90.38 370 ILE A N 1
ATOM 2823 C CA . ILE A 1 370 ? -8.375 23.516 -0.982 1 90.38 370 ILE A CA 1
ATOM 2824 C C . ILE A 1 370 ? -9.703 24.234 -0.836 1 90.38 370 ILE A C 1
ATOM 2826 O O . ILE A 1 370 ? -10.305 24.656 -1.83 1 90.38 370 ILE A O 1
ATOM 2830 N N . SER A 1 371 ? -10.172 24.297 0.355 1 84.06 371 SER A N 1
ATOM 2831 C CA . SER A 1 371 ? -11.508 24.844 0.566 1 84.06 371 SER A CA 1
ATOM 2832 C C . SER A 1 371 ? -11.477 26.375 0.576 1 84.06 371 SER A C 1
ATOM 2834 O O . SER A 1 371 ? -12.422 27.016 0.123 1 84.06 371 SER A O 1
ATOM 2836 N N . GLU A 1 372 ? -10.422 26.953 1.164 1 81.81 372 GLU A N 1
ATOM 2837 C CA . GLU A 1 372 ? -10.352 28.406 1.292 1 81.81 372 GLU A CA 1
ATOM 2838 C C . GLU A 1 372 ? -8.906 28.906 1.192 1 81.81 372 GLU A C 1
ATOM 2840 O O . GLU A 1 372 ? -7.992 28.266 1.711 1 81.81 372 GLU A O 1
ATOM 2845 N N . LYS A 1 373 ? -8.766 29.922 0.503 1 89.12 373 LYS A N 1
ATOM 2846 C CA . LYS A 1 373 ? -7.543 30.734 0.463 1 89.12 373 LYS A CA 1
ATOM 2847 C C . LYS A 1 373 ? -7.793 32.125 0.999 1 89.12 373 LYS A C 1
ATOM 2849 O O . LYS A 1 373 ? -8.539 32.906 0.4 1 89.12 373 LYS A O 1
ATOM 2854 N N . ILE A 1 374 ? -7.172 32.375 2.135 1 86.88 374 ILE A N 1
ATOM 2855 C CA . ILE A 1 374 ? -7.527 33.656 2.773 1 86.88 374 ILE A CA 1
ATOM 2856 C C . ILE A 1 374 ? -6.273 34.5 2.951 1 86.88 374 ILE A C 1
ATOM 2858 O O . ILE A 1 374 ? -5.18 33.969 3.158 1 86.88 374 ILE A O 1
ATOM 2862 N N . SER A 1 375 ? -6.48 35.812 2.891 1 90.94 375 SER A N 1
ATOM 2863 C CA . SER A 1 375 ? -5.406 36.75 3.162 1 90.94 375 SER A CA 1
ATOM 2864 C C . SER A 1 375 ? -5.207 36.969 4.66 1 90.94 375 SER A C 1
ATOM 2866 O O . SER A 1 375 ? -5.996 36.469 5.469 1 90.94 375 SER A O 1
ATOM 2868 N N . LEU A 1 376 ? -4.148 37.656 5.031 1 89.5 376 LEU A N 1
ATOM 2869 C CA . LEU A 1 376 ? -3.904 37.969 6.438 1 89.5 376 LEU A CA 1
ATOM 2870 C C . LEU A 1 376 ? -5.07 38.75 7.023 1 89.5 376 LEU A C 1
ATOM 2872 O O . LEU A 1 376 ? -5.484 38.5 8.156 1 89.5 376 LEU A O 1
ATOM 2876 N N . GLN A 1 377 ? -5.609 39.688 6.219 1 85.81 377 GLN A N 1
ATOM 2877 C CA . GLN A 1 377 ? -6.723 40.5 6.676 1 85.81 377 GLN A CA 1
ATOM 2878 C C . GLN A 1 377 ? -7.984 39.656 6.867 1 85.81 377 GLN A C 1
ATOM 2880 O O . GLN A 1 377 ? -8.703 39.844 7.855 1 85.81 377 GLN A O 1
ATOM 2885 N N . GLU A 1 378 ? -8.219 38.875 5.922 1 83.5 378 GLU A N 1
ATOM 2886 C CA . GLU A 1 378 ? -9.398 38 6.012 1 83.5 378 GLU A CA 1
ATOM 2887 C C . GLU A 1 378 ? -9.289 37.031 7.191 1 83.5 378 GLU A C 1
ATOM 2889 O O . GLU A 1 378 ? -10.297 36.688 7.805 1 83.5 378 GLU A O 1
ATOM 2894 N N . LEU A 1 379 ? -8.07 36.656 7.426 1 84.62 379 LEU A N 1
ATOM 2895 C CA . LEU A 1 379 ? -7.848 35.75 8.562 1 84.62 379 LEU A CA 1
ATOM 2896 C C . LEU A 1 379 ? -8.273 36.438 9.867 1 84.62 379 LEU A C 1
ATOM 2898 O O . LEU A 1 379 ? -8.883 35.781 10.727 1 84.62 379 LEU A O 1
ATOM 2902 N N . CYS A 1 380 ? -7.953 37.688 9.977 1 78.31 380 CYS A N 1
ATOM 2903 C CA . CYS A 1 380 ? -8.359 38.438 11.156 1 78.31 380 CYS A CA 1
ATOM 2904 C C . CYS A 1 380 ? -9.875 38.469 11.289 1 78.31 380 CYS A C 1
ATOM 2906 O O . CYS A 1 380 ? -10.414 38.25 12.375 1 78.31 380 CYS A O 1
ATOM 2908 N N . SER A 1 381 ? -10.453 38.688 10.156 1 73 381 SER A N 1
ATOM 2909 C CA . SER A 1 381 ? -11.906 38.719 10.156 1 73 381 SER A CA 1
ATOM 2910 C C . SER A 1 381 ? -12.492 37.344 10.508 1 73 381 SER A C 1
ATOM 2912 O O . SER A 1 381 ? -13.516 37.281 11.188 1 73 381 SER A O 1
ATOM 2914 N N . PHE A 1 382 ? -11.812 36.406 10.047 1 73.38 382 PHE A N 1
ATOM 2915 C CA . PHE A 1 382 ? -12.25 35.031 10.281 1 73.38 382 PHE A CA 1
ATOM 2916 C C . PHE A 1 382 ? -12.242 34.719 11.773 1 73.38 382 PHE A C 1
ATOM 2918 O O . PHE A 1 382 ? -13.195 34.125 12.297 1 73.38 382 PHE A O 1
ATOM 2925 N N . PHE A 1 383 ? -11.234 35.062 12.422 1 70.5 383 PHE A N 1
ATOM 2926 C CA . PHE A 1 383 ? -11.094 34.719 13.836 1 70.5 383 PHE A CA 1
ATOM 2927 C C . PHE A 1 383 ? -12.023 35.594 14.688 1 70.5 383 PHE A C 1
ATOM 2929 O O . PHE A 1 383 ? -12.484 35.125 15.742 1 70.5 383 PHE A O 1
ATOM 2936 N N . VAL A 1 384 ? -12.25 36.781 14.227 1 62.31 384 VAL A N 1
ATOM 2937 C CA . VAL A 1 384 ? -13.195 37.625 14.938 1 62.31 384 VAL A CA 1
ATOM 2938 C C . VAL A 1 384 ? -14.578 37 14.938 1 62.31 384 VAL A C 1
ATOM 2940 O O . VAL A 1 384 ? -15.266 36.969 15.961 1 62.31 384 VAL A O 1
ATOM 2943 N N . ILE A 1 385 ? -14.859 36.562 13.812 1 59.06 385 ILE A N 1
ATOM 2944 C CA . ILE A 1 385 ? -16.156 35.938 13.695 1 59.06 385 ILE A CA 1
ATOM 2945 C C . ILE A 1 385 ? -16.219 34.688 14.609 1 59.06 385 ILE A C 1
ATOM 2947 O O . ILE A 1 385 ? -17.219 34.469 15.281 1 59.06 385 ILE A O 1
ATOM 2951 N N . TYR A 1 386 ? -15.117 34.125 14.688 1 55.75 386 TYR A N 1
ATOM 2952 C CA . TYR A 1 386 ? -15.086 32.875 15.438 1 55.75 386 TYR A CA 1
ATOM 2953 C C . TYR A 1 386 ? -14.977 33.125 16.938 1 55.75 386 TYR A C 1
ATOM 2955 O O . TYR A 1 386 ? -15.469 32.344 17.75 1 55.75 386 TYR A O 1
ATOM 2963 N N . SER A 1 387 ? -14.273 34.219 17.344 1 53.66 387 SER A N 1
ATOM 2964 C CA . SER A 1 387 ? -14.156 34.625 18.75 1 53.66 387 SER A CA 1
ATOM 2965 C C . SER A 1 387 ? -15.492 35.125 19.297 1 53.66 387 SER A C 1
ATOM 2967 O O . SER A 1 387 ? -15.805 34.906 20.469 1 53.66 387 SER A O 1
ATOM 2969 N N . VAL A 1 388 ? -16.047 36.094 18.5 1 45.75 388 VAL A N 1
ATOM 2970 C CA . VAL A 1 388 ? -17.328 36.625 18.938 1 45.75 388 VAL A CA 1
ATOM 2971 C C . VAL A 1 388 ? -18.359 35.531 19.078 1 45.75 388 VAL A C 1
ATOM 2973 O O . VAL A 1 388 ? -19.281 35.625 19.875 1 45.75 388 VAL A O 1
ATOM 2976 N N . ALA A 1 389 ? -18.188 34.688 18.109 1 41.91 389 ALA A N 1
ATOM 2977 C CA . ALA A 1 389 ? -19.203 33.656 18.266 1 41.91 389 ALA A CA 1
ATOM 2978 C C . ALA A 1 389 ? -19 32.875 19.562 1 41.91 389 ALA A C 1
ATOM 2980 O O . ALA A 1 389 ? -18.062 32.094 19.688 1 41.91 389 ALA A O 1
ATOM 2981 N N . GLY A 1 390 ? -18.797 33.5 20.609 1 40.19 390 GLY A N 1
ATOM 2982 C CA . GLY A 1 390 ? -18.672 33.125 22.016 1 40.19 390 GLY A CA 1
ATOM 2983 C C . GLY A 1 390 ? -18.516 31.625 22.219 1 40.19 390 GLY A C 1
ATOM 2984 O O . GLY A 1 390 ? -17.594 31.016 21.672 1 40.19 390 GLY A O 1
ATOM 2985 N N . ARG A 1 391 ? -19.453 31.031 23.188 1 38.72 391 ARG A N 1
ATOM 2986 C CA . ARG A 1 391 ? -19.625 29.672 23.719 1 38.72 391 ARG A CA 1
ATOM 2987 C C . ARG A 1 391 ? -19.672 28.656 22.594 1 38.72 391 ARG A C 1
ATOM 2989 O O . ARG A 1 391 ? -19.094 27.562 22.703 1 38.72 391 ARG A O 1
ATOM 2996 N N . SER A 1 392 ? -20.422 29 21.641 1 38.16 392 SER A N 1
ATOM 2997 C CA . SER A 1 392 ? -20.859 28.203 20.484 1 38.16 392 SER A CA 1
ATOM 2998 C C . SER A 1 392 ? -19.844 28.266 19.359 1 38.16 392 SER A C 1
ATOM 3000 O O . SER A 1 392 ? -20 27.594 18.344 1 38.16 392 SER A O 1
ATOM 3002 N N . GLY A 1 393 ? -19.078 29.125 19.25 1 41.56 393 GLY A N 1
ATOM 3003 C CA . GLY A 1 393 ? -18.078 29.406 18.234 1 41.56 393 GLY A CA 1
ATOM 3004 C C . GLY A 1 393 ? -17.094 28.266 18.047 1 41.56 393 GLY A C 1
ATOM 3005 O O . GLY A 1 393 ? -16.609 28.047 16.938 1 41.56 393 GLY A O 1
ATOM 3006 N N . TYR A 1 394 ? -16.641 27.859 19.141 1 41.25 394 TYR A N 1
ATOM 3007 C CA . TYR A 1 394 ? -15.812 26.656 19.078 1 41.25 394 TYR A CA 1
ATOM 3008 C C . TYR A 1 394 ? -16.453 25.609 18.172 1 41.25 394 TYR A C 1
ATOM 3010 O O . TYR A 1 394 ? -15.773 24.969 17.359 1 41.25 394 TYR A O 1
ATOM 3018 N N . ASN A 1 395 ? -17.797 25.484 18.531 1 45.25 395 ASN A N 1
ATOM 3019 C CA . ASN A 1 395 ? -18.531 24.609 17.625 1 45.25 395 ASN A CA 1
ATOM 3020 C C . ASN A 1 395 ? -18.391 25.031 16.172 1 45.25 395 ASN A C 1
ATOM 3022 O O . ASN A 1 395 ? -18.359 24.203 15.273 1 45.25 395 ASN A O 1
ATOM 3026 N N . LEU A 1 396 ? -18.469 26.297 16.016 1 42.59 396 LEU A N 1
ATOM 3027 C CA . LEU A 1 396 ? -18.375 26.844 14.664 1 42.59 396 LEU A CA 1
ATOM 3028 C C . LEU A 1 396 ? -17 26.562 14.062 1 42.59 396 LEU A C 1
ATOM 3030 O O . LEU A 1 396 ? -16.891 26.297 12.859 1 42.59 396 LEU A O 1
ATOM 3034 N N . PHE A 1 397 ? -16.016 26.922 14.812 1 45.47 397 PHE A N 1
ATOM 3035 C CA . PHE A 1 397 ? -14.703 26.641 14.258 1 45.47 397 PHE A CA 1
ATOM 3036 C C . PHE A 1 397 ? -14.547 25.156 13.953 1 45.47 397 PHE A C 1
ATOM 3038 O O . PHE A 1 397 ? -14.055 24.781 12.883 1 45.47 397 PHE A O 1
ATOM 3045 N N . LYS A 1 398 ? -14.875 24.422 15 1 47.5 398 LYS A N 1
ATOM 3046 C CA . LYS A 1 398 ? -14.797 22.969 14.828 1 47.5 398 LYS A CA 1
ATOM 3047 C C . LYS A 1 398 ? -15.617 22.516 13.633 1 47.5 398 LYS A C 1
ATOM 3049 O O . LYS A 1 398 ? -15.133 21.75 12.789 1 47.5 398 LYS A O 1
ATOM 3054 N N . TYR A 1 399 ? -16.922 23.016 13.82 1 47.22 399 TYR A N 1
ATOM 3055 C CA . TYR A 1 399 ? -17.812 22.594 12.75 1 47.22 399 TYR A CA 1
ATOM 3056 C C . TYR A 1 399 ? -17.641 23.469 11.508 1 47.22 399 TYR A C 1
ATOM 3058 O O . TYR A 1 399 ? -17.844 23 10.383 1 47.22 399 TYR A O 1
ATOM 3066 N N . GLY A 1 400 ? -17.312 24.656 11.867 1 46.12 400 GLY A N 1
ATOM 3067 C CA . GLY A 1 400 ? -17.078 25.531 10.734 1 46.12 400 GLY A CA 1
ATOM 3068 C C . GLY A 1 400 ? -15.812 25.188 9.953 1 46.12 400 GLY A C 1
ATOM 3069 O O . GLY A 1 400 ? -15.781 25.328 8.734 1 46.12 400 GLY A O 1
ATOM 3070 N N . MET A 1 401 ? -14.836 24.891 10.789 1 49.19 401 MET A N 1
ATOM 3071 C CA . MET A 1 401 ? -13.586 24.5 10.141 1 49.19 401 MET A CA 1
ATOM 3072 C C . MET A 1 401 ? -13.703 23.125 9.516 1 49.19 401 MET A C 1
ATOM 3074 O O . MET A 1 401 ? -12.969 22.797 8.57 1 49.19 401 MET A O 1
ATOM 3078 N N . ARG A 1 402 ? -14.555 22.328 10.195 1 49.78 402 ARG A N 1
ATOM 3079 C CA . ARG A 1 402 ? -14.805 20.984 9.656 1 49.78 402 ARG A CA 1
ATOM 3080 C C . ARG A 1 402 ? -15.617 21.062 8.367 1 49.78 402 ARG A C 1
ATOM 3082 O O . ARG A 1 402 ? -15.492 20.188 7.504 1 49.78 402 ARG A O 1
ATOM 3089 N N . GLY A 1 403 ? -16.406 22.141 8.289 1 50.47 403 GLY A N 1
ATOM 3090 C CA . GLY A 1 403 ? -17.484 22.203 7.312 1 50.47 403 GLY A CA 1
ATOM 3091 C C . GLY A 1 403 ? -16.984 22.469 5.902 1 50.47 403 GLY A C 1
ATOM 3092 O O . GLY A 1 403 ? -17.75 22.328 4.938 1 50.47 403 GLY A O 1
ATOM 3093 N N . THR A 1 404 ? -15.766 22.938 5.816 1 57.59 404 THR A N 1
ATOM 3094 C CA . THR A 1 404 ? -15.539 23.469 4.477 1 57.59 404 THR A CA 1
ATOM 3095 C C . THR A 1 404 ? -15.023 22.359 3.543 1 57.59 404 THR A C 1
ATOM 3097 O O . THR A 1 404 ? -14.953 22.562 2.328 1 57.59 404 THR A O 1
ATOM 3100 N N . GLY A 1 405 ? -15.047 21.109 3.982 1 73.81 405 GLY A N 1
ATOM 3101 C CA . GLY A 1 405 ? -14.828 19.969 3.113 1 73.81 405 GLY A CA 1
ATOM 3102 C C . GLY A 1 405 ? -13.422 19.891 2.553 1 73.81 405 GLY A C 1
ATOM 3103 O O . GLY A 1 405 ? -13.156 19.141 1.616 1 73.81 405 GLY A O 1
ATOM 3104 N N . GLY A 1 406 ? -12.406 20.859 2.967 1 83.62 406 GLY A N 1
ATOM 3105 C CA . GLY A 1 406 ? -11.055 20.859 2.43 1 83.62 406 GLY A CA 1
ATOM 3106 C C . GLY A 1 406 ? -10.07 21.594 3.314 1 83.62 406 GLY A C 1
ATOM 3107 O O . GLY A 1 406 ? -10.406 22.016 4.426 1 83.62 406 GLY A O 1
ATOM 3108 N N . THR A 1 407 ? -8.828 21.734 2.811 1 86.5 407 THR A N 1
ATOM 3109 C CA . THR A 1 407 ? -7.777 22.406 3.559 1 86.5 407 THR A CA 1
ATOM 3110 C C . THR A 1 407 ? -7.906 23.922 3.412 1 86.5 407 THR A C 1
ATOM 3112 O O . THR A 1 407 ? -8.164 24.422 2.316 1 86.5 407 THR A O 1
ATOM 3115 N N . ARG A 1 408 ? -7.758 24.641 4.504 1 83.25 408 ARG A N 1
ATOM 3116 C CA . ARG A 1 408 ? -7.73 26.109 4.496 1 83.25 408 ARG A CA 1
ATOM 3117 C C . ARG A 1 408 ? -6.305 26.625 4.59 1 83.25 408 ARG A C 1
ATOM 3119 O O . ARG A 1 408 ? -5.523 26.172 5.426 1 83.25 408 ARG A O 1
ATOM 3126 N N . VAL A 1 409 ? -6.043 27.578 3.729 1 90.25 409 VAL A N 1
ATOM 3127 C CA . VAL A 1 409 ? -4.668 28.078 3.699 1 90.25 409 VAL A CA 1
ATOM 3128 C C . VAL A 1 409 ? -4.664 29.594 3.756 1 90.25 409 VAL A C 1
ATOM 3130 O O . VAL A 1 409 ? -5.598 30.25 3.277 1 90.25 409 VAL A O 1
ATOM 3133 N N . CYS A 1 410 ? -3.711 30.125 4.461 1 91.88 410 CYS A N 1
ATOM 3134 C CA . CYS A 1 410 ? -3.443 31.547 4.48 1 91.88 410 CYS A CA 1
ATOM 3135 C C . CYS A 1 410 ? -2.383 31.922 3.453 1 91.88 410 CYS A C 1
ATOM 3137 O O . CYS A 1 410 ? -1.331 31.297 3.381 1 91.88 410 CYS A O 1
ATOM 3139 N N . LEU A 1 411 ? -2.672 32.906 2.648 1 94.5 411 LEU A N 1
ATOM 3140 C CA . LEU A 1 411 ? -1.744 33.469 1.676 1 94.5 411 LEU A CA 1
ATOM 3141 C C . LEU A 1 411 ? -1.333 34.875 2.074 1 94.5 411 LEU A C 1
ATOM 3143 O O . LEU A 1 411 ? -2.037 35.844 1.77 1 94.5 411 LEU A O 1
ATOM 3147 N N . PRO A 1 412 ? -0.213 34.906 2.65 1 92 412 PRO A N 1
ATOM 3148 C CA . PRO A 1 412 ? 0.16 36.219 3.225 1 92 412 PRO A CA 1
ATOM 3149 C C . PRO A 1 412 ? 0.306 37.312 2.168 1 92 412 PRO A C 1
ATOM 3151 O O . PRO A 1 412 ? 0.149 38.5 2.475 1 92 412 PRO A O 1
ATOM 3154 N N . TRP A 1 413 ? 0.623 36.938 0.958 1 89.38 413 TRP A N 1
ATOM 3155 C CA . TRP A 1 413 ? 0.888 37.938 -0.084 1 89.38 413 TRP A CA 1
ATOM 3156 C C . TRP A 1 413 ? -0.335 38.125 -0.974 1 89.38 413 TRP A C 1
ATOM 3158 O O . TRP A 1 413 ? -0.257 38.781 -2.01 1 89.38 413 TRP A O 1
ATOM 3168 N N . LYS A 1 414 ? -1.37 37.344 -0.759 1 77.19 414 LYS A N 1
ATOM 3169 C CA . LYS A 1 414 ? -2.611 37.5 -1.511 1 77.19 414 LYS A CA 1
ATOM 3170 C C . LYS A 1 414 ? -3.166 38.906 -1.364 1 77.19 414 LYS A C 1
ATOM 3172 O O . LYS A 1 414 ? -3.221 39.438 -0.258 1 77.19 414 LYS A O 1
ATOM 3177 N N . ASN A 1 415 ? -2.959 39.781 -2.451 1 58.16 415 ASN A N 1
ATOM 3178 C CA . ASN A 1 415 ? -3.463 41.156 -2.486 1 58.16 415 ASN A CA 1
ATOM 3179 C C . ASN A 1 415 ? -4.949 41.219 -2.145 1 58.16 415 ASN A C 1
ATOM 3181 O O . ASN A 1 415 ? -5.688 40.25 -2.396 1 58.16 415 ASN A O 1
ATOM 3185 N N . GLU A 1 416 ? -5.375 42.031 -1.024 1 41.5 416 GLU A N 1
ATOM 3186 C CA . GLU A 1 416 ? -6.766 42.438 -0.906 1 41.5 416 GLU A CA 1
ATOM 3187 C C . GLU A 1 416 ? -7.363 42.781 -2.271 1 41.5 416 GLU A C 1
ATOM 3189 O O . GLU A 1 416 ? -6.773 43.531 -3.043 1 41.5 416 GLU A O 1
ATOM 3194 N N . ALA A 1 417 ? -7.977 41.875 -3.01 1 32.19 417 ALA A N 1
ATOM 3195 C CA . ALA A 1 417 ? -8.859 42.562 -3.959 1 32.19 417 ALA A CA 1
ATOM 3196 C C . ALA A 1 417 ? -9.719 43.594 -3.256 1 32.19 417 ALA A C 1
ATOM 3198 O O . ALA A 1 417 ? -10.188 43.375 -2.137 1 32.19 417 ALA A O 1
ATOM 3199 N N . MET B 1 1 ? -7.539 -37 -44.562 1 20.77 1 MET B N 1
ATOM 3200 C CA . MET B 1 1 ? -8.828 -37.438 -44.062 1 20.77 1 MET B CA 1
ATOM 3201 C C . MET B 1 1 ? -9.047 -36.969 -42.625 1 20.77 1 MET B C 1
ATOM 3203 O O . MET B 1 1 ? -8.383 -37.469 -41.688 1 20.77 1 MET B O 1
ATOM 3207 N N . VAL B 1 2 ? -9.328 -35.688 -42.406 1 23.17 2 VAL B N 1
ATOM 3208 C CA . VAL B 1 2 ? -9.32 -34.75 -41.281 1 23.17 2 VAL B CA 1
ATOM 3209 C C . VAL B 1 2 ? -10.422 -35.094 -40.312 1 23.17 2 VAL B C 1
ATOM 3211 O O . VAL B 1 2 ? -11.609 -35 -40.625 1 23.17 2 VAL B O 1
ATOM 3214 N N . THR B 1 3 ? -10.148 -36.281 -39.594 1 23.88 3 THR B N 1
ATOM 3215 C CA . THR B 1 3 ? -11.117 -36.938 -38.719 1 23.88 3 THR B CA 1
ATOM 3216 C C . THR B 1 3 ? -11.781 -35.938 -37.781 1 23.88 3 THR B C 1
ATOM 3218 O O . THR B 1 3 ? -11.094 -35.125 -37.156 1 23.88 3 THR B O 1
ATOM 3221 N N . SER B 1 4 ? -13.023 -35.656 -38.062 1 25.64 4 SER B N 1
ATOM 3222 C CA . SER B 1 4 ? -14.016 -34.812 -37.438 1 25.64 4 SER B CA 1
ATOM 3223 C C . SER B 1 4 ? -14.117 -35.094 -35.938 1 25.64 4 SER B C 1
ATOM 3225 O O . SER B 1 4 ? -14.094 -36.25 -35.531 1 25.64 4 SER B O 1
ATOM 3227 N N . LEU B 1 5 ? -13.625 -34.188 -35.156 1 29.14 5 LEU B N 1
ATOM 3228 C CA . LEU B 1 5 ? -13.672 -34.188 -33.719 1 29.14 5 LEU B CA 1
ATOM 3229 C C . LEU B 1 5 ? -15.055 -34.594 -33.219 1 29.14 5 LEU B C 1
ATOM 3231 O O . LEU B 1 5 ? -16.062 -34.094 -33.719 1 29.14 5 LEU B O 1
ATOM 3235 N N . PRO B 1 6 ? -15.172 -35.906 -32.75 1 28.78 6 PRO B N 1
ATOM 3236 C CA . PRO B 1 6 ? -16.469 -36.5 -32.406 1 28.78 6 PRO B CA 1
ATOM 3237 C C . PRO B 1 6 ? -17.406 -35.562 -31.688 1 28.78 6 PRO B C 1
ATOM 3239 O O . PRO B 1 6 ? -16.953 -34.625 -31.031 1 28.78 6 PRO B O 1
ATOM 3242 N N . SER B 1 7 ? -18.594 -35.406 -32.25 1 27.88 7 SER B N 1
ATOM 3243 C CA . SER B 1 7 ? -19.859 -34.844 -31.75 1 27.88 7 SER B CA 1
ATOM 3244 C C . SER B 1 7 ? -20.172 -35.375 -30.344 1 27.88 7 SER B C 1
ATOM 3246 O O . SER B 1 7 ? -19.734 -36.469 -29.969 1 27.88 7 SER B O 1
ATOM 3248 N N . ASN B 1 8 ? -20.641 -34.469 -29.469 1 29.58 8 ASN B N 1
ATOM 3249 C CA . ASN B 1 8 ? -21.062 -34.5 -28.078 1 29.58 8 ASN B CA 1
ATOM 3250 C C . ASN B 1 8 ? -22.094 -35.594 -27.812 1 29.58 8 ASN B C 1
ATOM 3252 O O . ASN B 1 8 ? -23.297 -35.312 -27.812 1 29.58 8 ASN B O 1
ATOM 3256 N N . SER B 1 9 ? -21.969 -36.781 -28.453 1 27.28 9 SER B N 1
ATOM 3257 C CA . SER B 1 9 ? -23.078 -37.656 -28.125 1 27.28 9 SER B CA 1
ATOM 3258 C C . SER B 1 9 ? -23.047 -38.062 -26.672 1 27.28 9 SER B C 1
ATOM 3260 O O . SER B 1 9 ? -22.062 -38.656 -26.203 1 27.28 9 SER B O 1
ATOM 3262 N N . SER B 1 10 ? -23.844 -37.406 -25.75 1 30.25 10 SER B N 1
ATOM 3263 C CA . SER B 1 10 ? -24.156 -37.688 -24.344 1 30.25 10 SER B CA 1
ATOM 3264 C C . SER B 1 10 ? -24.688 -39.094 -24.156 1 30.25 10 SER B C 1
ATOM 3266 O O . SER B 1 10 ? -25.828 -39.375 -24.5 1 30.25 10 SER B O 1
ATOM 3268 N N . THR B 1 11 ? -24.016 -40.125 -24.453 1 28.83 11 THR B N 1
ATOM 3269 C CA . THR B 1 11 ? -24.656 -41.375 -24.078 1 28.83 11 THR B CA 1
ATOM 3270 C C . THR B 1 11 ? -24.844 -41.469 -22.562 1 28.83 11 THR B C 1
ATOM 3272 O O . THR B 1 11 ? -23.891 -41.281 -21.797 1 28.83 11 THR B O 1
ATOM 3275 N N . LEU B 1 12 ? -26.156 -41.406 -21.984 1 29.86 12 LEU B N 1
ATOM 3276 C CA . LEU B 1 12 ? -26.859 -41.5 -20.703 1 29.86 12 LEU B CA 1
ATOM 3277 C C . LEU B 1 12 ? -26.578 -42.844 -20.016 1 29.86 12 LEU B C 1
ATOM 3279 O O . LEU B 1 12 ? -27.438 -43.719 -19.984 1 29.86 12 LEU B O 1
ATOM 3283 N N . LEU B 1 13 ? -25.609 -43.594 -20.078 1 29.61 13 LEU B N 1
ATOM 3284 C CA . LEU B 1 13 ? -25.812 -44.719 -19.172 1 29.61 13 LEU B CA 1
ATOM 3285 C C . LEU B 1 13 ? -25.969 -44.219 -17.734 1 29.61 13 LEU B C 1
ATOM 3287 O O . LEU B 1 13 ? -25.656 -43.062 -17.422 1 29.61 13 LEU B O 1
ATOM 3291 N N . GLY B 1 14 ? -25.719 -44.875 -16.531 1 33.5 14 GLY B N 1
ATOM 3292 C CA . GLY B 1 14 ? -26.047 -44.312 -15.227 1 33.5 14 GLY B CA 1
ATOM 3293 C C . GLY B 1 14 ? -25.562 -42.906 -15.031 1 33.5 14 GLY B C 1
ATOM 3294 O O . GLY B 1 14 ? -24.766 -42.406 -15.836 1 33.5 14 GLY B O 1
ATOM 3295 N N . GLY B 1 15 ? -26.219 -41.938 -14.094 1 36.62 15 GLY B N 1
ATOM 3296 C CA . GLY B 1 15 ? -26.266 -40.469 -14.086 1 36.62 15 GLY B CA 1
ATOM 3297 C C . GLY B 1 15 ? -24.891 -39.844 -14.234 1 36.62 15 GLY B C 1
ATOM 3298 O O . GLY B 1 15 ? -24.75 -38.625 -14.094 1 36.62 15 GLY B O 1
ATOM 3299 N N . ALA B 1 16 ? -23.797 -40.438 -13.797 1 44.97 16 ALA B N 1
ATOM 3300 C CA . ALA B 1 16 ? -22.531 -39.719 -13.781 1 44.97 16 ALA B CA 1
ATOM 3301 C C . ALA B 1 16 ? -22.062 -39.438 -15.203 1 44.97 16 ALA B C 1
ATOM 3303 O O . ALA B 1 16 ? -21.969 -40.344 -16.031 1 44.97 16 ALA B O 1
ATOM 3304 N N . THR B 1 17 ? -22.391 -38.344 -15.797 1 51.38 17 THR B N 1
ATOM 3305 C CA . THR B 1 17 ? -22.094 -37.844 -17.125 1 51.38 17 THR B CA 1
ATOM 3306 C C . THR B 1 17 ? -20.594 -38 -17.438 1 51.38 17 THR B C 1
ATOM 3308 O O . THR B 1 17 ? -19.75 -37.438 -16.75 1 51.38 17 THR B O 1
ATOM 3311 N N . MET B 1 18 ? -20.203 -39.188 -17.922 1 61.09 18 MET B N 1
ATOM 3312 C CA . MET B 1 18 ? -18.859 -39.406 -18.469 1 61.09 18 MET B CA 1
ATOM 3313 C C . MET B 1 18 ? -18.562 -38.438 -19.594 1 61.09 18 MET B C 1
ATOM 3315 O O . MET B 1 18 ? -19.406 -38.219 -20.484 1 61.09 18 MET B O 1
ATOM 3319 N N . LYS B 1 19 ? -17.578 -37.625 -19.391 1 71.5 19 LYS B N 1
ATOM 3320 C CA . LYS B 1 19 ? -17.156 -36.688 -20.422 1 71.5 19 LYS B CA 1
ATOM 3321 C C . LYS B 1 19 ? -15.844 -37.156 -21.078 1 71.5 19 LYS B C 1
ATOM 3323 O O . LYS B 1 19 ? -14.977 -37.719 -20.406 1 71.5 19 LYS B O 1
ATOM 3328 N N . SER B 1 20 ? -15.836 -37.094 -22.406 1 71.44 20 SER B N 1
ATOM 3329 C CA . SER B 1 20 ? -14.555 -37.312 -23.062 1 71.44 20 SER B CA 1
ATOM 3330 C C . SER B 1 20 ? -13.508 -36.312 -22.625 1 71.44 20 SER B C 1
ATOM 3332 O O . SER B 1 20 ? -13.766 -35.094 -22.609 1 71.44 20 SER B O 1
ATOM 3334 N N . ASN B 1 21 ? -12.445 -36.906 -22.047 1 80.25 21 ASN B N 1
ATOM 3335 C CA . ASN B 1 21 ? -11.383 -36.062 -21.516 1 80.25 21 ASN B CA 1
ATOM 3336 C C . ASN B 1 21 ? -10.102 -36.188 -22.344 1 80.25 21 ASN B C 1
ATOM 3338 O O . ASN B 1 21 ? -9.68 -37.281 -22.688 1 80.25 21 ASN B O 1
ATOM 3342 N N . PHE B 1 22 ? -9.594 -35.094 -22.797 1 77.25 22 PHE B N 1
ATOM 3343 C CA . PHE B 1 22 ? -8.258 -35.031 -23.391 1 77.25 22 PHE B CA 1
ATOM 3344 C C . PHE B 1 22 ? -7.262 -34.438 -22.406 1 77.25 22 PHE B C 1
ATOM 3346 O O . PHE B 1 22 ? -7.574 -33.469 -21.703 1 77.25 22 PHE B O 1
ATOM 3353 N N . ALA B 1 23 ? -6.137 -35.125 -22.281 1 79.75 23 ALA B N 1
ATOM 3354 C CA . ALA B 1 23 ? -5.121 -34.656 -21.344 1 79.75 23 ALA B CA 1
ATOM 3355 C C . ALA B 1 23 ? -3.717 -34.875 -21.906 1 79.75 23 ALA B C 1
ATOM 3357 O O . ALA B 1 23 ? -3.451 -35.875 -22.578 1 79.75 23 ALA B O 1
ATOM 3358 N N . ALA B 1 24 ? -2.875 -33.938 -21.719 1 78.44 24 ALA B N 1
ATOM 3359 C CA . ALA B 1 24 ? -1.46 -34.188 -22 1 78.44 24 ALA B CA 1
ATOM 3360 C C . ALA B 1 24 ? -0.814 -35.031 -20.922 1 78.44 24 ALA B C 1
ATOM 3362 O O . ALA B 1 24 ? -0.756 -34.625 -19.75 1 78.44 24 ALA B O 1
ATOM 3363 N N . GLN B 1 25 ? -0.354 -36.156 -21.297 1 77.12 25 GLN B N 1
ATOM 3364 C CA . GLN B 1 25 ? 0.115 -37.062 -20.281 1 77.12 25 GLN B CA 1
ATOM 3365 C C . GLN B 1 25 ? 1.546 -37.531 -20.562 1 77.12 25 GLN B C 1
ATOM 3367 O O . GLN B 1 25 ? 1.877 -37.875 -21.688 1 77.12 25 GLN B O 1
ATOM 3372 N N . PHE B 1 26 ? 2.328 -37.5 -19.5 1 74.38 26 PHE B N 1
ATOM 3373 C CA . PHE B 1 26 ? 3.674 -38.062 -19.531 1 74.38 26 PHE B CA 1
ATOM 3374 C C . PHE B 1 26 ? 3.652 -39.531 -19.109 1 74.38 26 PHE B C 1
ATOM 3376 O O . PHE B 1 26 ? 2.953 -39.906 -18.172 1 74.38 26 PHE B O 1
ATOM 3383 N N . ARG B 1 27 ? 4.383 -40.344 -19.922 1 72.81 27 ARG B N 1
ATOM 3384 C CA . ARG B 1 27 ? 4.543 -41.75 -19.578 1 72.81 27 ARG B CA 1
ATOM 3385 C C . ARG B 1 27 ? 6.008 -42.188 -19.656 1 72.81 27 ARG B C 1
ATOM 3387 O O . ARG B 1 27 ? 6.742 -41.75 -20.547 1 72.81 27 ARG B O 1
ATOM 3394 N N . LEU B 1 28 ? 6.434 -42.875 -18.594 1 63.75 28 LEU B N 1
ATOM 3395 C CA . LEU B 1 28 ? 7.777 -43.438 -18.641 1 63.75 28 LEU B CA 1
ATOM 3396 C C . LEU B 1 28 ? 7.797 -44.688 -19.484 1 63.75 28 LEU B C 1
ATOM 3398 O O . LEU B 1 28 ? 6.945 -45.562 -19.328 1 63.75 28 LEU B O 1
ATOM 3402 N N . ASN B 1 29 ? 8.586 -44.688 -20.562 1 56.5 29 ASN B N 1
ATOM 3403 C CA . ASN B 1 29 ? 8.727 -45.938 -21.344 1 56.5 29 ASN B CA 1
ATOM 3404 C C . ASN B 1 29 ? 9.672 -46.906 -20.672 1 56.5 29 ASN B C 1
ATOM 3406 O O . ASN B 1 29 ? 10.742 -46.531 -20.203 1 56.5 29 ASN B O 1
ATOM 3410 N N . ALA B 1 30 ? 9.211 -47.906 -20 1 45.12 30 ALA B N 1
ATOM 3411 C CA . ALA B 1 30 ? 10.039 -48.969 -19.453 1 45.12 30 ALA B CA 1
ATOM 3412 C C . ALA B 1 30 ? 11.133 -49.375 -20.422 1 45.12 30 ALA B C 1
ATOM 3414 O O . ALA B 1 30 ? 10.883 -49.531 -21.625 1 45.12 30 ALA B O 1
ATOM 3415 N N . PHE B 1 31 ? 12.344 -49.219 -20.188 1 41.12 31 PHE B N 1
ATOM 3416 C CA . PHE B 1 31 ? 13.422 -49.844 -20.953 1 41.12 31 PHE B CA 1
ATOM 3417 C C . PHE B 1 31 ? 13.234 -51.344 -21.062 1 41.12 31 PHE B C 1
ATOM 3419 O O . PHE B 1 31 ? 13.055 -52.031 -20.047 1 41.12 31 PHE B O 1
ATOM 3426 N N . SER B 1 32 ? 12.773 -51.938 -22.094 1 36.09 32 SER B N 1
ATOM 3427 C CA . SER B 1 32 ? 13.141 -53.312 -22.312 1 36.09 32 SER B CA 1
ATOM 3428 C C . SER B 1 32 ? 14.656 -53.469 -22.422 1 36.09 32 SER B C 1
ATOM 3430 O O . SER B 1 32 ? 15.305 -52.781 -23.203 1 36.09 32 SER B O 1
ATOM 3432 N N . LYS B 1 33 ? 15.469 -53.938 -21.375 1 39.25 33 LYS B N 1
ATOM 3433 C CA . LYS B 1 33 ? 16.812 -54.531 -21.469 1 39.25 33 LYS B CA 1
ATOM 3434 C C . LYS B 1 33 ? 16.969 -55.344 -22.734 1 39.25 33 LYS B C 1
ATOM 3436 O O . LYS B 1 33 ? 16.438 -56.469 -22.828 1 39.25 33 LYS B O 1
ATOM 3441 N N . GLN B 1 34 ? 17.094 -54.812 -23.812 1 30.92 34 GLN B N 1
ATOM 3442 C CA . GLN B 1 34 ? 17.766 -55.719 -24.734 1 30.92 34 GLN B CA 1
ATOM 3443 C C . GLN B 1 34 ? 19.141 -56.125 -24.203 1 30.92 34 GLN B C 1
ATOM 3445 O O . GLN B 1 34 ? 19.906 -55.25 -23.734 1 30.92 34 GLN B O 1
ATOM 3450 N N . ASP B 1 35 ? 19.422 -57.438 -23.938 1 32.84 35 ASP B N 1
ATOM 3451 C CA . ASP B 1 35 ? 20.547 -58.312 -23.625 1 32.84 35 ASP B CA 1
ATOM 3452 C C . ASP B 1 35 ? 21.766 -58 -24.484 1 32.84 35 ASP B C 1
ATOM 3454 O O . ASP B 1 35 ? 21.953 -58.594 -25.547 1 32.84 35 ASP B O 1
ATOM 3458 N N . GLU B 1 36 ? 22.109 -56.781 -24.844 1 33.94 36 GLU B N 1
ATOM 3459 C CA . GLU B 1 36 ? 23.359 -56.812 -25.609 1 33.94 36 GLU B CA 1
ATOM 3460 C C . GLU B 1 36 ? 24.516 -57.281 -24.734 1 33.94 36 GLU B C 1
ATOM 3462 O O . GLU B 1 36 ? 25.078 -56.5 -23.953 1 33.94 36 GLU B O 1
ATOM 3467 N N . SER B 1 37 ? 24.531 -58.562 -24.25 1 33.72 37 SER B N 1
ATOM 3468 C CA . SER B 1 37 ? 25.594 -59.312 -23.594 1 33.72 37 SER B CA 1
ATOM 3469 C C . SER B 1 37 ? 26.922 -59.125 -24.344 1 33.72 37 SER B C 1
ATOM 3471 O O . SER B 1 37 ? 28 -59.375 -23.781 1 33.72 37 SER B O 1
ATOM 3473 N N . ARG B 1 38 ? 27 -59.312 -25.672 1 32.41 38 ARG B N 1
ATOM 3474 C CA . ARG B 1 38 ? 28.188 -59.969 -26.188 1 32.41 38 ARG B CA 1
ATOM 3475 C C . ARG B 1 38 ? 29.359 -59 -26.266 1 32.41 38 ARG B C 1
ATOM 3477 O O . ARG B 1 38 ? 30.312 -59.219 -27.031 1 32.41 38 ARG B O 1
ATOM 3484 N N . VAL B 1 39 ? 29.234 -57.75 -25.812 1 32.31 39 VAL B N 1
ATOM 3485 C CA . VAL B 1 39 ? 30.469 -57.094 -26.234 1 32.31 39 VAL B CA 1
ATOM 3486 C C . VAL B 1 39 ? 31.641 -57.656 -25.453 1 32.31 39 VAL B C 1
ATOM 3488 O O . VAL B 1 39 ? 31.531 -57.875 -24.234 1 32.31 39 VAL B O 1
ATOM 3491 N N . ASP B 1 40 ? 32.625 -58.188 -26.047 1 31.39 40 ASP B N 1
ATOM 3492 C CA . ASP B 1 40 ? 33.938 -58.75 -25.734 1 31.39 40 ASP B CA 1
ATOM 3493 C C . ASP B 1 40 ? 34.688 -57.875 -24.766 1 31.39 40 ASP B C 1
ATOM 3495 O O . ASP B 1 40 ? 34.562 -56.625 -24.812 1 31.39 40 ASP B O 1
ATOM 3499 N N . GLU B 1 41 ? 35.344 -58.438 -23.75 1 31.75 41 GLU B N 1
ATOM 3500 C CA . GLU B 1 41 ? 36.156 -58.156 -22.562 1 31.75 41 GLU B CA 1
ATOM 3501 C C . GLU B 1 41 ? 37.25 -57.156 -22.891 1 31.75 41 GLU B C 1
ATOM 3503 O O . GLU B 1 41 ? 38.156 -56.938 -22.078 1 31.75 41 GLU B O 1
ATOM 3508 N N . ASP B 1 42 ? 37.531 -56.812 -24.125 1 28.41 42 ASP B N 1
ATOM 3509 C CA . ASP B 1 42 ? 38.906 -56.344 -24.172 1 28.41 42 ASP B CA 1
ATOM 3510 C C . ASP B 1 42 ? 39.156 -55.188 -23.203 1 28.41 42 ASP B C 1
ATOM 3512 O O . ASP B 1 42 ? 38.188 -54.531 -22.781 1 28.41 42 ASP B O 1
ATOM 3516 N N . GLU B 1 43 ? 40.219 -54.344 -23.469 1 29.91 43 GLU B N 1
ATOM 3517 C CA . GLU B 1 43 ? 41.25 -53.562 -22.766 1 29.91 43 GLU B CA 1
ATOM 3518 C C . GLU B 1 43 ? 40.625 -52.438 -21.938 1 29.91 43 GLU B C 1
ATOM 3520 O O . GLU B 1 43 ? 39.5 -52.031 -22.219 1 29.91 43 GLU B O 1
ATOM 3525 N N . GLU B 1 44 ? 41.438 -51.719 -21 1 29.45 44 GLU B N 1
ATOM 3526 C CA . GLU B 1 44 ? 41.594 -50.875 -19.828 1 29.45 44 GLU B CA 1
ATOM 3527 C C . GLU B 1 44 ? 40.875 -49.531 -20.031 1 29.45 44 GLU B C 1
ATOM 3529 O O . GLU B 1 44 ? 40.969 -48.625 -19.188 1 29.45 44 GLU B O 1
ATOM 3534 N N . SER B 1 45 ? 40.625 -49.125 -21.297 1 29.27 45 SER B N 1
ATOM 3535 C CA . SER B 1 45 ? 40.438 -47.656 -21.312 1 29.27 45 SER B CA 1
ATOM 3536 C C . SER B 1 45 ? 39.25 -47.25 -20.469 1 29.27 45 SER B C 1
ATOM 3538 O O . SER B 1 45 ? 38.094 -47.531 -20.828 1 29.27 45 SER B O 1
ATOM 3540 N N . ARG B 1 46 ? 39.406 -47.281 -19.203 1 29.97 46 ARG B N 1
ATOM 3541 C CA . ARG B 1 46 ? 38.562 -46.844 -18.078 1 29.97 46 ARG B CA 1
ATOM 3542 C C . ARG B 1 46 ? 37.938 -45.469 -18.375 1 29.97 46 ARG B C 1
ATOM 3544 O O . ARG B 1 46 ? 37.406 -44.812 -17.469 1 29.97 46 ARG B O 1
ATOM 3551 N N . ILE B 1 47 ? 38.469 -44.781 -19.422 1 28.44 47 ILE B N 1
ATOM 3552 C CA . ILE B 1 47 ? 38.156 -43.344 -19.281 1 28.44 47 ILE B CA 1
ATOM 3553 C C . ILE B 1 47 ? 36.688 -43.188 -18.938 1 28.44 47 ILE B C 1
ATOM 3555 O O . ILE B 1 47 ? 35.875 -44.125 -19.062 1 28.44 47 ILE B O 1
ATOM 3559 N N . ASP B 1 48 ? 36.094 -42.125 -19.578 1 29.41 48 ASP B N 1
ATOM 3560 C CA . ASP B 1 48 ? 35.031 -41.125 -19.312 1 29.41 48 ASP B CA 1
ATOM 3561 C C . ASP B 1 48 ? 33.656 -41.719 -19.516 1 29.41 48 ASP B C 1
ATOM 3563 O O . ASP B 1 48 ? 33.125 -41.688 -20.625 1 29.41 48 ASP B O 1
ATOM 3567 N N . GLU B 1 49 ? 33.438 -42.906 -19.094 1 29.44 49 GLU B N 1
ATOM 3568 C CA . GLU B 1 49 ? 32.062 -43.375 -19.219 1 29.44 49 GLU B CA 1
ATOM 3569 C C . GLU B 1 49 ? 31.062 -42.344 -18.734 1 29.44 49 GLU B C 1
ATOM 3571 O O . GLU B 1 49 ? 30.891 -42.125 -17.531 1 29.44 49 GLU B O 1
ATOM 3576 N N . GLU B 1 50 ? 31.078 -41.156 -19.406 1 31.12 50 GLU B N 1
ATOM 3577 C CA . GLU B 1 50 ? 29.906 -40.312 -19.312 1 31.12 50 GLU B CA 1
ATOM 3578 C C . GLU B 1 50 ? 28.641 -41.125 -19.078 1 31.12 50 GLU B C 1
ATOM 3580 O O . GLU B 1 50 ? 28.312 -42.031 -19.859 1 31.12 50 GLU B O 1
ATOM 3585 N N . GLU B 1 51 ? 28.469 -41.562 -17.844 1 31.75 51 GLU B N 1
ATOM 3586 C CA . GLU B 1 51 ? 27.172 -42.094 -17.453 1 31.75 51 GLU B CA 1
ATOM 3587 C C . GLU B 1 51 ? 26.062 -41.625 -18.391 1 31.75 51 GLU B C 1
ATOM 3589 O O . GLU B 1 51 ? 25.812 -40.438 -18.516 1 31.75 51 GLU B O 1
ATOM 3594 N N . GLU B 1 52 ? 25.984 -42.188 -19.531 1 31.38 52 GLU B N 1
ATOM 3595 C CA . GLU B 1 52 ? 24.75 -42.125 -20.297 1 31.38 52 GLU B CA 1
ATOM 3596 C C . GLU B 1 52 ? 23.531 -41.938 -19.391 1 31.38 52 GLU B C 1
ATOM 3598 O O . GLU B 1 52 ? 23.188 -42.875 -18.641 1 31.38 52 GLU B O 1
ATOM 3603 N N . CYS B 1 53 ? 23.5 -40.844 -18.609 1 33.16 53 CYS B N 1
ATOM 3604 C CA . CYS B 1 53 ? 22.156 -40.562 -18.109 1 33.16 53 CYS B CA 1
ATOM 3605 C C . CYS B 1 53 ? 21.125 -41.344 -18.922 1 33.16 53 CYS B C 1
ATOM 3607 O O . CYS B 1 53 ? 21.047 -41.188 -20.141 1 33.16 53 CYS B O 1
ATOM 3609 N N . ASP B 1 54 ? 21 -42.594 -18.672 1 36.38 54 ASP B N 1
ATOM 3610 C CA . ASP B 1 54 ? 19.844 -43.344 -19.125 1 36.38 54 ASP B CA 1
ATOM 3611 C C . ASP B 1 54 ? 18.719 -42.438 -19.594 1 36.38 54 ASP B C 1
ATOM 3613 O O . ASP B 1 54 ? 18.219 -41.625 -18.812 1 36.38 54 ASP B O 1
ATOM 3617 N N . ARG B 1 55 ? 18.75 -41.812 -20.734 1 40.22 55 ARG B N 1
ATOM 3618 C CA . ARG B 1 55 ? 17.672 -41.156 -21.484 1 40.22 55 ARG B CA 1
ATOM 3619 C C . ARG B 1 55 ? 16.328 -41.781 -21.125 1 40.22 55 ARG B C 1
ATOM 3621 O O . ARG B 1 55 ? 15.938 -42.812 -21.672 1 40.22 55 ARG B O 1
ATOM 3628 N N . ASP B 1 56 ? 15.969 -42.062 -19.953 1 46.44 56 ASP B N 1
ATOM 3629 C CA . ASP B 1 56 ? 14.602 -42.469 -19.641 1 46.44 56 ASP B CA 1
ATOM 3630 C C . ASP B 1 56 ? 13.594 -41.75 -20.531 1 46.44 56 ASP B C 1
ATOM 3632 O O . ASP B 1 56 ? 13.594 -40.5 -20.609 1 46.44 56 ASP B O 1
ATOM 3636 N N . ASN B 1 57 ? 13.211 -42.281 -21.672 1 53.31 57 ASN B N 1
ATOM 3637 C CA . ASN B 1 57 ? 12.297 -41.938 -22.75 1 53.31 57 ASN B CA 1
ATOM 3638 C C . ASN B 1 57 ? 10.93 -41.5 -22.219 1 53.31 57 ASN B C 1
ATOM 3640 O O . ASN B 1 57 ? 10.203 -42.344 -21.656 1 53.31 57 ASN B O 1
ATOM 3644 N N . VAL B 1 58 ? 10.758 -40.406 -21.656 1 60.94 58 VAL B N 1
ATOM 3645 C CA . VAL B 1 58 ? 9.453 -39.844 -21.344 1 60.94 58 VAL B CA 1
ATOM 3646 C C . VAL B 1 58 ? 8.727 -39.438 -22.625 1 60.94 58 VAL B C 1
ATOM 3648 O O . VAL B 1 58 ? 9.32 -38.844 -23.516 1 60.94 58 VAL B O 1
ATOM 3651 N N . ASP B 1 59 ? 7.688 -40.219 -22.828 1 69.44 59 ASP B N 1
ATOM 3652 C CA . ASP B 1 59 ? 6.785 -39.875 -23.922 1 69.44 59 ASP B CA 1
ATOM 3653 C C . ASP B 1 59 ? 5.633 -39 -23.406 1 69.44 59 ASP B C 1
ATOM 3655 O O . ASP B 1 59 ? 5.133 -39.219 -22.297 1 69.44 59 ASP B O 1
ATOM 3659 N N . ILE B 1 60 ? 5.434 -37.844 -24.094 1 73.38 60 ILE B N 1
ATOM 3660 C CA . ILE B 1 60 ? 4.266 -37.031 -23.781 1 73.38 60 ILE B CA 1
ATOM 3661 C C . ILE B 1 60 ? 3.297 -37.031 -24.953 1 73.38 60 ILE B C 1
ATOM 3663 O O . ILE B 1 60 ? 3.691 -36.781 -26.094 1 73.38 60 ILE B O 1
ATOM 3667 N N . THR B 1 61 ? 2.137 -37.531 -24.625 1 80.06 61 THR B N 1
ATOM 3668 C CA . THR B 1 61 ? 1.101 -37.562 -25.656 1 80.06 61 THR B CA 1
ATOM 3669 C C . THR B 1 61 ? -0.243 -37.125 -25.094 1 80.06 61 THR B C 1
ATOM 3671 O O . THR B 1 61 ? -0.446 -37.125 -23.875 1 80.06 61 THR B O 1
ATOM 3674 N N . VAL B 1 62 ? -1.002 -36.656 -26.031 1 83.62 62 VAL B N 1
ATOM 3675 C CA . VAL B 1 62 ? -2.381 -36.406 -25.641 1 83.62 62 VAL B CA 1
ATOM 3676 C C . VAL B 1 62 ? -3.176 -37.688 -25.594 1 83.62 62 VAL B C 1
ATOM 3678 O O . VAL B 1 62 ? -3.211 -38.438 -26.578 1 83.62 62 VAL B O 1
ATOM 3681 N N . ILE B 1 63 ? -3.773 -37.875 -24.5 1 82.62 63 ILE B N 1
ATOM 3682 C CA . ILE B 1 63 ? -4.547 -39.094 -24.359 1 82.62 63 ILE B CA 1
ATOM 3683 C C . ILE B 1 63 ? -6.035 -38.75 -24.25 1 82.62 63 ILE B C 1
ATOM 3685 O O . ILE B 1 63 ? -6.402 -37.656 -23.875 1 82.62 63 ILE B O 1
ATOM 3689 N N . THR B 1 64 ? -6.77 -39.719 -24.656 1 82.88 64 THR B N 1
ATOM 3690 C CA . THR B 1 64 ? -8.219 -39.625 -24.5 1 82.88 64 THR B CA 1
ATOM 3691 C C . THR B 1 64 ? -8.703 -40.562 -23.406 1 82.88 64 THR B C 1
ATOM 3693 O O . THR B 1 64 ? -8.242 -41.719 -23.297 1 82.88 64 THR B O 1
ATOM 3696 N N . SER B 1 65 ? -9.406 -39.969 -22.516 1 79.62 65 SER B N 1
ATOM 3697 C CA . SER B 1 65 ? -9.984 -40.75 -21.438 1 79.62 65 SER B CA 1
ATOM 3698 C C . SER B 1 65 ? -11.383 -40.25 -21.078 1 79.62 65 SER B C 1
ATOM 3700 O O . SER B 1 65 ? -11.914 -39.344 -21.734 1 79.62 65 SER B O 1
ATOM 3702 N N . SER B 1 66 ? -12.023 -41.094 -20.266 1 75.31 66 SER B N 1
ATOM 3703 C CA . SER B 1 66 ? -13.281 -40.625 -19.688 1 75.31 66 SER B CA 1
ATOM 3704 C C . SER B 1 66 ? -13.062 -40 -18.328 1 75.31 66 SER B C 1
ATOM 3706 O O . SER B 1 66 ? -12.227 -40.438 -17.547 1 75.31 66 SER B O 1
ATOM 3708 N N . SER B 1 67 ? -13.641 -38.844 -18.234 1 73.62 67 SER B N 1
ATOM 3709 C CA . SER B 1 67 ? -13.508 -38.188 -16.938 1 73.62 67 SER B CA 1
ATOM 3710 C C . SER B 1 67 ? -14.828 -38.219 -16.156 1 73.62 67 SER B C 1
ATOM 3712 O O . SER B 1 67 ? -15.898 -38 -16.734 1 73.62 67 SER B O 1
ATOM 3714 N N . PHE B 1 68 ? -14.727 -38.625 -14.859 1 74.94 68 PHE B N 1
ATOM 3715 C CA . PHE B 1 68 ? -15.82 -38.625 -13.891 1 74.94 68 PHE B CA 1
ATOM 3716 C C . PHE B 1 68 ? -15.328 -38.188 -12.523 1 74.94 68 PHE B C 1
ATOM 3718 O O . PHE B 1 68 ? -14.148 -37.875 -12.344 1 74.94 68 PHE B O 1
ATOM 3725 N N . ILE B 1 69 ? -16.266 -37.906 -11.734 1 80.69 69 ILE B N 1
ATOM 3726 C CA . ILE B 1 69 ? -15.922 -37.625 -10.352 1 80.69 69 ILE B CA 1
ATOM 3727 C C . ILE B 1 69 ? -15.273 -38.844 -9.703 1 80.69 69 ILE B C 1
ATOM 3729 O O . ILE B 1 69 ? -15.922 -39.875 -9.508 1 80.69 69 ILE B O 1
ATOM 3733 N N . ASN B 1 70 ? -14.008 -38.719 -9.398 1 80.69 70 ASN B N 1
ATOM 3734 C CA . ASN B 1 70 ? -13.234 -39.844 -8.906 1 80.69 70 ASN B CA 1
ATOM 3735 C C . ASN B 1 70 ? -13.531 -40.125 -7.434 1 80.69 70 ASN B C 1
ATOM 3737 O O . ASN B 1 70 ? -13.461 -41.281 -6.988 1 80.69 70 ASN B O 1
ATOM 3741 N N . GLU B 1 71 ? -13.734 -39.156 -6.723 1 89.38 71 GLU B N 1
ATOM 3742 C CA . GLU B 1 71 ? -13.984 -39.25 -5.289 1 89.38 71 GLU B CA 1
ATOM 3743 C C . GLU B 1 71 ? -15.211 -38.438 -4.887 1 89.38 71 GLU B C 1
ATOM 3745 O O . GLU B 1 71 ? -15.531 -37.438 -5.523 1 89.38 71 GLU B O 1
ATOM 3750 N N . LYS B 1 72 ? -15.812 -38.844 -3.799 1 91.69 72 LYS B N 1
ATOM 3751 C CA . LYS B 1 72 ? -17.047 -38.219 -3.336 1 91.69 72 LYS B CA 1
ATOM 3752 C C . LYS B 1 72 ? -16.797 -36.75 -2.904 1 91.69 72 LYS B C 1
ATOM 3754 O O . LYS B 1 72 ? -17.734 -35.969 -2.844 1 91.69 72 LYS B O 1
ATOM 3759 N N . THR B 1 73 ? -15.594 -36.438 -2.613 1 91.94 73 THR B N 1
ATOM 3760 C CA . THR B 1 73 ? -15.281 -35.094 -2.146 1 91.94 73 THR B CA 1
ATOM 3761 C C . THR B 1 73 ? -14.734 -34.25 -3.285 1 91.94 73 THR B C 1
ATOM 3763 O O . THR B 1 73 ? -14.336 -33.094 -3.072 1 91.94 73 THR B O 1
ATOM 3766 N N . HIS B 1 74 ? -14.727 -34.781 -4.5 1 93.62 74 HIS B N 1
ATOM 3767 C CA . HIS B 1 74 ? -14.102 -34.125 -5.633 1 93.62 74 HIS B CA 1
ATOM 3768 C C . HIS B 1 74 ? -15.109 -33.281 -6.402 1 93.62 74 HIS B C 1
ATOM 3770 O O . HIS B 1 74 ? -16.312 -33.5 -6.324 1 93.62 74 HIS B O 1
ATOM 3776 N N . LEU B 1 75 ? -14.594 -32.281 -7.035 1 93.94 75 LEU B N 1
ATOM 3777 C CA . LEU B 1 75 ? -15.289 -31.578 -8.102 1 93.94 75 LEU B CA 1
ATOM 3778 C C . LEU B 1 75 ? -14.805 -32.062 -9.469 1 93.94 75 LEU B C 1
ATOM 3780 O O . LEU B 1 75 ? -13.656 -32.469 -9.617 1 93.94 75 LEU B O 1
ATOM 3784 N N . LEU B 1 76 ? -15.695 -32.062 -10.367 1 94.38 76 LEU B N 1
ATOM 3785 C CA . LEU B 1 76 ? -15.312 -32.188 -11.773 1 94.38 76 LEU B CA 1
ATOM 3786 C C . LEU B 1 76 ? -15.258 -30.812 -12.438 1 94.38 76 LEU B C 1
ATOM 3788 O O . LEU B 1 76 ? -16.281 -30.125 -12.547 1 94.38 76 LEU B O 1
ATOM 3792 N N . ILE B 1 77 ? -14.125 -30.453 -12.883 1 95.25 77 ILE B N 1
ATOM 3793 C CA . ILE B 1 77 ? -13.898 -29.125 -13.43 1 95.25 77 ILE B CA 1
ATOM 3794 C C . ILE B 1 77 ? -13.703 -29.219 -14.945 1 95.25 77 ILE B C 1
ATOM 3796 O O . ILE B 1 77 ? -12.906 -30.031 -15.422 1 95.25 77 ILE B O 1
ATOM 3800 N N . LYS B 1 78 ? -14.469 -28.484 -15.68 1 95.25 78 LYS B N 1
ATOM 3801 C CA . LYS B 1 78 ? -14.109 -28.203 -17.062 1 95.25 78 LYS B CA 1
ATOM 3802 C C . LYS B 1 78 ? -12.992 -27.156 -17.141 1 95.25 78 LYS B C 1
ATOM 3804 O O . LYS B 1 78 ? -13.234 -25.969 -16.922 1 95.25 78 LYS B O 1
ATOM 3809 N N . VAL B 1 79 ? -11.828 -27.578 -17.484 1 95.81 79 VAL B N 1
ATOM 3810 C CA . VAL B 1 79 ? -10.648 -26.719 -17.406 1 95.81 79 VAL B CA 1
ATOM 3811 C C . VAL B 1 79 ? -10.625 -25.75 -18.578 1 95.81 79 VAL B C 1
ATOM 3813 O O . VAL B 1 79 ? -10.625 -26.188 -19.75 1 95.81 79 VAL B O 1
ATOM 3816 N N . MET B 1 80 ? -10.648 -24.516 -18.266 1 95.06 80 MET B N 1
ATOM 3817 C CA . MET B 1 80 ? -10.602 -23.5 -19.312 1 95.06 80 MET B CA 1
ATOM 3818 C C . MET B 1 80 ? -9.164 -23.094 -19.609 1 95.06 80 MET B C 1
ATOM 3820 O O . MET B 1 80 ? -8.82 -22.812 -20.766 1 95.06 80 MET B O 1
ATOM 3824 N N . ALA B 1 81 ? -8.383 -23.047 -18.672 1 95.38 81 ALA B N 1
ATOM 3825 C CA . ALA B 1 81 ? -6.957 -22.75 -18.797 1 95.38 81 ALA B CA 1
ATOM 3826 C C . ALA B 1 81 ? -6.172 -23.328 -17.625 1 95.38 81 ALA B C 1
ATOM 3828 O O . ALA B 1 81 ? -6.715 -23.516 -16.531 1 95.38 81 ALA B O 1
ATOM 3829 N N . SER B 1 82 ? -4.945 -23.656 -17.844 1 94.25 82 SER B N 1
ATOM 3830 C CA . SER B 1 82 ? -4.012 -24.141 -16.828 1 94.25 82 SER B CA 1
ATOM 3831 C C . SER B 1 82 ? -2.596 -23.656 -17.109 1 94.25 82 SER B C 1
ATOM 3833 O O . SER B 1 82 ? -2.316 -23.109 -18.172 1 94.25 82 SER B O 1
ATOM 3835 N N . ASN B 1 83 ? -1.828 -23.766 -16.078 1 87.19 83 ASN B N 1
ATOM 3836 C CA . ASN B 1 83 ? -0.424 -23.422 -16.281 1 87.19 83 ASN B CA 1
ATOM 3837 C C . ASN B 1 83 ? 0.427 -24.672 -16.516 1 87.19 83 ASN B C 1
ATOM 3839 O O . ASN B 1 83 ? -0.071 -25.797 -16.422 1 87.19 83 ASN B O 1
ATOM 3843 N N . PHE B 1 84 ? 1.581 -24.531 -16.922 1 79.38 84 PHE B N 1
ATOM 3844 C CA . PHE B 1 84 ? 2.631 -25.531 -16.906 1 79.38 84 PHE B CA 1
ATOM 3845 C C . PHE B 1 84 ? 3.955 -24.938 -16.453 1 79.38 84 PHE B C 1
ATOM 3847 O O . PHE B 1 84 ? 4.266 -23.781 -16.781 1 79.38 84 PHE B O 1
ATOM 3854 N N . SER B 1 85 ? 4.566 -25.625 -15.578 1 69 85 SER B N 1
ATOM 3855 C CA . SER B 1 85 ? 5.703 -25.016 -14.891 1 69 85 SER B CA 1
ATOM 3856 C C . SER B 1 85 ? 6.945 -25.891 -15 1 69 85 SER B C 1
ATOM 3858 O O . SER B 1 85 ? 6.879 -27 -15.531 1 69 85 SER B O 1
ATOM 3860 N N . VAL B 1 86 ? 8.0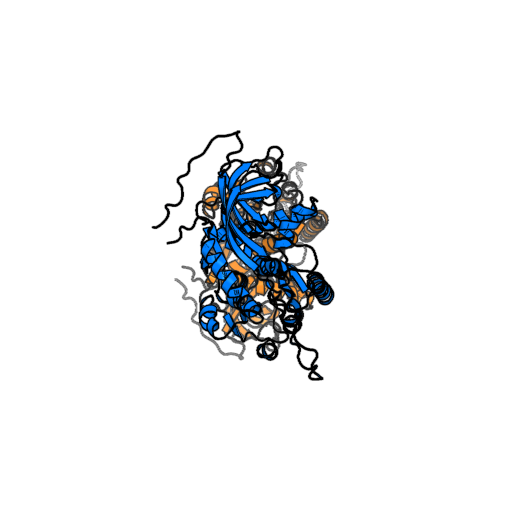16 -25.281 -14.492 1 63.12 86 VAL B N 1
ATOM 3861 C CA . VAL B 1 86 ? 9.281 -26 -14.398 1 63.12 86 VAL B CA 1
ATOM 3862 C C . VAL B 1 86 ? 9.109 -27.203 -13.469 1 63.12 86 VAL B C 1
ATOM 3864 O O . VAL B 1 86 ? 9.711 -28.266 -13.695 1 63.12 86 VAL B O 1
ATOM 3867 N N . GLU B 1 87 ? 8.289 -26.969 -12.531 1 65.56 87 GLU B N 1
ATOM 3868 C CA . GLU B 1 87 ? 8.023 -28.078 -11.609 1 65.56 87 GLU B CA 1
ATOM 3869 C C . GLU B 1 87 ? 7.402 -29.266 -12.336 1 65.56 87 GLU B C 1
ATOM 3871 O O . GLU B 1 87 ? 7.688 -30.406 -12.016 1 65.56 87 GLU B O 1
ATOM 3876 N N . ASP B 1 88 ? 6.574 -29.047 -13.25 1 69.94 88 ASP B N 1
ATOM 3877 C CA . ASP B 1 88 ? 6.004 -30.109 -14.07 1 69.94 88 ASP B CA 1
ATOM 3878 C C . ASP B 1 88 ? 7.094 -30.875 -14.82 1 69.94 88 ASP B C 1
ATOM 3880 O O . ASP B 1 88 ? 7.043 -32.094 -14.914 1 69.94 88 ASP B O 1
ATOM 3884 N N . ALA B 1 89 ? 7.98 -30.078 -15.297 1 63.25 89 ALA B N 1
ATOM 3885 C CA . ALA B 1 89 ? 9.086 -30.703 -16.016 1 63.25 89 ALA B CA 1
ATOM 3886 C C . ALA B 1 89 ? 9.93 -31.562 -15.078 1 63.25 89 ALA B C 1
ATOM 3888 O O . ALA B 1 89 ? 10.375 -32.656 -15.461 1 63.25 89 ALA B O 1
ATOM 3889 N N . MET B 1 90 ? 10.031 -31.047 -13.906 1 62.88 90 MET B N 1
ATOM 3890 C CA . MET B 1 90 ? 10.797 -31.781 -12.906 1 62.88 90 MET B CA 1
ATOM 3891 C C . MET B 1 90 ? 10.07 -33.062 -12.516 1 62.88 90 MET B C 1
ATOM 3893 O O . MET B 1 90 ? 10.695 -34.125 -12.352 1 62.88 90 MET B O 1
ATOM 3897 N N . ASN B 1 91 ? 8.906 -32.906 -12.336 1 64.81 91 ASN B N 1
ATOM 3898 C CA . ASN B 1 91 ? 8.102 -34.062 -11.961 1 64.81 91 ASN B CA 1
ATOM 3899 C C . ASN B 1 91 ? 8.125 -35.125 -13.047 1 64.81 91 ASN B C 1
ATOM 3901 O O . ASN B 1 91 ? 8.031 -36.312 -12.75 1 64.81 91 ASN B O 1
ATOM 3905 N N . MET B 1 92 ? 8.305 -34.688 -14.219 1 62.59 92 MET B N 1
ATOM 3906 C CA . MET B 1 92 ? 8.367 -35.625 -15.344 1 62.59 92 MET B CA 1
ATOM 3907 C C . MET B 1 92 ? 9.664 -36.406 -15.312 1 62.59 92 MET B C 1
ATOM 3909 O O . MET B 1 92 ? 9.672 -37.594 -15.656 1 62.59 92 MET B O 1
ATOM 3913 N N . LYS B 1 93 ? 10.68 -35.625 -15.008 1 56.25 93 LYS B N 1
ATOM 3914 C CA . LYS B 1 93 ? 11.992 -36.281 -15.031 1 56.25 93 LYS B CA 1
ATOM 3915 C C . LYS B 1 93 ? 12.242 -37.062 -13.758 1 56.25 93 LYS B C 1
ATOM 3917 O O . LYS B 1 93 ? 13.078 -37.969 -13.742 1 56.25 93 LYS B O 1
ATOM 3922 N N . MET B 1 94 ? 11.664 -36.594 -12.727 1 50.28 94 MET B N 1
ATOM 3923 C CA . MET B 1 94 ? 11.898 -37.281 -11.469 1 50.28 94 MET B CA 1
ATOM 3924 C C . MET B 1 94 ? 11.453 -38.75 -11.562 1 50.28 94 MET B C 1
ATOM 3926 O O . MET B 1 94 ? 10.258 -39.031 -11.602 1 50.28 94 MET B O 1
ATOM 3930 N N . LYS B 1 95 ? 12.039 -39.469 -12.562 1 44.25 95 LYS B N 1
ATOM 3931 C CA . LYS B 1 95 ? 12.008 -40.938 -12.609 1 44.25 95 LYS B CA 1
ATOM 3932 C C . LYS B 1 95 ? 11.852 -41.531 -11.211 1 44.25 95 LYS B C 1
ATOM 3934 O O . LYS B 1 95 ? 11 -42.406 -10.992 1 44.25 95 LYS B O 1
ATOM 3939 N N . SER B 1 96 ? 13.141 -41.938 -10.641 1 36.28 96 SER B N 1
ATOM 3940 C CA . SER B 1 96 ? 13.867 -43.031 -10.016 1 36.28 96 SER B CA 1
ATOM 3941 C C . SER B 1 96 ? 13.547 -43.125 -8.531 1 36.28 96 SER B C 1
ATOM 3943 O O . SER B 1 96 ? 13.906 -44.125 -7.875 1 36.28 96 SER B O 1
ATOM 3945 N N . SER B 1 97 ? 13.586 -41.938 -7.906 1 37.28 97 SER B N 1
ATOM 3946 C CA . SER B 1 97 ? 13.82 -42.344 -6.523 1 37.28 97 SER B CA 1
ATOM 3947 C C . SER B 1 97 ? 12.562 -42.969 -5.91 1 37.28 97 SER B C 1
ATOM 3949 O O . SER B 1 97 ? 12.297 -42.781 -4.719 1 37.28 97 SER B O 1
ATOM 3951 N N . GLY B 1 98 ? 11.875 -43.781 -6.754 1 42 98 GLY B N 1
ATOM 3952 C CA . GLY B 1 98 ? 10.883 -44.688 -6.219 1 42 98 GLY B CA 1
ATOM 3953 C C . GLY B 1 98 ? 9.453 -44.188 -6.379 1 42 98 GLY B C 1
ATOM 3954 O O . GLY B 1 98 ? 8.508 -44.969 -6.297 1 42 98 GLY B O 1
ATOM 3955 N N . ILE B 1 99 ? 9.148 -43 -6.145 1 42.28 99 ILE B N 1
ATOM 3956 C CA . ILE B 1 99 ? 7.73 -42.656 -6.16 1 42.28 99 ILE B CA 1
ATOM 3957 C C . ILE B 1 99 ? 7.309 -42.25 -7.574 1 42.28 99 ILE B C 1
ATOM 3959 O O . ILE B 1 99 ? 7.707 -41.219 -8.078 1 42.28 99 ILE B O 1
ATOM 3963 N N . SER B 1 100 ? 7.152 -43.25 -8.43 1 48.22 100 SER B N 1
ATOM 3964 C CA . SER B 1 100 ? 6.742 -43.062 -9.812 1 48.22 100 SER B CA 1
ATOM 3965 C C . SER B 1 100 ? 5.395 -42.344 -9.898 1 48.22 100 SER B C 1
ATOM 3967 O O . SER B 1 100 ? 4.398 -42.844 -9.367 1 48.22 100 SER B O 1
ATOM 3969 N N . ILE B 1 101 ? 5.18 -41 -10.086 1 58.47 101 ILE B N 1
ATOM 3970 C CA . ILE B 1 101 ? 3.902 -40.312 -10.211 1 58.47 101 ILE B CA 1
ATOM 3971 C C . ILE B 1 101 ? 3.377 -40.438 -11.641 1 58.47 101 ILE B C 1
ATOM 3973 O O . ILE B 1 101 ? 2.418 -39.781 -12.023 1 58.47 101 ILE B O 1
ATOM 3977 N N . HIS B 1 102 ? 4.078 -41.438 -12.461 1 65.69 102 HIS B N 1
ATOM 3978 C CA . HIS B 1 102 ? 3.547 -41.625 -13.805 1 65.69 102 HIS B CA 1
ATOM 3979 C C . HIS B 1 102 ? 2.416 -42.656 -13.805 1 65.69 102 HIS B C 1
ATOM 3981 O O . HIS B 1 102 ? 2.42 -43.594 -13.008 1 65.69 102 HIS B O 1
ATOM 3987 N N . PRO B 1 103 ? 1.558 -42.375 -14.742 1 77.44 103 PRO B N 1
ATOM 3988 C CA . PRO B 1 103 ? 1.408 -41.281 -15.688 1 77.44 103 PRO B CA 1
ATOM 3989 C C . PRO B 1 103 ? 1.13 -39.938 -14.992 1 77.44 103 PRO B C 1
ATOM 3991 O O . PRO B 1 103 ? 0.461 -39.906 -13.961 1 77.44 103 PRO B O 1
ATOM 3994 N N . TYR B 1 104 ? 1.702 -38.969 -15.602 1 82.12 104 TYR B N 1
ATOM 3995 C CA . TYR B 1 104 ? 1.6 -37.656 -15.008 1 82.12 104 TYR B CA 1
ATOM 3996 C C . TYR B 1 104 ? 1.036 -36.656 -16.016 1 82.12 104 TYR B C 1
ATOM 3998 O O . TYR B 1 104 ? 1.482 -36.594 -17.156 1 82.12 104 TYR B O 1
ATOM 4006 N N . VAL B 1 105 ? -0.055 -36.031 -15.68 1 86.19 105 VAL B N 1
ATOM 4007 C CA . VAL B 1 105 ? -0.601 -34.906 -16.453 1 86.19 105 VAL B CA 1
ATOM 4008 C C . VAL B 1 105 ? -0.176 -33.594 -15.828 1 86.19 105 VAL B C 1
ATOM 4010 O O . VAL B 1 105 ? -0.505 -33.312 -14.672 1 86.19 105 VAL B O 1
ATOM 4013 N N . PRO B 1 106 ? 0.544 -32.75 -16.547 1 86.44 106 PRO B N 1
ATOM 4014 C CA . PRO B 1 106 ? 1.031 -31.469 -15.992 1 86.44 106 PRO B CA 1
ATOM 4015 C C . PRO B 1 106 ? -0.096 -30.5 -15.68 1 86.44 106 PRO B C 1
ATOM 4017 O O . PRO B 1 106 ? -1.26 -30.766 -15.984 1 86.44 106 PRO B O 1
ATOM 4020 N N . GLY B 1 107 ? 0.294 -29.422 -15.062 1 88.69 107 GLY B N 1
ATOM 4021 C CA . GLY B 1 107 ? -0.625 -28.344 -14.727 1 88.69 107 GLY B CA 1
ATOM 4022 C C . GLY B 1 107 ? -1.034 -28.344 -13.266 1 88.69 107 GLY B C 1
ATOM 4023 O O . GLY B 1 107 ? -1.803 -29.203 -12.828 1 88.69 107 GLY B O 1
ATOM 4024 N N . GLU B 1 108 ? -0.543 -27.406 -12.602 1 87.88 108 GLU B N 1
ATOM 4025 C CA . GLU B 1 108 ? -0.836 -27.359 -11.172 1 87.88 108 GLU B CA 1
ATOM 4026 C C . GLU B 1 108 ? -1.815 -26.234 -10.844 1 87.88 108 GLU B C 1
ATOM 4028 O O . GLU B 1 108 ? -2.414 -26.219 -9.766 1 87.88 108 GLU B O 1
ATOM 4033 N N . LEU B 1 109 ? -1.897 -25.312 -11.672 1 92.25 109 LEU B N 1
ATOM 4034 C CA . LEU B 1 109 ? -2.842 -24.203 -11.508 1 92.25 109 LEU B CA 1
ATOM 4035 C C . LEU B 1 109 ? -3.932 -24.266 -12.578 1 92.25 109 LEU B C 1
ATOM 4037 O O . LEU B 1 109 ? -3.637 -24.359 -13.773 1 92.25 109 LEU B O 1
ATOM 4041 N N . VAL B 1 110 ? -5.172 -24.234 -12.094 1 94.75 110 VAL B N 1
ATOM 4042 C CA . VAL B 1 110 ? -6.281 -24.469 -13.016 1 94.75 110 VAL B CA 1
ATOM 4043 C C . VAL B 1 110 ? -7.367 -23.422 -12.789 1 94.75 110 VAL B C 1
ATOM 4045 O O . VAL B 1 110 ? -7.637 -23.031 -11.656 1 94.75 110 VAL B O 1
ATOM 4048 N N . ILE B 1 111 ? -7.91 -22.953 -13.844 1 95.38 111 ILE B N 1
ATOM 4049 C CA . ILE B 1 111 ? -9.164 -22.203 -13.805 1 95.38 111 ILE B CA 1
ATOM 4050 C C . ILE B 1 111 ? -10.188 -22.875 -14.727 1 95.38 111 ILE B C 1
ATOM 4052 O O . ILE B 1 111 ? -9.844 -23.328 -15.812 1 95.38 111 ILE B O 1
ATOM 4056 N N . GLY B 1 112 ? -11.422 -22.953 -14.25 1 95 112 GLY B N 1
ATOM 4057 C CA . GLY B 1 112 ? -12.469 -23.609 -15.023 1 95 112 GLY B CA 1
ATOM 4058 C C . GLY B 1 112 ? -13.844 -23.453 -14.406 1 95 112 GLY B C 1
ATOM 4059 O O . GLY B 1 112 ? -14.07 -22.562 -13.586 1 95 112 GLY B O 1
ATOM 4060 N N . THR B 1 113 ? -14.711 -24.25 -14.898 1 94.81 113 THR B N 1
ATOM 4061 C CA . THR B 1 113 ? -16.094 -24.234 -14.43 1 94.81 113 THR B CA 1
ATOM 4062 C C . THR B 1 113 ? -16.469 -25.594 -13.82 1 94.81 113 THR B C 1
ATOM 4064 O O . THR B 1 113 ? -16.062 -26.641 -14.336 1 94.81 113 THR B O 1
ATOM 4067 N N . ILE B 1 114 ? -17.266 -25.516 -12.75 1 94.5 114 ILE B N 1
ATOM 4068 C CA . ILE B 1 114 ? -17.703 -26.75 -12.102 1 94.5 114 ILE B CA 1
ATOM 4069 C C . ILE B 1 114 ? -18.734 -27.469 -12.977 1 94.5 114 ILE B C 1
ATOM 4071 O O . ILE B 1 114 ? -19.797 -26.906 -13.266 1 94.5 114 ILE B O 1
ATOM 4075 N N . GLU B 1 115 ? -18.453 -28.672 -13.352 1 94.62 115 GLU B N 1
ATOM 4076 C CA . GLU B 1 115 ? -19.328 -29.484 -14.18 1 94.62 115 GLU B CA 1
ATOM 4077 C C . GLU B 1 115 ? -19.938 -30.625 -13.383 1 94.62 115 GLU B C 1
ATOM 4079 O O . GLU B 1 115 ? -20.922 -31.25 -13.82 1 94.62 115 GLU B O 1
ATOM 4084 N N . GLY B 1 116 ? -19.344 -30.938 -12.273 1 94.12 116 GLY B N 1
ATOM 4085 C CA . GLY B 1 116 ? -19.828 -31.984 -11.391 1 94.12 116 GLY B CA 1
ATOM 4086 C C . GLY B 1 116 ? -19.422 -31.766 -9.938 1 94.12 116 GLY B C 1
ATOM 4087 O O . GLY B 1 116 ? -18.359 -31.203 -9.656 1 94.12 116 GLY B O 1
ATOM 4088 N N . ILE B 1 117 ? -20.328 -32.25 -9.062 1 94.56 117 ILE B N 1
ATOM 4089 C CA . ILE B 1 117 ? -20.078 -32.094 -7.633 1 94.56 117 ILE B CA 1
ATOM 4090 C C . ILE B 1 117 ? -20.219 -33.469 -6.957 1 94.56 117 ILE B C 1
ATOM 4092 O O . ILE B 1 117 ? -21.25 -34.125 -7.062 1 94.56 117 ILE B O 1
ATOM 4096 N N . GLY B 1 118 ? -19.141 -33.812 -6.289 1 93.06 118 GLY B N 1
ATOM 4097 C CA . GLY B 1 118 ? -19.188 -35.031 -5.531 1 93.06 118 GLY B CA 1
ATOM 4098 C C . GLY B 1 118 ? -20.25 -35.031 -4.449 1 93.06 118 GLY B C 1
ATOM 4099 O O . GLY B 1 118 ? -20.641 -33.969 -3.959 1 93.06 118 GLY B O 1
ATOM 4100 N N . SER B 1 119 ? -20.594 -36.188 -3.93 1 91.81 119 SER B N 1
ATOM 4101 C CA . SER B 1 119 ? -21.719 -36.344 -3.004 1 91.81 119 SER B CA 1
ATOM 4102 C C . SER B 1 119 ? -21.344 -35.875 -1.602 1 91.81 119 SER B C 1
ATOM 4104 O O . SER B 1 119 ? -22.219 -35.625 -0.773 1 91.81 119 SER B O 1
ATOM 4106 N N . GLU B 1 120 ? -20.047 -35.719 -1.315 1 92.56 120 GLU B N 1
ATOM 4107 C CA . GLU B 1 120 ? -19.625 -35.375 0.037 1 92.56 120 GLU B CA 1
ATOM 4108 C C . GLU B 1 120 ? -18.812 -34.062 0.047 1 92.56 120 GLU B C 1
ATOM 4110 O O . GLU B 1 120 ? -18 -33.844 0.939 1 92.56 120 GLU B O 1
ATOM 4115 N N . VAL B 1 121 ? -19.016 -33.344 -1.008 1 91.44 121 VAL B N 1
ATOM 4116 C CA . VAL B 1 121 ? -18.312 -32.062 -1.074 1 91.44 121 VAL B CA 1
ATOM 4117 C C . VAL B 1 121 ? -18.891 -31.109 -0.038 1 91.44 121 VAL B C 1
ATOM 4119 O O . VAL B 1 121 ? -20.094 -30.922 0.038 1 91.44 121 VAL B O 1
ATOM 4122 N N . ASP B 1 122 ? -18.078 -30.547 0.895 1 83.75 122 ASP B N 1
ATOM 4123 C CA . ASP B 1 122 ? -18.406 -29.531 1.889 1 83.75 122 ASP B CA 1
ATOM 4124 C C . ASP B 1 122 ? -17.281 -28.5 2.006 1 83.75 122 ASP B C 1
ATOM 4126 O O . ASP B 1 122 ? -16.422 -28.594 2.885 1 83.75 122 ASP B O 1
ATOM 4130 N N . SER B 1 123 ? -17.359 -27.516 1.151 1 78.62 123 SER B N 1
ATOM 4131 C CA . SER B 1 123 ? -16.297 -26.516 1.189 1 78.62 123 SER B CA 1
ATOM 4132 C C . SER B 1 123 ? -16.594 -25.438 2.223 1 78.62 123 SER B C 1
ATOM 4134 O O . SER B 1 123 ? -17.734 -24.969 2.334 1 78.62 123 SER B O 1
ATOM 4136 N N . ILE B 1 124 ? -15.609 -25.062 3.02 1 73.19 124 ILE B N 1
ATOM 4137 C CA . ILE B 1 124 ? -15.773 -24.016 4.02 1 73.19 124 ILE B CA 1
ATOM 4138 C C . ILE B 1 124 ? -15.492 -22.656 3.391 1 73.19 124 ILE B C 1
ATOM 4140 O O . ILE B 1 124 ? -15.734 -21.609 4.008 1 73.19 124 ILE B O 1
ATOM 4144 N N . PHE B 1 125 ? -15.008 -22.641 2.174 1 76.31 125 PHE B N 1
ATOM 4145 C CA . PHE B 1 125 ? -14.562 -21.391 1.596 1 76.31 125 PHE B CA 1
ATOM 4146 C C . PHE B 1 125 ? -15.648 -20.781 0.71 1 76.31 125 PHE B C 1
ATOM 4148 O O . PHE B 1 125 ? -15.688 -19.562 0.5 1 76.31 125 PHE B O 1
ATOM 4155 N N . PHE B 1 126 ? -16.422 -21.641 0.075 1 75.75 126 PHE B N 1
ATOM 4156 C CA . PHE B 1 126 ? -17.484 -21.109 -0.772 1 75.75 126 PHE B CA 1
ATOM 4157 C C . PHE B 1 126 ? -18.594 -22.125 -0.944 1 75.75 126 PHE B C 1
ATOM 4159 O O . PHE B 1 126 ? -18.391 -23.328 -0.731 1 75.75 126 PHE B O 1
ATOM 4166 N N . ASP B 1 127 ? -19.719 -21.516 -1.273 1 83.12 127 ASP B N 1
ATOM 4167 C CA . ASP B 1 127 ? -20.844 -22.375 -1.633 1 83.12 127 ASP B CA 1
ATOM 4168 C C . ASP B 1 127 ? -20.703 -22.906 -3.061 1 83.12 127 ASP B C 1
ATOM 4170 O O . ASP B 1 127 ? -20.891 -22.156 -4.023 1 83.12 127 ASP B O 1
ATOM 4174 N N . VAL B 1 128 ? -20.562 -24.188 -3.195 1 87.88 128 VAL B N 1
ATOM 4175 C CA . VAL B 1 128 ? -20.25 -24.828 -4.469 1 87.88 128 VAL B CA 1
ATOM 4176 C C . VAL B 1 128 ? -21.531 -25.047 -5.262 1 87.88 128 VAL B C 1
ATOM 4178 O O . VAL B 1 128 ? -22.484 -25.656 -4.758 1 87.88 128 VAL B O 1
ATOM 4181 N N . GLU B 1 129 ? -21.578 -24.516 -6.395 1 91.75 129 GLU B N 1
ATOM 4182 C CA . GLU B 1 129 ? -22.688 -24.734 -7.316 1 91.75 129 GLU B CA 1
ATOM 4183 C C . GLU B 1 129 ? -22.172 -25.094 -8.711 1 91.75 129 GLU B C 1
ATOM 4185 O O . GLU B 1 129 ? -21.094 -24.672 -9.117 1 91.75 129 GLU B O 1
ATOM 4190 N N . LEU B 1 130 ? -23 -25.891 -9.422 1 93.69 130 LEU B N 1
ATOM 4191 C CA . LEU B 1 130 ? -22.688 -26.188 -10.82 1 93.69 130 LEU B CA 1
ATOM 4192 C C . LEU B 1 130 ? -22.609 -24.891 -11.641 1 93.69 130 LEU B C 1
ATOM 4194 O O . LEU B 1 130 ? -23.438 -24 -11.461 1 93.69 130 LEU B O 1
ATOM 4198 N N . GLY B 1 131 ? -21.578 -24.766 -12.43 1 92.88 131 GLY B N 1
ATOM 4199 C CA . GLY B 1 131 ? -21.453 -23.609 -13.281 1 92.88 131 GLY B CA 1
ATOM 4200 C C . GLY B 1 131 ? -20.562 -22.531 -12.688 1 92.88 131 GLY B C 1
ATOM 4201 O O . GLY B 1 131 ? -20.141 -21.609 -13.383 1 92.88 131 GLY B O 1
ATOM 4202 N N . ASP B 1 132 ? -20.219 -22.688 -11.422 1 91.94 132 ASP B N 1
ATOM 4203 C CA . ASP B 1 132 ? -19.328 -21.734 -10.781 1 91.94 132 ASP B CA 1
ATOM 4204 C C . ASP B 1 132 ? -17.953 -21.719 -11.461 1 91.94 132 ASP B C 1
ATOM 4206 O O . ASP B 1 132 ? -17.422 -22.766 -11.812 1 91.94 132 ASP B O 1
ATOM 4210 N N . ARG B 1 133 ? -17.484 -20.516 -11.703 1 92.75 133 ARG B N 1
ATOM 4211 C CA . ARG B 1 133 ? -16.094 -20.359 -12.125 1 92.75 133 ARG B CA 1
ATOM 4212 C C . ARG B 1 133 ? -15.141 -20.469 -10.938 1 92.75 133 ARG B C 1
ATOM 4214 O O . ARG B 1 133 ? -15.281 -19.734 -9.961 1 92.75 133 ARG B O 1
ATOM 4221 N N . VAL B 1 134 ? -14.195 -21.406 -10.992 1 93.62 134 VAL B N 1
ATOM 4222 C CA . VAL B 1 134 ? -13.312 -21.656 -9.852 1 93.62 134 VAL B CA 1
ATOM 4223 C C . VAL B 1 134 ? -11.859 -21.688 -10.312 1 93.62 134 VAL B C 1
ATOM 4225 O O . VAL B 1 134 ? -11.586 -21.906 -11.492 1 93.62 134 VAL B O 1
ATOM 4228 N N . MET B 1 135 ? -11.023 -21.391 -9.453 1 93.31 135 MET B N 1
ATOM 4229 C CA . MET B 1 135 ? -9.578 -21.516 -9.633 1 93.31 135 MET B CA 1
ATOM 4230 C C . MET B 1 135 ? -8.953 -22.297 -8.477 1 93.31 135 MET B C 1
ATOM 4232 O O . MET B 1 135 ? -9.422 -22.219 -7.344 1 93.31 135 MET B O 1
ATOM 4236 N N . GLY B 1 136 ? -7.91 -23.062 -8.867 1 91.75 136 GLY B N 1
ATOM 4237 C CA . GLY B 1 136 ? -7.297 -23.844 -7.809 1 91.75 136 GLY B CA 1
ATOM 4238 C C . GLY B 1 136 ? -5.906 -24.344 -8.164 1 91.75 136 GLY B C 1
ATOM 4239 O O . GLY B 1 136 ? -5.445 -24.156 -9.289 1 91.75 136 GLY B O 1
ATOM 4240 N N . MET B 1 137 ? -5.258 -24.859 -7.133 1 90.06 137 MET B N 1
ATOM 4241 C CA . MET B 1 137 ? -3.963 -25.516 -7.285 1 90.06 137 MET B CA 1
ATOM 4242 C C . MET B 1 137 ? -4.074 -27 -6.988 1 90.06 137 MET B C 1
ATOM 4244 O O . MET B 1 137 ? -4.609 -27.391 -5.949 1 90.06 137 MET B O 1
ATOM 4248 N N . VAL B 1 138 ? -3.604 -27.766 -7.922 1 88.12 138 VAL B N 1
ATOM 4249 C CA . VAL B 1 138 ? -3.709 -29.219 -7.848 1 88.12 138 VAL B CA 1
ATOM 4250 C C . VAL B 1 138 ? -2.324 -29.859 -7.988 1 88.12 138 VAL B C 1
ATOM 4252 O O . VAL B 1 138 ? -1.355 -29.172 -8.32 1 88.12 138 VAL B O 1
ATOM 4255 N N . HIS B 1 139 ? -2.225 -31.125 -7.539 1 80.62 139 HIS B N 1
ATOM 4256 C CA . HIS B 1 139 ? -0.984 -31.875 -7.695 1 80.62 139 HIS B CA 1
ATOM 4257 C C . HIS B 1 139 ? -0.913 -32.531 -9.07 1 80.62 139 HIS B C 1
ATOM 4259 O O . HIS B 1 139 ? -0.886 -33.781 -9.164 1 80.62 139 HIS B O 1
ATOM 4265 N N . GLY B 1 140 ? -1.014 -31.703 -10.094 1 84 140 GLY B N 1
ATOM 4266 C CA . GLY B 1 140 ? -1.042 -32.219 -11.461 1 84 140 GLY B CA 1
ATOM 4267 C C . GLY B 1 140 ? -2.447 -32.438 -11.984 1 84 140 GLY B C 1
ATOM 4268 O O . GLY B 1 140 ? -3.414 -32.406 -11.219 1 84 140 GLY B O 1
ATOM 4269 N N . GLY B 1 141 ? -2.57 -32.594 -13.359 1 88.56 141 GLY B N 1
ATOM 4270 C CA . GLY B 1 141 ? -3.842 -32.906 -13.992 1 88.56 141 GLY B CA 1
ATOM 4271 C C . GLY B 1 141 ? -4.484 -31.719 -14.672 1 88.56 141 GLY B C 1
ATOM 4272 O O . GLY B 1 141 ? -5.469 -31.875 -15.398 1 88.56 141 GLY B O 1
ATOM 4273 N N . GLY B 1 142 ? -3.916 -30.609 -14.516 1 92.56 142 GLY B N 1
ATOM 4274 C CA . GLY B 1 142 ? -4.543 -29.391 -14.992 1 92.56 142 GLY B CA 1
ATOM 4275 C C . GLY B 1 142 ? -4.523 -29.266 -16.5 1 92.56 142 GLY B C 1
ATOM 4276 O O . GLY B 1 142 ? -5.383 -28.594 -17.094 1 92.56 142 GLY B O 1
ATOM 4277 N N . CYS B 1 143 ? -3.557 -29.844 -17.109 1 91.44 143 CYS B N 1
ATOM 4278 C CA . CYS B 1 143 ? -3.494 -29.797 -18.578 1 91.44 143 CYS B CA 1
ATOM 4279 C C . CYS B 1 143 ? -4.371 -30.875 -19.188 1 91.44 143 CYS B C 1
ATOM 4281 O O . CYS B 1 143 ? -3.875 -31.75 -19.906 1 91.44 143 CYS B O 1
ATOM 4283 N N . SER B 1 144 ? -5.57 -30.781 -18.906 1 92.81 144 SER B N 1
ATOM 4284 C CA . SER B 1 144 ? -6.637 -31.672 -19.375 1 92.81 144 SER B CA 1
ATOM 4285 C C . SER B 1 144 ? -7.941 -30.891 -19.578 1 92.81 144 SER B C 1
ATOM 4287 O O . SER B 1 144 ? -8.102 -29.797 -19.062 1 92.81 144 SER B O 1
ATOM 4289 N N . CYS B 1 145 ? -8.797 -31.5 -20.375 1 92.88 145 CYS B N 1
ATOM 4290 C CA . CYS B 1 145 ? -10.078 -30.844 -20.625 1 92.88 145 CYS B CA 1
ATOM 4291 C C . CYS B 1 145 ? -10.953 -30.906 -19.375 1 92.88 145 CYS B C 1
ATOM 4293 O O . CYS B 1 145 ? -11.688 -29.953 -19.078 1 92.88 145 CYS B O 1
ATOM 4295 N N . PHE B 1 146 ? -10.883 -32 -18.703 1 93.19 146 PHE B N 1
ATOM 4296 C CA . PHE B 1 146 ? -11.625 -32.188 -17.469 1 93.19 146 PHE B CA 1
ATOM 4297 C C . PHE B 1 146 ? -10.711 -32.688 -16.359 1 93.19 146 PHE B C 1
ATOM 4299 O O . PHE B 1 146 ? -9.828 -33.5 -16.594 1 93.19 146 PHE B O 1
ATOM 4306 N N . LEU B 1 147 ? -10.938 -32.219 -15.125 1 93.56 147 LEU B N 1
ATOM 4307 C CA . LEU B 1 147 ? -10.133 -32.562 -13.961 1 93.56 147 LEU B CA 1
ATOM 4308 C C . LEU B 1 147 ? -11.016 -32.875 -12.758 1 93.56 147 LEU B C 1
ATOM 4310 O O . LEU B 1 147 ? -11.906 -32.094 -12.422 1 93.56 147 LEU B O 1
ATOM 4314 N N . SER B 1 148 ? -10.898 -34.062 -12.211 1 93 148 SER B N 1
ATOM 4315 C CA . SER B 1 148 ? -11.492 -34.406 -10.914 1 93 148 SER B CA 1
ATOM 4316 C C . SER B 1 148 ? -10.508 -34.125 -9.781 1 93 148 SER B C 1
ATOM 4318 O O . SER B 1 148 ? -9.422 -34.719 -9.742 1 93 148 SER B O 1
ATOM 4320 N N . ALA B 1 149 ? -10.836 -33.281 -8.914 1 92.12 149 ALA B N 1
ATOM 4321 C CA . ALA B 1 149 ? -9.93 -32.938 -7.82 1 92.12 149 ALA B CA 1
ATOM 4322 C C . ALA B 1 149 ? -10.711 -32.562 -6.566 1 92.12 149 ALA B C 1
ATOM 4324 O O . ALA B 1 149 ? -11.898 -32.25 -6.641 1 92.12 149 ALA B O 1
ATOM 4325 N N . GLU B 1 150 ? -10 -32.625 -5.453 1 91.44 150 GLU B N 1
ATOM 4326 C CA . GLU B 1 150 ? -10.594 -32.25 -4.168 1 91.44 150 GLU B CA 1
ATOM 4327 C C . GLU B 1 150 ? -11.188 -30.844 -4.207 1 91.44 150 GLU B C 1
ATOM 4329 O O . GLU B 1 150 ? -10.547 -29.906 -4.695 1 91.44 150 GLU B O 1
ATOM 4334 N N . ALA B 1 151 ? -12.398 -30.719 -3.641 1 91.38 151 ALA B N 1
ATOM 4335 C CA . ALA B 1 151 ? -13.094 -29.438 -3.646 1 91.38 151 ALA B CA 1
ATOM 4336 C C . ALA B 1 151 ? -12.281 -28.359 -2.924 1 91.38 151 ALA B C 1
ATOM 4338 O O . ALA B 1 151 ? -12.25 -27.203 -3.352 1 91.38 151 ALA B O 1
ATOM 4339 N N . ASP B 1 152 ? -11.57 -28.734 -1.928 1 88 152 ASP B N 1
ATOM 4340 C CA . ASP B 1 152 ? -10.844 -27.797 -1.075 1 88 152 ASP B CA 1
ATOM 4341 C C . ASP B 1 152 ? -9.617 -27.25 -1.796 1 88 152 ASP B C 1
ATOM 4343 O O . ASP B 1 152 ? -8.984 -26.297 -1.317 1 88 152 ASP B O 1
ATOM 4347 N N . ASN B 1 153 ? -9.328 -27.766 -2.975 1 89.69 153 ASN B N 1
ATOM 4348 C CA . ASN B 1 153 ? -8.227 -27.234 -3.768 1 89.69 153 ASN B CA 1
ATOM 4349 C C . ASN B 1 153 ? -8.617 -25.953 -4.504 1 89.69 153 ASN B C 1
ATOM 4351 O O . ASN B 1 153 ? -7.766 -25.281 -5.09 1 89.69 153 ASN B O 1
ATOM 4355 N N . PHE B 1 154 ? -9.906 -25.625 -4.367 1 91.19 154 PHE B N 1
ATOM 4356 C CA . PHE B 1 154 ? -10.398 -24.562 -5.246 1 91.19 154 PHE B CA 1
ATOM 4357 C C . PHE B 1 154 ? -11.008 -23.422 -4.438 1 91.19 154 PHE B C 1
ATOM 4359 O O . PHE B 1 154 ? -11.406 -23.625 -3.285 1 91.19 154 PHE B O 1
ATOM 4366 N N . VAL B 1 155 ? -11.008 -22.281 -5.09 1 88.88 155 VAL B N 1
ATOM 4367 C CA . VAL B 1 155 ? -11.742 -21.094 -4.637 1 88.88 155 VAL B CA 1
ATOM 4368 C C . VAL B 1 155 ? -12.539 -20.5 -5.797 1 88.88 155 VAL B C 1
ATOM 4370 O O . VAL B 1 155 ? -12.258 -20.797 -6.961 1 88.88 155 VAL B O 1
ATOM 4373 N N . LYS B 1 156 ? -13.484 -19.75 -5.488 1 88.38 156 LYS B N 1
ATOM 4374 C CA . LYS B 1 156 ? -14.242 -19.078 -6.543 1 88.38 156 LYS B CA 1
ATOM 4375 C C . LYS B 1 156 ? -13.391 -18.031 -7.254 1 88.38 156 LYS B C 1
ATOM 4377 O O . LYS B 1 156 ? -12.633 -17.297 -6.609 1 88.38 156 LYS B O 1
ATOM 4382 N N . ALA B 1 157 ? -13.461 -18.047 -8.562 1 87.81 157 ALA B N 1
ATOM 4383 C CA . ALA B 1 157 ? -12.773 -17.016 -9.344 1 87.81 157 ALA B CA 1
ATOM 4384 C C . ALA B 1 157 ? -13.469 -15.672 -9.195 1 87.81 157 ALA B C 1
ATOM 4386 O O . ALA B 1 157 ? -14.68 -15.609 -8.961 1 87.81 157 ALA B O 1
ATOM 4387 N N . PRO B 1 158 ? -12.617 -14.539 -9.172 1 76.19 158 PRO B N 1
ATOM 4388 C CA . PRO B 1 158 ? -13.289 -13.234 -9.133 1 76.19 158 PRO B CA 1
ATOM 4389 C C . PRO B 1 158 ? -14.32 -13.07 -10.242 1 76.19 158 PRO B C 1
ATOM 4391 O O . PRO B 1 158 ? -14.133 -13.578 -11.352 1 76.19 158 PRO B O 1
ATOM 4394 N N . THR B 1 159 ? -15.484 -12.586 -9.891 1 65.06 159 THR B N 1
ATOM 4395 C CA . THR B 1 159 ? -16.609 -12.453 -10.812 1 65.06 159 THR B CA 1
ATOM 4396 C C . THR B 1 159 ? -16.5 -11.148 -11.602 1 65.06 159 THR B C 1
ATOM 4398 O O . THR B 1 159 ? -17.406 -10.805 -12.367 1 65.06 159 THR B O 1
ATOM 4401 N N . SER B 1 160 ? -15.445 -10.547 -11.438 1 63.66 160 SER B N 1
ATOM 4402 C CA . SER B 1 160 ? -15.453 -9.297 -12.195 1 63.66 160 SER B CA 1
ATOM 4403 C C . SER B 1 160 ? -15.648 -9.562 -13.688 1 63.66 160 SER B C 1
ATOM 4405 O O . SER B 1 160 ? -15.008 -10.453 -14.258 1 63.66 160 SER B O 1
ATOM 4407 N N . SER B 1 161 ? -16.75 -9.125 -14.203 1 62.09 161 SER B N 1
ATOM 4408 C CA . SER B 1 161 ? -17.312 -9.383 -15.523 1 62.09 161 SER B CA 1
ATOM 4409 C C . SER B 1 161 ? -16.25 -9.25 -16.609 1 62.09 161 SER B C 1
ATOM 4411 O O . SER B 1 161 ? -16.344 -9.898 -17.656 1 62.09 161 SER B O 1
ATOM 4413 N N . GLY B 1 162 ? -15.07 -8.945 -16.25 1 74.94 162 GLY B N 1
ATOM 4414 C CA . GLY B 1 162 ? -14.242 -8.664 -17.422 1 74.94 162 GLY B CA 1
ATOM 4415 C C . GLY B 1 162 ? -12.867 -9.305 -17.344 1 74.94 162 GLY B C 1
ATOM 4416 O O . GLY B 1 162 ? -12.102 -9.258 -18.297 1 74.94 162 GLY B O 1
ATOM 4417 N N . MET B 1 163 ? -12.695 -10.133 -16.469 1 87.06 163 MET B N 1
ATOM 4418 C CA . MET B 1 163 ? -11.352 -10.695 -16.406 1 87.06 163 MET B CA 1
ATOM 4419 C C . MET B 1 163 ? -11.289 -12.039 -17.141 1 87.06 163 MET B C 1
ATOM 4421 O O . MET B 1 163 ? -12.047 -12.953 -16.828 1 87.06 163 MET B O 1
ATOM 4425 N N . SER B 1 164 ? -10.414 -12.156 -18.125 1 90.88 164 SER B N 1
ATOM 4426 C CA . SER B 1 164 ? -10.219 -13.398 -18.859 1 90.88 164 SER B CA 1
ATOM 4427 C C . SER B 1 164 ? -9.633 -14.484 -17.969 1 90.88 164 SER B C 1
ATOM 4429 O O . SER B 1 164 ? -9.016 -14.188 -16.953 1 90.88 164 SER B O 1
ATOM 4431 N N . ASN B 1 165 ? -9.859 -15.758 -18.375 1 92.25 165 ASN B N 1
ATOM 4432 C CA . ASN B 1 165 ? -9.289 -16.875 -17.641 1 92.25 165 ASN B CA 1
ATOM 4433 C C . ASN B 1 165 ? -7.766 -16.812 -17.609 1 92.25 165 ASN B C 1
ATOM 4435 O O . ASN B 1 165 ? -7.156 -17.094 -16.562 1 92.25 165 ASN B O 1
ATOM 4439 N N . THR B 1 166 ? -7.172 -16.359 -18.688 1 93 166 THR B N 1
ATOM 4440 C CA . THR B 1 166 ? -5.715 -16.328 -18.75 1 93 166 THR B CA 1
ATOM 4441 C C . THR B 1 166 ? -5.16 -15.227 -17.844 1 93 166 THR B C 1
ATOM 4443 O O . THR B 1 166 ? -4.129 -15.406 -17.203 1 93 166 THR B O 1
ATOM 4446 N N . ALA B 1 167 ? -5.855 -14.133 -17.812 1 93 167 ALA B N 1
ATOM 4447 C CA . ALA B 1 167 ? -5.438 -13.062 -16.922 1 93 167 ALA B CA 1
ATOM 4448 C C . ALA B 1 167 ? -5.547 -13.492 -15.461 1 93 167 ALA B C 1
ATOM 4450 O O . ALA B 1 167 ? -4.648 -13.219 -14.656 1 93 167 ALA B O 1
ATOM 4451 N N . ALA B 1 168 ? -6.641 -14.125 -15.188 1 93.38 168 ALA B N 1
ATOM 4452 C CA . ALA B 1 168 ? -6.84 -14.609 -13.82 1 93.38 168 ALA B CA 1
ATOM 4453 C C . ALA B 1 168 ? -5.734 -15.578 -13.414 1 93.38 168 ALA B C 1
ATOM 4455 O O . ALA B 1 168 ? -5.207 -15.492 -12.305 1 93.38 168 ALA B O 1
ATOM 4456 N N . LEU B 1 169 ? -5.359 -16.438 -14.297 1 92.38 169 LEU B N 1
ATOM 4457 C CA . LEU B 1 169 ? -4.297 -17.406 -14.016 1 92.38 169 LEU B CA 1
ATOM 4458 C C . LEU B 1 169 ? -2.971 -16.688 -13.781 1 92.38 169 LEU B C 1
ATOM 4460 O O . LEU B 1 169 ? -2.229 -17.047 -12.859 1 92.38 169 LEU B O 1
ATOM 4464 N N . ALA B 1 170 ? -2.711 -15.742 -14.633 1 92.19 170 ALA B N 1
ATOM 4465 C CA . ALA B 1 170 ? -1.475 -14.984 -14.492 1 92.19 170 ALA B CA 1
ATOM 4466 C C . ALA B 1 170 ? -1.425 -14.25 -13.156 1 92.19 170 ALA B C 1
ATOM 4468 O O . ALA B 1 170 ? -0.375 -14.188 -12.508 1 92.19 170 ALA B O 1
ATOM 4469 N N . LEU B 1 171 ? -2.564 -13.656 -12.781 1 94.06 171 LEU B N 1
ATOM 4470 C CA . LEU B 1 171 ? -2.625 -12.969 -11.492 1 94.06 171 LEU B CA 1
ATOM 4471 C C . LEU B 1 171 ? -2.318 -13.922 -10.344 1 94.06 171 LEU B C 1
ATOM 4473 O O . LEU B 1 171 ? -1.482 -13.625 -9.492 1 94.06 171 LEU B O 1
ATOM 4477 N N . MET B 1 172 ? -2.939 -15.047 -10.367 1 91.75 172 MET B N 1
ATOM 4478 C CA . MET B 1 172 ? -2.787 -16.016 -9.273 1 91.75 172 MET B CA 1
ATOM 4479 C C . MET B 1 172 ? -1.371 -16.578 -9.242 1 91.75 172 MET B C 1
ATOM 4481 O O . MET B 1 172 ? -0.775 -16.703 -8.172 1 91.75 172 MET B O 1
ATOM 4485 N N . HIS B 1 173 ? -0.839 -16.812 -10.352 1 88.69 173 HIS B N 1
ATOM 4486 C CA . HIS B 1 173 ? 0.43 -17.531 -10.445 1 88.69 173 HIS B CA 1
ATOM 4487 C C . HIS B 1 173 ? 1.608 -16.594 -10.227 1 88.69 173 HIS B C 1
ATOM 4489 O O . HIS B 1 173 ? 2.561 -16.938 -9.516 1 88.69 173 HIS B O 1
ATOM 4495 N N . ASP B 1 174 ? 1.58 -15.469 -10.867 1 90.56 174 ASP B N 1
ATOM 4496 C CA . ASP B 1 174 ? 2.775 -14.633 -10.938 1 90.56 174 ASP B CA 1
ATOM 4497 C C . ASP B 1 174 ? 2.602 -13.367 -10.102 1 90.56 174 ASP B C 1
ATOM 4499 O O . ASP B 1 174 ? 3.529 -12.945 -9.406 1 90.56 174 ASP B O 1
ATOM 4503 N N . TRP B 1 175 ? 1.475 -12.812 -10.078 1 94.94 175 TRP B N 1
ATOM 4504 C CA . TRP B 1 175 ? 1.291 -11.492 -9.492 1 94.94 175 TRP B CA 1
ATOM 4505 C C . TRP B 1 175 ? 1.102 -11.586 -7.984 1 94.94 175 TRP B C 1
ATOM 4507 O O . TRP B 1 175 ? 1.551 -10.711 -7.238 1 94.94 175 TRP B O 1
ATOM 4517 N N . VAL B 1 176 ? 0.369 -12.648 -7.508 1 94.06 176 VAL B N 1
ATOM 4518 C CA . VAL B 1 176 ? 0.169 -12.781 -6.066 1 94.06 176 VAL B CA 1
ATOM 4519 C C . VAL B 1 176 ? 1.518 -12.938 -5.371 1 94.06 176 VAL B C 1
ATOM 4521 O O . VAL B 1 176 ? 1.816 -12.219 -4.414 1 94.06 176 VAL B O 1
ATOM 4524 N N . PRO B 1 177 ? 2.4 -13.789 -5.879 1 91.75 177 PRO B N 1
ATOM 4525 C CA . PRO B 1 177 ? 3.711 -13.883 -5.234 1 91.75 177 PRO B CA 1
ATOM 4526 C C . PRO B 1 177 ? 4.488 -12.57 -5.289 1 91.75 177 PRO B C 1
ATOM 4528 O O . PRO B 1 177 ? 5.141 -12.195 -4.312 1 91.75 177 PRO B O 1
ATOM 4531 N N . ALA B 1 178 ? 4.5 -11.93 -6.402 1 94.88 178 ALA B N 1
ATOM 4532 C CA . ALA B 1 178 ? 5.191 -10.648 -6.539 1 94.88 178 ALA B CA 1
ATOM 4533 C C . ALA B 1 178 ? 4.645 -9.617 -5.551 1 94.88 178 ALA B C 1
ATOM 4535 O O . ALA B 1 178 ? 5.414 -8.914 -4.887 1 94.88 178 ALA B O 1
ATOM 4536 N N . TYR B 1 179 ? 3.328 -9.539 -5.473 1 96.75 179 TYR B N 1
ATOM 4537 C CA . TYR B 1 179 ? 2.682 -8.602 -4.555 1 96.75 179 TYR B CA 1
ATOM 4538 C C . TYR B 1 179 ? 3.051 -8.914 -3.111 1 96.75 179 TYR B C 1
ATOM 4540 O O . TYR B 1 179 ? 3.377 -8.008 -2.338 1 96.75 179 TYR B O 1
ATOM 4548 N N . ARG B 1 180 ? 2.936 -10.164 -2.789 1 93.44 180 ARG B N 1
ATOM 4549 C CA . ARG B 1 180 ? 3.24 -10.57 -1.422 1 93.44 180 ARG B CA 1
ATOM 4550 C C . ARG B 1 180 ? 4.691 -10.266 -1.069 1 93.44 180 ARG B C 1
ATOM 4552 O O . ARG B 1 180 ? 4.988 -9.852 0.052 1 93.44 180 ARG B O 1
ATOM 4559 N N . ALA B 1 181 ? 5.578 -10.477 -1.988 1 94.25 181 ALA B N 1
ATOM 4560 C CA . ALA B 1 181 ? 6.988 -10.172 -1.77 1 94.25 181 ALA B CA 1
ATOM 4561 C C . ALA B 1 181 ? 7.18 -8.703 -1.4 1 94.25 181 ALA B C 1
ATOM 4563 O O . ALA B 1 181 ? 7.855 -8.383 -0.417 1 94.25 181 ALA B O 1
ATOM 4564 N N . LEU B 1 182 ? 6.555 -7.82 -2.141 1 96.38 182 LEU B N 1
ATOM 4565 C CA . LEU B 1 182 ? 6.664 -6.387 -1.886 1 96.38 182 LEU B CA 1
ATOM 4566 C C . LEU B 1 182 ? 5.969 -6.012 -0.582 1 96.38 182 LEU B C 1
ATOM 4568 O O . LEU B 1 182 ? 6.488 -5.203 0.193 1 96.38 182 LEU B O 1
ATOM 4572 N N . SER B 1 183 ? 4.824 -6.613 -0.372 1 94.06 183 SER B N 1
ATOM 4573 C CA . SER B 1 183 ? 4.035 -6.301 0.813 1 94.06 183 SER B CA 1
ATOM 4574 C C . SER B 1 183 ? 4.777 -6.68 2.09 1 94.06 183 SER B C 1
ATOM 4576 O O . SER B 1 183 ? 4.828 -5.895 3.041 1 94.06 183 SER B O 1
ATOM 4578 N N . VAL B 1 184 ? 5.359 -7.875 2.115 1 91 184 VAL B N 1
ATOM 4579 C CA . VAL B 1 184 ? 6.051 -8.328 3.316 1 91 184 VAL B CA 1
ATOM 4580 C C . VAL B 1 184 ? 7.301 -7.488 3.547 1 91 184 VAL B C 1
ATOM 4582 O O . VAL B 1 184 ? 7.68 -7.227 4.691 1 91 184 VAL B O 1
ATOM 4585 N N . ALA B 1 185 ? 7.984 -7.086 2.5 1 93.12 185 ALA B N 1
ATOM 4586 C CA . ALA B 1 185 ? 9.133 -6.195 2.639 1 93.12 185 ALA B CA 1
ATOM 4587 C C . ALA B 1 185 ? 8.727 -4.867 3.268 1 93.12 185 ALA B C 1
ATOM 4589 O O . ALA B 1 185 ? 9.367 -4.395 4.207 1 93.12 185 ALA B O 1
ATOM 4590 N N . LYS B 1 186 ? 7.621 -4.277 2.771 1 92.69 186 LYS B N 1
ATOM 4591 C CA . LYS B 1 186 ? 7.113 -3.021 3.318 1 92.69 186 LYS B CA 1
ATOM 4592 C C . LYS B 1 186 ? 6.758 -3.17 4.797 1 92.69 186 LYS B C 1
ATOM 4594 O O . LYS B 1 186 ? 7.082 -2.299 5.605 1 92.69 186 LYS B O 1
ATOM 4599 N N . ASN B 1 187 ? 6.105 -4.254 5.043 1 89.81 187 ASN B N 1
ATOM 4600 C CA . ASN B 1 187 ? 5.719 -4.5 6.426 1 89.81 187 ASN B CA 1
ATOM 4601 C C . ASN B 1 187 ? 6.938 -4.598 7.34 1 89.81 187 ASN B C 1
ATOM 4603 O O . ASN B 1 187 ? 6.93 -4.055 8.445 1 89.81 187 ASN B O 1
ATOM 4607 N N . ALA B 1 188 ? 7.945 -5.285 6.84 1 86.88 188 ALA B N 1
ATOM 4608 C CA . ALA B 1 188 ? 9.172 -5.434 7.617 1 86.88 188 ALA B CA 1
ATOM 4609 C C . ALA B 1 188 ? 9.852 -4.082 7.828 1 86.88 188 ALA B C 1
ATOM 4611 O O . ALA B 1 188 ? 10.602 -3.902 8.789 1 86.88 188 ALA B O 1
ATOM 4612 N N . MET B 1 189 ? 9.602 -3.188 6.977 1 87.56 189 MET B N 1
ATOM 4613 C CA . MET B 1 189 ? 10.18 -1.85 7.062 1 87.56 189 MET B CA 1
ATOM 4614 C C . MET B 1 189 ? 9.18 -0.858 7.637 1 87.56 189 MET B C 1
ATOM 4616 O O . MET B 1 189 ? 9.094 0.284 7.184 1 87.56 189 MET B O 1
ATOM 4620 N N . SER B 1 190 ? 8.234 -1.33 8.477 1 81.56 190 SER B N 1
ATOM 4621 C CA . SER B 1 190 ? 7.305 -0.542 9.273 1 81.56 190 SER B CA 1
ATOM 4622 C C . SER B 1 190 ? 6.258 0.136 8.391 1 81.56 190 SER B C 1
ATOM 4624 O O . SER B 1 190 ? 5.848 1.265 8.672 1 81.56 190 SER B O 1
ATOM 4626 N N . GLY B 1 191 ? 6.008 -0.494 7.289 1 85.5 191 GLY B N 1
ATOM 4627 C CA . GLY B 1 191 ? 4.918 -0.019 6.453 1 85.5 191 GLY B CA 1
ATOM 4628 C C . GLY B 1 191 ? 5.324 1.105 5.52 1 85.5 191 GLY B C 1
ATOM 4629 O O . GLY B 1 191 ? 4.477 1.854 5.035 1 85.5 191 GLY B O 1
ATOM 4630 N N . ALA B 1 192 ? 6.551 1.309 5.242 1 86.94 192 ALA B N 1
ATOM 4631 C CA . ALA B 1 192 ? 7.047 2.355 4.352 1 86.94 192 ALA B CA 1
ATOM 4632 C C . ALA B 1 192 ? 6.574 2.127 2.918 1 86.94 192 ALA B C 1
ATOM 4634 O O . ALA B 1 192 ? 6.41 0.982 2.486 1 86.94 192 ALA B O 1
ATOM 4635 N N . SER B 1 193 ? 6.281 3.234 2.248 1 92.69 193 SER B N 1
ATOM 4636 C CA . SER B 1 193 ? 6.051 3.117 0.812 1 92.69 193 SER B CA 1
ATOM 4637 C C . SER B 1 193 ? 7.332 2.73 0.078 1 92.69 193 SER B C 1
ATOM 4639 O O . SER B 1 193 ? 8.422 2.787 0.649 1 92.69 193 SER B O 1
ATOM 4641 N N . LEU B 1 194 ? 7.18 2.373 -1.179 1 96.31 194 LEU B N 1
ATOM 4642 C CA . LEU B 1 194 ? 8.336 1.972 -1.976 1 96.31 194 LEU B CA 1
ATOM 4643 C C . LEU B 1 194 ? 8.984 3.182 -2.637 1 96.31 194 LEU B C 1
ATOM 4645 O O . LEU B 1 194 ? 10.023 3.053 -3.285 1 96.31 194 LEU B O 1
ATOM 4649 N N . PHE B 1 195 ? 8.461 4.34 -2.41 1 94.44 195 PHE B N 1
ATOM 4650 C CA . PHE B 1 195 ? 8.953 5.516 -3.115 1 94.44 195 PHE B CA 1
ATOM 4651 C C . PHE B 1 195 ? 10.43 5.742 -2.832 1 94.44 195 PHE B C 1
ATOM 4653 O O . PHE B 1 195 ? 10.844 5.816 -1.671 1 94.44 195 PHE B O 1
ATOM 4660 N N . GLY B 1 196 ? 11.195 5.73 -3.889 1 94.38 196 GLY B N 1
ATOM 4661 C CA . GLY B 1 196 ? 12.617 6.047 -3.795 1 94.38 196 GLY B CA 1
ATOM 4662 C C . GLY B 1 196 ? 13.461 4.871 -3.338 1 94.38 196 GLY B C 1
ATOM 4663 O O . GLY B 1 196 ? 14.688 4.965 -3.295 1 94.38 196 GLY B O 1
ATOM 4664 N N . MET B 1 197 ? 12.867 3.805 -2.932 1 96.44 197 MET B N 1
ATOM 4665 C CA . MET B 1 197 ? 13.617 2.631 -2.504 1 96.44 197 MET B CA 1
ATOM 4666 C C . MET B 1 197 ? 14.305 1.962 -3.693 1 96.44 197 MET B C 1
ATOM 4668 O O . MET B 1 197 ? 13.727 1.878 -4.777 1 96.44 197 MET B O 1
ATOM 4672 N N . ASN B 1 198 ? 15.516 1.494 -3.43 1 98.25 198 ASN B N 1
ATOM 4673 C CA . ASN B 1 198 ? 16.219 0.662 -4.402 1 98.25 198 ASN B CA 1
ATOM 4674 C C . ASN B 1 198 ? 15.805 -0.802 -4.289 1 98.25 198 ASN B C 1
ATOM 4676 O O . ASN B 1 198 ? 16.016 -1.433 -3.252 1 98.25 198 ASN B O 1
ATOM 4680 N N . ILE B 1 199 ? 15.219 -1.337 -5.387 1 98.62 199 ILE B N 1
ATOM 4681 C CA . ILE B 1 199 ? 14.758 -2.721 -5.414 1 98.62 199 ILE B CA 1
ATOM 4682 C C . ILE B 1 199 ? 15.5 -3.488 -6.508 1 98.62 199 ILE B C 1
ATOM 4684 O O . ILE B 1 199 ? 15.508 -3.074 -7.668 1 98.62 199 ILE B O 1
ATOM 4688 N N . LEU B 1 200 ? 16.156 -4.566 -6.117 1 98.5 200 LEU B N 1
ATOM 4689 C CA . LEU B 1 200 ? 16.828 -5.434 -7.078 1 98.5 200 LEU B CA 1
ATOM 4690 C C . LEU B 1 200 ? 15.992 -6.668 -7.375 1 98.5 200 LEU B C 1
ATOM 4692 O O . LEU B 1 200 ? 15.555 -7.359 -6.453 1 98.5 200 LEU B O 1
ATOM 4696 N N . LEU B 1 201 ? 15.758 -6.906 -8.633 1 96.25 201 LEU B N 1
ATOM 4697 C CA . LEU B 1 201 ? 15.094 -8.109 -9.109 1 96.25 201 LEU B CA 1
ATOM 4698 C C . LEU B 1 201 ? 16.078 -9.008 -9.859 1 96.25 201 LEU B C 1
ATOM 4700 O O . LEU B 1 201 ? 16.594 -8.633 -10.906 1 96.25 201 LEU B O 1
ATOM 4704 N N . THR B 1 202 ? 16.297 -10.188 -9.375 1 92 202 THR B N 1
ATOM 4705 C CA . THR B 1 202 ? 17.344 -11.039 -9.922 1 92 202 THR B CA 1
ATOM 4706 C C . THR B 1 202 ? 16.875 -11.711 -11.211 1 92 202 THR B C 1
ATOM 4708 O O . THR B 1 202 ? 17.688 -12.234 -11.977 1 92 202 THR B O 1
ATOM 4711 N N . ASP B 1 203 ? 15.625 -11.758 -11.469 1 88.88 203 ASP B N 1
ATOM 4712 C CA . ASP B 1 203 ? 15.023 -12.242 -12.703 1 88.88 203 ASP B CA 1
ATOM 4713 C C . ASP B 1 203 ? 13.875 -11.344 -13.148 1 88.88 203 ASP B C 1
ATOM 4715 O O . ASP B 1 203 ? 12.711 -11.75 -13.109 1 88.88 203 ASP B O 1
ATOM 4719 N N . ALA B 1 204 ? 14.25 -10.273 -13.789 1 92.44 204 ALA B N 1
ATOM 4720 C CA . ALA B 1 204 ? 13.281 -9.211 -14.062 1 92.44 204 ALA B CA 1
ATOM 4721 C C . ALA B 1 204 ? 12.375 -9.586 -15.234 1 92.44 204 ALA B C 1
ATOM 4723 O O . ALA B 1 204 ? 11.219 -9.156 -15.297 1 92.44 204 ALA B O 1
ATOM 4724 N N . ILE B 1 205 ? 12.867 -10.414 -16.125 1 89.75 205 ILE B N 1
ATOM 4725 C CA . ILE B 1 205 ? 12.133 -10.68 -17.359 1 89.75 205 ILE B CA 1
ATOM 4726 C C . ILE B 1 205 ? 11.039 -11.703 -17.094 1 89.75 205 ILE B C 1
ATOM 4728 O O . ILE B 1 205 ? 10.117 -11.859 -17.906 1 89.75 205 ILE B O 1
ATOM 4732 N N . SER B 1 206 ? 11.156 -12.445 -16.031 1 86.5 206 SER B N 1
ATOM 4733 C CA . SER B 1 206 ? 10.125 -13.43 -15.711 1 86.5 206 SER B CA 1
ATOM 4734 C C . SER B 1 206 ? 8.766 -12.758 -15.492 1 86.5 206 SER B C 1
ATOM 4736 O O . SER B 1 206 ? 8.695 -11.547 -15.281 1 86.5 206 SER B O 1
ATOM 4738 N N . ALA B 1 207 ? 7.68 -13.547 -15.547 1 88.69 207 ALA B N 1
ATOM 4739 C CA . ALA B 1 207 ? 6.34 -13.016 -15.305 1 88.69 207 ALA B CA 1
ATOM 4740 C C . ALA B 1 207 ? 6.25 -12.383 -13.922 1 88.69 207 ALA B C 1
ATOM 4742 O O . ALA B 1 207 ? 5.711 -11.281 -13.773 1 88.69 207 ALA B O 1
ATOM 4743 N N . ALA B 1 208 ? 6.777 -13.031 -12.953 1 89.94 208 ALA B N 1
ATOM 4744 C CA . ALA B 1 208 ? 6.773 -12.492 -11.602 1 89.94 208 ALA B CA 1
ATOM 4745 C C . ALA B 1 208 ? 7.641 -11.242 -11.5 1 89.94 208 ALA B C 1
ATOM 4747 O O . ALA B 1 208 ? 7.305 -10.297 -10.781 1 89.94 208 ALA B O 1
ATOM 4748 N N . GLY B 1 209 ? 8.773 -11.305 -12.195 1 92.75 209 GLY B N 1
ATOM 4749 C CA . GLY B 1 209 ? 9.625 -10.125 -12.234 1 92.75 209 GLY B CA 1
ATOM 4750 C C . GLY B 1 209 ? 8.93 -8.914 -12.828 1 92.75 209 GLY B C 1
ATOM 4751 O O . GLY B 1 209 ? 8.984 -7.82 -12.266 1 92.75 209 GLY B O 1
ATOM 4752 N N . GLN B 1 210 ? 8.273 -9.117 -13.891 1 94 210 GLN B N 1
ATOM 4753 C CA . GLN B 1 210 ? 7.562 -8.023 -14.539 1 94 210 GLN B CA 1
ATOM 4754 C C . GLN B 1 210 ? 6.387 -7.547 -13.695 1 94 210 GLN B C 1
ATOM 4756 O O . GLN B 1 210 ? 6.059 -6.359 -13.695 1 94 210 GLN B O 1
ATOM 4761 N N . ALA B 1 211 ? 5.715 -8.5 -13.047 1 95.62 211 ALA B N 1
ATOM 4762 C CA . ALA B 1 211 ? 4.668 -8.125 -12.102 1 95.62 211 ALA B CA 1
ATOM 4763 C C . ALA B 1 211 ? 5.223 -7.219 -11 1 95.62 211 ALA B C 1
ATOM 4765 O O . ALA B 1 211 ? 4.629 -6.191 -10.672 1 95.62 211 ALA B O 1
ATOM 4766 N N . ALA B 1 212 ? 6.391 -7.574 -10.438 1 96.75 212 ALA B N 1
ATOM 4767 C CA . ALA B 1 212 ? 7.039 -6.773 -9.406 1 96.75 212 ALA B CA 1
ATOM 4768 C C . ALA B 1 212 ? 7.406 -5.387 -9.93 1 96.75 212 ALA B C 1
ATOM 4770 O O . ALA B 1 212 ? 7.258 -4.391 -9.219 1 96.75 212 ALA B O 1
ATOM 4771 N N . ILE B 1 213 ? 7.883 -5.336 -11.172 1 97.38 213 ILE B N 1
ATOM 4772 C CA . ILE B 1 213 ? 8.219 -4.062 -11.797 1 97.38 213 ILE B CA 1
ATOM 4773 C C . ILE B 1 213 ? 6.984 -3.17 -11.852 1 97.38 213 ILE B C 1
ATOM 4775 O O . ILE B 1 213 ? 7.031 -2.01 -11.438 1 97.38 213 ILE B O 1
ATOM 4779 N N . ALA B 1 214 ? 5.922 -3.717 -12.359 1 97.25 214 ALA B N 1
ATOM 4780 C CA . ALA B 1 214 ? 4.695 -2.936 -12.516 1 97.25 214 ALA B CA 1
ATOM 4781 C C . ALA B 1 214 ? 4.219 -2.395 -11.172 1 97.25 214 ALA B C 1
ATOM 4783 O O . ALA B 1 214 ? 3.91 -1.207 -11.047 1 97.25 214 ALA B O 1
ATOM 4784 N N . LEU B 1 215 ? 4.164 -3.229 -10.172 1 97.5 215 LEU B N 1
ATOM 4785 C CA . LEU B 1 215 ? 3.658 -2.859 -8.852 1 97.5 215 LEU B CA 1
ATOM 4786 C C . LEU B 1 215 ? 4.586 -1.859 -8.172 1 97.5 215 LEU B C 1
ATOM 4788 O O . LEU B 1 215 ? 4.129 -0.873 -7.594 1 97.5 215 LEU B O 1
ATOM 4792 N N . ALA B 1 216 ? 5.887 -2.08 -8.234 1 97.81 216 ALA B N 1
ATOM 4793 C CA . ALA B 1 216 ? 6.863 -1.201 -7.598 1 97.81 216 ALA B CA 1
ATOM 4794 C C . ALA B 1 216 ? 6.918 0.156 -8.289 1 97.81 216 ALA B C 1
ATOM 4796 O O . ALA B 1 216 ? 7.113 1.186 -7.645 1 97.81 216 ALA B O 1
ATOM 4797 N N . SER B 1 217 ? 6.793 0.143 -9.625 1 96.62 217 SER B N 1
ATOM 4798 C CA . SER B 1 217 ? 6.793 1.39 -10.383 1 96.62 217 SER B CA 1
ATOM 4799 C C . SER B 1 217 ? 5.609 2.27 -10 1 96.62 217 SER B C 1
ATOM 4801 O O . SER B 1 217 ? 5.727 3.496 -9.961 1 96.62 217 SER B O 1
ATOM 4803 N N . GLU B 1 218 ? 4.457 1.624 -9.727 1 94.25 218 GLU B N 1
ATOM 4804 C CA . GLU B 1 218 ? 3.268 2.367 -9.32 1 94.25 218 GLU B CA 1
ATOM 4805 C C . GLU B 1 218 ? 3.531 3.172 -8.055 1 94.25 218 GLU B C 1
ATOM 4807 O O . GLU B 1 218 ? 2.902 4.207 -7.824 1 94.25 218 GLU B O 1
ATOM 4812 N N . GLU B 1 219 ? 4.5 2.727 -7.273 1 95.06 219 GLU B N 1
ATOM 4813 C CA . GLU B 1 219 ? 4.785 3.395 -6.004 1 95.06 219 GLU B CA 1
ATOM 4814 C C . GLU B 1 219 ? 6.062 4.223 -6.09 1 95.06 219 GLU B C 1
ATOM 4816 O O . GLU B 1 219 ? 6.535 4.754 -5.082 1 95.06 219 GLU B O 1
ATOM 4821 N N . GLY B 1 220 ? 6.75 4.25 -7.262 1 95.06 220 GLY B N 1
ATOM 4822 C CA . GLY B 1 220 ? 7.852 5.172 -7.496 1 95.06 220 GLY B CA 1
ATOM 4823 C C . GLY B 1 220 ? 9.188 4.629 -7.027 1 95.06 220 GLY B C 1
ATOM 4824 O O . GLY B 1 220 ? 10.094 5.398 -6.695 1 95.06 220 GLY B O 1
ATOM 4825 N N . ALA B 1 221 ? 9.359 3.359 -6.98 1 97.62 221 ALA B N 1
ATOM 4826 C CA . ALA B 1 221 ? 10.625 2.734 -6.594 1 97.62 221 ALA B CA 1
ATOM 4827 C C . ALA B 1 221 ? 11.672 2.889 -7.695 1 97.62 221 ALA B C 1
ATOM 4829 O O . ALA B 1 221 ? 11.328 3.111 -8.859 1 97.62 221 ALA B O 1
ATOM 4830 N N . ASN B 1 222 ? 12.961 2.852 -7.246 1 98.25 222 ASN B N 1
ATOM 4831 C CA . ASN B 1 222 ? 14.078 2.631 -8.164 1 98.25 222 ASN B CA 1
ATOM 4832 C C . ASN B 1 222 ? 14.344 1.145 -8.375 1 98.25 222 ASN B C 1
ATOM 4834 O O . ASN B 1 222 ? 14.773 0.448 -7.457 1 98.25 222 ASN B O 1
ATOM 4838 N N . ILE B 1 223 ? 14.141 0.669 -9.609 1 98.69 223 ILE B N 1
ATOM 4839 C CA . ILE B 1 223 ? 14.141 -0.774 -9.82 1 98.69 223 ILE B CA 1
ATOM 4840 C C . ILE B 1 223 ? 15.367 -1.179 -10.625 1 98.69 223 ILE B C 1
ATOM 4842 O O . ILE B 1 223 ? 15.594 -0.672 -11.727 1 98.69 223 ILE B O 1
ATOM 4846 N N . TYR B 1 224 ? 16.188 -2.004 -10.078 1 98.69 224 TYR B N 1
ATOM 4847 C CA . TYR B 1 224 ? 17.328 -2.625 -10.75 1 98.69 224 TYR B CA 1
ATOM 4848 C C . TYR B 1 224 ? 16.969 -4.008 -11.273 1 98.69 224 TYR B C 1
ATOM 4850 O O . TYR B 1 224 ? 16.656 -4.914 -10.492 1 98.69 224 TYR B O 1
ATOM 4858 N N . CYS B 1 225 ? 17.078 -4.172 -12.594 1 96.94 225 CYS B N 1
ATOM 4859 C CA . CYS B 1 225 ? 16.594 -5.371 -13.273 1 96.94 225 CYS B CA 1
ATOM 4860 C C . CYS B 1 225 ? 17.75 -6.207 -13.789 1 96.94 225 CYS B C 1
ATOM 4862 O O . CYS B 1 225 ? 18.453 -5.793 -14.711 1 96.94 225 CYS B O 1
ATOM 4864 N N . CYS B 1 226 ? 17.922 -7.355 -13.203 1 94.38 226 CYS B N 1
ATOM 4865 C CA . CYS B 1 226 ? 18.875 -8.312 -13.766 1 94.38 226 CYS B CA 1
ATOM 4866 C C . CYS B 1 226 ? 18.25 -9.055 -14.945 1 94.38 226 CYS B C 1
ATOM 4868 O O . CYS B 1 226 ? 17.203 -9.672 -14.805 1 94.38 226 CYS B O 1
ATOM 4870 N N . ALA B 1 227 ? 18.875 -9.016 -16.047 1 90.94 227 ALA B N 1
ATOM 4871 C CA . ALA B 1 227 ? 18.406 -9.695 -17.25 1 90.94 227 ALA B CA 1
ATOM 4872 C C . ALA B 1 227 ? 19.5 -9.742 -18.312 1 90.94 227 ALA B C 1
ATOM 4874 O O . ALA B 1 227 ? 20.5 -9.031 -18.219 1 90.94 227 ALA B O 1
ATOM 4875 N N . GLU B 1 228 ? 19.281 -10.609 -19.25 1 88.94 228 GLU B N 1
ATOM 4876 C CA . GLU B 1 228 ? 20.125 -10.594 -20.438 1 88.94 228 GLU B CA 1
ATOM 4877 C C . GLU B 1 228 ? 19.984 -9.281 -21.203 1 88.94 228 GLU B C 1
ATOM 4879 O O . GLU B 1 228 ? 18.906 -8.68 -21.203 1 88.94 228 GLU B O 1
ATOM 4884 N N . LYS B 1 229 ? 21.062 -8.914 -21.875 1 91.06 229 LYS B N 1
ATOM 4885 C CA . LYS B 1 229 ? 21.109 -7.637 -22.578 1 91.06 229 LYS B CA 1
ATOM 4886 C C . LYS B 1 229 ? 19.984 -7.531 -23.609 1 91.06 229 LYS B C 1
ATOM 4888 O O . LYS B 1 229 ? 19.453 -6.445 -23.844 1 91.06 229 LYS B O 1
ATOM 4893 N N . THR B 1 230 ? 19.609 -8.641 -24.188 1 89.31 230 THR B N 1
ATOM 4894 C CA . THR B 1 230 ? 18.594 -8.664 -25.234 1 89.31 230 THR B CA 1
ATOM 4895 C C . THR B 1 230 ? 17.25 -8.18 -24.703 1 89.31 230 THR B C 1
ATOM 4897 O O . THR B 1 230 ? 16.375 -7.77 -25.469 1 89.31 230 THR B O 1
ATOM 4900 N N . HIS B 1 231 ? 17.094 -8.148 -23.328 1 91.69 231 HIS B N 1
ATOM 4901 C CA . HIS B 1 231 ? 15.805 -7.789 -22.75 1 91.69 231 HIS B CA 1
ATOM 4902 C C . HIS B 1 231 ? 15.844 -6.391 -22.141 1 91.69 231 HIS B C 1
ATOM 4904 O O . HIS B 1 231 ? 14.82 -5.891 -21.656 1 91.69 231 HIS B O 1
ATOM 4910 N N . HIS B 1 232 ? 16.938 -5.715 -22.219 1 95.25 232 HIS B N 1
ATOM 4911 C CA . HIS B 1 232 ? 17.125 -4.465 -21.484 1 95.25 232 HIS B CA 1
ATOM 4912 C C . HIS B 1 232 ? 16.188 -3.375 -22.016 1 95.25 232 HIS B C 1
ATOM 4914 O O . HIS B 1 232 ? 15.539 -2.674 -21.234 1 95.25 232 HIS B O 1
ATOM 4920 N N . GLU B 1 233 ? 16.109 -3.217 -23.297 1 95.12 233 GLU B N 1
ATOM 4921 C CA . GLU B 1 233 ? 15.297 -2.148 -23.859 1 95.12 233 GLU B CA 1
ATOM 4922 C C . GLU B 1 233 ? 13.82 -2.332 -23.516 1 95.12 233 GLU B C 1
ATOM 4924 O O . GLU B 1 233 ? 13.141 -1.37 -23.156 1 95.12 233 GLU B O 1
ATOM 4929 N N . TYR B 1 234 ? 13.391 -3.541 -23.609 1 93.69 234 TYR B N 1
ATOM 4930 C CA . TYR B 1 234 ? 12 -3.83 -23.266 1 93.69 234 TYR B CA 1
ATOM 4931 C C . TYR B 1 234 ? 11.734 -3.527 -21.797 1 93.69 234 TYR B C 1
ATOM 4933 O O . TYR B 1 234 ? 10.758 -2.852 -21.469 1 93.69 234 TYR B O 1
ATOM 4941 N N . LEU B 1 235 ? 12.625 -3.967 -20.953 1 95.38 235 LEU B N 1
ATOM 4942 C CA . LEU B 1 235 ? 12.438 -3.775 -19.516 1 95.38 235 LEU B CA 1
ATOM 4943 C C . LEU B 1 235 ? 12.43 -2.293 -19.156 1 95.38 235 LEU B C 1
ATOM 4945 O O . LEU B 1 235 ? 11.609 -1.846 -18.359 1 95.38 235 LEU B O 1
ATOM 4949 N N . LYS B 1 236 ? 13.281 -1.513 -19.75 1 96.25 236 LYS B N 1
ATOM 4950 C CA . LYS B 1 236 ? 13.344 -0.076 -19.5 1 96.25 236 LYS B CA 1
ATOM 4951 C C . LYS B 1 236 ? 12.047 0.612 -19.938 1 96.25 236 LYS B C 1
ATOM 4953 O O . LYS B 1 236 ? 11.672 1.641 -19.375 1 96.25 236 LYS B O 1
ATOM 4958 N N . SER B 1 237 ? 11.375 0.033 -20.844 1 95.19 237 SER B N 1
ATOM 4959 C CA . SER B 1 237 ? 10.141 0.626 -21.344 1 95.19 237 SER B CA 1
ATOM 4960 C C . SER B 1 237 ? 8.992 0.419 -20.359 1 95.19 237 SER B C 1
ATOM 4962 O O . SER B 1 237 ? 7.941 1.055 -20.484 1 95.19 237 SER B O 1
ATOM 4964 N N . LEU B 1 238 ? 9.148 -0.429 -19.422 1 94.31 238 LEU B N 1
ATOM 4965 C CA . LEU B 1 238 ? 8.07 -0.762 -18.5 1 94.31 238 LEU B CA 1
ATOM 4966 C C . LEU B 1 238 ? 7.926 0.309 -17.422 1 94.31 238 LEU B C 1
ATOM 4968 O O . LEU B 1 238 ? 6.926 0.342 -16.703 1 94.31 238 LEU B O 1
ATOM 4972 N N . GLY B 1 239 ? 8.883 1.22 -17.281 1 92.12 239 GLY B N 1
ATOM 4973 C CA . GLY B 1 239 ? 8.82 2.266 -16.266 1 92.12 239 GLY B CA 1
ATOM 4974 C C . GLY B 1 239 ? 9.922 3.301 -16.422 1 92.12 239 GLY B C 1
ATOM 4975 O O . GLY B 1 239 ? 10.906 3.072 -17.125 1 92.12 239 GLY B O 1
ATOM 4976 N N . SER B 1 240 ? 9.828 4.395 -15.648 1 90.06 240 SER B N 1
ATOM 4977 C CA . SER B 1 240 ? 10.742 5.516 -15.805 1 90.06 240 SER B CA 1
ATOM 4978 C C . SER B 1 240 ? 11.953 5.379 -14.883 1 90.06 240 SER B C 1
ATOM 4980 O O . SER B 1 240 ? 12.977 6.023 -15.094 1 90.06 240 SER B O 1
ATOM 4982 N N . ARG B 1 241 ? 11.891 4.617 -13.922 1 96.19 241 ARG B N 1
ATOM 4983 C CA . ARG B 1 241 ? 12.953 4.516 -12.93 1 96.19 241 ARG B CA 1
ATOM 4984 C C . ARG B 1 241 ? 13.57 3.119 -12.922 1 96.19 241 ARG B C 1
ATOM 4986 O O . ARG B 1 241 ? 13.766 2.521 -11.859 1 96.19 241 ARG B O 1
ATOM 4993 N N . ILE B 1 242 ? 13.828 2.598 -14.148 1 98.06 242 ILE B N 1
ATOM 4994 C CA . ILE B 1 242 ? 14.352 1.245 -14.289 1 98.06 242 ILE B CA 1
ATOM 4995 C C . ILE B 1 242 ? 15.797 1.303 -14.781 1 98.06 242 ILE B C 1
ATOM 4997 O O . ILE B 1 242 ? 16.109 2.016 -15.742 1 98.06 242 ILE B O 1
ATOM 5001 N N . THR B 1 243 ? 16.703 0.624 -14.109 1 98.19 243 THR B N 1
ATOM 5002 C CA . THR B 1 243 ? 18.078 0.382 -14.531 1 98.19 243 THR B CA 1
ATOM 5003 C C . THR B 1 243 ? 18.312 -1.106 -14.766 1 98.19 243 THR B C 1
ATOM 5005 O O . THR B 1 243 ? 18.047 -1.931 -13.891 1 98.19 243 THR B O 1
ATOM 5008 N N . CYS B 1 244 ? 18.766 -1.429 -15.922 1 97.62 244 CYS B N 1
ATOM 5009 C CA . CYS B 1 244 ? 19.047 -2.828 -16.219 1 97.62 244 CYS B CA 1
ATOM 5010 C C . CYS B 1 244 ? 20.516 -3.148 -16 1 97.62 244 CYS B C 1
ATOM 5012 O O . CYS B 1 244 ? 21.391 -2.348 -16.344 1 97.62 244 CYS B O 1
ATOM 5014 N N . VAL B 1 245 ? 20.766 -4.254 -15.422 1 97.31 245 VAL B N 1
ATOM 5015 C CA . VAL B 1 245 ? 22.109 -4.762 -15.203 1 97.31 245 VAL B CA 1
ATOM 5016 C C . VAL B 1 245 ? 22.219 -6.18 -15.766 1 97.31 245 VAL B C 1
ATOM 5018 O O . VAL B 1 245 ? 21.219 -6.766 -16.188 1 97.31 245 VAL B O 1
ATOM 5021 N N . ASP B 1 246 ? 23.438 -6.695 -15.703 1 93.44 246 ASP B N 1
ATOM 5022 C CA . ASP B 1 246 ? 23.703 -8.031 -16.25 1 93.44 246 ASP B CA 1
ATOM 5023 C C . ASP B 1 246 ? 23 -9.102 -15.414 1 93.44 246 ASP B C 1
ATOM 5025 O O . ASP B 1 246 ? 22.75 -8.906 -14.219 1 93.44 246 ASP B O 1
ATOM 5029 N N . LEU B 1 247 ? 22.781 -10.211 -16.062 1 88.06 247 LEU B N 1
ATOM 5030 C CA . LEU B 1 247 ? 22.109 -11.32 -15.383 1 88.06 247 LEU B CA 1
ATOM 5031 C C . LEU B 1 247 ? 23.016 -11.938 -14.32 1 88.06 247 LEU B C 1
ATOM 5033 O O . LEU B 1 247 ? 22.547 -12.391 -13.281 1 88.06 247 LEU B O 1
ATOM 5037 N N . GLN B 1 248 ? 24.297 -11.875 -14.516 1 88.31 248 GLN B N 1
ATOM 5038 C CA . GLN B 1 248 ? 25.25 -12.547 -13.648 1 88.31 248 GLN B CA 1
ATOM 5039 C C . GLN B 1 248 ? 25.594 -11.68 -12.438 1 88.31 248 GLN B C 1
ATOM 5041 O O . GLN B 1 248 ? 26 -10.523 -12.594 1 88.31 248 GLN B O 1
ATOM 5046 N N . PRO B 1 249 ? 25.531 -12.25 -11.242 1 91.25 249 PRO B N 1
ATOM 5047 C CA . PRO B 1 249 ? 25.75 -11.477 -10.023 1 91.25 249 PRO B CA 1
ATOM 5048 C C . PRO B 1 249 ? 27.156 -10.867 -9.969 1 91.25 249 PRO B C 1
ATOM 5050 O O . PRO B 1 249 ? 27.328 -9.742 -9.477 1 91.25 249 PRO B O 1
ATOM 5053 N N . ASN B 1 250 ? 28.156 -11.594 -10.422 1 91.56 250 ASN B N 1
ATOM 5054 C CA . ASN B 1 250 ? 29.516 -11.094 -10.383 1 91.56 250 ASN B CA 1
ATOM 5055 C C . ASN B 1 250 ? 29.656 -9.789 -11.164 1 91.56 250 ASN B C 1
ATOM 5057 O O . ASN B 1 250 ? 30.531 -8.969 -10.859 1 91.56 250 ASN B O 1
ATOM 5061 N N . SER B 1 251 ? 28.828 -9.586 -12.102 1 92.88 251 SER B N 1
ATOM 5062 C CA . SER B 1 251 ? 28.906 -8.406 -12.961 1 92.88 251 SER B CA 1
ATOM 5063 C C . SER B 1 251 ? 28.266 -7.195 -12.297 1 92.88 251 SER B C 1
ATOM 5065 O O . SER B 1 251 ? 28.781 -6.078 -12.422 1 92.88 251 SER B O 1
ATOM 5067 N N . TRP B 1 252 ? 27.172 -7.355 -11.602 1 94.56 252 TRP B N 1
ATOM 5068 C CA . TRP B 1 252 ? 26.453 -6.195 -11.102 1 94.56 252 TRP B CA 1
ATOM 5069 C C . TRP B 1 252 ? 26.781 -5.945 -9.633 1 94.56 252 TRP B C 1
ATOM 5071 O O . TRP B 1 252 ? 26.547 -4.852 -9.117 1 94.56 252 TRP B O 1
ATOM 5081 N N . LEU B 1 253 ? 27.25 -6.895 -8.828 1 95.94 253 LEU B N 1
ATOM 5082 C CA . LEU B 1 253 ? 27.406 -6.797 -7.383 1 95.94 253 LEU B CA 1
ATOM 5083 C C . LEU B 1 253 ? 28.359 -5.668 -7.02 1 95.94 253 LEU B C 1
ATOM 5085 O O . LEU B 1 253 ? 28.109 -4.898 -6.09 1 95.94 253 LEU B O 1
ATOM 5089 N N . PRO B 1 254 ? 29.531 -5.48 -7.68 1 96.31 254 PRO B N 1
ATOM 5090 C CA . PRO B 1 254 ? 30.438 -4.402 -7.289 1 96.31 254 PRO B CA 1
ATOM 5091 C C . PRO B 1 254 ? 29.766 -3.033 -7.281 1 96.31 254 PRO B C 1
ATOM 5093 O O . PRO B 1 254 ? 30.047 -2.205 -6.41 1 96.31 254 PRO B O 1
ATOM 5096 N N . GLU B 1 255 ? 28.844 -2.828 -8.148 1 96.19 255 GLU B N 1
ATOM 5097 C CA . GLU B 1 255 ? 28.188 -1.526 -8.266 1 96.19 255 GLU B CA 1
ATOM 5098 C C . GLU B 1 255 ? 27 -1.415 -7.312 1 96.19 255 GLU B C 1
ATOM 5100 O O . GLU B 1 255 ? 26.641 -0.315 -6.891 1 96.19 255 GLU B O 1
ATOM 5105 N N . LEU B 1 256 ? 26.422 -2.518 -6.977 1 97.44 256 LEU B N 1
ATOM 5106 C CA . LEU B 1 256 ? 25.172 -2.475 -6.234 1 97.44 256 LEU B CA 1
ATOM 5107 C C . LEU B 1 256 ? 25.375 -2.928 -4.793 1 97.44 256 LEU B C 1
ATOM 5109 O O . LEU B 1 256 ? 24.422 -2.986 -4.012 1 97.44 256 LEU B O 1
ATOM 5113 N N . LYS B 1 257 ? 26.594 -3.195 -4.402 1 96.62 257 LYS B N 1
ATOM 5114 C CA . LYS B 1 257 ? 26.891 -3.691 -3.064 1 96.62 257 LYS B CA 1
ATOM 5115 C C . LYS B 1 257 ? 26.359 -2.742 -1.992 1 96.62 257 LYS B C 1
ATOM 5117 O O . LYS B 1 257 ? 26.578 -1.529 -2.068 1 96.62 257 LYS B O 1
ATOM 5122 N N . GLU B 1 258 ? 25.562 -3.258 -1.007 1 94.62 258 GLU B N 1
ATOM 5123 C CA . GLU B 1 258 ? 25.062 -2.58 0.189 1 94.62 258 GLU B CA 1
ATOM 5124 C C . GLU B 1 258 ? 24.188 -1.391 -0.175 1 94.62 258 GLU B C 1
ATOM 5126 O O . GLU B 1 258 ? 24.062 -0.442 0.603 1 94.62 258 GLU B O 1
ATOM 5131 N N . LYS B 1 259 ? 23.547 -1.406 -1.337 1 97.06 259 LYS B N 1
ATOM 5132 C CA . LYS B 1 259 ? 22.797 -0.232 -1.777 1 97.06 259 LYS B CA 1
ATOM 5133 C C . LYS B 1 259 ? 21.297 -0.532 -1.859 1 97.06 259 LYS B C 1
ATOM 5135 O O . LYS B 1 259 ? 20.484 0.384 -1.972 1 97.06 259 LYS B O 1
ATOM 5140 N N . MET B 1 260 ? 20.969 -1.762 -1.767 1 97.44 260 MET B N 1
ATOM 5141 C CA . MET B 1 260 ? 19.578 -2.141 -2.023 1 97.44 260 MET B CA 1
ATOM 5142 C C . MET B 1 260 ? 18.766 -2.127 -0.735 1 97.44 260 MET B C 1
ATOM 5144 O O . MET B 1 260 ? 19.25 -2.545 0.317 1 97.44 260 MET B O 1
ATOM 5148 N N . HIS B 1 261 ? 17.562 -1.629 -0.847 1 96.88 261 HIS B N 1
ATOM 5149 C CA . HIS B 1 261 ? 16.625 -1.7 0.264 1 96.88 261 HIS B 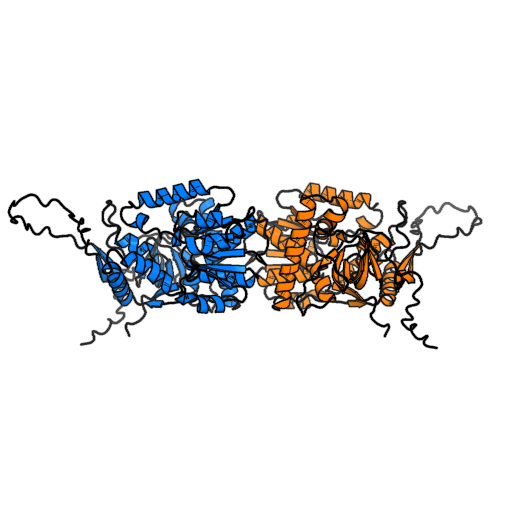CA 1
ATOM 5150 C C . HIS B 1 261 ? 15.852 -3.016 0.251 1 96.88 261 HIS B C 1
ATOM 5152 O O . HIS B 1 261 ? 15.523 -3.559 1.309 1 96.88 261 HIS B O 1
ATOM 5158 N N . ILE B 1 262 ? 15.5 -3.498 -0.908 1 97.5 262 ILE B N 1
ATOM 5159 C CA . ILE B 1 262 ? 14.797 -4.762 -1.101 1 97.5 262 ILE B CA 1
ATOM 5160 C C . ILE B 1 262 ? 15.453 -5.547 -2.234 1 97.5 262 ILE B C 1
ATOM 5162 O O . ILE B 1 262 ? 15.766 -4.988 -3.287 1 97.5 262 ILE B O 1
ATOM 5166 N N . VAL B 1 263 ? 15.75 -6.793 -1.988 1 96.62 263 VAL B N 1
ATOM 5167 C CA . VAL B 1 263 ? 16.141 -7.715 -3.049 1 96.62 263 VAL B CA 1
ATOM 5168 C C . VAL B 1 263 ? 15.125 -8.844 -3.154 1 96.62 263 VAL B C 1
ATOM 5170 O O . VAL B 1 263 ? 14.836 -9.523 -2.166 1 96.62 263 VAL B O 1
ATOM 5173 N N . ILE B 1 264 ? 14.531 -8.953 -4.285 1 95.38 264 ILE B N 1
ATOM 5174 C CA . ILE B 1 264 ? 13.68 -10.094 -4.578 1 95.38 264 ILE B CA 1
ATOM 5175 C C . ILE B 1 264 ? 14.438 -11.094 -5.453 1 95.38 264 ILE B C 1
ATOM 5177 O O . ILE B 1 264 ? 14.734 -10.805 -6.613 1 95.38 264 ILE B O 1
ATOM 5181 N N . ASP B 1 265 ? 14.727 -12.172 -4.855 1 88.5 265 ASP B N 1
ATOM 5182 C CA . ASP B 1 265 ? 15.531 -13.188 -5.539 1 88.5 265 ASP B CA 1
ATOM 5183 C C . ASP B 1 265 ? 14.703 -14.438 -5.828 1 88.5 265 ASP B C 1
ATOM 5185 O O . ASP B 1 265 ? 14.32 -15.164 -4.906 1 88.5 265 ASP B O 1
ATOM 5189 N N . ASN B 1 266 ? 14.477 -14.602 -7.062 1 80.12 266 ASN B N 1
ATOM 5190 C CA . ASN B 1 266 ? 13.75 -15.797 -7.477 1 80.12 266 ASN B CA 1
ATOM 5191 C C . ASN B 1 266 ? 14.641 -16.75 -8.266 1 80.12 266 ASN B C 1
ATOM 5193 O O . ASN B 1 266 ? 14.148 -17.641 -8.969 1 80.12 266 ASN B O 1
ATOM 5197 N N . THR B 1 267 ? 15.93 -16.594 -8.164 1 76.31 267 THR B N 1
ATOM 5198 C CA . THR B 1 267 ? 16.859 -17.422 -8.93 1 76.31 267 THR B CA 1
ATOM 5199 C C . THR B 1 267 ? 17.703 -18.297 -7.996 1 76.31 267 THR B C 1
ATOM 5201 O O . THR B 1 267 ? 18.141 -19.375 -8.383 1 76.31 267 THR B O 1
ATOM 5204 N N . CYS B 1 268 ? 17.984 -17.766 -6.898 1 74.75 268 CYS B N 1
ATOM 5205 C CA . CYS B 1 268 ? 18.859 -18.438 -5.938 1 74.75 268 CYS B CA 1
ATOM 5206 C C . CYS B 1 268 ? 20.188 -18.812 -6.574 1 74.75 268 CYS B C 1
ATOM 5208 O O . CYS B 1 268 ? 20.766 -19.859 -6.258 1 74.75 268 CYS B O 1
ATOM 5210 N N . MET B 1 269 ? 20.703 -18.219 -7.578 1 71.94 269 MET B N 1
ATOM 5211 C CA . MET B 1 269 ? 21.859 -18.562 -8.406 1 71.94 269 MET B CA 1
ATOM 5212 C C . MET B 1 269 ? 23.078 -18.859 -7.547 1 71.94 269 MET B C 1
ATOM 5214 O O . MET B 1 269 ? 23.812 -19.812 -7.812 1 71.94 269 MET B O 1
ATOM 5218 N N . ASP B 1 270 ? 23.5 -18.094 -6.527 1 76.19 270 ASP B N 1
ATOM 5219 C CA . ASP B 1 270 ? 24.672 -18.328 -5.688 1 76.19 270 ASP B CA 1
ATOM 5220 C C . ASP B 1 270 ? 24.266 -18.5 -4.227 1 76.19 270 ASP B C 1
ATOM 5222 O O . ASP B 1 270 ? 24.984 -18.062 -3.32 1 76.19 270 ASP B O 1
ATOM 5226 N N . GLY B 1 271 ? 23.109 -19.234 -4.145 1 72.75 271 GLY B N 1
ATOM 5227 C CA . GLY B 1 271 ? 22.594 -19.438 -2.795 1 72.75 271 GLY B CA 1
ATOM 5228 C C . GLY B 1 271 ? 22.203 -18.141 -2.107 1 72.75 271 GLY B C 1
ATOM 5229 O O . GLY B 1 271 ? 22.391 -18 -0.898 1 72.75 271 GLY B O 1
ATOM 5230 N N . TYR B 1 272 ? 21.969 -17.156 -2.811 1 81.75 272 TYR B N 1
ATOM 5231 C CA . TYR B 1 272 ? 21.484 -15.859 -2.35 1 81.75 272 TYR B CA 1
ATOM 5232 C C . TYR B 1 272 ? 22.625 -15 -1.829 1 81.75 272 TYR B C 1
ATOM 5234 O O . TYR B 1 272 ? 22.406 -13.93 -1.26 1 81.75 272 TYR B O 1
ATOM 5242 N N . ALA B 1 273 ? 23.875 -15.43 -1.949 1 84 273 ALA B N 1
ATOM 5243 C CA . ALA B 1 273 ? 25 -14.703 -1.382 1 84 273 ALA B CA 1
ATOM 5244 C C . ALA B 1 273 ? 25.094 -13.297 -1.956 1 84 273 ALA B C 1
ATOM 5246 O O . ALA B 1 273 ? 25.188 -12.32 -1.208 1 84 273 ALA B O 1
ATOM 5247 N N . SER B 1 274 ? 25.109 -13.203 -3.244 1 90.12 274 SER B N 1
ATOM 5248 C CA . SER B 1 274 ? 25.203 -11.898 -3.889 1 90.12 274 SER B CA 1
ATOM 5249 C C . SER B 1 274 ? 24 -11.023 -3.553 1 90.12 274 SER B C 1
ATOM 5251 O O . SER B 1 274 ? 24.141 -9.82 -3.332 1 90.12 274 SER B O 1
ATOM 5253 N N . SER B 1 275 ? 22.828 -11.641 -3.549 1 91 275 SER B N 1
ATOM 5254 C CA . SER B 1 275 ? 21.625 -10.914 -3.186 1 91 275 SER B CA 1
ATOM 5255 C C . SER B 1 275 ? 21.734 -10.328 -1.783 1 91 275 SER B C 1
ATOM 5257 O O . SER B 1 275 ? 21.328 -9.18 -1.552 1 91 275 SER B O 1
ATOM 5259 N N . TR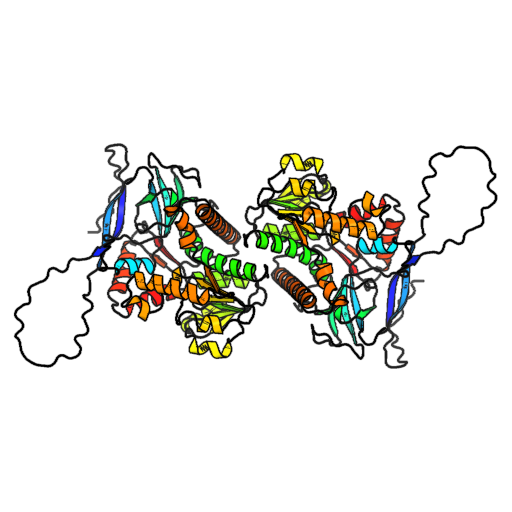P B 1 276 ? 22.234 -11.086 -0.91 1 88.56 276 TRP B N 1
ATOM 5260 C CA . TRP B 1 276 ? 22.406 -10.641 0.468 1 88.56 276 TRP B CA 1
ATOM 5261 C C . TRP B 1 276 ? 23.438 -9.516 0.552 1 88.56 276 TRP B C 1
ATOM 5263 O O . TRP B 1 276 ? 23.219 -8.516 1.244 1 88.56 276 TRP B O 1
ATOM 5273 N N . GLU B 1 277 ? 24.516 -9.648 -0.155 1 91.88 277 GLU B N 1
ATOM 5274 C CA . GLU B 1 277 ? 25.578 -8.664 -0.127 1 91.88 277 GLU B CA 1
ATOM 5275 C C . GLU B 1 277 ? 25.141 -7.332 -0.723 1 91.88 277 GLU B C 1
ATOM 5277 O O . GLU B 1 277 ? 25.703 -6.281 -0.406 1 91.88 277 GLU B O 1
ATOM 5282 N N . ALA B 1 278 ? 24.172 -7.398 -1.558 1 95.69 278 ALA B N 1
ATOM 5283 C CA . ALA B 1 278 ? 23.656 -6.188 -2.197 1 95.69 278 ALA B CA 1
ATOM 5284 C C . ALA B 1 278 ? 22.812 -5.363 -1.227 1 95.69 278 ALA B C 1
ATOM 5286 O O . ALA B 1 278 ? 22.547 -4.184 -1.47 1 95.69 278 ALA B O 1
ATOM 5287 N N . LEU B 1 279 ? 22.391 -5.945 -0.145 1 93.62 279 LEU B N 1
ATOM 5288 C CA . LEU B 1 279 ? 21.5 -5.285 0.798 1 93.62 279 LEU B CA 1
ATOM 5289 C C . LEU B 1 279 ? 22.234 -4.219 1.598 1 93.62 279 LEU B C 1
ATOM 5291 O O . LEU B 1 279 ? 23.375 -4.438 2.033 1 93.62 279 LEU B O 1
ATOM 5295 N N . GLY B 1 280 ? 21.578 -3.074 1.668 1 91.5 280 GLY B N 1
ATOM 5296 C CA . GLY B 1 280 ? 22 -2.139 2.695 1 91.5 280 GLY B CA 1
ATOM 5297 C C . GLY B 1 280 ? 21.734 -2.629 4.102 1 91.5 280 GLY B C 1
ATOM 5298 O O . GLY B 1 280 ? 21.109 -3.684 4.289 1 91.5 280 GLY B O 1
ATOM 5299 N N . ARG B 1 281 ? 22.031 -1.829 5.094 1 86.12 281 ARG B N 1
ATOM 5300 C CA . ARG B 1 281 ? 21.953 -2.189 6.504 1 86.12 281 ARG B CA 1
ATOM 5301 C C . ARG B 1 281 ? 20.516 -2.502 6.918 1 86.12 281 ARG B C 1
ATOM 5303 O O . ARG B 1 281 ? 20.281 -3.439 7.684 1 86.12 281 ARG B O 1
ATOM 5310 N N . ASP B 1 282 ? 19.516 -1.83 6.395 1 86.56 282 ASP B N 1
ATOM 5311 C CA . ASP B 1 282 ? 18.125 -1.986 6.809 1 86.56 282 ASP B CA 1
ATOM 5312 C C . ASP B 1 282 ? 17.297 -2.631 5.703 1 86.56 282 ASP B C 1
ATOM 5314 O O . ASP B 1 282 ? 16.062 -2.521 5.703 1 86.56 282 ASP B O 1
ATOM 5318 N N . GLY B 1 283 ? 18.062 -3.256 4.797 1 92.19 283 GLY B N 1
ATOM 5319 C CA . GLY B 1 283 ? 17.344 -3.844 3.678 1 92.19 283 GLY B CA 1
ATOM 5320 C C . GLY B 1 283 ? 16.875 -5.262 3.947 1 92.19 283 GLY B C 1
ATOM 5321 O O . GLY B 1 283 ? 17.234 -5.863 4.957 1 92.19 283 GLY B O 1
ATOM 5322 N N . PHE B 1 284 ? 16.016 -5.801 3.035 1 93.06 284 PHE B N 1
ATOM 5323 C CA . PHE B 1 284 ? 15.477 -7.148 3.193 1 93.06 284 PHE B CA 1
ATOM 5324 C C . PHE B 1 284 ? 15.617 -7.945 1.901 1 93.06 284 PHE B C 1
ATOM 5326 O O . PHE B 1 284 ? 15.391 -7.414 0.812 1 93.06 284 PHE B O 1
ATOM 5333 N N . LEU B 1 285 ? 16.016 -9.211 2.096 1 92.75 285 LEU B N 1
ATOM 5334 C CA . LEU B 1 285 ? 16.031 -10.195 1.017 1 92.75 285 LEU B CA 1
ATOM 5335 C C . LEU B 1 285 ? 14.758 -11.031 1.024 1 92.75 285 LEU B C 1
ATOM 5337 O O . LEU B 1 285 ? 14.438 -11.672 2.029 1 92.75 285 LEU B O 1
ATOM 5341 N N . ILE B 1 286 ? 14.008 -10.984 -0.047 1 92.94 286 ILE B N 1
ATOM 5342 C CA . ILE B 1 286 ? 12.805 -11.797 -0.22 1 92.94 286 ILE B CA 1
ATOM 5343 C C . ILE B 1 286 ? 13.102 -12.953 -1.178 1 92.94 286 ILE B C 1
ATOM 5345 O O . ILE B 1 286 ? 13.422 -12.727 -2.348 1 92.94 286 ILE B O 1
ATOM 5349 N N . CYS B 1 287 ? 12.977 -14.109 -0.709 1 86.56 287 CYS B N 1
ATOM 5350 C CA . CYS B 1 287 ? 13.211 -15.305 -1.513 1 86.56 287 CYS B CA 1
ATOM 5351 C C . CYS B 1 287 ? 11.898 -15.875 -2.035 1 86.56 287 CYS B C 1
ATOM 5353 O O . CYS B 1 287 ? 10.992 -16.188 -1.254 1 86.56 287 CYS B O 1
ATOM 5355 N N . LEU B 1 288 ? 11.773 -15.93 -3.299 1 83.38 288 LEU B N 1
ATOM 5356 C CA . LEU B 1 288 ? 10.625 -16.562 -3.943 1 83.38 288 LEU B CA 1
ATOM 5357 C C . LEU B 1 288 ? 10.984 -17.953 -4.453 1 83.38 288 LEU B C 1
ATOM 5359 O O . LEU B 1 288 ? 11.594 -18.094 -5.516 1 83.38 288 LEU B O 1
ATOM 5363 N N . PRO B 1 289 ? 10.852 -18.969 -3.66 1 61.31 289 PRO B N 1
ATOM 5364 C CA . PRO B 1 289 ? 11.32 -20.312 -4.023 1 61.31 289 PRO B CA 1
ATOM 5365 C C . PRO B 1 289 ? 10.703 -20.828 -5.32 1 61.31 289 PRO B C 1
ATOM 5367 O O . PRO B 1 289 ? 11.352 -21.562 -6.074 1 61.31 289 PRO B O 1
ATOM 5370 N N . SER B 1 290 ? 9.367 -20.828 -5.285 1 53.44 290 SER B N 1
ATOM 5371 C CA . SER B 1 290 ? 8.688 -21.578 -6.34 1 53.44 290 SER B CA 1
ATOM 5372 C C . SER B 1 290 ? 9.328 -21.312 -7.699 1 53.44 290 SER B C 1
ATOM 5374 O O . SER B 1 290 ? 9.289 -22.172 -8.586 1 53.44 290 SER B O 1
ATOM 5376 N N . ASN B 1 291 ? 10 -20.078 -7.82 1 45.78 291 ASN B N 1
ATOM 5377 C CA . ASN B 1 291 ? 10.539 -19.75 -9.141 1 45.78 291 ASN B CA 1
ATOM 5378 C C . ASN B 1 291 ? 12.055 -19.938 -9.195 1 45.78 291 ASN B C 1
ATOM 5380 O O . ASN B 1 291 ? 12.656 -19.828 -10.258 1 45.78 291 ASN B O 1
ATOM 5384 N N . SER B 1 292 ? 12.758 -20.109 -8.094 1 41 292 SER B N 1
ATOM 5385 C CA . SER B 1 292 ? 14.203 -19.906 -7.977 1 41 292 SER B CA 1
ATOM 5386 C C . SER B 1 292 ? 14.961 -21.219 -8.172 1 41 292 SER B C 1
ATOM 5388 O O . SER B 1 292 ? 16.203 -21.234 -8.141 1 41 292 SER B O 1
ATOM 5390 N N . LEU B 1 293 ? 14.391 -22.281 -8.273 1 40.44 293 LEU B N 1
ATOM 5391 C CA . LEU B 1 293 ? 15.188 -23.5 -8.195 1 40.44 293 LEU B CA 1
ATOM 5392 C C . LEU B 1 293 ? 16.141 -23.594 -9.383 1 40.44 293 LEU B C 1
ATOM 5394 O O . LEU B 1 293 ? 15.984 -24.469 -10.242 1 40.44 293 LEU B O 1
ATOM 5398 N N . ASN B 1 294 ? 16.734 -22.516 -9.781 1 34.78 294 ASN B N 1
ATOM 5399 C CA . ASN B 1 294 ? 17.594 -22.562 -10.961 1 34.78 294 ASN B CA 1
ATOM 5400 C C . ASN B 1 294 ? 18.953 -23.203 -10.656 1 34.78 294 ASN B C 1
ATOM 5402 O O . ASN B 1 294 ? 19.875 -23.109 -11.461 1 34.78 294 ASN B O 1
ATOM 5406 N N . ASP B 1 295 ? 19.344 -23.438 -9.578 1 35.69 295 ASP B N 1
ATOM 5407 C CA . ASP B 1 295 ? 20.75 -23.844 -9.602 1 35.69 295 ASP B CA 1
ATOM 5408 C C . ASP B 1 295 ? 20.938 -25.156 -10.352 1 35.69 295 ASP B C 1
ATOM 5410 O O . ASP B 1 295 ? 20.328 -26.172 -9.992 1 35.69 295 ASP B O 1
ATOM 5414 N N . ASP B 1 296 ? 21.406 -25.078 -11.547 1 36.47 296 ASP B N 1
ATOM 5415 C CA . ASP B 1 296 ? 21.844 -26.203 -12.375 1 36.47 296 ASP B CA 1
ATOM 5416 C C . ASP B 1 296 ? 22.359 -27.359 -11.516 1 36.47 296 ASP B C 1
ATOM 5418 O O . ASP B 1 296 ? 22.078 -28.516 -11.789 1 36.47 296 ASP B O 1
ATOM 5422 N N . LYS B 1 297 ? 23.484 -27.125 -10.898 1 35.41 297 LYS B N 1
ATOM 5423 C CA . LYS B 1 297 ? 24.188 -28.141 -10.133 1 35.41 297 LYS B CA 1
ATOM 5424 C C . LYS B 1 297 ? 23.266 -28.781 -9.086 1 35.41 297 LYS B C 1
ATOM 5426 O O . LYS B 1 297 ? 23.609 -29.781 -8.477 1 35.41 297 LYS B O 1
ATOM 5431 N N . LEU B 1 298 ? 22.266 -28.062 -8.695 1 33.72 298 LEU B N 1
ATOM 5432 C CA . LEU B 1 298 ? 21.312 -28.609 -7.746 1 33.72 298 LEU B CA 1
ATOM 5433 C C . LEU B 1 298 ? 20.359 -29.578 -8.445 1 33.72 298 LEU B C 1
ATOM 5435 O O . LEU B 1 298 ? 19.922 -30.562 -7.844 1 33.72 298 LEU B O 1
ATOM 5439 N N . PHE B 1 299 ? 19.875 -29.344 -9.586 1 32.91 299 PHE B N 1
ATOM 5440 C CA . PHE B 1 299 ? 18.969 -30.266 -10.266 1 32.91 299 PHE B CA 1
ATOM 5441 C C . PHE B 1 299 ? 19.719 -31.469 -10.82 1 32.91 299 PHE B C 1
ATOM 5443 O O . PHE B 1 299 ? 19.109 -32.469 -11.156 1 32.91 299 PHE B O 1
ATOM 5450 N N . GLY B 1 300 ? 20.875 -31.359 -11.438 1 32.88 300 GLY B N 1
ATOM 5451 C CA . GLY B 1 300 ? 21.391 -32.656 -11.844 1 32.88 300 GLY B CA 1
ATOM 5452 C C . GLY B 1 300 ? 21.109 -33.75 -10.836 1 32.88 300 GLY B C 1
ATOM 5453 O O . GLY B 1 300 ? 20.609 -34.812 -11.195 1 32.88 300 GLY B O 1
ATOM 5454 N N . LEU B 1 301 ? 22.125 -34.031 -9.961 1 31.81 301 LEU B N 1
ATOM 5455 C CA . LEU B 1 301 ? 22.219 -35.125 -9 1 31.81 301 LEU B CA 1
ATOM 5456 C C . LEU B 1 301 ? 21.141 -35 -7.926 1 31.81 301 LEU B C 1
ATOM 5458 O O . LEU B 1 301 ? 21.172 -35.719 -6.934 1 31.81 301 LEU B O 1
ATOM 5462 N N . PHE B 1 302 ? 20.391 -33.969 -7.75 1 33.78 302 PHE B N 1
ATOM 5463 C CA . PHE B 1 302 ? 19.797 -33.75 -6.426 1 33.78 302 PHE B CA 1
ATOM 5464 C C . PHE B 1 302 ? 18.516 -34.562 -6.27 1 33.78 302 PHE B C 1
ATOM 5466 O O . PHE B 1 302 ? 17.672 -34.562 -7.156 1 33.78 302 PHE B O 1
ATOM 5473 N N . ASP B 1 303 ? 18.562 -35.5 -5.625 1 36.09 303 ASP B N 1
ATOM 5474 C CA . ASP B 1 303 ? 17.531 -36.094 -4.797 1 36.09 303 ASP B CA 1
ATOM 5475 C C . ASP B 1 303 ? 16.609 -35.031 -4.211 1 36.09 303 ASP B C 1
ATOM 5477 O O . ASP B 1 303 ? 17.062 -34 -3.734 1 36.09 303 ASP B O 1
ATOM 5481 N N . VAL B 1 304 ? 15.328 -34.781 -4.785 1 41.66 304 VAL B N 1
ATOM 5482 C CA . VAL B 1 304 ? 14.273 -33.969 -4.199 1 41.66 304 VAL B CA 1
ATOM 5483 C C . VAL B 1 304 ? 14.602 -33.656 -2.742 1 41.66 304 VAL B C 1
ATOM 5485 O O . VAL B 1 304 ? 14.328 -32.562 -2.256 1 41.66 304 VAL B O 1
ATOM 5488 N N . GLY B 1 305 ? 15.156 -34.625 -2.131 1 42.41 305 GLY B N 1
ATOM 5489 C CA . GLY B 1 305 ? 15.539 -34.469 -0.736 1 42.41 305 GLY B CA 1
ATOM 5490 C C . GLY B 1 305 ? 16.609 -33.406 -0.524 1 42.41 305 GLY B C 1
ATOM 5491 O O . GLY B 1 305 ? 16.531 -32.625 0.43 1 42.41 305 GLY B O 1
ATOM 5492 N N . SER B 1 306 ? 17.469 -33.344 -1.437 1 46.25 306 SER B N 1
ATOM 5493 C CA . SER B 1 306 ? 18.578 -32.438 -1.286 1 46.25 306 SER B CA 1
ATOM 5494 C C . SER B 1 306 ? 18.156 -31 -1.544 1 46.25 306 SER B C 1
ATOM 5496 O O . SER B 1 306 ? 18.641 -30.062 -0.896 1 46.25 306 SER B O 1
ATOM 5498 N N . LEU B 1 307 ? 17.219 -30.828 -2.438 1 47.56 307 LEU B N 1
ATOM 5499 C CA . LEU B 1 307 ? 16.703 -29.484 -2.705 1 47.56 307 LEU B CA 1
ATOM 5500 C C . LEU B 1 307 ? 15.992 -28.922 -1.478 1 47.56 307 LEU B C 1
ATOM 5502 O O . LEU B 1 307 ? 16.203 -27.75 -1.121 1 47.56 307 LEU B O 1
ATOM 5506 N N . LYS B 1 308 ? 15.102 -29.734 -1.001 1 47.84 308 LYS B N 1
ATOM 5507 C CA . LYS B 1 308 ? 14.453 -29.312 0.234 1 47.84 308 LYS B CA 1
ATOM 5508 C C . LYS B 1 308 ? 15.477 -28.984 1.316 1 47.84 308 LYS B C 1
ATOM 5510 O O . LYS B 1 308 ? 15.297 -28.031 2.084 1 47.84 308 LYS B O 1
ATOM 5515 N N . SER B 1 309 ? 16.453 -29.812 1.316 1 51.72 309 SER B N 1
ATOM 5516 C CA . SER B 1 309 ? 17.5 -29.578 2.309 1 51.72 309 SER B CA 1
ATOM 5517 C C . SER B 1 309 ? 18.203 -28.25 2.059 1 51.72 309 SER B C 1
ATOM 5519 O O . SER B 1 309 ? 18.5 -27.516 3 1 51.72 309 SER B O 1
ATOM 5521 N N . LYS B 1 310 ? 18.5 -28 0.945 1 48.84 310 LYS B N 1
ATOM 5522 C CA . LYS B 1 310 ? 19.172 -26.734 0.643 1 48.84 310 LYS B CA 1
ATOM 5523 C C . LYS B 1 310 ? 18.25 -25.547 0.899 1 48.84 310 LYS B C 1
ATOM 5525 O O . LYS B 1 310 ? 18.672 -24.516 1.426 1 48.84 310 LYS B O 1
ATOM 5530 N N . ILE B 1 311 ? 17.031 -25.75 0.483 1 52.34 311 ILE B N 1
ATOM 5531 C CA . ILE B 1 311 ? 16.062 -24.703 0.796 1 52.34 311 ILE B CA 1
ATOM 5532 C C . ILE B 1 311 ? 16.016 -24.484 2.307 1 52.34 311 ILE B C 1
ATOM 5534 O O . ILE B 1 311 ? 16.016 -23.344 2.77 1 52.34 311 ILE B O 1
ATOM 5538 N N . ASN B 1 312 ? 16.047 -25.641 2.914 1 53.09 312 ASN B N 1
ATOM 5539 C CA . ASN B 1 312 ? 16.016 -25.547 4.371 1 53.09 312 ASN B CA 1
ATOM 5540 C C . ASN B 1 312 ? 17.297 -24.922 4.918 1 53.09 312 ASN B C 1
ATOM 5542 O O . ASN B 1 312 ? 17.25 -24.141 5.875 1 53.09 312 ASN B O 1
ATOM 5546 N N . LEU B 1 313 ? 18.344 -25.281 4.348 1 53.53 313 LEU B N 1
ATOM 5547 C CA . LEU B 1 313 ? 19.609 -24.703 4.789 1 53.53 313 LEU B CA 1
ATOM 5548 C C . LEU B 1 313 ? 19.656 -23.219 4.492 1 53.53 313 LEU B C 1
ATOM 5550 O O . LEU B 1 313 ? 20.156 -22.422 5.305 1 53.53 313 LEU B O 1
ATOM 5554 N N . THR B 1 314 ? 19.266 -22.938 3.371 1 52.41 314 THR B N 1
ATOM 5555 C CA . THR B 1 314 ? 19.219 -21.531 3.004 1 52.41 314 THR B CA 1
ATOM 5556 C C . THR B 1 314 ? 18.266 -20.766 3.928 1 52.41 314 THR B C 1
ATOM 5558 O O . THR B 1 314 ? 18.594 -19.672 4.383 1 52.41 314 THR B O 1
ATOM 5561 N N . LYS B 1 315 ? 17.109 -21.453 4.039 1 53.94 315 LYS B N 1
ATOM 5562 C CA . LYS B 1 315 ? 16.203 -20.875 5.02 1 53.94 315 LYS B CA 1
ATOM 5563 C C . LYS B 1 315 ? 16.906 -20.641 6.355 1 53.94 315 LYS B C 1
ATOM 5565 O O . LYS B 1 315 ? 16.75 -19.594 6.984 1 53.94 315 LYS B O 1
ATOM 5570 N N . ALA B 1 316 ? 17.594 -21.672 6.688 1 52.47 316 ALA B N 1
ATOM 5571 C CA . ALA B 1 316 ? 18.281 -21.609 7.973 1 52.47 316 ALA B CA 1
ATOM 5572 C C . ALA B 1 316 ? 19.344 -20.531 7.969 1 52.47 316 ALA B C 1
ATOM 5574 O O . ALA B 1 316 ? 19.531 -19.828 8.969 1 52.47 316 ALA B O 1
ATOM 5575 N N . ARG B 1 317 ? 20.094 -20.547 6.977 1 51.44 317 ARG B N 1
ATOM 5576 C CA . ARG B 1 317 ? 21.172 -19.578 6.898 1 51.44 317 ARG B CA 1
ATOM 5577 C C . ARG B 1 317 ? 20.609 -18.156 6.863 1 51.44 317 ARG B C 1
ATOM 5579 O O . ARG B 1 317 ? 21.188 -17.234 7.461 1 51.44 317 ARG B O 1
ATOM 5586 N N . TYR B 1 318 ? 19.641 -18.094 6.051 1 50.5 318 TYR B N 1
ATOM 5587 C CA . TYR B 1 318 ? 19.203 -16.719 5.852 1 50.5 318 TYR B CA 1
ATOM 5588 C C . TYR B 1 318 ? 18.031 -16.375 6.781 1 50.5 318 TYR B C 1
ATOM 5590 O O . TYR B 1 318 ? 17.406 -15.32 6.637 1 50.5 318 TYR B O 1
ATOM 5598 N N . LEU B 1 319 ? 17.656 -17.391 7.496 1 52.12 319 LEU B N 1
ATOM 5599 C CA . LEU B 1 319 ? 16.797 -17 8.609 1 52.12 319 LEU B CA 1
ATOM 5600 C C . LEU B 1 319 ? 17.422 -15.883 9.422 1 52.12 319 LEU B C 1
ATOM 5602 O O . LEU B 1 319 ? 16.906 -15.492 10.469 1 52.12 319 LEU B O 1
ATOM 5606 N N . MET B 1 320 ? 18.344 -15.32 8.719 1 56.78 320 MET B N 1
ATOM 5607 C CA . MET B 1 320 ? 18.906 -14.125 9.336 1 56.78 320 MET B CA 1
ATOM 5608 C C . MET B 1 320 ? 17.922 -12.961 9.289 1 56.78 320 MET B C 1
ATOM 5610 O O . MET B 1 320 ? 16.938 -13 8.547 1 56.78 320 MET B O 1
ATOM 5614 N N . SER B 1 321 ? 17.953 -12.078 10.094 1 65.69 321 SER B N 1
ATOM 5615 C CA . SER B 1 321 ? 17.078 -10.961 10.453 1 65.69 321 SER B CA 1
ATOM 5616 C C . SER B 1 321 ? 16.641 -10.18 9.227 1 65.69 321 SER B C 1
ATOM 5618 O O . SER B 1 321 ? 15.555 -9.609 9.195 1 65.69 321 SER B O 1
ATOM 5620 N N . GLN B 1 322 ? 17.359 -10.422 8.016 1 77 322 GLN B N 1
ATOM 5621 C CA . GLN B 1 322 ? 17 -9.594 6.867 1 77 322 GLN B CA 1
ATOM 5622 C C . GLN B 1 322 ? 16.453 -10.438 5.727 1 77 322 GLN B C 1
ATOM 5624 O O . GLN B 1 322 ? 16.359 -9.969 4.59 1 77 322 GLN B O 1
ATOM 5629 N N . THR B 1 323 ? 16.078 -11.719 6.062 1 77.38 323 THR B N 1
ATOM 5630 C CA . THR B 1 323 ? 15.625 -12.586 4.98 1 77.38 323 THR B CA 1
ATOM 5631 C C . THR B 1 323 ? 14.211 -13.086 5.258 1 77.38 323 THR B C 1
ATOM 5633 O O . THR B 1 323 ? 13.906 -13.5 6.379 1 77.38 323 THR B O 1
ATOM 5636 N N . ILE B 1 324 ? 13.344 -13 4.215 1 80.12 324 ILE B N 1
ATOM 5637 C CA . ILE B 1 324 ? 11.969 -13.492 4.309 1 80.12 324 ILE B CA 1
ATOM 5638 C C . ILE B 1 324 ? 11.672 -14.414 3.127 1 80.12 324 ILE B C 1
ATOM 5640 O O . ILE B 1 324 ? 11.984 -14.078 1.98 1 80.12 324 ILE B O 1
ATOM 5644 N N . ILE B 1 325 ? 11.109 -15.539 3.328 1 76 325 ILE B N 1
ATOM 5645 C CA . ILE B 1 325 ? 10.703 -16.484 2.289 1 76 325 ILE B CA 1
ATOM 5646 C C . ILE B 1 325 ? 9.211 -16.312 2.006 1 76 325 ILE B C 1
ATOM 5648 O O . ILE B 1 325 ? 8.398 -16.312 2.93 1 76 325 ILE B O 1
ATOM 5652 N N . VAL B 1 326 ? 8.898 -16.125 0.801 1 77.5 326 VAL B N 1
ATOM 5653 C CA . VAL B 1 326 ? 7.512 -16 0.372 1 77.5 326 VAL B CA 1
ATOM 5654 C C . VAL B 1 326 ? 7.156 -17.156 -0.563 1 77.5 326 VAL B C 1
ATOM 5656 O O . VAL B 1 326 ? 7.633 -17.203 -1.7 1 77.5 326 VAL B O 1
ATOM 5659 N N . ASP B 1 327 ? 6.402 -18.047 -0.078 1 79.19 327 ASP B N 1
ATOM 5660 C CA . ASP B 1 327 ? 5.906 -19.188 -0.851 1 79.19 327 ASP B CA 1
ATOM 5661 C C . ASP B 1 327 ? 4.383 -19.219 -0.874 1 79.19 327 ASP B C 1
ATOM 5663 O O . ASP B 1 327 ? 3.758 -19.969 -0.129 1 79.19 327 ASP B O 1
ATOM 5667 N N . THR B 1 328 ? 3.869 -18.469 -1.765 1 81.56 328 THR B N 1
ATOM 5668 C CA . THR B 1 328 ? 2.42 -18.297 -1.802 1 81.56 328 THR B CA 1
ATOM 5669 C C . THR B 1 328 ? 1.733 -19.578 -2.258 1 81.56 328 THR B C 1
ATOM 5671 O O . THR B 1 328 ? 0.584 -19.844 -1.894 1 81.56 328 THR B O 1
ATOM 5674 N N . LYS B 1 329 ? 2.412 -20.344 -3.098 1 80.25 329 LYS B N 1
ATOM 5675 C CA . LYS B 1 329 ? 1.848 -21.625 -3.52 1 80.25 329 LYS B CA 1
ATOM 5676 C C . LYS B 1 329 ? 1.654 -22.562 -2.328 1 80.25 329 LYS B C 1
ATOM 5678 O O . LYS B 1 329 ? 0.585 -23.141 -2.164 1 80.25 329 LYS B O 1
ATOM 5683 N N . GLU B 1 330 ? 2.684 -22.641 -1.591 1 78.69 330 GLU B N 1
ATOM 5684 C CA . GLU B 1 330 ? 2.592 -23.453 -0.384 1 78.69 330 GLU B CA 1
ATOM 5685 C C . GLU B 1 330 ? 1.519 -22.922 0.561 1 78.69 330 GLU B C 1
ATOM 5687 O O . GLU B 1 330 ? 0.794 -23.703 1.185 1 78.69 330 GLU B O 1
ATOM 5692 N N . ASP B 1 331 ? 1.455 -21.641 0.675 1 82.06 331 ASP B N 1
ATOM 5693 C CA . ASP B 1 331 ? 0.449 -21.031 1.542 1 82.06 331 ASP B CA 1
ATOM 5694 C C . ASP B 1 331 ? -0.961 -21.406 1.087 1 82.06 331 ASP B C 1
ATOM 5696 O O . ASP B 1 331 ? -1.821 -21.719 1.91 1 82.06 331 ASP B O 1
ATOM 5700 N N . PHE B 1 332 ? -1.129 -21.391 -0.138 1 83.75 332 PHE B N 1
ATOM 5701 C CA . PHE B 1 332 ? -2.436 -21.734 -0.683 1 83.75 332 PHE B CA 1
ATOM 5702 C C . PHE B 1 332 ? -2.742 -23.219 -0.461 1 83.75 332 PHE B C 1
ATOM 5704 O O . PHE B 1 332 ? -3.852 -23.578 -0.06 1 83.75 332 PHE B O 1
ATOM 5711 N N . LYS B 1 333 ? -1.753 -24.078 -0.612 1 84.56 333 LYS B N 1
ATOM 5712 C CA . LYS B 1 333 ? -1.957 -25.516 -0.582 1 84.56 333 LYS B CA 1
ATOM 5713 C C . LYS B 1 333 ? -1.963 -26.047 0.852 1 84.56 333 LYS B C 1
ATOM 5715 O O . LYS B 1 333 ? -2.4 -27.172 1.104 1 84.56 333 LYS B O 1
ATOM 5720 N N . ALA B 1 334 ? -1.486 -25.234 1.735 1 83.06 334 ALA B N 1
ATOM 5721 C CA . ALA B 1 334 ? -1.287 -25.688 3.109 1 83.06 334 ALA B CA 1
ATOM 5722 C C . ALA B 1 334 ? -2.584 -26.234 3.699 1 83.06 334 ALA B C 1
ATOM 5724 O O . ALA B 1 334 ? -2.568 -27.219 4.438 1 83.06 334 ALA B O 1
ATOM 5725 N N . PHE B 1 335 ? -3.617 -25.641 3.379 1 84.5 335 PHE B N 1
ATOM 5726 C CA . PHE B 1 335 ? -4.887 -26.062 3.955 1 84.5 335 PHE B CA 1
ATOM 5727 C C . PHE B 1 335 ? -5.309 -27.422 3.404 1 84.5 335 PHE B C 1
ATOM 5729 O O . PHE B 1 335 ? -6.055 -28.156 4.055 1 84.5 335 PHE B O 1
ATOM 5736 N N . ASN B 1 336 ? -4.906 -27.766 2.176 1 80.75 336 ASN B N 1
ATOM 5737 C CA . ASN B 1 336 ? -5.246 -29.047 1.569 1 80.75 336 ASN B CA 1
ATOM 5738 C C . ASN B 1 336 ? -4.695 -30.219 2.385 1 80.75 336 ASN B C 1
ATOM 5740 O O . ASN B 1 336 ? -5.258 -31.312 2.359 1 80.75 336 ASN B O 1
ATOM 5744 N N . VAL B 1 337 ? -3.703 -29.953 3.135 1 80.44 337 VAL B N 1
ATOM 5745 C CA . VAL B 1 337 ? -3.008 -31 3.859 1 80.44 337 VAL B CA 1
ATOM 5746 C C . VAL B 1 337 ? -3.311 -30.891 5.352 1 80.44 337 VAL B C 1
ATOM 5748 O O . VAL B 1 337 ? -3.729 -31.875 5.98 1 80.44 337 VAL B O 1
ATOM 5751 N N . ASN B 1 338 ? -3.164 -29.703 5.922 1 85.25 338 ASN B N 1
ATOM 5752 C CA . ASN B 1 338 ? -3.174 -29.516 7.367 1 85.25 338 ASN B CA 1
ATOM 5753 C C . ASN B 1 338 ? -4.594 -29.375 7.906 1 85.25 338 ASN B C 1
ATOM 5755 O O . ASN B 1 338 ? -4.887 -29.812 9.023 1 85.25 338 ASN B O 1
ATOM 5759 N N . LYS B 1 339 ? -5.434 -28.766 7.23 1 84.75 339 LYS B N 1
ATOM 5760 C CA . LYS B 1 339 ? -6.832 -28.547 7.582 1 84.75 339 LYS B CA 1
ATOM 5761 C C . LYS B 1 339 ? -6.953 -27.875 8.953 1 84.75 339 LYS B C 1
ATOM 5763 O O . LYS B 1 339 ? -7.75 -28.312 9.789 1 84.75 339 LYS B O 1
ATOM 5768 N N . ASP B 1 340 ? -6.078 -26.922 9.258 1 87.56 340 ASP B N 1
ATOM 5769 C CA . ASP B 1 340 ? -6.086 -26.219 10.531 1 87.56 340 ASP B CA 1
ATOM 5770 C C . ASP B 1 340 ? -6.344 -24.719 10.32 1 87.56 340 ASP B C 1
ATOM 5772 O O . ASP B 1 340 ? -6.449 -24.266 9.18 1 87.56 340 ASP B O 1
ATOM 5776 N N . GLU B 1 341 ? -6.496 -24.125 11.438 1 83.94 341 GLU B N 1
ATOM 5777 C CA . GLU B 1 341 ? -6.859 -22.703 11.414 1 83.94 341 GLU B CA 1
ATOM 5778 C C . GLU B 1 341 ? -5.758 -21.859 10.789 1 83.94 341 GLU B C 1
ATOM 5780 O O . GLU B 1 341 ? -6.035 -20.938 10.023 1 83.94 341 GLU B O 1
ATOM 5785 N N . SER B 1 342 ? -4.617 -22.188 11.133 1 85.44 342 SER B N 1
ATOM 5786 C CA . SER B 1 342 ? -3.488 -21.422 10.594 1 85.44 342 SER B CA 1
ATOM 5787 C C . SER B 1 342 ? -3.42 -21.531 9.078 1 85.44 342 SER B C 1
ATOM 5789 O O . SER B 1 342 ? -3.215 -20.531 8.391 1 85.44 342 SER B O 1
ATOM 5791 N N . SER B 1 343 ? -3.611 -22.75 8.562 1 87.88 343 SER B N 1
ATOM 5792 C CA . SER B 1 343 ? -3.584 -22.938 7.121 1 87.88 343 SER B CA 1
ATOM 5793 C C . SER B 1 343 ? -4.805 -22.312 6.457 1 87.88 343 SER B C 1
ATOM 5795 O O . SER B 1 343 ? -4.727 -21.828 5.328 1 87.88 343 SER B O 1
ATOM 5797 N N . ALA B 1 344 ? -5.883 -22.312 7.117 1 86.56 344 ALA B N 1
ATOM 5798 C CA . ALA B 1 344 ? -7.074 -21.641 6.602 1 86.56 344 ALA B CA 1
ATOM 5799 C C . ALA B 1 344 ? -6.84 -20.141 6.465 1 86.56 344 ALA B C 1
ATOM 5801 O O . ALA B 1 344 ? -7.238 -19.531 5.469 1 86.56 344 ALA B O 1
ATOM 5802 N N . GLU B 1 345 ? -6.156 -19.609 7.43 1 85.12 345 GLU B N 1
ATOM 5803 C CA . GLU B 1 345 ? -5.855 -18.188 7.41 1 85.12 345 GLU B CA 1
ATOM 5804 C C . GLU B 1 345 ? -4.941 -17.828 6.242 1 85.12 345 GLU B C 1
ATOM 5806 O O . GLU B 1 345 ? -5.125 -16.797 5.594 1 85.12 345 GLU B O 1
ATOM 5811 N N . LYS B 1 346 ? -4.008 -18.672 5.988 1 86.88 346 LYS B N 1
ATOM 5812 C CA . LYS B 1 346 ? -3.105 -18.453 4.863 1 86.88 346 LYS B CA 1
ATOM 5813 C C . LYS B 1 346 ? -3.867 -18.438 3.541 1 86.88 346 LYS B C 1
ATOM 5815 O O . LYS B 1 346 ? -3.592 -17.625 2.664 1 86.88 346 LYS B O 1
ATOM 5820 N N . ARG B 1 347 ? -4.777 -19.312 3.438 1 87.81 347 ARG B N 1
ATOM 5821 C CA . ARG B 1 347 ? -5.598 -19.359 2.232 1 87.81 347 ARG B CA 1
ATOM 5822 C C . ARG B 1 347 ? -6.438 -18.109 2.076 1 87.81 347 ARG B C 1
ATOM 5824 O O . ARG B 1 347 ? -6.547 -17.562 0.979 1 87.81 347 ARG B O 1
ATOM 5831 N N . VAL B 1 348 ? -6.977 -17.688 3.145 1 85.69 348 VAL B N 1
ATOM 5832 C CA . VAL B 1 348 ? -7.809 -16.484 3.131 1 85.69 348 VAL B CA 1
ATOM 5833 C C . VAL B 1 348 ? -6.973 -15.281 2.713 1 85.69 348 VAL B C 1
ATOM 5835 O O . VAL B 1 348 ? -7.406 -14.469 1.895 1 85.69 348 VAL B O 1
ATOM 5838 N N . ASN B 1 349 ? -5.77 -15.203 3.242 1 86.56 349 ASN B N 1
ATOM 5839 C CA . ASN B 1 349 ? -4.867 -14.117 2.881 1 86.56 349 ASN B CA 1
ATOM 5840 C C . ASN B 1 349 ? -4.512 -14.148 1.397 1 86.56 349 ASN B C 1
ATOM 5842 O O . ASN B 1 349 ? -4.441 -13.109 0.747 1 86.56 349 ASN B O 1
ATOM 5846 N N . PHE B 1 350 ? -4.297 -15.32 0.922 1 89.94 350 PHE B N 1
ATOM 5847 C CA . PHE B 1 350 ? -4.012 -15.484 -0.498 1 89.94 350 PHE B CA 1
ATOM 5848 C C . PHE B 1 350 ? -5.168 -14.969 -1.349 1 89.94 350 PHE B C 1
ATOM 5850 O O . PHE B 1 350 ? -4.953 -14.227 -2.309 1 89.94 350 PHE B O 1
ATOM 5857 N N . ILE B 1 351 ? -6.367 -15.359 -0.989 1 88.5 351 ILE B N 1
ATOM 5858 C CA . ILE B 1 351 ? -7.566 -14.977 -1.732 1 88.5 351 ILE B CA 1
ATOM 5859 C C . ILE B 1 351 ? -7.723 -13.461 -1.711 1 88.5 351 ILE B C 1
ATOM 5861 O O . ILE B 1 351 ? -8.055 -12.852 -2.729 1 88.5 351 ILE B O 1
ATOM 5865 N N . ARG B 1 352 ? -7.41 -12.898 -0.611 1 89.44 352 ARG B N 1
ATOM 5866 C CA . ARG B 1 352 ? -7.516 -11.453 -0.48 1 89.44 352 ARG B CA 1
ATOM 5867 C C . ARG B 1 352 ? -6.527 -10.742 -1.404 1 89.44 352 ARG B C 1
ATOM 5869 O O . ARG B 1 352 ? -6.883 -9.773 -2.074 1 89.44 352 ARG B O 1
ATOM 5876 N N . ASP B 1 353 ? -5.281 -11.188 -1.372 1 92.19 353 ASP B N 1
ATOM 5877 C CA . ASP B 1 353 ? -4.281 -10.625 -2.271 1 92.19 353 ASP B CA 1
ATOM 5878 C C . ASP B 1 353 ? -4.715 -10.758 -3.73 1 92.19 353 ASP B C 1
ATOM 5880 O O . ASP B 1 353 ? -4.594 -9.805 -4.508 1 92.19 353 ASP B O 1
ATOM 5884 N N . PHE B 1 354 ? -5.258 -11.898 -4.051 1 92.38 354 PHE B N 1
ATOM 5885 C CA . PHE B 1 354 ? -5.719 -12.172 -5.406 1 92.38 354 PHE B CA 1
ATOM 5886 C C . PHE B 1 354 ? -6.855 -11.227 -5.789 1 92.38 354 PHE B C 1
ATOM 5888 O O . PHE B 1 354 ? -6.855 -10.664 -6.887 1 92.38 354 PHE B O 1
ATOM 5895 N N . GLN B 1 355 ? -7.812 -11.078 -4.941 1 91.19 355 GLN B N 1
ATOM 5896 C CA . GLN B 1 355 ? -8.953 -10.203 -5.203 1 91.19 355 GLN B CA 1
ATOM 5897 C C . GLN B 1 355 ? -8.508 -8.758 -5.363 1 91.19 355 GLN B C 1
ATOM 5899 O O . GLN B 1 355 ? -9.055 -8.023 -6.191 1 91.19 355 GLN B O 1
ATOM 5904 N N . TYR B 1 356 ? -7.566 -8.336 -4.582 1 94.25 356 TYR B N 1
ATOM 5905 C CA . TYR B 1 356 ? -7.027 -6.988 -4.715 1 94.25 356 TYR B CA 1
ATOM 5906 C C . TYR B 1 356 ? -6.391 -6.785 -6.082 1 94.25 356 TYR B C 1
ATOM 5908 O O . TYR B 1 356 ? -6.625 -5.77 -6.742 1 94.25 356 TYR B O 1
ATOM 5916 N N . LEU B 1 357 ? -5.605 -7.707 -6.461 1 95 357 LEU B N 1
ATOM 5917 C CA . LEU B 1 357 ? -4.957 -7.621 -7.766 1 95 357 LEU B CA 1
ATOM 5918 C C . LEU B 1 357 ? -5.992 -7.641 -8.883 1 95 357 LEU B C 1
ATOM 5920 O O . LEU B 1 357 ? -5.836 -6.953 -9.898 1 95 357 LEU B O 1
ATOM 5924 N N . ALA B 1 358 ? -7.051 -8.477 -8.742 1 93.38 358 ALA B N 1
ATOM 5925 C CA . ALA B 1 358 ? -8.141 -8.477 -9.711 1 93.38 358 ALA B CA 1
ATOM 5926 C C . ALA B 1 358 ? -8.797 -7.102 -9.805 1 93.38 358 ALA B C 1
ATOM 5928 O O . ALA B 1 358 ? -9.133 -6.641 -10.898 1 93.38 358 ALA B O 1
ATOM 5929 N N . PHE B 1 359 ? -8.953 -6.508 -8.695 1 92.94 359 PHE B N 1
ATOM 5930 C CA . PHE B 1 359 ? -9.516 -5.164 -8.641 1 92.94 359 PHE B CA 1
ATOM 5931 C C . PHE B 1 359 ? -8.633 -4.18 -9.398 1 92.94 359 PHE B C 1
ATOM 5933 O O . PHE B 1 359 ? -9.133 -3.383 -10.195 1 92.94 359 PHE B O 1
ATOM 5940 N N . LEU B 1 360 ? -7.32 -4.176 -9.156 1 94.56 360 LEU B N 1
ATOM 5941 C CA . LEU B 1 360 ? -6.395 -3.297 -9.859 1 94.56 360 LEU B CA 1
ATOM 5942 C C . LEU B 1 360 ? -6.449 -3.539 -11.367 1 94.56 360 LEU B C 1
ATOM 5944 O O . LEU B 1 360 ? -6.328 -2.6 -12.156 1 94.56 360 LEU B O 1
ATOM 5948 N N . HIS B 1 361 ? -6.566 -4.809 -11.719 1 94.25 361 HIS B N 1
ATOM 5949 C CA . HIS B 1 361 ? -6.695 -5.156 -13.133 1 94.25 361 HIS B CA 1
ATOM 5950 C C . HIS B 1 361 ? -7.957 -4.543 -13.734 1 94.25 361 HIS B C 1
ATOM 5952 O O . HIS B 1 361 ? -7.918 -3.984 -14.836 1 94.25 361 HIS B O 1
ATOM 5958 N N . GLU B 1 362 ? -9.031 -4.68 -13.055 1 90.81 362 GLU B N 1
ATOM 5959 C CA . GLU B 1 362 ? -10.305 -4.133 -13.516 1 90.81 362 GLU B CA 1
ATOM 5960 C C . GLU B 1 362 ? -10.227 -2.617 -13.688 1 90.81 362 GLU B C 1
ATOM 5962 O O . GLU B 1 362 ? -10.82 -2.059 -14.609 1 90.81 362 GLU B O 1
ATOM 5967 N N . LYS B 1 363 ? -9.469 -1.994 -12.812 1 90.31 363 LYS B N 1
ATOM 5968 C CA . LYS B 1 363 ? -9.297 -0.544 -12.859 1 90.31 363 LYS B CA 1
ATOM 5969 C C . LYS B 1 363 ? -8.328 -0.138 -13.969 1 90.31 363 LYS B C 1
ATOM 5971 O O . LYS B 1 363 ? -8.211 1.046 -14.289 1 90.31 363 LYS B O 1
ATOM 5976 N N . GLY B 1 364 ? -7.598 -1.101 -14.508 1 91.69 364 GLY B N 1
ATOM 5977 C CA . GLY B 1 364 ? -6.652 -0.835 -15.578 1 91.69 364 GLY B CA 1
ATOM 5978 C C . GLY B 1 364 ? -5.273 -0.444 -15.078 1 91.69 364 GLY B C 1
ATOM 5979 O O . GLY B 1 364 ? -4.406 -0.069 -15.867 1 91.69 364 GLY B O 1
ATOM 5980 N N . THR B 1 365 ? -5.086 -0.538 -13.812 1 92.56 365 THR B N 1
ATOM 5981 C CA . THR B 1 365 ? -3.811 -0.158 -13.211 1 92.56 365 THR B CA 1
ATOM 5982 C C . THR B 1 365 ? -2.725 -1.169 -13.562 1 92.56 365 THR B C 1
ATOM 5984 O O . THR B 1 365 ? -1.561 -0.801 -13.742 1 92.56 365 THR B O 1
ATOM 5987 N N . ILE B 1 366 ? -3.119 -2.51 -13.609 1 94.19 366 ILE B N 1
ATOM 5988 C CA . ILE B 1 366 ? -2.143 -3.531 -13.969 1 94.19 366 ILE B CA 1
ATOM 5989 C C . ILE B 1 366 ? -2.684 -4.383 -15.117 1 94.19 366 ILE B C 1
ATOM 5991 O O . ILE B 1 366 ? -3.9 -4.523 -15.273 1 94.19 366 ILE B O 1
ATOM 5995 N N . GLN B 1 367 ? -1.764 -4.898 -15.875 1 93.44 367 GLN B N 1
ATOM 5996 C CA . GLN B 1 367 ? -2.09 -5.762 -17 1 93.44 367 GLN B CA 1
ATOM 5997 C C . GLN B 1 367 ? -1.093 -6.91 -17.125 1 93.44 367 GLN B C 1
ATOM 5999 O O . GLN B 1 367 ? 0.046 -6.707 -17.547 1 93.44 367 GLN B O 1
ATOM 6004 N N . PRO B 1 368 ? -1.564 -8.062 -16.719 1 93.81 368 PRO B N 1
ATOM 6005 C CA . PRO B 1 368 ? -0.658 -9.203 -16.891 1 93.81 368 PRO B CA 1
ATOM 6006 C C . PRO B 1 368 ? -0.314 -9.484 -18.344 1 93.81 368 PRO B C 1
ATOM 6008 O O . PRO B 1 368 ? -1.173 -9.352 -19.219 1 93.81 368 PRO B O 1
ATOM 6011 N N . LYS B 1 369 ? 0.924 -9.828 -18.609 1 91.62 369 LYS B N 1
ATOM 6012 C CA . LYS B 1 369 ? 1.382 -10.227 -19.938 1 91.62 369 LYS B CA 1
ATOM 6013 C C . LYS B 1 369 ? 1.312 -11.742 -20.125 1 91.62 369 LYS B C 1
ATOM 6015 O O . LYS B 1 369 ? 1.893 -12.492 -19.328 1 91.62 369 LYS B O 1
ATOM 6020 N N . ILE B 1 370 ? 0.572 -12.18 -21.094 1 90.31 370 ILE B N 1
ATOM 6021 C CA . ILE B 1 370 ? 0.523 -13.586 -21.469 1 90.31 370 ILE B CA 1
ATOM 6022 C C . ILE B 1 370 ? 1.462 -13.844 -22.656 1 90.31 370 ILE B C 1
ATOM 6024 O O . ILE B 1 370 ? 1.27 -13.289 -23.734 1 90.31 370 ILE B O 1
ATOM 6028 N N . SER B 1 371 ? 2.486 -14.562 -22.375 1 83.75 371 SER B N 1
ATOM 6029 C CA . SER B 1 371 ? 3.508 -14.742 -23.406 1 83.75 371 SER B CA 1
ATOM 6030 C C . SER B 1 371 ? 3.098 -15.805 -24.422 1 83.75 371 SER B C 1
ATOM 6032 O O . SER B 1 371 ? 3.426 -15.703 -25.609 1 83.75 371 SER B O 1
ATOM 6034 N N . GLU B 1 372 ? 2.445 -16.875 -23.953 1 81.69 372 GLU B N 1
ATOM 6035 C CA . GLU B 1 372 ? 2.084 -17.984 -24.844 1 81.69 372 GLU B CA 1
ATOM 6036 C C . GLU B 1 372 ? 0.769 -18.625 -24.406 1 81.69 372 GLU B C 1
ATOM 6038 O O . GLU B 1 372 ? 0.505 -18.766 -23.219 1 81.69 372 GLU B O 1
ATOM 6043 N N . LYS B 1 373 ? 0.008 -18.906 -25.359 1 89 373 LYS B N 1
ATOM 6044 C CA . LYS B 1 373 ? -1.179 -19.75 -25.219 1 89 373 LYS B CA 1
ATOM 6045 C C . LYS B 1 373 ? -1.047 -21.016 -26.062 1 89 373 LYS B C 1
ATOM 6047 O O . LYS B 1 373 ? -1 -20.953 -27.297 1 89 373 LYS B O 1
ATOM 6052 N N . ILE B 1 374 ? -0.957 -22.125 -25.344 1 86.69 374 ILE B N 1
ATOM 6053 C CA . ILE B 1 374 ? -0.646 -23.328 -26.078 1 86.69 374 ILE B CA 1
ATOM 6054 C C . ILE B 1 374 ? -1.752 -24.359 -25.875 1 86.69 374 ILE B C 1
ATOM 6056 O O . ILE B 1 374 ? -2.355 -24.422 -24.797 1 86.69 374 ILE B O 1
ATOM 6060 N N . SER B 1 375 ? -1.962 -25.172 -26.906 1 90.62 375 SER B N 1
ATOM 6061 C CA . SER B 1 375 ? -2.9 -26.281 -26.812 1 90.62 375 SER B CA 1
ATOM 6062 C C . SER B 1 375 ? -2.264 -27.5 -26.141 1 90.62 375 SER B C 1
ATOM 6064 O O . SER B 1 375 ? -1.061 -27.5 -25.875 1 90.62 375 SER B O 1
ATOM 6066 N N . LEU B 1 376 ? -3.076 -28.5 -25.844 1 89.44 376 LEU B N 1
ATOM 6067 C CA . LEU B 1 376 ? -2.561 -29.734 -25.25 1 89.44 376 LEU B CA 1
ATOM 6068 C C . LEU B 1 376 ? -1.521 -30.375 -26.172 1 89.44 376 LEU B C 1
ATOM 6070 O O . LEU B 1 376 ? -0.491 -30.859 -25.703 1 89.44 376 LEU B O 1
ATOM 6074 N N . GLN B 1 377 ? -1.786 -30.312 -27.469 1 85.56 377 GLN B N 1
ATOM 6075 C CA . GLN B 1 377 ? -0.874 -30.906 -28.453 1 85.56 377 GLN B CA 1
ATOM 6076 C C . GLN B 1 377 ? 0.444 -30.141 -28.5 1 85.56 377 GLN B C 1
ATOM 6078 O O . GLN B 1 377 ? 1.518 -30.734 -28.562 1 85.56 377 GLN B O 1
ATOM 6083 N N . GLU B 1 378 ? 0.309 -28.875 -28.547 1 83.31 378 GLU B N 1
ATOM 6084 C CA . GLU B 1 378 ? 1.503 -28.047 -28.578 1 83.31 378 GLU B CA 1
ATOM 6085 C C . GLU B 1 378 ? 2.334 -28.203 -27.312 1 83.31 378 GLU B C 1
ATOM 6087 O O . GLU B 1 378 ? 3.561 -28.109 -27.344 1 83.31 378 GLU B O 1
ATOM 6092 N N . LEU B 1 379 ? 1.612 -28.406 -26.234 1 84.44 379 LEU B N 1
ATOM 6093 C CA . LEU B 1 379 ? 2.305 -28.641 -24.969 1 84.44 379 LEU B CA 1
ATOM 6094 C C . LEU B 1 379 ? 3.201 -29.875 -25.062 1 84.44 379 LEU B C 1
ATOM 6096 O O . LEU B 1 379 ? 4.328 -29.859 -24.562 1 84.44 379 LEU B O 1
ATOM 6100 N N . CYS B 1 380 ? 2.695 -30.875 -25.672 1 77.94 380 CYS B N 1
ATOM 6101 C CA . CYS B 1 380 ? 3.484 -32.094 -25.844 1 77.94 380 CYS B CA 1
ATOM 6102 C C . CYS B 1 380 ? 4.742 -31.812 -26.656 1 77.94 380 CYS B C 1
ATOM 6104 O O . CYS B 1 380 ? 5.832 -32.25 -26.297 1 77.94 380 CYS B O 1
ATOM 6106 N N . SER B 1 381 ? 4.5 -31.031 -27.656 1 72.5 381 SER B N 1
ATOM 6107 C CA . SER B 1 381 ? 5.637 -30.672 -28.5 1 72.5 381 SER B CA 1
ATOM 6108 C C . SER B 1 381 ? 6.641 -29.828 -27.734 1 72.5 381 SER B C 1
ATOM 6110 O O . SER B 1 381 ? 7.852 -29.953 -27.938 1 72.5 381 SER B O 1
ATOM 6112 N N . PHE B 1 382 ? 6.094 -29.031 -26.922 1 72.75 382 PHE B N 1
ATOM 6113 C CA . PHE B 1 382 ? 6.926 -28.141 -26.125 1 72.75 382 PHE B CA 1
ATOM 6114 C C . PHE B 1 382 ? 7.84 -28.922 -25.203 1 72.75 382 PHE B C 1
ATOM 6116 O O . PHE B 1 382 ? 9.031 -28.641 -25.109 1 72.75 382 PHE B O 1
ATOM 6123 N N . PHE B 1 383 ? 7.332 -29.891 -24.578 1 70.19 383 PHE B N 1
ATOM 6124 C CA . PHE B 1 383 ? 8.102 -30.656 -23.609 1 70.19 383 PHE B CA 1
ATOM 6125 C C . PHE B 1 383 ? 9.094 -31.578 -24.297 1 70.19 383 PHE B C 1
ATOM 6127 O O . PHE B 1 383 ? 10.156 -31.875 -23.766 1 70.19 383 PHE B O 1
ATOM 6134 N N . VAL B 1 384 ? 8.695 -32.031 -25.469 1 62.09 384 VAL B N 1
ATOM 6135 C CA . VAL B 1 384 ? 9.617 -32.844 -26.234 1 62.09 384 VAL B CA 1
ATOM 6136 C C . VAL B 1 384 ? 10.875 -32.031 -26.578 1 62.09 384 VAL B C 1
ATOM 6138 O O . VAL B 1 384 ? 11.992 -32.562 -26.469 1 62.09 384 VAL B O 1
ATOM 6141 N N . ILE B 1 385 ? 10.57 -30.922 -26.953 1 58.56 385 ILE B N 1
ATOM 6142 C CA . ILE B 1 385 ? 11.695 -30.062 -27.297 1 58.56 385 ILE B CA 1
ATOM 6143 C C . ILE B 1 385 ? 12.57 -29.828 -26.062 1 58.56 385 ILE B C 1
ATOM 6145 O O . ILE B 1 385 ? 13.797 -29.859 -26.156 1 58.56 385 ILE B O 1
ATOM 6149 N N . TYR B 1 386 ? 11.914 -29.797 -25.016 1 55.53 386 TYR B N 1
ATOM 6150 C CA . TYR B 1 386 ? 12.641 -29.469 -23.781 1 55.53 386 TYR B CA 1
ATOM 6151 C C . TYR B 1 386 ? 13.328 -30.703 -23.219 1 55.53 386 TYR B C 1
ATOM 6153 O O . TYR B 1 386 ? 14.375 -30.594 -22.578 1 55.53 386 TYR B O 1
ATOM 6161 N N . SER B 1 387 ? 12.734 -31.906 -23.391 1 53.59 387 SER B N 1
ATOM 6162 C CA . SER B 1 387 ? 13.336 -33.156 -22.938 1 53.59 387 SER B CA 1
ATOM 6163 C C . SER B 1 387 ? 14.57 -33.5 -23.75 1 53.59 387 SER B C 1
ATOM 6165 O O . SER B 1 387 ? 15.531 -34.062 -23.234 1 53.59 387 SER B O 1
ATOM 6167 N N . VAL B 1 388 ? 14.336 -33.469 -25.125 1 45.56 388 VAL B N 1
ATOM 6168 C CA . VAL B 1 388 ? 15.438 -33.812 -26 1 45.56 388 VAL B CA 1
ATOM 6169 C C . VAL B 1 388 ? 16.609 -32.875 -25.766 1 45.56 388 VAL B C 1
ATOM 6171 O O . VAL B 1 388 ? 17.766 -33.25 -25.984 1 45.56 388 VAL B O 1
ATOM 6174 N N . ALA B 1 389 ? 16.172 -31.672 -25.641 1 42.44 389 ALA B N 1
ATOM 6175 C CA . ALA B 1 389 ? 17.312 -30.766 -25.531 1 42.44 389 ALA B CA 1
ATOM 6176 C C . ALA B 1 389 ? 18.203 -31.141 -24.359 1 42.44 389 ALA B C 1
ATOM 6178 O O . ALA B 1 389 ? 19.25 -30.547 -24.141 1 42.44 389 ALA B O 1
ATOM 6179 N N . GLY B 1 390 ? 18.422 -32.375 -24.062 1 39.47 390 GLY B N 1
ATOM 6180 C CA . GLY B 1 390 ? 19.375 -32.969 -23.141 1 39.47 390 GLY B CA 1
ATOM 6181 C C . GLY B 1 390 ? 19.531 -32.188 -21.844 1 39.47 390 GLY B C 1
ATOM 6182 O O . GLY B 1 390 ? 18.625 -31.469 -21.453 1 39.47 390 GLY B O 1
ATOM 6183 N N . ARG B 1 391 ? 20.906 -32.219 -21.297 1 38.94 391 ARG B N 1
ATOM 6184 C CA . ARG B 1 391 ? 21.578 -31.562 -20.188 1 38.94 391 ARG B CA 1
ATOM 6185 C C . ARG B 1 391 ? 21.266 -30.078 -20.172 1 38.94 391 ARG B C 1
ATOM 6187 O O . ARG B 1 391 ? 21.078 -29.484 -19.109 1 38.94 391 ARG B O 1
ATOM 6194 N N . SER B 1 392 ? 21.328 -29.562 -21.297 1 37.62 392 SER B N 1
ATOM 6195 C CA . SER B 1 392 ? 21.219 -28.156 -21.641 1 37.62 392 SER B CA 1
ATOM 6196 C C . SER B 1 392 ? 19.766 -27.688 -21.641 1 37.62 392 SER B C 1
ATOM 6198 O O . SER B 1 392 ? 19.484 -26.516 -21.828 1 37.62 392 SER B O 1
ATOM 6200 N N . GLY B 1 393 ? 18.875 -28.406 -21.828 1 40.44 393 GLY B N 1
ATOM 6201 C CA . GLY B 1 393 ? 17.438 -28.203 -21.859 1 40.44 393 GLY B CA 1
ATOM 6202 C C . GLY B 1 393 ? 16.906 -27.484 -20.641 1 40.44 393 GLY B C 1
ATOM 6203 O O . GLY B 1 393 ? 15.914 -26.75 -20.734 1 40.44 393 GLY B O 1
ATOM 6204 N N . TYR B 1 394 ? 17.328 -27.984 -19.547 1 40.41 394 TYR B N 1
ATOM 6205 C CA . TYR B 1 394 ? 17.031 -27.25 -18.328 1 40.41 394 TYR B CA 1
ATOM 6206 C C . TYR B 1 394 ? 17.297 -25.75 -18.516 1 40.41 394 TYR B C 1
ATOM 6208 O O . TYR B 1 394 ? 16.516 -24.922 -18.062 1 40.41 394 TYR B O 1
ATOM 6216 N N . ASN B 1 395 ? 18.547 -25.578 -19.141 1 43.72 395 ASN B N 1
ATOM 6217 C CA . ASN B 1 395 ? 18.828 -24.188 -19.484 1 43.72 395 ASN B CA 1
ATOM 6218 C C . ASN B 1 395 ? 17.703 -23.594 -20.328 1 43.72 395 ASN B C 1
ATOM 6220 O O . ASN B 1 395 ? 17.406 -22.406 -20.203 1 43.72 395 ASN B O 1
ATOM 6224 N N . LEU B 1 396 ? 17.25 -24.359 -21.203 1 41.78 396 LEU B N 1
ATOM 6225 C CA . LEU B 1 396 ? 16.203 -23.875 -22.094 1 41.78 396 LEU B CA 1
ATOM 6226 C C . LEU B 1 396 ? 14.914 -23.594 -21.328 1 41.78 396 LEU B C 1
ATOM 6228 O O . LEU B 1 396 ? 14.203 -22.641 -21.641 1 41.78 396 LEU B O 1
ATOM 6232 N N . PHE B 1 397 ? 14.492 -24.594 -20.578 1 44.16 397 PHE B N 1
ATOM 6233 C CA . PHE B 1 397 ? 13.273 -24.297 -19.828 1 44.16 397 PHE B CA 1
ATOM 6234 C C . PHE B 1 397 ? 13.469 -23.078 -18.938 1 44.16 397 PHE B C 1
ATOM 6236 O O . PHE B 1 397 ? 12.594 -22.203 -18.875 1 44.16 397 PHE B O 1
ATOM 6243 N N . LYS B 1 398 ? 14.578 -23.141 -18.156 1 46.81 398 LYS B N 1
ATOM 6244 C CA . LYS B 1 398 ? 14.883 -22.016 -17.297 1 46.81 398 LYS B CA 1
ATOM 6245 C C . LYS B 1 398 ? 14.906 -20.703 -18.078 1 46.81 398 LYS B C 1
ATOM 6247 O O . LYS B 1 398 ? 14.297 -19.719 -17.672 1 46.81 398 LYS B O 1
ATOM 6252 N N . TYR B 1 399 ? 15.812 -20.891 -19.156 1 45.69 399 TYR B N 1
ATOM 6253 C CA . TYR B 1 399 ? 15.953 -19.688 -19.969 1 45.69 399 TYR B CA 1
ATOM 6254 C C . TYR B 1 399 ? 14.797 -19.547 -20.953 1 45.69 399 TYR B C 1
ATOM 6256 O O . TYR B 1 399 ? 14.406 -18.438 -21.297 1 45.69 399 TYR B O 1
ATOM 6264 N N . GLY B 1 400 ? 14.406 -20.688 -21.359 1 44.84 400 GLY B N 1
ATOM 6265 C CA . GLY B 1 400 ? 13.289 -20.641 -22.297 1 44.84 400 GLY B CA 1
ATOM 6266 C C . GLY B 1 400 ? 11.992 -20.188 -21.656 1 44.84 400 GLY B C 1
ATOM 6267 O O . GLY B 1 400 ? 11.195 -19.469 -22.266 1 44.84 400 GLY B O 1
ATOM 6268 N N . MET B 1 401 ? 11.805 -20.812 -20.484 1 48.62 401 MET B N 1
ATOM 6269 C CA . MET B 1 401 ? 10.578 -20.453 -19.781 1 48.62 401 MET B CA 1
ATOM 6270 C C . MET B 1 401 ? 10.688 -19.047 -19.203 1 48.62 401 MET B C 1
ATOM 6272 O O . MET B 1 401 ? 9.672 -18.375 -19 1 48.62 401 MET B O 1
ATOM 6276 N N . ARG B 1 402 ? 11.969 -18.734 -18.828 1 48.84 402 ARG B N 1
ATOM 6277 C CA . ARG B 1 402 ? 12.211 -17.391 -18.312 1 48.84 402 ARG B CA 1
ATOM 6278 C C . ARG B 1 402 ? 12.086 -16.359 -19.422 1 48.84 402 ARG B C 1
ATOM 6280 O O . ARG B 1 402 ? 11.734 -15.203 -19.156 1 48.84 402 ARG B O 1
ATOM 6287 N N . GLY B 1 403 ? 12.391 -16.844 -20.656 1 49.88 403 GLY B N 1
ATOM 6288 C CA . GLY B 1 403 ? 12.68 -15.93 -21.75 1 49.88 403 GLY B CA 1
ATOM 6289 C C . GLY B 1 403 ? 11.438 -15.273 -22.328 1 49.88 403 GLY B C 1
ATOM 6290 O O . GLY B 1 403 ? 11.539 -14.359 -23.141 1 49.88 403 GLY B O 1
ATOM 6291 N N . THR B 1 404 ? 10.297 -15.852 -21.969 1 57.25 404 THR B N 1
ATOM 6292 C CA . THR B 1 404 ? 9.25 -15.359 -22.859 1 57.25 404 THR B CA 1
ATOM 6293 C C . THR B 1 404 ? 8.594 -14.102 -22.297 1 57.25 404 THR B C 1
ATOM 6295 O O . THR B 1 404 ? 7.805 -13.445 -22.969 1 57.25 404 THR B O 1
ATOM 6298 N N . GLY B 1 405 ? 9.164 -13.531 -21.234 1 73.25 405 GLY B N 1
ATOM 6299 C CA . GLY B 1 405 ? 8.797 -12.203 -20.766 1 73.25 405 GLY B CA 1
ATOM 6300 C C . GLY B 1 405 ? 7.395 -12.141 -20.188 1 73.25 405 GLY B C 1
ATOM 6301 O O . GLY B 1 405 ? 6.855 -11.055 -19.969 1 73.25 405 GLY B O 1
ATOM 6302 N N . GLY B 1 406 ? 6.594 -13.383 -20.078 1 83.56 406 GLY B N 1
ATOM 6303 C CA . GLY B 1 406 ? 5.227 -13.383 -19.578 1 83.56 406 GLY B CA 1
ATOM 6304 C C . GLY B 1 406 ? 4.762 -14.742 -19.109 1 83.56 406 GLY B C 1
ATOM 6305 O O . GLY B 1 406 ? 5.551 -15.688 -19.047 1 83.56 406 GLY B O 1
ATOM 6306 N N . THR B 1 407 ? 3.473 -14.812 -18.734 1 86.56 407 THR B N 1
ATOM 6307 C CA . THR B 1 407 ? 2.896 -16.062 -18.25 1 86.56 407 THR B CA 1
ATOM 6308 C C . THR B 1 407 ? 2.523 -16.969 -19.422 1 86.56 407 THR B C 1
ATOM 6310 O O . THR B 1 407 ? 1.974 -16.516 -20.422 1 86.56 407 THR B O 1
ATOM 6313 N N . ARG B 1 408 ? 2.826 -18.25 -19.297 1 83.12 408 ARG B N 1
ATOM 6314 C CA . ARG B 1 408 ? 2.422 -19.25 -20.281 1 83.12 408 ARG B CA 1
ATOM 6315 C C . ARG B 1 408 ? 1.219 -20.047 -19.781 1 83.12 408 ARG B C 1
ATOM 6317 O O . ARG B 1 408 ? 1.195 -20.5 -18.641 1 83.12 408 ARG B O 1
ATOM 6324 N N . VAL B 1 409 ? 0.285 -20.188 -20.703 1 90.25 409 VAL B N 1
ATOM 6325 C CA . VAL B 1 409 ? -0.937 -20.859 -20.281 1 90.25 409 VAL B CA 1
ATOM 6326 C C . VAL B 1 409 ? -1.3 -21.953 -21.281 1 90.25 409 VAL B C 1
ATOM 6328 O O . VAL B 1 409 ? -1.008 -21.828 -22.469 1 90.25 409 VAL B O 1
ATOM 6331 N N . CYS B 1 410 ? -1.785 -23.031 -20.75 1 91.88 410 CYS B N 1
ATOM 6332 C CA . CYS B 1 410 ? -2.352 -24.109 -21.562 1 91.88 410 CYS B CA 1
ATOM 6333 C C . CYS B 1 410 ? -3.859 -23.938 -21.703 1 91.88 410 CYS B C 1
ATOM 6335 O O . CYS B 1 410 ? -4.562 -23.719 -20.719 1 91.88 410 CYS B O 1
ATOM 6337 N N . LEU B 1 411 ? -4.336 -24 -22.906 1 94.44 411 LEU B N 1
ATOM 6338 C CA . LEU B 1 411 ? -5.758 -23.969 -23.234 1 94.44 411 LEU B CA 1
ATOM 6339 C C . LEU B 1 411 ? -6.227 -25.312 -23.766 1 94.44 411 LEU B C 1
ATOM 6341 O O . LEU B 1 411 ? -6.094 -25.594 -24.969 1 94.44 411 LEU B O 1
ATOM 6345 N N . PRO B 1 412 ? -6.809 -26.016 -22.891 1 91.75 412 PRO B N 1
ATOM 6346 C CA . PRO B 1 412 ? -7.117 -27.406 -23.281 1 91.75 412 PRO B CA 1
ATOM 6347 C C . PRO B 1 412 ? -8.109 -27.469 -24.453 1 91.75 412 PRO B C 1
ATOM 6349 O O . PRO B 1 412 ? -8.125 -28.453 -25.188 1 91.75 412 PRO B O 1
ATOM 6352 N N . TRP B 1 413 ? -8.938 -26.484 -24.578 1 89.12 413 TRP B N 1
ATOM 6353 C CA . TRP B 1 413 ? -9.992 -26.516 -25.594 1 89.12 413 TRP B CA 1
ATOM 6354 C C . TRP B 1 413 ? -9.586 -25.734 -26.828 1 89.12 413 TRP B C 1
ATOM 6356 O O . TRP B 1 413 ? -10.406 -25.484 -27.719 1 89.12 413 TRP B O 1
ATOM 6366 N N . LYS B 1 414 ? -8.453 -25.047 -26.781 1 77.06 414 LYS B N 1
ATOM 6367 C CA . LYS B 1 414 ? -7.945 -24.312 -27.938 1 77.06 414 LYS B CA 1
ATOM 6368 C C . LYS B 1 414 ? -7.805 -25.234 -29.141 1 77.06 414 LYS B C 1
ATOM 6370 O O . LYS B 1 414 ? -7.285 -26.344 -29.031 1 77.06 414 LYS B O 1
ATOM 6375 N N . ASN B 1 415 ? -8.805 -25.172 -30.109 1 57.16 415 ASN B N 1
ATOM 6376 C CA . ASN B 1 415 ? -8.781 -25.938 -31.344 1 57.16 415 ASN B CA 1
ATOM 6377 C C . ASN B 1 415 ? -7.422 -25.875 -32.031 1 57.16 415 ASN B C 1
ATOM 6379 O O . ASN B 1 415 ? -6.711 -24.875 -31.906 1 57.16 415 ASN B O 1
ATOM 6383 N N . GLU B 1 416 ? -6.711 -27.125 -32.219 1 41.22 416 GLU B N 1
ATOM 6384 C CA . GLU B 1 416 ? -5.625 -27.203 -33.219 1 41.22 416 GLU B CA 1
ATOM 6385 C C . GLU B 1 416 ? -5.922 -26.344 -34.438 1 41.22 416 GLU B C 1
ATOM 6387 O O . GLU B 1 416 ? -6.965 -26.5 -35.062 1 41.22 416 GLU B O 1
ATOM 6392 N N . ALA B 1 417 ? -5.707 -25.094 -34.438 1 32.03 417 ALA B N 1
ATOM 6393 C CA . ALA B 1 417 ? -5.656 -24.641 -35.844 1 32.03 417 ALA B CA 1
ATOM 6394 C C . ALA B 1 417 ? -4.645 -25.453 -36.625 1 32.03 417 ALA B C 1
ATOM 6396 O O . ALA B 1 417 ? -3.564 -25.781 -36.156 1 32.03 417 ALA B O 1
#

Nearest PDB structures (foldseek):
  5a4d-assembly1_A  TM=7.213E-01  e=5.325E-17  Arabidopsis thaliana
  5bp4-assembly4_H  TM=7.797E-01  e=8.720E-16  Mycolicibacterium smegmatis MC2 155
  4rvu-assembly2_B  TM=7.097E-01  e=1.268E-14  Mycobacterium tuberculosis H37Rv
  4rvs-assembly1_B  TM=7.044E-01  e=9.417E-15  Mycobacterium tuberculosis H37Rv
  4rvu-assembly2_C  TM=7.145E-01  e=1.079E-13  Mycobacterium tuberculosis H37Rv

Secondary structure (DSSP, 8-state):
------------SSSS--EEEEEEEEEE-----------------------------EEEEEEEEEE---STTEEEEEEEEEE--HHHHHHHH--SSS----SB---SEEEEEEEEE-TT---SSS---TT-EEEEE-SS--SBSEEEEEGGGEEEPP--TT--HHHHHHIIIIIHHHHHHHHHHHHHTTT---TT-EEEETTTTSHHHHHHHHHHHHTT-EEEEE--GGGHHHHHTT-TTEEEE-SSHHHHHHHHTT-EEEEEESS-TTTTHHHHHTEEEEEEEEE-HHHH---HHHHSS--HHHHHHHHHHHHHHS-STTEEE--HHHHHHHHHHH-SHHHHHHHHHHHHHHHHHHHHHHTTS----EEEEE-HHHHHHHHHHHHHSTTTHHHHHHHHHHTTSSEEEE-TT----/------------SSSS--EEEEEEEEEE-----------------------------EEEEEEEEEE---STTEEEEEEEEEE--HHHHHHHH--SSS----SB---SEEEEEEEEE-TT---SSS---TT-EEEEE-SS--SBSEEEEEGGGEEEPP--TT--HHHHHHIIIIIHHHHHHHHHHHHHTTT---TT-EEEETTTTSHHHHHHHHHHHHTT-EEEEE--GGGHHHHHTT-TTEEEE-SSHHHHHHHHTT-EEEEEESS-TTTTHHHHHTEEEEEEEEE-HHHH---HHHHSS--HHHHHHHHHHHHHHH-STTEEE--HHHHHHHHHHH-SHHHHHHHHHHHHHHHHHHHHHHHTS----EEEEE-HHHHHHHHHHHHHTGGGHHHHHHHHHHTTSSEEEE-TT----

InterPro domains:
  IPR011032 GroES-like superfamily [SSF50129] (73-183)
  IPR036291 NAD(P)-binding domain superfamily [SSF51735] (164-290)
  IPR052585 Lipid raft-associated zinc-type alcohol dehydrogenase [PTHR43482] (72-378)